Protein AF-A0A381WZB4-F1 (afdb_monomer)

Organism: NCBI:txid408172

pLDDT: mean 90.3, std 11.48, range [32.75, 98.88]

Nearest PDB structures (foldseek):
  3iib-assembly1_A-2  TM=7.782E-01  e=1.293E-30  Shewanella amazonensis SB2B
  1xjo-assembly1_A  TM=7.873E-01  e=5.494E-13  Streptomyces griseus
  6esl-assembly1_B  TM=7.690E-01  e=1.201E-09  Legionella pneumophila
  6esl-assembly1_A  TM=7.438E-01  e=7.357E-09  Legionella pneumophila
  6ica-assembly3_C  TM=7.810E-01  e=1.677E-08  Legionella pneumophila subsp. pneumophila str. Philadelphia 1

Structure (mmCIF, N/CA/C/O backbone):
data_AF-A0A381WZB4-F1
#
_entry.id   AF-A0A381WZB4-F1
#
loop_
_atom_site.group_PDB
_atom_site.id
_atom_site.type_symbol
_atom_site.label_atom_id
_atom_site.label_alt_id
_atom_site.label_comp_id
_atom_site.label_asym_id
_atom_site.label_entity_id
_atom_site.label_seq_id
_atom_site.pdbx_PDB_ins_code
_atom_site.Cartn_x
_atom_site.Cartn_y
_atom_site.Cartn_z
_atom_site.occupancy
_atom_site.B_iso_or_equiv
_atom_site.auth_seq_id
_atom_site.auth_comp_id
_atom_site.auth_asym_id
_atom_site.auth_atom_id
_atom_site.pdbx_PDB_model_num
ATOM 1 N N . MET A 1 1 ? -33.107 -24.143 -54.596 1.00 49.34 1 MET A N 1
ATOM 2 C CA . MET A 1 1 ? -32.940 -23.761 -53.172 1.00 49.34 1 MET A CA 1
ATOM 3 C C . MET A 1 1 ? -31.935 -24.600 -52.365 1.00 49.34 1 MET A C 1
ATOM 5 O O . MET A 1 1 ? -31.469 -24.096 -51.357 1.00 49.34 1 MET A O 1
ATOM 9 N N . LYS A 1 2 ? -31.525 -25.819 -52.769 1.00 46.09 2 LYS A N 1
ATOM 10 C CA . LYS A 1 2 ? -30.594 -26.649 -51.960 1.00 46.09 2 LYS A CA 1
ATOM 11 C C . LYS A 1 2 ? -29.083 -26.454 -52.226 1.00 46.09 2 LYS A C 1
ATOM 13 O O . LYS A 1 2 ? -28.282 -26.911 -51.419 1.00 46.09 2 LYS A O 1
ATOM 18 N N . SER A 1 3 ? -28.673 -25.758 -53.293 1.00 46.41 3 SER A N 1
ATOM 19 C CA . SER A 1 3 ? -27.248 -25.485 -53.593 1.00 46.41 3 SER A CA 1
ATOM 20 C C . SER A 1 3 ? -26.732 -24.149 -53.035 1.00 46.41 3 SER A C 1
ATOM 22 O O . SER A 1 3 ? -25.556 -24.047 -52.697 1.00 46.41 3 SER A O 1
ATOM 24 N N . GLY A 1 4 ? -27.603 -23.145 -52.874 1.00 46.69 4 GLY A N 1
ATOM 25 C CA . GLY A 1 4 ? -27.245 -21.839 -52.301 1.00 46.69 4 GLY A CA 1
ATOM 26 C C . GLY A 1 4 ? -26.979 -21.889 -50.794 1.00 46.69 4 GLY A C 1
ATOM 27 O O . GLY A 1 4 ? -26.048 -21.251 -50.314 1.00 46.69 4 GLY A O 1
ATOM 28 N N . LEU A 1 5 ? -27.721 -22.727 -50.061 1.00 46.34 5 LEU A N 1
ATOM 29 C CA . LEU A 1 5 ? -27.591 -22.841 -48.606 1.00 46.34 5 LEU A CA 1
ATOM 30 C C . LEU A 1 5 ? -26.259 -23.488 -48.184 1.00 46.34 5 LEU A C 1
ATOM 32 O O . LEU A 1 5 ? -25.657 -23.059 -47.210 1.00 46.34 5 LEU A O 1
ATOM 36 N N . LYS A 1 6 ? -25.735 -24.449 -48.961 1.00 46.59 6 LYS A N 1
ATOM 37 C CA . LYS A 1 6 ? -24.406 -25.034 -48.704 1.00 46.59 6 LYS A CA 1
ATOM 38 C C . LYS A 1 6 ? -23.270 -24.039 -48.956 1.00 46.59 6 LYS A C 1
ATOM 40 O O . LYS A 1 6 ? -22.305 -24.040 -48.207 1.00 46.59 6 LYS A O 1
ATOM 45 N N . ARG A 1 7 ? -23.396 -23.157 -49.956 1.00 46.19 7 ARG A N 1
ATOM 46 C CA . ARG A 1 7 ? -22.393 -22.112 -50.233 1.00 46.19 7 ARG A CA 1
ATOM 47 C C . ARG A 1 7 ? -22.391 -21.016 -49.164 1.00 46.19 7 ARG A C 1
ATOM 49 O O . ARG A 1 7 ? -21.321 -20.573 -48.775 1.00 46.19 7 ARG A O 1
ATOM 56 N N . ILE A 1 8 ? -23.563 -20.637 -48.654 1.00 53.78 8 ILE A N 1
ATOM 57 C CA . ILE A 1 8 ? -23.699 -19.642 -47.579 1.00 53.78 8 ILE A CA 1
ATOM 58 C C . ILE A 1 8 ? -23.208 -20.210 -46.242 1.00 53.78 8 ILE A C 1
ATOM 60 O O . ILE A 1 8 ? -22.463 -19.534 -45.546 1.00 53.78 8 ILE A O 1
ATOM 64 N N . ILE A 1 9 ? -23.518 -21.471 -45.921 1.00 57.84 9 ILE A N 1
ATOM 65 C CA . ILE A 1 9 ? -23.002 -22.124 -44.707 1.00 57.84 9 ILE A CA 1
ATOM 66 C C . ILE A 1 9 ? -21.484 -22.326 -44.799 1.00 57.84 9 ILE A C 1
ATOM 68 O O . ILE A 1 9 ? -20.794 -22.062 -43.825 1.00 57.84 9 ILE A O 1
ATOM 72 N N . SER A 1 10 ? -20.927 -22.701 -45.956 1.00 49.97 10 SER A N 1
ATOM 73 C CA . SER A 1 10 ? -19.469 -22.791 -46.110 1.00 49.97 10 SER A CA 1
ATOM 74 C C . SER A 1 10 ? -18.772 -21.432 -46.024 1.00 49.97 10 SER A C 1
ATOM 76 O O . SER A 1 10 ? -17.699 -21.377 -45.445 1.00 49.97 10 SER A O 1
ATOM 78 N N . ILE A 1 11 ? -19.366 -20.342 -46.527 1.00 53.12 11 ILE A N 1
ATOM 79 C CA . ILE A 1 11 ? -18.804 -18.983 -46.405 1.00 53.12 11 ILE A CA 1
ATOM 80 C C . ILE A 1 11 ? -18.921 -18.460 -44.967 1.00 53.12 11 ILE A C 1
ATOM 82 O O . ILE A 1 11 ? -17.981 -17.851 -44.474 1.00 53.12 11 ILE A O 1
ATOM 86 N N . ILE A 1 12 ? -20.019 -18.753 -44.263 1.00 54.16 12 ILE A N 1
ATOM 87 C CA . ILE A 1 12 ? -20.212 -18.384 -42.852 1.00 54.16 12 ILE A CA 1
ATOM 88 C C . ILE A 1 12 ? -19.302 -19.210 -41.934 1.00 54.16 12 ILE A C 1
ATOM 90 O O . ILE A 1 12 ? -18.739 -18.656 -41.002 1.00 54.16 12 ILE A O 1
ATOM 94 N N . VAL A 1 13 ? -19.078 -20.495 -42.221 1.00 52.19 13 VAL A N 1
ATOM 95 C CA . VAL A 1 13 ? -18.118 -21.337 -41.487 1.00 52.19 13 VAL A CA 1
ATOM 96 C C . VAL A 1 13 ? -16.674 -20.922 -41.789 1.00 52.19 13 VAL A C 1
ATOM 98 O O . VAL A 1 13 ? -15.863 -20.912 -40.873 1.00 52.19 13 VAL A O 1
ATOM 101 N N . PHE A 1 14 ? -16.348 -20.496 -43.016 1.00 46.28 14 PHE A N 1
ATOM 102 C CA . PHE A 1 14 ? -15.025 -19.935 -43.327 1.00 46.28 14 PHE A CA 1
ATOM 103 C C . PHE A 1 14 ? -14.810 -18.562 -42.667 1.00 46.28 14 PHE A C 1
ATOM 105 O O . PHE A 1 14 ? -13.722 -18.304 -42.169 1.00 46.28 14 PHE A O 1
ATOM 112 N N . LEU A 1 15 ? -15.852 -17.721 -42.588 1.00 46.81 15 LEU A N 1
ATOM 113 C CA . LEU A 1 15 ? -15.816 -16.428 -41.894 1.00 46.81 15 LEU A CA 1
ATOM 114 C C . LEU A 1 15 ? -15.740 -16.587 -40.364 1.00 46.81 15 LEU A C 1
ATOM 116 O O . LEU A 1 15 ? -14.953 -15.886 -39.732 1.00 46.81 15 LEU A O 1
ATOM 120 N N . LEU A 1 16 ? -16.462 -17.553 -39.783 1.00 41.16 16 LEU A N 1
ATOM 121 C CA . LEU A 1 16 ? -16.419 -17.883 -38.349 1.00 41.16 16 LEU A CA 1
ATOM 122 C C . LEU A 1 16 ? -15.125 -18.601 -37.934 1.00 41.16 16 LEU A C 1
ATOM 124 O O . LEU A 1 16 ? -14.661 -18.408 -36.814 1.00 41.16 16 LEU A O 1
ATOM 128 N N . LEU A 1 17 ? -14.505 -19.385 -38.825 1.00 35.03 17 LEU A N 1
ATOM 129 C CA . LEU A 1 17 ? -13.172 -19.957 -38.592 1.00 35.03 17 LEU A CA 1
ATOM 130 C C . LEU A 1 17 ? -12.054 -18.925 -38.794 1.00 35.03 17 LEU A C 1
ATOM 132 O O . LEU A 1 17 ? -11.015 -19.034 -38.151 1.00 35.03 17 LEU A O 1
ATOM 136 N N . SER A 1 18 ? -12.263 -17.892 -39.618 1.00 33.53 18 SER A N 1
ATOM 137 C CA . SER A 1 18 ? -11.299 -16.791 -39.762 1.00 33.53 18 SER A CA 1
ATOM 138 C C . SER A 1 18 ? -11.361 -15.750 -38.636 1.00 33.53 18 SER A C 1
ATOM 140 O O . SER A 1 18 ? -10.380 -15.047 -38.420 1.00 33.53 18 SER A O 1
ATOM 142 N N . SER A 1 19 ? -12.464 -15.665 -37.881 1.00 33.72 19 SER A N 1
ATOM 143 C CA . SER A 1 19 ? -12.614 -14.717 -36.762 1.00 33.72 19 SER A CA 1
ATOM 144 C C . SER A 1 19 ? -12.187 -15.268 -35.393 1.00 33.72 19 SER A C 1
ATOM 146 O O . SER A 1 19 ? -12.248 -14.541 -34.407 1.00 33.72 19 SER A O 1
ATOM 148 N N . LEU A 1 20 ? -11.763 -16.535 -35.317 1.00 35.41 20 LEU A N 1
ATOM 149 C CA . LEU A 1 20 ? -11.270 -17.186 -34.090 1.00 35.41 20 LEU A CA 1
ATOM 150 C C . LEU A 1 20 ? -9.782 -17.565 -34.145 1.00 35.41 20 LEU A C 1
ATOM 152 O O . LEU A 1 20 ? -9.245 -18.099 -33.177 1.00 35.41 20 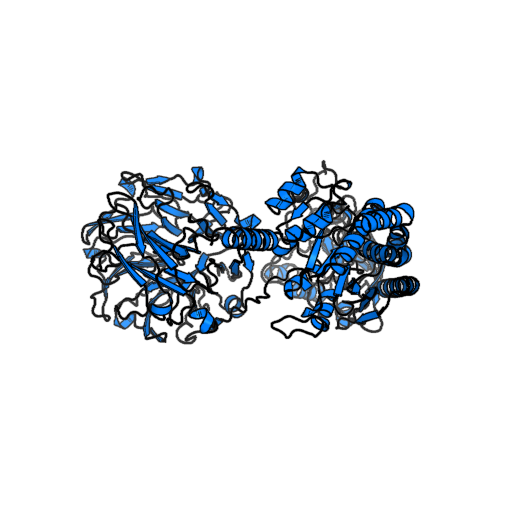LEU A O 1
ATOM 156 N N . ALA A 1 21 ? -9.086 -17.232 -35.232 1.00 32.75 21 ALA A N 1
ATOM 157 C CA . ALA A 1 21 ? -7.633 -17.200 -35.232 1.00 32.75 21 ALA A CA 1
ATOM 158 C C . ALA A 1 21 ? -7.180 -15.890 -34.569 1.00 32.75 21 ALA A C 1
ATOM 160 O O . ALA A 1 21 ? -6.953 -14.884 -35.240 1.00 32.75 21 ALA A O 1
ATOM 161 N N . LEU A 1 22 ? -7.043 -15.884 -33.238 1.00 41.97 22 LEU A N 1
ATOM 162 C CA . LEU A 1 22 ? -6.042 -15.017 -32.614 1.00 41.97 22 LEU A CA 1
ATOM 163 C C . LEU A 1 22 ? -4.735 -15.325 -33.351 1.00 41.97 22 LEU A C 1
ATOM 165 O O . LEU A 1 22 ? -4.219 -16.434 -33.226 1.00 41.97 22 LEU A O 1
ATOM 169 N N . SER A 1 23 ? -4.270 -14.401 -34.197 1.00 50.31 23 SER A N 1
ATOM 170 C CA . SER A 1 23 ? -2.965 -14.522 -34.843 1.00 50.31 23 SER A CA 1
ATOM 171 C C . SER A 1 23 ? -1.960 -14.853 -33.751 1.00 50.31 23 SER A C 1
ATOM 173 O O . SER A 1 23 ? -1.806 -14.077 -32.808 1.00 50.31 23 SER A O 1
ATOM 175 N N . GLN A 1 24 ? -1.340 -16.026 -33.843 1.00 68.12 24 GLN A N 1
ATOM 176 C CA . GLN A 1 24 ? -0.261 -16.406 -32.948 1.00 68.12 24 GLN A CA 1
ATOM 177 C C . GLN A 1 24 ? 0.799 -15.297 -33.007 1.00 68.12 24 GLN A C 1
ATOM 179 O O . GLN A 1 24 ? 1.126 -14.836 -34.100 1.00 68.12 24 GLN A O 1
ATOM 184 N N . GLU A 1 25 ? 1.262 -14.819 -31.849 1.00 91.56 25 GLU A N 1
ATOM 185 C CA . GLU A 1 25 ? 2.285 -13.768 -31.793 1.00 91.56 25 GLU A CA 1
ATOM 186 C C . GLU A 1 25 ? 3.516 -14.221 -32.597 1.00 91.56 25 GLU A C 1
ATOM 188 O O . GLU A 1 25 ? 4.007 -15.340 -32.408 1.00 91.56 25 GLU A O 1
ATOM 193 N N . GLU A 1 26 ? 3.966 -13.378 -33.530 1.00 92.50 26 GLU A N 1
ATOM 194 C CA . GLU A 1 26 ? 5.060 -13.699 -34.444 1.00 92.50 26 GLU A CA 1
ATOM 195 C C . GLU A 1 26 ? 6.394 -13.779 -33.691 1.00 92.50 26 GLU A C 1
ATOM 197 O O . GLU A 1 26 ? 6.699 -12.958 -32.823 1.00 92.50 26 GLU A O 1
ATOM 202 N N . ILE A 1 27 ? 7.199 -14.782 -34.042 1.00 96.06 27 ILE A N 1
ATOM 203 C CA . ILE A 1 27 ? 8.544 -14.983 -33.504 1.00 96.06 27 ILE A CA 1
ATOM 204 C C . ILE A 1 27 ? 9.521 -14.952 -34.678 1.00 96.06 27 ILE A C 1
ATOM 206 O O . ILE A 1 27 ? 9.450 -15.802 -35.570 1.00 96.06 27 ILE A O 1
ATOM 210 N N . HIS A 1 28 ? 10.454 -14.002 -34.664 1.00 96.19 28 HIS A N 1
ATOM 211 C CA . HIS A 1 28 ? 11.467 -13.832 -35.707 1.00 96.19 28 HIS A CA 1
ATOM 212 C C . HIS A 1 28 ? 12.685 -14.728 -35.434 1.00 96.19 28 HIS A C 1
ATOM 214 O O . HIS A 1 28 ? 13.746 -14.247 -35.037 1.00 96.19 28 HIS A O 1
ATOM 220 N N . TRP A 1 29 ? 12.523 -16.044 -35.599 1.00 97.19 29 TRP A N 1
ATOM 221 C CA . TRP A 1 29 ? 13.539 -17.052 -35.256 1.00 97.19 29 TRP A CA 1
ATOM 222 C C . TRP A 1 29 ? 14.910 -16.807 -35.901 1.00 97.19 29 TRP A C 1
ATOM 224 O O . TRP A 1 29 ? 15.924 -16.866 -35.213 1.00 97.19 29 TRP A O 1
ATOM 234 N N . ASP A 1 30 ? 14.944 -16.465 -37.189 1.00 97.19 30 ASP A N 1
ATOM 235 C CA . ASP A 1 30 ? 16.183 -16.185 -37.923 1.00 97.19 30 ASP A CA 1
ATOM 236 C C . ASP A 1 30 ? 16.926 -14.961 -37.363 1.00 97.19 30 ASP A C 1
ATOM 238 O O . ASP A 1 30 ? 18.156 -14.939 -37.285 1.00 97.19 30 ASP A O 1
ATOM 242 N N . ILE A 1 31 ? 16.178 -13.942 -36.934 1.00 98.12 31 ILE A N 1
ATOM 243 C CA . ILE A 1 31 ? 16.746 -12.762 -36.288 1.00 98.12 31 ILE A CA 1
ATOM 244 C C . ILE A 1 31 ? 17.249 -13.106 -34.890 1.00 98.12 31 ILE A C 1
ATOM 246 O O . ILE A 1 31 ? 18.328 -12.647 -34.518 1.00 98.12 31 ILE A O 1
ATOM 250 N N . VAL A 1 32 ? 16.525 -13.935 -34.131 1.00 98.38 32 VAL A N 1
ATOM 251 C CA . VAL A 1 32 ? 16.992 -14.400 -32.818 1.00 98.38 32 VAL A CA 1
ATOM 252 C C . VAL A 1 32 ? 18.319 -15.139 -32.943 1.00 98.38 32 VAL A C 1
ATOM 254 O O . VAL A 1 32 ? 19.239 -14.826 -32.193 1.00 98.38 32 VAL A O 1
ATOM 257 N N . ASP A 1 33 ? 18.464 -16.050 -33.905 1.00 98.00 33 ASP A N 1
ATOM 258 C CA . ASP A 1 33 ? 19.713 -16.794 -34.103 1.00 98.00 33 ASP A CA 1
ATOM 259 C C . ASP A 1 33 ? 20.889 -15.859 -34.423 1.00 98.00 33 ASP A C 1
ATOM 261 O O . ASP A 1 33 ? 21.970 -15.989 -33.847 1.00 98.00 33 ASP A O 1
ATOM 265 N N . ARG A 1 34 ? 20.661 -14.840 -35.261 1.00 98.56 34 ARG A N 1
ATOM 266 C CA . ARG A 1 34 ? 21.670 -13.812 -35.570 1.00 98.56 34 ARG A CA 1
ATOM 267 C C . ARG A 1 34 ? 22.026 -12.952 -34.356 1.00 98.56 34 ARG A C 1
ATOM 269 O O . ARG A 1 34 ? 23.197 -12.634 -34.164 1.00 98.56 34 ARG A O 1
ATOM 276 N N . ILE A 1 35 ? 21.039 -12.583 -33.533 1.00 98.69 35 ILE A N 1
ATOM 277 C CA . ILE A 1 35 ? 21.256 -11.867 -32.263 1.00 98.69 35 ILE A CA 1
ATOM 278 C C . ILE A 1 35 ? 22.083 -12.733 -31.306 1.00 98.69 35 ILE A C 1
ATOM 280 O O . ILE A 1 35 ? 23.001 -12.219 -30.669 1.00 98.69 35 ILE A O 1
ATOM 284 N N . ARG A 1 36 ? 21.799 -14.040 -31.220 1.00 98.50 36 ARG A N 1
ATOM 285 C CA . ARG A 1 36 ? 22.542 -14.988 -30.378 1.00 98.50 36 ARG A CA 1
ATOM 286 C C . ARG A 1 36 ? 23.997 -15.120 -30.814 1.00 98.50 36 ARG A C 1
ATOM 288 O O . ARG A 1 36 ? 24.873 -15.038 -29.957 1.00 98.50 36 ARG A O 1
ATOM 295 N N . GLU A 1 37 ? 24.252 -15.293 -32.110 1.00 98.31 37 GLU A N 1
ATOM 296 C CA . GLU A 1 37 ? 25.612 -15.355 -32.666 1.00 98.31 37 GLU A CA 1
ATOM 297 C C . GLU A 1 37 ? 26.382 -14.061 -32.362 1.00 98.31 37 GLU A C 1
ATOM 299 O O . GLU A 1 37 ? 27.470 -14.089 -31.791 1.00 98.31 37 GLU A O 1
ATOM 304 N N . GLU A 1 38 ? 25.784 -12.907 -32.665 1.00 98.56 38 GLU A N 1
ATOM 305 C CA . GLU A 1 38 ? 26.416 -11.603 -32.462 1.00 98.56 38 GLU A CA 1
ATOM 306 C C . GLU A 1 38 ? 26.692 -11.295 -30.983 1.00 98.56 38 GLU A C 1
ATOM 308 O O . GLU A 1 38 ? 27.763 -10.785 -30.645 1.00 98.56 38 GLU A O 1
ATOM 313 N N . GLY A 1 39 ? 25.734 -11.596 -30.104 1.00 97.38 39 GLY A N 1
ATOM 314 C CA . GLY A 1 39 ? 25.820 -11.340 -28.667 1.00 97.38 39 GLY A CA 1
ATOM 315 C C . GLY A 1 39 ? 26.624 -12.376 -27.883 1.00 97.38 39 GLY A C 1
ATOM 316 O O . GLY A 1 39 ? 26.929 -12.130 -26.720 1.00 97.38 39 GLY A O 1
ATOM 317 N N . SER A 1 40 ? 26.989 -13.507 -28.496 1.00 95.88 40 SER A N 1
ATOM 318 C CA . SER A 1 40 ? 27.874 -14.511 -27.891 1.00 95.88 40 SER A CA 1
ATOM 319 C C . SER A 1 40 ? 29.302 -14.360 -28.415 1.00 95.88 40 SER A C 1
ATOM 321 O O . SER A 1 40 ? 30.215 -14.072 -27.640 1.00 95.88 40 SER A O 1
ATOM 323 N N . ASP A 1 41 ? 29.490 -14.476 -29.732 1.00 94.94 41 ASP A N 1
ATOM 324 C CA . ASP A 1 41 ? 30.811 -14.620 -30.358 1.00 94.94 41 ASP A CA 1
ATOM 325 C C . ASP A 1 41 ? 31.529 -13.279 -30.544 1.00 94.94 41 ASP A C 1
ATOM 327 O O . ASP A 1 41 ? 32.758 -13.223 -30.626 1.00 94.94 41 ASP A O 1
ATOM 331 N N . ARG A 1 42 ? 30.765 -12.184 -30.628 1.00 97.62 42 ARG A N 1
ATOM 332 C CA . ARG A 1 42 ? 31.268 -10.827 -30.898 1.00 97.62 42 ARG A CA 1
ATOM 333 C C . ARG A 1 42 ? 30.843 -9.823 -29.825 1.00 97.62 42 ARG A C 1
ATOM 335 O O . ARG A 1 42 ? 30.802 -8.619 -30.085 1.00 97.62 42 ARG A O 1
ATOM 342 N N . SER A 1 43 ? 30.543 -10.311 -28.620 1.00 98.19 43 SER A N 1
ATOM 343 C CA . SER A 1 43 ? 30.036 -9.466 -27.542 1.00 98.19 43 SER A CA 1
ATOM 344 C C . SER A 1 43 ? 31.043 -8.429 -27.055 1.00 98.19 43 SER A C 1
ATOM 346 O O . SER A 1 43 ? 32.236 -8.716 -26.934 1.00 98.19 43 SER A O 1
ATOM 348 N N . LYS A 1 44 ? 30.544 -7.240 -26.702 1.00 98.38 44 LYS A N 1
ATOM 349 C CA . LYS A 1 44 ? 31.319 -6.165 -26.063 1.00 98.38 44 LYS A CA 1
ATOM 350 C C . LYS A 1 44 ? 30.906 -5.875 -24.623 1.00 98.38 44 LYS A C 1
ATOM 352 O O . LYS A 1 44 ? 31.464 -4.969 -24.009 1.00 98.38 44 LYS A O 1
ATOM 357 N N . VAL A 1 45 ? 29.995 -6.666 -24.050 1.00 98.38 45 VAL A N 1
ATOM 358 C CA . VAL A 1 45 ? 29.460 -6.406 -22.703 1.00 98.38 45 VAL A CA 1
ATOM 359 C C . VAL A 1 45 ? 30.547 -6.357 -21.629 1.00 98.38 45 VAL A C 1
ATOM 361 O O . VAL A 1 45 ? 30.471 -5.512 -20.743 1.00 98.38 45 VAL A O 1
ATOM 364 N N . ASP A 1 46 ? 31.582 -7.195 -21.750 1.00 97.75 46 ASP A N 1
ATOM 365 C CA . ASP A 1 46 ? 32.718 -7.238 -20.823 1.00 97.75 46 ASP A CA 1
ATOM 366 C C . ASP A 1 46 ? 33.534 -5.935 -20.837 1.00 97.75 46 ASP A C 1
ATOM 368 O O . ASP A 1 46 ? 33.850 -5.359 -19.801 1.00 97.75 46 ASP A O 1
ATOM 372 N N . GLU A 1 47 ? 33.791 -5.400 -22.033 1.00 98.19 47 GLU A N 1
ATOM 373 C CA . GLU A 1 47 ? 34.479 -4.120 -22.211 1.00 98.19 47 GLU A CA 1
ATOM 374 C C . GLU A 1 47 ? 33.679 -2.975 -21.574 1.00 98.19 47 GLU A C 1
ATOM 376 O O . GLU A 1 47 ? 34.251 -2.090 -20.932 1.00 98.19 47 GLU A O 1
ATOM 381 N N . TYR A 1 48 ? 32.349 -3.011 -21.700 1.00 98.62 48 TYR A N 1
ATOM 382 C CA . TYR A 1 48 ? 31.471 -1.987 -21.141 1.00 98.62 48 TYR A CA 1
ATOM 383 C C . TYR A 1 48 ? 31.409 -2.046 -19.620 1.00 98.62 48 TYR A C 1
ATOM 385 O O . TYR A 1 48 ? 31.597 -1.015 -18.971 1.00 98.62 48 TYR A O 1
ATOM 393 N N . ILE A 1 49 ? 31.173 -3.231 -19.050 1.00 98.25 49 ILE A N 1
ATOM 394 C CA . ILE A 1 49 ? 31.113 -3.391 -17.596 1.00 98.25 49 ILE A CA 1
ATOM 395 C C . ILE A 1 49 ? 32.466 -3.063 -16.966 1.00 98.25 49 ILE A C 1
ATOM 397 O O . ILE A 1 49 ? 32.500 -2.247 -16.049 1.00 98.25 49 ILE A O 1
ATOM 401 N N . TRP A 1 50 ? 33.570 -3.558 -17.537 1.00 98.38 50 TRP A N 1
ATOM 402 C CA . TRP A 1 50 ? 34.924 -3.219 -17.099 1.00 98.38 50 TRP A CA 1
ATOM 403 C C . TRP A 1 50 ? 35.174 -1.711 -17.141 1.00 98.38 50 TRP A C 1
ATOM 405 O O . TRP A 1 50 ? 35.663 -1.136 -16.175 1.00 98.38 50 TRP A O 1
ATOM 415 N N . THR A 1 51 ? 34.803 -1.027 -18.225 1.00 98.38 51 THR A N 1
ATOM 416 C CA . THR A 1 51 ? 35.060 0.418 -18.332 1.00 98.38 51 THR A CA 1
ATOM 417 C C . THR A 1 51 ? 34.239 1.212 -17.315 1.00 98.38 51 THR A C 1
ATOM 419 O O . THR A 1 51 ? 34.755 2.119 -16.658 1.00 98.38 51 THR A O 1
ATOM 422 N N . LEU A 1 52 ? 32.965 0.861 -17.128 1.00 98.31 52 LEU A N 1
ATOM 423 C CA . LEU A 1 52 ? 32.117 1.526 -16.141 1.00 98.31 52 LEU A CA 1
ATOM 424 C C . LEU A 1 52 ? 32.655 1.352 -14.714 1.00 98.31 52 LEU A C 1
ATOM 426 O O . LEU A 1 52 ? 32.612 2.312 -13.941 1.00 98.31 52 LEU A O 1
ATOM 430 N N . THR A 1 53 ? 33.170 0.171 -14.369 1.00 97.75 53 THR A N 1
ATOM 431 C CA . THR A 1 53 ? 33.591 -0.162 -13.001 1.00 97.75 53 THR A CA 1
ATOM 432 C C . THR A 1 53 ? 35.053 0.152 -12.718 1.00 97.75 53 THR A C 1
ATOM 434 O O . THR A 1 53 ? 35.343 0.781 -11.708 1.00 97.75 53 THR A O 1
ATOM 437 N N . GLU A 1 54 ? 35.977 -0.234 -13.591 1.00 96.75 54 GLU A N 1
ATOM 438 C CA . GLU A 1 54 ? 37.421 -0.132 -13.348 1.00 96.75 54 GLU A CA 1
ATOM 439 C C . GLU A 1 54 ? 37.985 1.228 -13.766 1.00 96.75 54 GLU A C 1
ATOM 441 O O . GLU A 1 54 ? 38.844 1.778 -13.076 1.00 96.75 54 GLU A O 1
ATOM 446 N N . LEU A 1 55 ? 37.487 1.809 -14.866 1.00 96.44 55 LEU A N 1
ATOM 447 C CA . LEU A 1 55 ? 37.937 3.131 -15.316 1.00 96.44 55 LEU A CA 1
ATOM 448 C C . LEU A 1 55 ? 37.167 4.262 -14.628 1.00 96.44 55 LEU A C 1
ATOM 450 O O . LEU A 1 55 ? 37.775 5.224 -14.155 1.00 96.44 55 LEU A O 1
ATOM 454 N N . HIS A 1 56 ? 35.836 4.176 -14.588 1.00 96.00 56 HIS A N 1
ATOM 455 C CA . HIS A 1 56 ? 35.001 5.242 -14.024 1.00 96.00 56 HIS A CA 1
ATOM 456 C C . HIS A 1 56 ? 34.652 5.047 -12.545 1.00 96.00 56 HIS A C 1
ATOM 458 O O . HIS A 1 56 ? 34.289 6.025 -11.888 1.00 96.00 56 HIS A O 1
ATOM 464 N N . GLY A 1 57 ? 34.813 3.842 -11.991 1.00 94.75 57 GLY A N 1
ATOM 465 C CA . GLY A 1 57 ? 34.658 3.609 -10.558 1.00 94.75 57 GLY A CA 1
ATOM 466 C C . GLY A 1 57 ? 33.243 3.903 -10.048 1.00 94.75 57 GLY A C 1
ATOM 467 O O . GLY A 1 57 ? 32.274 3.739 -10.786 1.00 94.75 57 GLY A O 1
ATOM 468 N N . PRO A 1 58 ? 33.087 4.344 -8.787 1.00 95.06 58 PRO A N 1
ATOM 469 C CA . PRO A 1 58 ? 31.792 4.752 -8.250 1.00 95.06 58 PRO A CA 1
ATOM 470 C C . PRO A 1 58 ? 31.217 5.967 -8.981 1.00 95.06 58 PRO A C 1
ATOM 472 O O . PRO A 1 58 ? 31.877 7.001 -9.115 1.00 95.06 58 PRO A O 1
ATOM 475 N N . ARG A 1 59 ? 29.941 5.890 -9.370 1.00 95.62 59 ARG A N 1
ATOM 476 C CA . ARG A 1 59 ? 29.264 6.911 -10.184 1.00 95.62 59 ARG A CA 1
ATOM 477 C C . ARG A 1 59 ? 28.107 7.546 -9.416 1.00 95.62 59 ARG A C 1
ATOM 479 O O . ARG A 1 59 ? 26.960 7.516 -9.846 1.00 95.62 59 ARG A O 1
ATOM 486 N N . TRP A 1 60 ? 28.404 8.161 -8.272 1.00 92.56 60 TRP A N 1
ATOM 487 C CA . TRP A 1 60 ? 27.387 8.903 -7.517 1.00 92.56 60 TRP A CA 1
ATOM 488 C C . TRP A 1 60 ? 26.741 10.001 -8.374 1.00 92.56 60 TRP A C 1
ATOM 490 O O . TRP A 1 60 ? 27.430 10.718 -9.101 1.00 92.56 60 TRP A O 1
ATOM 500 N N . THR A 1 61 ? 25.420 10.173 -8.288 1.00 91.69 61 THR A N 1
ATOM 501 C CA . THR A 1 61 ? 24.712 11.149 -9.129 1.00 91.69 61 THR A CA 1
ATOM 502 C C . THR A 1 61 ? 25.299 12.563 -8.987 1.00 91.69 61 THR A C 1
ATOM 504 O O . THR A 1 61 ? 25.506 13.072 -7.886 1.00 91.69 61 THR A O 1
ATOM 507 N N . ALA A 1 62 ? 25.565 13.199 -10.137 1.00 90.50 62 ALA A N 1
ATOM 508 C CA . ALA A 1 62 ? 26.230 14.501 -10.284 1.00 90.50 62 ALA A CA 1
ATOM 509 C C . ALA A 1 62 ? 27.707 14.580 -9.824 1.00 90.50 62 ALA A C 1
ATOM 511 O O . ALA A 1 62 ? 28.275 15.678 -9.794 1.00 90.50 62 ALA A O 1
ATOM 512 N N . SER A 1 63 ? 28.361 13.457 -9.509 1.00 92.38 63 SER A N 1
ATOM 513 C CA . SER A 1 63 ? 29.807 13.409 -9.247 1.00 92.38 63 SER A CA 1
ATOM 514 C C . SER A 1 63 ? 30.641 13.588 -10.531 1.00 92.38 63 SER A C 1
ATOM 516 O O . SER A 1 63 ? 30.116 13.431 -11.640 1.00 92.38 63 SER A O 1
ATOM 518 N N . PRO A 1 64 ? 31.948 13.893 -10.417 1.00 92.12 64 PRO A N 1
ATOM 519 C CA . PRO A 1 64 ? 32.853 13.911 -11.566 1.00 92.12 64 PRO A CA 1
ATOM 520 C C . PRO A 1 64 ? 32.897 12.573 -12.318 1.00 92.12 64 PRO A C 1
ATOM 522 O O . PRO A 1 64 ? 32.839 12.571 -13.544 1.00 92.12 64 PRO A O 1
ATOM 525 N N . ASN A 1 65 ? 32.918 11.446 -11.600 1.00 94.75 65 ASN A N 1
ATOM 526 C CA . ASN A 1 65 ? 32.932 10.109 -12.200 1.00 94.75 65 ASN A CA 1
ATOM 527 C C . ASN A 1 65 ? 31.639 9.793 -12.952 1.00 94.75 65 ASN A C 1
ATOM 529 O O . ASN A 1 65 ? 31.688 9.223 -14.038 1.00 94.75 65 ASN A O 1
ATOM 533 N N . MET A 1 66 ? 30.487 10.227 -12.431 1.00 95.56 66 MET A N 1
ATOM 534 C CA . MET A 1 66 ? 29.228 10.137 -13.167 1.00 95.56 66 MET A CA 1
ATOM 535 C C . MET A 1 66 ? 29.304 10.923 -14.483 1.00 95.56 66 MET A C 1
ATOM 537 O O . MET A 1 66 ? 28.911 10.405 -15.521 1.00 95.56 66 MET A O 1
ATOM 541 N N . ARG A 1 67 ? 29.854 12.145 -14.485 1.00 94.31 67 ARG A N 1
ATOM 542 C CA . ARG A 1 67 ? 30.028 12.917 -15.732 1.00 94.31 67 ARG A CA 1
ATOM 543 C C . ARG A 1 67 ? 30.961 12.227 -16.716 1.00 94.31 67 ARG A C 1
ATOM 545 O O . ARG A 1 67 ? 30.606 12.105 -17.880 1.00 94.31 67 ARG A O 1
ATOM 552 N N . ALA A 1 68 ? 32.096 11.724 -16.238 1.00 96.69 68 ALA A N 1
ATOM 553 C CA . ALA A 1 68 ? 33.038 10.991 -17.074 1.00 96.69 68 ALA A CA 1
ATOM 554 C C . ALA A 1 68 ? 32.393 9.743 -17.702 1.00 96.69 68 ALA A C 1
ATOM 556 O O . ALA A 1 68 ? 32.538 9.530 -18.902 1.00 96.69 68 ALA A O 1
ATOM 557 N N . ALA A 1 69 ? 31.626 8.971 -16.925 1.00 98.25 69 ALA A N 1
ATOM 558 C CA . ALA A 1 69 ? 30.896 7.813 -17.434 1.00 98.25 69 ALA A CA 1
ATOM 559 C C . ALA A 1 69 ? 29.832 8.213 -18.468 1.00 98.25 69 ALA A C 1
ATOM 561 O O . ALA A 1 69 ? 29.694 7.558 -19.494 1.00 98.25 69 ALA A O 1
ATOM 562 N N . GLN A 1 70 ? 29.104 9.308 -18.242 1.00 98.19 70 GLN A N 1
ATOM 563 C CA . GLN A 1 70 ? 28.120 9.828 -19.195 1.00 98.19 70 GLN A CA 1
ATOM 564 C C . GLN A 1 70 ? 28.749 10.270 -20.517 1.00 98.19 70 GLN A C 1
ATOM 566 O O . GLN A 1 70 ? 28.221 9.947 -21.580 1.00 98.19 70 GLN A O 1
ATOM 571 N N . ASP A 1 71 ? 29.870 10.987 -20.453 1.00 98.06 71 ASP A N 1
ATOM 572 C CA . ASP A 1 71 ? 30.604 11.445 -21.633 1.00 98.06 71 ASP A CA 1
ATOM 573 C C . ASP A 1 71 ? 31.198 10.255 -22.407 1.00 98.06 71 ASP A C 1
ATOM 575 O O . ASP A 1 71 ? 31.163 10.226 -23.643 1.00 98.06 71 ASP A O 1
ATOM 579 N N . TRP A 1 72 ? 31.676 9.231 -21.692 1.00 98.44 72 TRP A N 1
ATOM 580 C CA . TRP A 1 72 ? 32.117 7.976 -22.295 1.00 98.44 72 TRP A CA 1
ATOM 581 C C . TRP A 1 72 ? 30.963 7.244 -22.984 1.00 98.44 72 TRP A C 1
ATOM 583 O O . TRP A 1 72 ? 31.070 6.948 -24.173 1.00 98.44 72 TRP A O 1
ATOM 593 N N . VAL A 1 73 ? 29.831 7.036 -22.301 1.00 98.62 73 VAL A N 1
ATOM 594 C CA . VAL A 1 73 ? 28.648 6.417 -22.918 1.00 98.62 73 VAL A CA 1
ATOM 595 C C . VAL A 1 73 ? 28.229 7.200 -24.158 1.00 98.62 73 VAL A C 1
ATOM 597 O O . VAL A 1 73 ? 27.987 6.593 -25.196 1.00 98.62 73 VAL A O 1
ATOM 600 N N . LYS A 1 74 ? 28.185 8.538 -24.081 1.00 98.31 74 LYS A N 1
ATOM 601 C CA . LYS A 1 74 ? 27.834 9.397 -25.218 1.00 98.31 74 LYS A CA 1
ATOM 602 C C . LYS A 1 74 ? 28.762 9.161 -26.411 1.00 98.31 74 LYS A C 1
ATOM 604 O O . LYS A 1 74 ? 28.286 9.032 -27.533 1.00 98.31 74 LYS A O 1
ATOM 609 N N . THR A 1 75 ? 30.064 9.048 -26.159 1.00 98.00 75 THR A N 1
ATOM 610 C CA . THR A 1 75 ? 31.064 8.740 -27.190 1.00 98.00 75 THR A CA 1
ATOM 611 C C . THR A 1 75 ? 30.807 7.374 -27.825 1.00 98.00 75 THR A C 1
ATOM 613 O O . THR A 1 75 ? 30.823 7.254 -29.047 1.00 98.00 75 THR A O 1
ATOM 616 N N . ILE A 1 76 ? 30.533 6.352 -27.013 1.00 97.31 76 ILE A N 1
ATOM 617 C CA . ILE A 1 76 ? 30.287 4.988 -27.487 1.00 97.31 76 ILE A CA 1
ATOM 618 C C . ILE A 1 76 ? 29.019 4.912 -28.342 1.00 97.31 76 ILE A C 1
ATOM 620 O O . ILE A 1 76 ? 29.052 4.354 -29.437 1.00 97.31 76 ILE A O 1
ATOM 624 N N . ILE A 1 77 ? 27.912 5.509 -27.899 1.00 98.12 77 ILE A N 1
ATOM 625 C CA . ILE A 1 77 ? 26.661 5.473 -28.671 1.00 98.12 77 ILE A CA 1
ATOM 626 C C . ILE A 1 77 ? 26.736 6.309 -29.956 1.00 98.12 77 ILE A C 1
ATOM 628 O O . ILE A 1 77 ? 26.092 5.963 -30.944 1.00 98.12 77 ILE A O 1
ATOM 632 N N . ASP A 1 78 ? 27.557 7.363 -29.983 1.00 96.50 78 ASP A N 1
ATOM 633 C CA . ASP A 1 78 ? 27.834 8.121 -31.207 1.00 96.50 78 ASP A CA 1
ATOM 634 C C . ASP A 1 78 ? 28.687 7.304 -32.190 1.00 96.50 78 ASP A C 1
ATOM 636 O O . ASP A 1 78 ? 28.426 7.322 -33.390 1.00 96.50 78 ASP A O 1
ATOM 640 N N . GLN A 1 79 ? 29.668 6.538 -31.697 1.00 96.75 79 GLN A N 1
ATOM 641 C CA . GLN A 1 79 ? 30.458 5.608 -32.517 1.00 96.75 79 GLN A CA 1
ATOM 642 C C . GLN A 1 79 ? 29.623 4.447 -33.066 1.00 96.75 79 GLN A C 1
ATOM 644 O O . GLN A 1 79 ? 29.916 3.942 -34.146 1.00 96.75 79 GLN A O 1
ATOM 649 N N . MET A 1 80 ? 28.574 4.038 -32.349 1.00 96.94 80 MET A N 1
ATOM 650 C CA . MET A 1 80 ? 27.568 3.102 -32.856 1.00 96.94 80 MET A CA 1
ATOM 651 C C . MET A 1 80 ? 26.652 3.736 -33.910 1.00 96.94 80 MET A C 1
ATOM 653 O O . MET A 1 80 ? 25.816 3.035 -34.466 1.00 96.94 80 MET A O 1
ATOM 657 N N . GLU A 1 81 ? 26.765 5.039 -34.183 1.00 96.94 81 GLU A N 1
ATOM 658 C CA . GLU A 1 81 ? 25.872 5.781 -35.077 1.00 96.94 81 GLU A CA 1
ATOM 659 C C . GLU A 1 81 ? 24.402 5.711 -34.627 1.00 96.94 81 GLU A C 1
ATOM 661 O O . GLU A 1 81 ? 23.488 5.564 -35.452 1.00 96.94 81 GLU A O 1
ATOM 666 N N . LEU A 1 82 ? 24.163 5.763 -33.310 1.00 98.12 82 LEU A N 1
ATOM 667 C CA . LEU A 1 82 ? 22.818 5.979 -32.785 1.00 98.12 82 LEU A CA 1
ATOM 668 C C . LEU A 1 82 ? 22.361 7.413 -33.081 1.00 98.12 82 LEU A C 1
ATOM 670 O O . LEU A 1 82 ? 23.145 8.361 -33.098 1.00 98.12 82 LEU A O 1
ATOM 674 N N . GLU A 1 83 ? 21.063 7.570 -33.296 1.00 97.62 83 GLU A N 1
ATOM 675 C CA . GLU A 1 83 ? 20.418 8.850 -33.562 1.00 97.62 83 GLU A CA 1
ATOM 676 C C . GLU A 1 83 ? 19.882 9.475 -32.269 1.00 97.62 83 GLU A C 1
ATOM 678 O O . GLU A 1 83 ? 19.734 8.803 -31.246 1.00 97.62 83 GLU A O 1
ATOM 683 N N . ASN A 1 84 ? 19.580 10.778 -32.310 1.00 96.50 84 ASN A N 1
ATOM 684 C CA . ASN A 1 84 ? 18.968 11.525 -31.201 1.00 96.50 84 ASN A CA 1
ATOM 685 C C . ASN A 1 84 ? 19.672 11.320 -29.846 1.00 96.50 84 ASN A C 1
ATOM 687 O O . ASN A 1 84 ? 19.037 11.280 -28.790 1.00 96.50 84 ASN A O 1
ATOM 691 N N . THR A 1 85 ? 21.000 11.196 -29.876 1.00 97.81 85 THR A N 1
ATOM 692 C CA . THR A 1 85 ? 21.805 10.950 -28.684 1.00 97.81 85 THR A CA 1
ATOM 693 C C . THR A 1 85 ? 21.919 12.218 -27.840 1.00 97.81 85 THR A C 1
ATOM 695 O O . THR A 1 85 ? 22.291 13.287 -28.330 1.00 97.81 85 THR A O 1
ATOM 698 N N . ALA A 1 86 ? 21.623 12.128 -26.541 1.00 97.38 86 ALA A N 1
ATOM 699 C CA . ALA A 1 86 ? 21.610 13.300 -25.666 1.00 97.38 86 ALA A CA 1
ATOM 700 C C . ALA A 1 86 ? 21.969 12.988 -24.208 1.00 97.38 86 ALA A C 1
ATOM 702 O O . ALA A 1 86 ? 21.663 11.919 -23.681 1.00 97.38 86 ALA A O 1
ATOM 703 N N . LEU A 1 87 ? 22.566 13.987 -23.546 1.00 97.19 87 LEU A N 1
ATOM 704 C CA . LEU A 1 87 ? 22.623 14.081 -22.089 1.00 97.19 87 LEU A CA 1
ATOM 705 C C . LEU A 1 87 ? 21.444 14.926 -21.617 1.00 97.19 87 LEU A C 1
ATOM 707 O O . LEU A 1 87 ? 21.492 16.158 -21.646 1.00 97.19 87 LEU A O 1
ATOM 711 N N . GLU A 1 88 ? 20.370 14.267 -21.214 1.00 95.62 88 GLU A N 1
ATOM 712 C CA . GLU A 1 88 ? 19.105 14.933 -20.967 1.00 95.62 88 GLU A CA 1
ATOM 713 C C . GLU A 1 88 ? 18.920 15.310 -19.490 1.00 95.62 88 GLU A C 1
ATOM 715 O O . GLU A 1 88 ? 18.831 14.418 -18.644 1.00 95.62 88 GLU A O 1
ATOM 720 N N . PRO A 1 89 ? 18.799 16.606 -19.145 1.00 94.00 89 PRO A N 1
ATOM 721 C CA . PRO A 1 89 ? 18.519 17.013 -17.777 1.00 94.00 89 PRO A CA 1
ATOM 722 C C . PRO A 1 89 ? 17.087 16.656 -17.366 1.00 94.00 89 PRO A C 1
ATOM 724 O O . PRO A 1 89 ? 16.131 16.911 -18.103 1.00 94.00 89 PRO A O 1
ATOM 727 N N . TRP A 1 90 ? 16.938 16.123 -16.153 1.00 88.81 90 TRP A N 1
ATOM 728 C CA . TRP A 1 90 ? 15.647 15.729 -15.568 1.00 88.81 90 TRP A CA 1
ATOM 729 C C . TRP A 1 90 ? 15.199 16.624 -14.398 1.00 88.81 90 TRP A C 1
ATOM 731 O O . TRP A 1 90 ? 14.167 16.376 -13.776 1.00 88.81 90 TRP A O 1
ATOM 741 N N . GLY A 1 91 ? 15.931 17.713 -14.143 1.00 80.06 91 GLY A N 1
ATOM 742 C CA . GLY A 1 91 ? 15.545 18.793 -13.232 1.00 80.06 91 GLY A CA 1
ATOM 743 C C . GLY A 1 91 ? 16.326 18.835 -11.916 1.00 80.06 91 GLY A C 1
ATOM 744 O O . GLY A 1 91 ? 17.072 17.920 -11.581 1.00 80.06 91 GLY A O 1
ATOM 745 N N . GLY A 1 92 ? 16.145 19.933 -11.168 1.00 76.19 92 GLY A N 1
ATOM 746 C CA . GLY A 1 92 ? 16.860 20.217 -9.916 1.00 76.19 92 GLY A CA 1
ATOM 747 C C . GLY A 1 92 ? 18.362 20.461 -10.107 1.00 76.19 92 GLY A C 1
ATOM 748 O O . GLY A 1 92 ? 18.947 20.068 -11.106 1.00 76.19 92 GLY A O 1
ATOM 749 N N . LYS A 1 93 ? 19.003 21.116 -9.139 1.00 88.19 93 LYS A N 1
ATOM 750 C CA . LYS A 1 93 ? 20.466 21.173 -9.038 1.00 88.19 93 LYS A CA 1
ATOM 751 C C . LYS A 1 93 ? 20.870 20.513 -7.731 1.00 88.19 93 LYS A C 1
ATOM 753 O O . LYS A 1 93 ? 20.188 20.688 -6.723 1.00 88.19 93 LYS A O 1
ATOM 758 N N . TYR A 1 94 ? 21.933 19.725 -7.782 1.00 88.69 94 TYR A N 1
ATOM 759 C CA . TYR A 1 94 ? 22.389 18.905 -6.671 1.00 88.69 94 TYR A CA 1
ATOM 760 C C . TYR A 1 94 ? 23.882 19.083 -6.457 1.00 88.69 94 TYR A C 1
ATOM 762 O O . TYR A 1 94 ? 24.647 19.331 -7.394 1.00 88.69 94 TYR A O 1
ATOM 770 N N . VAL A 1 95 ? 24.297 18.944 -5.207 1.00 91.50 95 VAL A N 1
ATOM 771 C CA . VAL A 1 95 ? 25.703 18.931 -4.831 1.00 91.50 95 VAL A CA 1
ATOM 772 C C . VAL A 1 95 ? 26.444 17.825 -5.577 1.00 91.50 95 VAL A C 1
ATOM 774 O O . VAL A 1 95 ? 26.056 16.659 -5.543 1.00 91.50 95 VAL A O 1
ATOM 777 N N . SER A 1 96 ? 27.540 18.200 -6.232 1.00 93.25 96 SER A N 1
ATOM 778 C CA . SER A 1 96 ? 28.544 17.230 -6.650 1.00 93.25 96 SER A CA 1
ATOM 779 C C . SER A 1 96 ? 29.322 16.822 -5.403 1.00 93.25 96 SER A C 1
ATOM 781 O O . SER A 1 96 ? 29.923 17.682 -4.757 1.00 93.25 96 SER A O 1
ATOM 783 N N . TRP A 1 97 ? 29.249 15.548 -5.033 1.00 93.44 97 TRP A N 1
ATOM 784 C CA . TRP A 1 97 ? 29.861 14.991 -3.828 1.00 93.44 97 TRP A CA 1
ATOM 785 C C . TRP A 1 97 ? 30.760 13.827 -4.225 1.00 93.44 97 TRP A C 1
ATOM 787 O O . TRP A 1 97 ? 30.320 12.951 -4.969 1.00 93.44 97 TRP A O 1
ATOM 797 N N . ASP A 1 98 ? 31.998 13.832 -3.737 1.00 92.25 98 ASP A N 1
ATOM 798 C CA . ASP A 1 98 ? 32.991 12.813 -4.060 1.00 92.25 98 ASP A CA 1
ATOM 799 C C . ASP A 1 98 ? 33.861 12.461 -2.843 1.00 92.25 98 ASP A C 1
ATOM 801 O O . ASP A 1 98 ? 34.238 13.340 -2.058 1.00 92.25 98 ASP A O 1
ATOM 805 N N . LEU A 1 99 ? 34.169 11.173 -2.677 1.00 94.31 99 LEU A N 1
ATOM 806 C CA . LEU A 1 99 ? 34.976 10.657 -1.572 1.00 94.31 99 LEU A CA 1
ATOM 807 C C . LEU A 1 99 ? 36.431 10.496 -2.022 1.00 94.31 99 LEU A C 1
ATOM 809 O O . LEU A 1 99 ? 36.772 9.542 -2.707 1.00 94.31 99 LEU A O 1
ATOM 813 N N . GLU A 1 100 ? 37.316 11.379 -1.560 1.00 93.50 100 GLU A N 1
ATOM 814 C CA . GLU A 1 100 ? 38.737 11.334 -1.936 1.00 93.50 100 GLU A CA 1
ATOM 815 C C . GLU A 1 100 ? 39.582 10.479 -0.985 1.00 93.50 100 GLU A C 1
ATOM 817 O O . GLU A 1 100 ? 40.664 10.012 -1.341 1.00 93.50 100 GLU A O 1
ATOM 822 N N . TYR A 1 101 ? 39.167 10.364 0.280 1.00 95.75 101 TYR A N 1
ATOM 823 C CA . TYR A 1 101 ? 39.938 9.645 1.292 1.00 95.75 101 TYR A CA 1
ATOM 824 C C . TYR A 1 101 ? 39.110 9.314 2.527 1.00 95.75 101 TYR A C 1
ATOM 826 O O . TYR A 1 101 ? 38.397 10.170 3.055 1.00 95.75 101 TYR A O 1
ATOM 834 N N . VAL A 1 102 ? 39.305 8.111 3.060 1.00 96.81 102 VAL A N 1
ATOM 835 C CA . VAL A 1 102 ? 38.812 7.702 4.374 1.00 96.81 102 VAL A CA 1
ATOM 836 C C . VAL A 1 102 ? 39.877 6.881 5.099 1.00 96.81 102 VAL A C 1
ATOM 838 O O . VAL A 1 102 ? 40.537 6.029 4.514 1.00 96.81 102 VAL A O 1
ATOM 841 N N . SER A 1 103 ? 40.056 7.154 6.387 1.00 97.44 103 SER A N 1
ATOM 842 C CA . SER A 1 103 ? 40.888 6.376 7.305 1.00 97.44 103 SER A CA 1
ATOM 843 C C . SER A 1 103 ? 40.254 6.424 8.692 1.00 97.44 103 SER A C 1
ATOM 845 O O . SER A 1 103 ? 39.828 7.488 9.157 1.00 97.44 103 SER A O 1
ATOM 847 N N . ILE A 1 104 ? 40.145 5.255 9.323 1.00 98.25 104 ILE A N 1
ATOM 848 C CA . ILE A 1 104 ? 39.501 5.055 10.622 1.00 98.25 104 ILE A CA 1
ATOM 849 C C . ILE A 1 104 ? 40.368 4.080 11.420 1.00 98.25 104 ILE A C 1
ATOM 851 O O . ILE A 1 104 ? 40.677 2.983 10.953 1.00 98.25 104 ILE A O 1
ATOM 855 N N . HIS A 1 105 ? 40.762 4.474 12.627 1.00 98.44 105 HIS A N 1
ATOM 856 C CA . HIS A 1 105 ? 41.605 3.665 13.501 1.00 98.44 105 HIS A CA 1
ATOM 857 C C . HIS A 1 105 ? 41.100 3.733 14.942 1.00 98.44 105 HIS A C 1
ATOM 859 O O . HIS A 1 105 ? 40.704 4.792 15.426 1.00 98.44 105 HIS A O 1
ATOM 865 N N . MET A 1 106 ? 41.155 2.611 15.649 1.00 98.50 106 MET A N 1
ATOM 866 C CA . MET A 1 106 ? 41.159 2.573 17.107 1.00 98.50 106 MET A CA 1
ATOM 867 C C . MET A 1 106 ? 42.623 2.614 17.554 1.00 98.50 106 MET A C 1
ATOM 869 O O . MET A 1 106 ? 43.418 1.798 17.099 1.00 98.50 106 MET A O 1
ATOM 873 N N . LEU A 1 107 ? 43.001 3.593 18.375 1.00 98.38 107 LEU A N 1
ATOM 874 C CA . LEU A 1 107 ? 44.379 3.789 18.844 1.00 98.38 107 LEU A CA 1
ATOM 875 C C . LEU A 1 107 ? 44.611 3.220 20.247 1.00 98.38 107 LEU A C 1
ATOM 877 O O . LEU A 1 107 ? 45.708 2.772 20.553 1.00 98.38 107 LEU A O 1
ATOM 881 N N . GLU A 1 108 ? 43.589 3.270 21.098 1.00 97.81 108 GLU A N 1
ATOM 882 C CA . GLU A 1 108 ? 43.621 2.782 22.481 1.00 97.81 108 GLU A CA 1
ATOM 883 C C . GLU A 1 108 ? 42.331 1.982 22.743 1.00 97.81 108 GLU A C 1
ATOM 885 O O . GLU A 1 108 ? 41.290 2.347 22.180 1.00 97.81 108 GLU A O 1
ATOM 890 N N . PRO A 1 109 ? 42.354 0.924 23.581 1.00 96.38 109 PRO A N 1
ATOM 891 C CA . PRO A 1 109 ? 43.481 0.459 24.407 1.00 96.38 109 PRO A CA 1
ATOM 892 C C . PRO A 1 109 ? 44.532 -0.365 23.645 1.00 96.38 109 PRO A C 1
ATOM 894 O O . PRO A 1 109 ? 45.623 -0.588 24.155 1.00 96.38 109 PRO A O 1
ATOM 897 N N . ASP A 1 110 ? 44.198 -0.809 22.438 1.00 96.00 110 ASP A N 1
ATOM 898 C CA . ASP A 1 110 ? 45.069 -1.536 21.520 1.00 96.00 110 ASP A CA 1
ATOM 899 C C . ASP A 1 110 ? 44.780 -1.047 20.097 1.00 96.00 110 ASP A C 1
ATOM 901 O O . ASP A 1 110 ? 43.653 -0.642 19.790 1.00 96.00 110 ASP A O 1
ATOM 905 N N . TYR A 1 111 ? 45.795 -1.058 19.238 1.00 97.88 111 TYR A N 1
ATOM 906 C CA . TYR A 1 111 ? 45.670 -0.523 17.890 1.00 97.88 111 TYR A CA 1
ATOM 907 C C . TYR A 1 111 ? 44.848 -1.454 16.985 1.00 97.88 111 TYR A C 1
ATOM 909 O O . TYR A 1 111 ? 45.096 -2.654 16.901 1.00 97.88 111 TYR A O 1
ATOM 917 N N . GLN A 1 112 ? 43.897 -0.891 16.236 1.00 97.06 112 GLN A N 1
ATOM 918 C CA . GLN A 1 112 ? 43.177 -1.600 15.178 1.00 97.06 112 GLN A CA 1
ATOM 919 C C . GLN A 1 112 ? 42.802 -0.663 14.029 1.00 97.06 112 GLN A C 1
ATOM 921 O O . GLN A 1 112 ? 42.228 0.405 14.240 1.00 97.06 112 GLN A O 1
ATOM 926 N N . MET A 1 113 ? 43.042 -1.100 12.794 1.00 97.44 113 MET A N 1
ATOM 927 C CA . MET A 1 113 ? 42.425 -0.492 11.612 1.00 97.44 113 MET A CA 1
ATOM 928 C C . MET A 1 113 ? 40.925 -0.818 11.553 1.00 97.44 113 MET A C 1
ATOM 930 O O . MET A 1 113 ? 40.524 -1.964 11.744 1.00 97.44 113 MET A O 1
ATOM 934 N N . VAL A 1 114 ? 40.083 0.171 11.266 1.00 97.56 114 VAL A N 1
ATOM 935 C CA . VAL A 1 114 ? 38.629 -0.015 11.219 1.00 97.56 114 VAL A CA 1
ATOM 936 C C . VAL A 1 114 ? 38.140 0.129 9.782 1.00 97.56 114 VAL A C 1
ATOM 938 O O . VAL A 1 114 ? 38.217 1.200 9.192 1.00 97.56 114 VAL A O 1
ATOM 941 N N . ILE A 1 115 ? 37.607 -0.955 9.221 1.00 96.88 115 ILE A N 1
ATOM 942 C CA . ILE A 1 115 ? 36.905 -0.929 7.932 1.00 96.88 115 ILE A CA 1
ATOM 943 C C . ILE A 1 115 ? 35.594 -0.146 8.080 1.00 96.88 115 ILE A C 1
ATOM 945 O O . ILE A 1 115 ? 34.752 -0.473 8.922 1.00 96.88 115 ILE A O 1
ATOM 949 N N . GLY A 1 116 ? 35.421 0.879 7.252 1.00 96.06 116 GLY A N 1
ATOM 950 C CA . GLY A 1 116 ? 34.217 1.694 7.215 1.00 96.06 116 GLY A CA 1
ATOM 951 C C . GLY A 1 116 ? 34.330 2.866 6.254 1.00 96.06 116 GLY A C 1
ATOM 952 O O . GLY A 1 116 ? 35.421 3.240 5.827 1.00 96.06 116 GLY A O 1
ATOM 953 N N . TYR A 1 117 ? 33.183 3.453 5.935 1.00 96.75 117 TYR A N 1
ATOM 954 C CA . TYR A 1 117 ? 33.059 4.499 4.929 1.00 96.75 117 TYR A CA 1
ATOM 955 C C . TYR A 1 117 ? 32.111 5.597 5.420 1.00 96.75 117 TYR A C 1
ATOM 957 O O . TYR A 1 117 ? 31.171 5.316 6.172 1.00 96.75 117 TYR A O 1
ATOM 965 N N . PRO A 1 118 ? 32.322 6.857 5.004 1.00 96.12 118 PRO A N 1
ATOM 966 C CA . PRO A 1 118 ? 31.328 7.897 5.218 1.00 96.12 118 PRO A CA 1
ATOM 967 C C . PRO A 1 118 ? 30.033 7.555 4.479 1.00 96.12 118 PRO A C 1
ATOM 969 O O . PRO A 1 118 ? 30.082 7.069 3.350 1.00 96.12 118 PRO A O 1
ATOM 972 N N . ILE A 1 119 ? 28.883 7.842 5.086 1.00 93.25 119 ILE A N 1
ATOM 973 C CA . ILE A 1 119 ? 27.602 7.794 4.365 1.00 93.25 119 ILE A CA 1
ATOM 974 C C . ILE A 1 119 ? 27.563 8.930 3.334 1.00 93.25 119 ILE A C 1
ATOM 976 O O . ILE A 1 119 ? 28.092 10.013 3.593 1.00 93.25 119 ILE A O 1
ATOM 980 N N . ALA A 1 120 ? 26.949 8.721 2.168 1.00 91.81 120 ALA A N 1
ATOM 981 C CA . ALA A 1 120 ? 26.929 9.755 1.131 1.00 91.81 120 ALA A CA 1
ATOM 982 C C . ALA A 1 120 ? 26.222 11.028 1.635 1.00 91.81 120 ALA A C 1
ATOM 984 O O . ALA A 1 120 ? 25.276 10.953 2.428 1.00 91.81 120 ALA A O 1
ATOM 985 N N . LEU A 1 121 ? 26.666 12.193 1.146 1.00 92.12 121 LEU A N 1
ATOM 986 C CA . LEU A 1 121 ? 26.178 13.534 1.523 1.00 92.12 121 LEU A CA 1
ATOM 987 C C . LEU A 1 121 ? 26.528 13.994 2.952 1.00 92.12 121 LEU A C 1
ATOM 989 O O . LEU A 1 121 ? 26.029 15.015 3.422 1.00 92.12 121 LEU A O 1
ATOM 993 N N . THR A 1 122 ? 27.429 13.295 3.643 1.00 93.62 122 THR A N 1
ATOM 994 C CA . THR A 1 122 ? 28.089 13.826 4.844 1.00 93.62 122 THR A CA 1
ATOM 995 C C . THR A 1 122 ? 29.224 14.782 4.471 1.00 93.62 122 THR A C 1
ATOM 997 O O . THR A 1 122 ? 29.883 14.611 3.442 1.00 93.62 122 THR A O 1
ATOM 1000 N N . ARG A 1 123 ? 29.551 15.749 5.335 1.00 94.88 123 ARG A N 1
ATOM 1001 C CA . ARG A 1 123 ? 30.834 16.457 5.227 1.00 94.88 123 ARG A CA 1
ATOM 1002 C C . ARG A 1 123 ? 31.994 15.552 5.614 1.00 94.88 123 ARG A C 1
ATOM 1004 O O . ARG A 1 123 ? 31.861 14.680 6.474 1.00 94.88 123 ARG A O 1
ATOM 1011 N N . GLY A 1 124 ? 33.161 15.859 5.059 1.00 96.12 124 GLY A N 1
ATOM 1012 C CA . GLY A 1 124 ? 34.430 15.346 5.557 1.00 96.12 124 GLY A CA 1
ATOM 1013 C C . GLY A 1 124 ? 34.835 15.945 6.910 1.00 96.12 124 GLY A C 1
ATOM 1014 O O . GLY A 1 124 ? 34.252 16.904 7.438 1.00 96.12 124 GLY A O 1
ATOM 1015 N N . THR A 1 125 ? 35.900 15.392 7.475 1.00 96.00 125 THR A N 1
ATOM 1016 C CA . THR A 1 125 ? 36.592 15.975 8.623 1.00 96.00 125 THR A CA 1
ATOM 1017 C C . THR A 1 125 ? 37.472 17.137 8.158 1.00 96.00 125 THR A C 1
ATOM 1019 O O . THR A 1 125 ? 38.153 17.024 7.147 1.00 96.00 125 THR A O 1
ATOM 1022 N N . LYS A 1 126 ? 37.521 18.251 8.907 1.00 87.81 126 LYS A N 1
ATOM 1023 C CA . LYS A 1 126 ? 38.386 19.405 8.556 1.00 87.81 126 LYS A CA 1
ATOM 1024 C C . LYS A 1 126 ? 39.880 19.049 8.545 1.00 87.81 126 LYS A C 1
ATOM 1026 O O . LYS A 1 126 ? 40.671 19.668 7.850 1.00 87.81 126 LYS A O 1
ATOM 1031 N N . ARG A 1 127 ? 40.249 18.096 9.395 1.00 92.25 127 ARG A N 1
ATOM 1032 C CA . ARG A 1 127 ? 41.568 17.488 9.567 1.00 92.25 127 ARG A CA 1
ATOM 1033 C C . ARG A 1 127 ? 41.354 16.148 10.259 1.00 92.25 127 ARG A C 1
ATOM 1035 O O . ARG A 1 127 ? 40.274 15.929 10.812 1.00 92.25 127 ARG A O 1
ATOM 1042 N N . LYS A 1 128 ? 42.397 15.329 10.319 1.00 96.56 128 LYS A N 1
ATOM 1043 C CA . LYS A 1 128 ? 42.460 14.163 11.203 1.00 96.56 128 LYS A CA 1
ATOM 1044 C C . LYS A 1 128 ? 41.977 14.535 12.615 1.00 96.56 128 LYS A C 1
ATOM 1046 O O . LYS A 1 128 ? 42.490 15.482 13.218 1.00 96.56 128 LYS A O 1
ATOM 1051 N N . ILE A 1 129 ? 40.956 13.836 13.106 1.00 97.12 129 ILE A N 1
ATOM 1052 C CA . ILE A 1 129 ? 40.437 13.984 14.468 1.00 97.12 129 ILE A CA 1
ATOM 1053 C C . ILE A 1 129 ? 40.868 12.784 15.299 1.00 97.12 129 ILE A C 1
ATOM 1055 O O . ILE A 1 129 ? 40.749 11.657 14.838 1.00 97.12 129 ILE A O 1
ATOM 1059 N N . THR A 1 130 ? 41.317 13.030 16.526 1.00 98.12 130 THR A N 1
ATOM 1060 C CA . THR A 1 130 ? 41.625 11.986 17.509 1.00 98.12 130 THR A CA 1
ATOM 1061 C C . THR A 1 130 ? 40.845 12.301 18.772 1.00 98.12 130 THR A C 1
ATOM 1063 O O . THR A 1 130 ? 41.059 13.361 19.362 1.00 98.12 130 THR A O 1
ATOM 1066 N N . GLN A 1 131 ? 39.899 11.444 19.144 1.00 98.25 131 GLN A N 1
ATOM 1067 C CA . GLN A 1 131 ? 38.991 11.678 20.267 1.00 98.25 131 GLN A CA 1
ATOM 1068 C C . GLN A 1 131 ? 38.599 10.374 20.951 1.00 98.25 131 GLN A C 1
ATOM 1070 O O . GLN A 1 131 ? 38.674 9.299 20.361 1.00 98.25 131 GLN A O 1
ATOM 1075 N N . GLU A 1 132 ? 38.141 10.479 22.193 1.00 98.44 132 GLU A N 1
ATOM 1076 C CA . GLU A 1 132 ? 37.515 9.354 22.882 1.00 98.44 132 GLU A CA 1
ATOM 1077 C C . GLU A 1 132 ? 36.160 9.000 22.253 1.00 98.44 132 GLU A C 1
ATOM 1079 O O . GLU A 1 132 ? 35.381 9.884 21.871 1.00 98.44 132 GLU A O 1
ATOM 1084 N N . ALA A 1 133 ? 35.881 7.699 22.179 1.00 98.38 133 ALA A N 1
ATOM 1085 C CA . ALA A 1 133 ? 34.607 7.156 21.741 1.00 98.38 133 ALA A CA 1
ATOM 1086 C C . ALA A 1 133 ? 33.611 7.037 22.911 1.00 98.38 133 ALA A C 1
ATOM 1088 O O . ALA A 1 133 ? 34.005 6.835 24.059 1.00 98.38 133 ALA A O 1
ATOM 1089 N N . MET A 1 134 ? 32.313 7.157 22.631 1.00 98.31 134 MET A N 1
ATOM 1090 C CA . MET A 1 134 ? 31.241 7.011 23.624 1.00 98.31 134 MET A CA 1
ATOM 1091 C C . MET A 1 134 ? 30.005 6.352 23.005 1.00 98.31 134 MET A C 1
ATOM 1093 O O . MET A 1 134 ? 29.612 6.689 21.891 1.00 98.31 134 MET A O 1
ATOM 1097 N N . ILE A 1 135 ? 29.358 5.447 23.743 1.00 97.62 135 ILE A N 1
ATOM 1098 C CA . ILE A 1 135 ? 28.053 4.891 23.361 1.00 97.62 135 ILE A CA 1
ATOM 1099 C C . ILE A 1 135 ? 26.960 5.918 23.668 1.00 97.62 135 ILE A C 1
ATOM 1101 O O . ILE A 1 135 ? 26.857 6.407 24.796 1.00 97.62 135 ILE A O 1
ATOM 1105 N N . VAL A 1 136 ? 26.120 6.212 22.676 1.00 96.06 136 VAL A N 1
ATOM 1106 C CA . VAL A 1 136 ? 24.950 7.083 22.806 1.00 96.06 136 VAL A CA 1
ATOM 1107 C C . VAL A 1 136 ? 23.716 6.306 22.370 1.00 96.06 136 VAL A C 1
ATOM 1109 O O . VAL A 1 136 ? 23.562 5.967 21.203 1.00 96.06 136 VAL A O 1
ATOM 1112 N N . ASN A 1 137 ? 22.827 6.035 23.318 1.00 91.81 137 ASN A N 1
ATOM 1113 C CA . ASN A 1 137 ? 21.611 5.269 23.105 1.00 91.81 137 ASN A CA 1
ATOM 1114 C C . ASN A 1 137 ? 20.395 6.167 23.359 1.00 91.81 137 ASN A C 1
ATOM 1116 O O . ASN A 1 137 ? 19.915 6.265 24.488 1.00 91.81 137 ASN A O 1
ATOM 1120 N N . ILE A 1 138 ? 19.944 6.861 22.314 1.00 91.88 138 ILE A N 1
ATOM 1121 C CA . ILE A 1 138 ? 18.740 7.697 22.344 1.00 91.88 138 ILE A CA 1
ATOM 1122 C C . ILE A 1 138 ? 17.625 6.909 21.662 1.00 91.88 138 ILE A C 1
ATOM 1124 O O . ILE A 1 138 ? 17.667 6.708 20.452 1.00 91.88 138 ILE A O 1
ATOM 1128 N N . GLN A 1 139 ? 16.657 6.442 22.447 1.00 89.06 139 GLN A N 1
ATOM 1129 C CA . GLN A 1 139 ? 15.497 5.670 21.989 1.00 89.06 139 GLN A CA 1
ATOM 1130 C C . GLN A 1 139 ? 14.200 6.482 22.070 1.00 89.06 139 GLN A C 1
ATOM 1132 O O . GLN A 1 139 ? 13.171 6.044 21.566 1.00 89.06 139 GLN A O 1
ATOM 1137 N N . GLN A 1 140 ? 14.235 7.661 22.690 1.00 90.69 140 GLN A N 1
ATOM 1138 C CA . GLN A 1 140 ? 13.123 8.607 22.751 1.00 90.69 140 GLN A CA 1
ATOM 1139 C C . GLN A 1 140 ? 13.619 10.036 23.008 1.00 90.69 140 GLN A C 1
ATOM 1141 O O . GLN A 1 140 ? 14.720 10.221 23.530 1.00 90.69 140 GLN A O 1
ATOM 1146 N N . LYS A 1 141 ? 12.807 11.061 22.711 1.00 91.31 141 LYS A N 1
ATOM 1147 C CA . LYS A 1 141 ? 13.183 12.479 22.912 1.00 91.31 141 LYS A CA 1
ATOM 1148 C C . LYS A 1 141 ? 13.627 12.815 24.342 1.00 91.31 141 LYS A C 1
ATOM 1150 O O . LYS A 1 141 ? 14.555 13.597 24.529 1.00 91.31 141 LYS A O 1
ATOM 1155 N N . ALA A 1 142 ? 13.040 12.174 25.352 1.00 92.00 142 ALA A N 1
ATOM 1156 C CA . ALA A 1 142 ? 13.440 12.350 26.752 1.00 92.00 142 ALA A CA 1
ATOM 1157 C C . ALA A 1 142 ? 14.875 11.861 27.056 1.00 92.00 142 ALA A C 1
ATOM 1159 O O . ALA A 1 142 ? 15.482 12.284 28.038 1.00 92.00 142 ALA A O 1
ATOM 1160 N N . ASP A 1 143 ? 15.457 10.991 26.223 1.00 94.44 143 ASP A N 1
ATOM 1161 C CA . ASP A 1 143 ? 16.833 10.524 26.420 1.00 94.44 143 ASP A CA 1
ATOM 1162 C C . ASP A 1 143 ? 17.877 11.600 26.097 1.00 94.44 143 ASP A C 1
ATOM 1164 O O . ASP A 1 143 ? 19.025 11.465 26.522 1.00 94.44 143 ASP A O 1
ATOM 1168 N N . LEU A 1 144 ? 17.506 12.680 25.393 1.00 94.81 144 LEU A N 1
ATOM 1169 C CA . LEU A 1 144 ? 18.416 13.793 25.103 1.00 94.81 144 LEU A CA 1
ATOM 1170 C C . LEU A 1 144 ? 19.015 14.385 26.387 1.00 94.81 144 LEU A C 1
ATOM 1172 O O . LEU A 1 144 ? 20.219 14.646 26.452 1.00 94.81 144 LEU A O 1
ATOM 1176 N N . ASP A 1 145 ? 18.210 14.506 27.445 1.00 94.81 145 ASP A N 1
ATOM 1177 C CA . ASP A 1 145 ? 18.644 15.049 28.736 1.00 94.81 145 ASP A CA 1
ATOM 1178 C C . ASP A 1 145 ? 19.722 14.186 29.408 1.00 94.81 145 ASP A C 1
ATOM 1180 O O . ASP A 1 145 ? 20.578 14.703 30.130 1.00 94.81 145 ASP A O 1
ATOM 1184 N N . LYS A 1 146 ? 19.766 12.877 29.117 1.00 96.44 146 LYS A N 1
ATOM 1185 C CA . LYS A 1 146 ? 20.808 11.974 29.636 1.00 96.44 146 LYS A CA 1
ATOM 1186 C C . LYS A 1 146 ? 22.191 12.330 29.096 1.00 96.44 146 LYS A C 1
ATOM 1188 O O . LYS A 1 146 ? 23.188 12.070 29.781 1.00 96.44 146 LYS A O 1
ATOM 1193 N N . TYR A 1 147 ? 22.253 12.909 27.898 1.00 96.75 147 TYR A N 1
ATOM 1194 C CA . TYR A 1 147 ? 23.487 13.183 27.160 1.00 96.75 147 TYR A CA 1
ATOM 1195 C C . TYR A 1 147 ? 23.845 14.668 27.076 1.00 96.75 147 TYR A C 1
ATOM 1197 O O . TYR A 1 147 ? 24.985 14.982 26.736 1.00 96.75 147 TYR A O 1
ATOM 1205 N N . LYS A 1 148 ? 22.919 15.564 27.429 1.00 96.00 148 LYS A N 1
ATOM 1206 C CA . LYS A 1 148 ? 23.123 17.015 27.404 1.00 96.00 148 LYS A CA 1
ATOM 1207 C C . LYS A 1 148 ? 24.361 17.438 28.206 1.00 96.00 148 LYS A C 1
ATOM 1209 O O . LYS A 1 148 ? 24.521 17.072 29.371 1.00 96.00 148 LYS A O 1
ATOM 1214 N N . GLY A 1 149 ? 25.246 18.201 27.573 1.00 96.56 149 GLY A N 1
ATOM 1215 C CA . GLY A 1 149 ? 26.534 18.646 28.105 1.00 96.56 149 GLY A CA 1
ATOM 1216 C C . GLY A 1 149 ? 27.645 17.586 28.155 1.00 96.56 149 GLY A C 1
ATOM 1217 O O . GLY A 1 149 ? 28.730 17.895 28.653 1.00 96.56 149 GLY A O 1
ATOM 1218 N N . LYS A 1 150 ? 27.425 16.353 27.671 1.00 97.00 150 LYS A N 1
ATOM 1219 C CA . LYS A 1 150 ? 28.368 15.223 27.846 1.00 97.00 150 LYS A CA 1
ATOM 1220 C C . LYS A 1 150 ? 29.083 14.786 26.566 1.00 97.00 150 LYS A C 1
ATOM 1222 O O . LYS A 1 150 ? 30.080 14.071 26.665 1.00 97.00 150 LYS A O 1
ATOM 1227 N N . LEU A 1 151 ? 28.621 15.194 25.378 1.00 98.19 151 LEU A N 1
ATOM 1228 C CA . LEU A 1 151 ? 29.153 14.667 24.104 1.00 98.19 151 LEU A CA 1
ATOM 1229 C C . LEU A 1 151 ? 30.242 15.543 23.461 1.00 98.19 151 LEU A C 1
ATOM 1231 O O . LEU A 1 151 ? 30.752 15.226 22.380 1.00 98.19 151 LEU A O 1
ATOM 1235 N N . LYS A 1 152 ? 30.636 16.634 24.127 1.00 97.88 152 LYS A N 1
ATOM 1236 C CA . LYS A 1 152 ? 31.629 17.580 23.613 1.00 97.88 152 LYS A CA 1
ATOM 1237 C C . LYS A 1 152 ? 32.944 16.876 23.290 1.00 97.88 152 LYS A C 1
ATOM 1239 O O . LYS A 1 152 ? 33.558 16.248 24.148 1.00 97.88 152 LYS A O 1
ATOM 1244 N N . ASN A 1 153 ? 33.406 17.047 22.051 1.00 96.25 153 ASN A N 1
ATOM 1245 C CA . ASN A 1 153 ? 34.630 16.436 21.530 1.00 96.25 153 ASN A CA 1
ATOM 1246 C C . ASN A 1 153 ? 34.628 14.894 21.516 1.00 96.25 153 ASN A C 1
ATOM 1248 O O . ASN A 1 153 ? 35.701 14.307 21.503 1.00 96.25 153 ASN A O 1
ATOM 1252 N N . LYS A 1 154 ? 33.470 14.224 21.470 1.00 98.31 154 LYS A N 1
ATOM 1253 C CA . LYS A 1 154 ? 33.403 12.756 21.360 1.00 98.31 154 LYS A CA 1
ATOM 1254 C C . LYS A 1 154 ? 33.203 12.271 19.924 1.00 98.31 154 LYS A C 1
ATOM 1256 O O . LYS A 1 154 ? 32.652 12.983 19.078 1.00 98.31 154 LYS A O 1
ATOM 1261 N N . ILE A 1 155 ? 33.642 11.042 19.669 1.00 98.62 155 ILE A N 1
ATOM 1262 C CA . ILE A 1 155 ? 33.163 10.202 18.563 1.00 98.62 155 ILE A CA 1
ATOM 1263 C C . ILE A 1 155 ? 32.073 9.301 19.147 1.00 98.62 155 ILE A C 1
ATOM 1265 O O . ILE A 1 155 ? 32.301 8.673 20.176 1.00 98.62 155 ILE A O 1
ATOM 1269 N N . ILE A 1 156 ? 30.882 9.263 18.554 1.00 98.38 156 ILE A N 1
ATOM 1270 C CA . ILE A 1 156 ? 29.746 8.559 19.169 1.00 98.38 156 ILE A CA 1
ATOM 1271 C C . ILE A 1 156 ? 29.331 7.320 18.385 1.00 98.38 156 ILE A C 1
ATOM 1273 O O . ILE A 1 156 ? 29.312 7.332 17.158 1.00 98.38 156 ILE A O 1
ATOM 1277 N N . LEU A 1 157 ? 28.983 6.265 19.115 1.00 97.75 157 LEU A N 1
ATOM 1278 C CA . LEU A 1 157 ? 28.413 5.018 18.616 1.00 97.75 157 LEU A CA 1
ATOM 1279 C C . LEU A 1 157 ? 26.908 5.043 18.899 1.00 97.75 157 LEU A C 1
ATOM 1281 O O . LEU A 1 157 ? 26.521 5.081 20.067 1.00 97.75 157 LEU A O 1
ATOM 1285 N N . VAL A 1 158 ? 26.078 5.060 17.850 1.00 93.38 158 VAL A N 1
ATOM 1286 C CA . VAL A 1 158 ? 24.618 5.298 17.970 1.00 93.38 158 VAL A CA 1
ATOM 1287 C C . VAL A 1 158 ? 23.741 4.093 17.628 1.00 93.38 158 VAL A C 1
ATOM 1289 O O . VAL A 1 158 ? 22.522 4.144 17.743 1.00 93.38 158 VAL A O 1
ATOM 1292 N N . SER A 1 159 ? 24.349 2.996 17.185 1.00 90.00 159 SER A N 1
ATOM 1293 C CA . SER A 1 159 ? 23.682 1.712 16.937 1.00 90.00 159 SER A CA 1
ATOM 1294 C C . SER A 1 159 ? 23.870 0.744 18.117 1.00 90.00 159 SER A C 1
ATOM 1296 O O . SER A 1 159 ? 24.910 0.794 18.783 1.00 90.00 159 SER A O 1
ATOM 1298 N N . PRO A 1 160 ? 22.924 -0.176 18.369 1.00 87.31 160 PRO A N 1
ATOM 1299 C CA . PRO A 1 160 ? 23.165 -1.305 19.259 1.00 87.31 160 PRO A CA 1
ATOM 1300 C C . PRO A 1 160 ? 24.252 -2.232 18.693 1.00 87.31 160 PRO A C 1
ATOM 1302 O O . PRO A 1 160 ? 24.604 -2.163 17.509 1.00 87.31 160 PRO A O 1
ATOM 1305 N N . ILE A 1 161 ? 24.770 -3.116 19.550 1.00 87.50 161 ILE A N 1
ATOM 1306 C CA . ILE A 1 161 ? 25.658 -4.199 19.122 1.00 87.50 161 ILE A CA 1
ATOM 1307 C C . ILE A 1 161 ? 24.939 -5.081 18.090 1.00 87.50 161 ILE A C 1
ATOM 1309 O O . ILE A 1 161 ? 23.746 -5.362 18.215 1.00 87.50 161 ILE A O 1
ATOM 1313 N N . ARG A 1 162 ? 25.664 -5.505 17.056 1.00 82.31 162 ARG A N 1
ATOM 1314 C CA . ARG A 1 162 ? 25.145 -6.394 16.015 1.00 82.31 162 ARG A CA 1
ATOM 1315 C C . ARG A 1 162 ? 25.408 -7.844 16.400 1.00 82.31 162 ARG A C 1
ATOM 1317 O O . ARG A 1 162 ? 26.544 -8.202 16.692 1.00 82.31 162 ARG A O 1
ATOM 1324 N N . GLU A 1 163 ? 24.393 -8.690 16.375 1.00 81.06 163 GLU A N 1
ATOM 1325 C CA . GLU A 1 163 ? 24.590 -10.125 16.587 1.00 81.06 163 GLU A CA 1
ATOM 1326 C C . GLU A 1 163 ? 25.141 -10.777 15.310 1.00 81.06 163 GLU A C 1
ATOM 1328 O O . GLU A 1 163 ? 24.717 -10.451 14.200 1.00 81.06 163 GLU A O 1
ATOM 1333 N N . TYR A 1 164 ? 26.120 -11.667 15.477 1.00 75.06 164 TYR A N 1
ATOM 1334 C CA . TYR A 1 164 ? 26.723 -12.443 14.396 1.00 75.06 164 TYR A CA 1
ATOM 1335 C C . TYR A 1 164 ? 26.575 -13.924 14.710 1.00 75.06 164 TYR A C 1
ATOM 1337 O O . TYR A 1 164 ? 26.999 -14.378 15.772 1.00 75.06 164 TYR A O 1
ATOM 1345 N N . ALA A 1 165 ? 26.006 -14.659 13.761 1.00 71.31 165 ALA A N 1
ATOM 1346 C CA . ALA A 1 165 ? 25.976 -16.111 13.756 1.00 71.31 165 ALA A CA 1
ATOM 1347 C C . ALA A 1 165 ? 26.891 -16.633 12.634 1.00 71.31 165 ALA A C 1
ATOM 1349 O O . ALA A 1 165 ? 27.036 -15.951 11.611 1.00 71.31 165 ALA A O 1
ATOM 1350 N N . PRO A 1 166 ? 27.511 -17.816 12.800 1.00 73.69 166 PRO A N 1
ATOM 1351 C CA . PRO A 1 166 ? 28.194 -18.487 11.700 1.00 73.69 166 PRO A CA 1
ATOM 1352 C C . PRO A 1 166 ? 27.249 -18.672 10.505 1.00 73.69 166 PRO A C 1
ATOM 1354 O O . PRO A 1 166 ? 26.078 -19.011 10.688 1.00 73.69 166 PRO A O 1
ATOM 1357 N N . ARG A 1 167 ? 27.752 -18.448 9.286 1.00 73.50 167 ARG A N 1
ATOM 1358 C CA . ARG A 1 167 ? 27.003 -18.713 8.050 1.00 73.50 167 ARG A CA 1
ATOM 1359 C C . ARG A 1 167 ? 27.279 -20.142 7.597 1.00 73.50 167 ARG A C 1
ATOM 1361 O O . ARG A 1 167 ? 28.440 -20.513 7.455 1.00 73.50 167 ARG A O 1
ATOM 1368 N N . PHE A 1 168 ? 26.222 -20.917 7.374 1.00 77.94 168 PHE A N 1
ATOM 1369 C CA . PHE A 1 168 ? 26.317 -22.295 6.877 1.00 77.94 168 PHE A CA 1
ATOM 1370 C C . PHE A 1 168 ? 25.802 -22.456 5.441 1.00 77.94 168 PHE A C 1
ATOM 1372 O O . PHE A 1 168 ? 26.087 -23.467 4.811 1.00 77.94 168 PHE A O 1
ATOM 1379 N N . GLU A 1 169 ? 25.100 -21.451 4.917 1.00 75.00 169 GLU A N 1
ATOM 1380 C CA . GLU A 1 169 ? 24.566 -21.436 3.554 1.00 75.00 169 GLU A CA 1
ATOM 1381 C C . GLU A 1 169 ? 25.442 -20.624 2.598 1.00 75.00 169 GLU A C 1
ATOM 1383 O O . GLU A 1 169 ? 26.178 -19.720 3.007 1.00 75.00 169 GLU A O 1
ATOM 1388 N N . ALA A 1 170 ? 25.321 -20.924 1.304 1.00 83.44 170 ALA A N 1
ATOM 1389 C CA . ALA A 1 170 ? 26.020 -20.205 0.247 1.00 83.44 170 ALA A CA 1
ATOM 1390 C C . ALA A 1 170 ? 25.509 -18.758 0.098 1.00 83.44 170 ALA A C 1
ATOM 1392 O O . ALA A 1 170 ? 24.306 -18.500 0.090 1.00 83.44 170 ALA A O 1
ATOM 1393 N N . ASP A 1 171 ? 26.431 -17.807 -0.085 1.00 80.31 171 ASP A N 1
ATOM 1394 C CA . ASP A 1 171 ? 26.084 -16.400 -0.334 1.00 80.31 171 ASP A CA 1
ATOM 1395 C C . ASP A 1 171 ? 25.551 -16.155 -1.759 1.00 80.31 171 ASP A C 1
ATOM 1397 O O . ASP A 1 171 ? 24.893 -15.137 -1.981 1.00 80.31 171 ASP A O 1
ATOM 1401 N N . ALA A 1 172 ? 25.842 -17.057 -2.703 1.00 89.00 172 ALA A N 1
ATOM 1402 C CA . ALA A 1 172 ? 25.447 -16.960 -4.104 1.00 89.00 172 ALA A CA 1
ATOM 1403 C C . ALA A 1 172 ? 24.384 -18.012 -4.455 1.00 89.00 172 ALA A C 1
ATOM 1405 O O . ALA A 1 172 ? 24.619 -19.208 -4.276 1.00 89.00 172 ALA A O 1
ATOM 1406 N N . LEU A 1 173 ? 23.232 -17.577 -4.981 1.00 88.44 173 LEU A N 1
ATOM 1407 C CA . LEU A 1 173 ? 22.104 -18.451 -5.321 1.00 88.44 173 LEU A CA 1
ATOM 1408 C C . LEU A 1 173 ? 21.552 -18.165 -6.724 1.00 88.44 173 LEU A C 1
ATOM 1410 O O . LEU A 1 173 ? 21.350 -17.015 -7.121 1.00 88.44 173 LEU A O 1
ATOM 1414 N N . ARG A 1 174 ? 21.246 -19.244 -7.450 1.00 92.25 174 ARG A N 1
ATOM 1415 C CA . ARG A 1 174 ? 20.460 -19.223 -8.691 1.00 92.25 174 ARG A CA 1
ATOM 1416 C C . ARG A 1 174 ? 19.073 -19.785 -8.421 1.00 92.25 174 ARG A C 1
ATOM 1418 O O . ARG A 1 174 ? 18.911 -20.630 -7.542 1.00 92.25 174 ARG A O 1
ATOM 1425 N N . HIS A 1 175 ? 18.083 -19.356 -9.191 1.00 91.06 175 HIS A N 1
ATOM 1426 C CA . HIS A 1 175 ? 16.759 -19.945 -9.092 1.00 91.06 175 HIS A CA 1
ATOM 1427 C C . HIS A 1 175 ? 16.739 -21.353 -9.707 1.00 91.06 175 HIS A C 1
ATOM 1429 O O . HIS A 1 175 ? 17.141 -21.571 -10.853 1.00 91.06 175 HIS A O 1
ATOM 1435 N N . ASP A 1 176 ? 16.256 -22.333 -8.963 1.00 89.81 176 ASP A N 1
ATOM 1436 C CA . ASP A 1 176 ? 15.865 -23.635 -9.498 1.00 89.81 176 ASP A CA 1
ATOM 1437 C C . ASP A 1 176 ? 14.408 -23.608 -10.007 1.00 89.81 176 ASP A C 1
ATOM 1439 O O . ASP A 1 176 ? 13.749 -22.568 -10.017 1.00 89.81 176 ASP A O 1
ATOM 1443 N N . GLU A 1 177 ? 13.897 -24.740 -10.492 1.00 87.50 177 GLU A N 1
ATOM 1444 C CA . GLU A 1 177 ? 12.518 -24.804 -10.998 1.00 87.50 177 GLU A CA 1
ATOM 1445 C C . GLU A 1 177 ? 11.481 -24.575 -9.901 1.00 87.50 177 GLU A C 1
ATOM 1447 O O . GLU A 1 177 ? 10.476 -23.913 -10.147 1.00 87.50 177 GLU A O 1
ATOM 1452 N N . ASN A 1 178 ? 11.745 -25.078 -8.693 1.00 87.00 178 ASN A N 1
ATOM 1453 C CA . ASN A 1 178 ? 10.849 -24.930 -7.557 1.00 87.00 178 ASN A CA 1
ATOM 1454 C C . ASN A 1 178 ? 10.719 -23.458 -7.141 1.00 87.00 178 ASN A C 1
ATOM 1456 O O . ASN A 1 178 ? 9.613 -22.928 -7.077 1.00 87.00 178 ASN A O 1
ATOM 1460 N N . SER A 1 179 ? 11.843 -22.768 -6.935 1.00 86.69 179 SER A N 1
ATOM 1461 C CA . SER A 1 179 ? 11.855 -21.347 -6.575 1.00 86.69 179 SER A CA 1
ATOM 1462 C C . SER A 1 179 ? 11.238 -20.468 -7.654 1.00 86.69 179 SER A C 1
ATOM 1464 O O . SER A 1 179 ? 10.516 -19.539 -7.313 1.00 86.69 179 SER A O 1
ATOM 1466 N N . LEU A 1 180 ? 11.445 -20.768 -8.941 1.00 87.50 180 LEU A N 1
ATOM 1467 C CA . LEU A 1 180 ? 10.764 -20.048 -10.020 1.00 87.50 180 LEU A CA 1
ATOM 1468 C C . LEU A 1 180 ? 9.257 -20.296 -10.041 1.00 87.50 180 LEU A C 1
ATOM 1470 O O . LEU A 1 180 ? 8.511 -19.360 -10.310 1.00 87.50 180 LEU A O 1
ATOM 1474 N N . ASN A 1 181 ? 8.813 -21.529 -9.788 1.00 80.12 181 ASN A N 1
ATOM 1475 C CA . ASN A 1 181 ? 7.392 -21.859 -9.766 1.00 80.12 181 ASN A CA 1
ATOM 1476 C C . ASN A 1 181 ? 6.686 -21.140 -8.613 1.00 80.12 181 ASN A C 1
ATOM 1478 O O . ASN A 1 181 ? 5.735 -20.407 -8.857 1.00 80.12 181 ASN A O 1
ATOM 1482 N N . VAL A 1 182 ? 7.222 -21.251 -7.392 1.00 69.81 182 VAL A N 1
ATOM 1483 C CA . VAL A 1 182 ? 6.690 -20.538 -6.220 1.00 69.81 182 VAL A CA 1
ATOM 1484 C C . VAL A 1 182 ? 6.706 -19.028 -6.454 1.00 69.81 182 VAL A C 1
ATOM 1486 O O . VAL A 1 182 ? 5.728 -18.338 -6.176 1.00 69.81 182 VAL A O 1
ATOM 1489 N N . TYR A 1 183 ? 7.774 -18.493 -7.048 1.00 70.88 183 TYR A N 1
ATOM 1490 C CA . TYR A 1 183 ? 7.848 -17.060 -7.310 1.00 70.88 183 TYR A CA 1
ATOM 1491 C C . TYR A 1 183 ? 6.854 -16.588 -8.388 1.00 70.88 183 TYR A C 1
ATOM 1493 O O . TYR A 1 183 ? 6.423 -15.433 -8.378 1.00 70.88 183 TYR A O 1
ATOM 1501 N N . ALA A 1 184 ? 6.453 -17.473 -9.304 1.00 68.56 184 ALA A N 1
ATOM 1502 C CA . ALA A 1 184 ? 5.443 -17.190 -10.318 1.00 68.56 184 ALA A CA 1
ATOM 1503 C C . ALA A 1 184 ? 4.008 -17.261 -9.781 1.00 68.56 184 ALA A C 1
ATOM 1505 O O . ALA A 1 184 ? 3.191 -16.432 -10.182 1.00 68.56 184 ALA A O 1
ATOM 1506 N N . THR A 1 185 ? 3.711 -18.229 -8.906 1.00 61.66 185 THR A N 1
ATOM 1507 C CA . THR A 1 185 ? 2.349 -18.526 -8.423 1.00 61.66 185 THR A CA 1
ATOM 1508 C C . THR A 1 185 ? 2.006 -17.864 -7.094 1.00 61.66 185 THR A C 1
ATOM 1510 O O . THR A 1 185 ? 0.851 -17.525 -6.874 1.00 61.66 185 THR A O 1
ATOM 1513 N N . GLU A 1 186 ? 2.992 -17.656 -6.224 1.00 63.75 186 GLU A N 1
ATOM 1514 C CA . GLU A 1 186 ? 2.802 -17.123 -4.866 1.00 63.75 186 GLU A CA 1
ATOM 1515 C C . GLU A 1 186 ? 3.506 -15.773 -4.660 1.00 63.75 186 GLU A C 1
ATOM 1517 O O . GLU A 1 186 ? 3.339 -15.132 -3.628 1.00 63.75 186 GLU A O 1
ATOM 1522 N N . GLY A 1 187 ? 4.339 -15.332 -5.611 1.00 63.78 187 GLY A N 1
ATOM 1523 C CA . GLY A 1 187 ? 5.064 -14.059 -5.510 1.00 63.78 187 GLY A CA 1
ATOM 1524 C C . GLY A 1 187 ? 6.191 -14.080 -4.476 1.00 63.78 187 GLY A C 1
ATOM 1525 O O . GLY A 1 187 ? 6.829 -13.056 -4.217 1.00 63.78 187 GLY A O 1
ATOM 1526 N N . VAL A 1 188 ? 6.489 -15.258 -3.919 1.00 69.00 188 VAL A N 1
ATOM 1527 C CA . VAL A 1 188 ? 7.515 -15.458 -2.898 1.00 69.00 188 VAL A CA 1
ATOM 1528 C C . VAL A 1 188 ? 8.813 -15.957 -3.524 1.00 69.00 188 VAL A C 1
ATOM 1530 O O . VAL A 1 188 ? 8.889 -17.044 -4.091 1.00 69.00 188 VAL A O 1
ATOM 1533 N N . ASP A 1 189 ? 9.880 -15.181 -3.351 1.00 78.81 189 ASP A N 1
ATOM 1534 C CA . ASP A 1 189 ? 11.242 -15.647 -3.602 1.00 78.81 189 ASP A CA 1
ATOM 1535 C C . ASP A 1 189 ? 11.713 -16.478 -2.396 1.00 78.81 189 ASP A C 1
ATOM 1537 O O . ASP A 1 189 ? 12.187 -15.936 -1.391 1.00 78.81 189 ASP A O 1
ATOM 1541 N N . ILE A 1 190 ? 11.546 -17.801 -2.473 1.00 78.94 190 ILE A N 1
ATOM 1542 C CA . ILE A 1 190 ? 11.878 -18.723 -1.373 1.00 78.94 190 ILE A CA 1
ATOM 1543 C C . ILE A 1 190 ? 13.367 -18.720 -1.019 1.00 78.94 190 ILE A C 1
ATOM 1545 O O . ILE A 1 190 ? 13.712 -18.855 0.155 1.00 78.94 190 ILE A O 1
ATOM 1549 N N . ASN A 1 191 ? 14.246 -18.467 -1.995 1.00 80.88 191 ASN A N 1
ATOM 1550 C CA . ASN A 1 191 ? 15.685 -18.341 -1.755 1.00 80.88 191 ASN A CA 1
ATOM 1551 C C . ASN A 1 191 ? 15.959 -17.138 -0.841 1.00 80.88 191 ASN A C 1
ATOM 1553 O O . ASN A 1 191 ? 16.803 -17.184 0.057 1.00 80.88 191 ASN A O 1
ATOM 1557 N N . MET A 1 192 ? 15.199 -16.055 -1.019 1.00 75.88 192 MET A N 1
ATOM 1558 C CA . MET A 1 192 ? 15.252 -14.888 -0.139 1.00 75.88 192 MET A CA 1
ATOM 1559 C C . MET A 1 192 ? 14.501 -15.076 1.178 1.00 75.88 192 MET A C 1
ATOM 1561 O O . MET A 1 192 ? 14.953 -14.549 2.198 1.00 75.88 192 MET A O 1
ATOM 1565 N N . ALA A 1 193 ? 13.390 -15.810 1.191 1.00 71.75 193 ALA A N 1
ATOM 1566 C CA . ALA A 1 193 ? 12.630 -16.088 2.405 1.00 71.75 193 ALA A CA 1
ATOM 1567 C C . ALA A 1 193 ? 13.443 -16.924 3.406 1.00 71.75 193 ALA A C 1
ATOM 1569 O O . ALA A 1 193 ? 13.571 -16.526 4.566 1.00 71.75 193 ALA A O 1
ATOM 1570 N N . GLU A 1 194 ? 14.060 -18.019 2.955 1.00 69.38 194 GLU A N 1
ATOM 1571 C CA . GLU A 1 194 ? 14.923 -18.859 3.796 1.00 69.38 194 GLU A CA 1
ATOM 1572 C C . GLU A 1 194 ? 16.115 -18.075 4.340 1.00 69.38 194 GLU A C 1
ATOM 1574 O O . GLU A 1 194 ? 16.403 -18.093 5.540 1.00 69.38 194 GLU A O 1
ATOM 1579 N N . ARG A 1 195 ? 16.735 -17.246 3.497 1.00 67.25 195 ARG A N 1
ATOM 1580 C CA . ARG A 1 195 ? 17.814 -16.371 3.949 1.00 67.25 195 ARG A CA 1
ATOM 1581 C C . ARG A 1 195 ? 17.365 -15.394 5.041 1.00 67.25 195 ARG A C 1
ATOM 1583 O O . ARG A 1 195 ? 18.096 -15.177 6.008 1.00 67.25 195 ARG A O 1
ATOM 1590 N N . ARG A 1 196 ? 16.177 -14.787 4.926 1.00 66.44 196 ARG A N 1
ATOM 1591 C CA . ARG A 1 196 ? 15.657 -13.861 5.953 1.00 66.44 196 ARG A CA 1
ATOM 1592 C C . ARG A 1 196 ? 15.464 -14.544 7.309 1.00 66.44 196 ARG A C 1
ATOM 1594 O O . ARG A 1 196 ? 15.699 -13.889 8.322 1.00 66.44 196 ARG A O 1
ATOM 1601 N N . LYS A 1 197 ? 15.091 -15.830 7.338 1.00 62.16 197 LYS A N 1
ATOM 1602 C CA . LYS A 1 197 ? 14.950 -16.611 8.582 1.00 62.16 197 LYS A CA 1
ATOM 1603 C C . LYS A 1 197 ? 16.289 -16.790 9.305 1.00 62.16 197 LYS A C 1
ATOM 1605 O O . LYS A 1 197 ? 16.332 -16.742 10.529 1.00 62.16 197 LYS A O 1
ATOM 1610 N N . GLN A 1 198 ? 17.381 -16.951 8.558 1.00 54.94 198 GLN A N 1
ATOM 1611 C CA . GLN A 1 198 ? 18.715 -17.195 9.119 1.00 54.94 198 GLN A CA 1
ATOM 1612 C C . GLN A 1 198 ? 19.432 -15.916 9.564 1.00 54.94 198 GLN A C 1
ATOM 1614 O O . GLN A 1 198 ? 20.186 -15.919 10.535 1.00 54.94 198 GLN A O 1
ATOM 1619 N N . VAL A 1 199 ? 19.185 -14.795 8.882 1.00 54.88 199 VAL A N 1
ATOM 1620 C CA . VAL A 1 199 ? 19.787 -13.496 9.211 1.00 54.88 199 VAL A CA 1
ATOM 1621 C C . VAL A 1 199 ? 18.873 -12.711 10.160 1.00 54.88 199 VAL A C 1
ATOM 1623 O O . VAL A 1 199 ? 18.575 -11.548 9.894 1.00 54.88 199 VAL A O 1
ATOM 1626 N N . PHE A 1 200 ? 18.395 -13.330 11.249 1.00 44.59 200 PHE A N 1
ATOM 1627 C CA . PHE A 1 200 ? 17.543 -12.664 12.244 1.00 44.59 200 PHE A CA 1
ATOM 1628 C C . PHE A 1 200 ? 18.258 -11.417 12.795 1.00 44.59 200 PHE A C 1
ATOM 1630 O O . PHE A 1 200 ? 19.103 -11.486 13.683 1.00 44.59 200 PHE A O 1
ATOM 1637 N N . MET A 1 201 ? 17.962 -10.251 12.215 1.00 52.81 201 MET A N 1
ATOM 1638 C CA . MET A 1 201 ? 18.511 -8.969 12.636 1.00 52.81 201 MET A CA 1
ATOM 1639 C C . MET A 1 201 ? 17.497 -8.317 13.559 1.00 52.81 201 MET A C 1
ATOM 1641 O O . MET A 1 201 ? 16.439 -7.870 13.109 1.00 52.81 201 MET A O 1
ATOM 1645 N N . LYS A 1 202 ? 17.836 -8.191 14.841 1.00 48.88 202 LYS A N 1
ATOM 1646 C CA . LYS A 1 202 ? 17.088 -7.331 15.755 1.00 48.88 202 LYS A CA 1
ATOM 1647 C C . LYS A 1 202 ? 17.188 -5.895 15.229 1.00 48.88 202 LYS A C 1
ATOM 1649 O O . LYS A 1 202 ? 18.232 -5.256 15.357 1.00 48.88 202 LYS A O 1
ATOM 1654 N N . ARG A 1 203 ? 16.142 -5.404 14.551 1.00 52.09 203 ARG A N 1
ATOM 1655 C CA . ARG A 1 203 ? 16.093 -4.011 14.087 1.00 52.09 203 ARG A CA 1
ATOM 1656 C C . ARG A 1 203 ? 16.257 -3.112 15.308 1.00 52.09 203 ARG A C 1
ATOM 1658 O O . ARG A 1 203 ? 15.535 -3.276 16.289 1.00 52.09 203 ARG A O 1
ATOM 1665 N N . SER A 1 204 ? 17.196 -2.170 15.247 1.00 53.34 204 SER A N 1
ATOM 1666 C CA . SER A 1 204 ? 17.277 -1.104 16.243 1.00 53.34 204 SER A CA 1
ATOM 1667 C C . SER A 1 204 ? 15.911 -0.420 16.305 1.00 53.34 204 SER A C 1
ATOM 1669 O O . SER A 1 204 ? 15.391 -0.059 15.240 1.00 53.34 204 SER A O 1
ATOM 1671 N N . PRO A 1 205 ? 15.306 -0.255 17.492 1.00 58.50 205 PRO A N 1
ATOM 1672 C CA . PRO A 1 205 ? 14.049 0.466 17.594 1.00 58.50 205 PRO A CA 1
ATOM 1673 C C . PRO A 1 205 ? 14.249 1.863 17.004 1.00 58.50 205 PRO A C 1
ATOM 1675 O O . PRO A 1 205 ? 15.284 2.498 17.229 1.00 58.50 205 PRO A O 1
ATOM 1678 N N . ARG A 1 206 ? 13.293 2.335 16.198 1.00 68.44 206 ARG A N 1
ATOM 1679 C CA . ARG A 1 206 ? 13.312 3.742 15.793 1.00 68.44 206 ARG A CA 1
ATOM 1680 C C . ARG A 1 206 ? 13.067 4.579 17.049 1.00 68.44 206 ARG A C 1
ATOM 1682 O O . ARG A 1 206 ? 12.137 4.242 17.788 1.00 68.44 206 ARG A O 1
ATOM 1689 N N . PRO A 1 207 ? 13.855 5.638 17.289 1.00 79.44 207 PRO A N 1
ATOM 1690 C CA . PRO A 1 207 ? 13.615 6.511 18.422 1.00 79.44 207 PRO A CA 1
ATOM 1691 C C . PRO A 1 207 ? 12.178 7.055 18.406 1.00 79.44 207 PRO A C 1
ATOM 1693 O O . PRO A 1 207 ? 11.695 7.498 17.364 1.00 79.44 207 PRO A O 1
ATOM 1696 N N . LYS A 1 208 ? 11.479 6.987 19.543 1.00 79.31 208 LYS A N 1
ATOM 1697 C CA . LYS A 1 208 ? 10.130 7.544 19.710 1.00 79.31 208 LYS A CA 1
ATOM 1698 C C . LYS A 1 208 ? 10.191 9.068 19.815 1.00 79.31 208 LYS A C 1
ATOM 1700 O O . LYS A 1 208 ? 11.070 9.614 20.483 1.00 79.31 208 LYS A O 1
ATOM 1705 N N . ASP A 1 209 ? 9.247 9.747 19.175 1.00 84.50 209 ASP A N 1
ATOM 1706 C CA . ASP A 1 209 ? 9.017 11.194 19.306 1.00 84.50 209 ASP A CA 1
ATOM 1707 C C . ASP A 1 209 ? 10.228 12.084 18.963 1.00 84.50 209 ASP A C 1
ATOM 1709 O O . ASP A 1 209 ? 10.292 13.240 19.381 1.00 84.50 209 ASP A O 1
ATOM 1713 N N . ILE A 1 210 ? 11.208 11.557 18.221 1.00 86.00 210 ILE A N 1
ATOM 1714 C CA . ILE A 1 210 ? 12.372 12.303 17.737 1.00 86.00 210 ILE A CA 1
ATOM 1715 C C . ILE A 1 210 ? 12.792 11.800 16.357 1.00 86.00 210 ILE A C 1
ATOM 1717 O O . ILE A 1 210 ? 12.949 10.598 16.137 1.00 86.00 210 ILE A O 1
ATOM 1721 N N . ASN A 1 211 ? 12.983 12.721 15.416 1.00 83.06 211 ASN A N 1
ATOM 1722 C CA . ASN A 1 211 ? 13.423 12.390 14.062 1.00 83.06 211 ASN A CA 1
ATOM 1723 C C . ASN A 1 211 ? 14.953 12.525 13.886 1.00 83.06 211 ASN A C 1
ATOM 1725 O O . ASN A 1 211 ? 15.675 13.021 14.754 1.00 83.06 211 ASN A O 1
ATOM 1729 N N . ASN A 1 212 ? 15.465 12.080 12.734 1.00 83.25 212 ASN A N 1
ATOM 1730 C CA . ASN A 1 212 ? 16.903 12.105 12.438 1.00 83.25 212 ASN A CA 1
ATOM 1731 C C . ASN A 1 212 ? 17.496 13.525 12.378 1.00 83.25 212 ASN A C 1
ATOM 1733 O O . ASN A 1 212 ? 18.661 13.697 12.737 1.00 83.25 212 ASN A O 1
ATOM 1737 N N . ASP A 1 213 ? 16.721 14.536 11.966 1.00 83.25 213 ASP A N 1
ATOM 1738 C CA . ASP A 1 213 ? 17.194 15.926 11.921 1.00 83.25 213 ASP A CA 1
ATOM 1739 C C . ASP A 1 213 ? 17.388 16.483 13.330 1.00 83.25 213 ASP A C 1
ATOM 1741 O O . ASP A 1 213 ? 18.397 17.127 13.612 1.00 83.25 213 ASP A O 1
ATOM 1745 N N . GLU A 1 214 ? 16.431 16.218 14.223 1.00 89.81 214 GLU A N 1
ATOM 1746 C CA . GLU A 1 214 ? 16.505 16.606 15.630 1.00 89.81 214 GLU A CA 1
ATOM 1747 C C . GLU A 1 214 ? 17.696 15.930 16.321 1.00 89.81 214 GLU A C 1
ATOM 1749 O O . GLU A 1 214 ? 18.436 16.593 17.052 1.00 89.81 214 GLU A O 1
ATOM 1754 N N . LEU A 1 215 ? 17.939 14.642 16.044 1.00 91.19 215 LEU A N 1
ATOM 1755 C CA . LEU A 1 215 ? 19.111 13.918 16.550 1.00 91.19 215 LEU A CA 1
ATOM 1756 C C . LEU A 1 215 ? 20.420 14.529 16.052 1.00 91.19 215 LEU A C 1
ATOM 1758 O O . LEU A 1 215 ? 21.328 14.791 16.842 1.00 91.19 215 LEU A O 1
ATOM 1762 N N . GLU A 1 216 ? 20.533 14.788 14.750 1.00 90.81 216 GLU A N 1
ATOM 1763 C CA . GLU A 1 216 ? 21.745 15.372 14.188 1.00 90.81 216 GLU A CA 1
ATOM 1764 C C . GLU A 1 216 ? 21.970 16.807 14.688 1.00 90.81 216 GLU A C 1
ATOM 1766 O O . GLU A 1 216 ? 23.104 17.189 14.987 1.00 90.81 216 GLU A O 1
ATOM 1771 N N . ALA A 1 217 ? 20.905 17.603 14.817 1.00 92.69 217 ALA A N 1
ATOM 1772 C CA . ALA A 1 217 ? 20.956 18.942 15.396 1.00 92.69 217 ALA A CA 1
ATOM 1773 C C . ALA A 1 217 ? 21.419 18.903 16.859 1.00 92.69 217 ALA A C 1
ATOM 1775 O O . ALA A 1 217 ? 22.292 19.685 17.243 1.00 92.69 217 ALA A O 1
ATOM 1776 N N . PHE A 1 218 ? 20.910 17.957 17.651 1.00 96.38 218 PHE A N 1
ATOM 1777 C CA . PHE A 1 218 ? 21.355 17.733 19.023 1.00 96.38 218 PHE A CA 1
ATOM 1778 C C . PHE A 1 218 ? 22.842 17.361 19.083 1.00 96.38 218 PHE A C 1
ATOM 1780 O O . PHE A 1 218 ? 23.612 18.010 19.789 1.00 96.38 218 PHE A O 1
ATOM 1787 N N . TYR A 1 219 ? 23.290 16.386 18.286 1.00 96.75 219 TYR A N 1
ATOM 1788 C CA . TYR A 1 219 ? 24.704 15.998 18.234 1.00 96.75 219 TYR A CA 1
ATOM 1789 C C . TYR A 1 219 ? 25.617 17.160 17.819 1.00 96.75 219 TYR A C 1
ATOM 1791 O O . TYR A 1 219 ? 26.711 17.321 18.370 1.00 96.75 219 TYR A O 1
ATOM 1799 N N . LYS A 1 220 ? 25.172 18.004 16.879 1.00 94.94 220 LYS A N 1
ATOM 1800 C CA . LYS A 1 220 ? 25.887 19.230 16.497 1.00 94.94 220 LYS A CA 1
ATOM 1801 C C . LYS A 1 220 ? 25.993 20.205 17.662 1.00 94.94 220 LYS A C 1
ATOM 1803 O O . LYS A 1 220 ? 27.098 20.666 17.947 1.00 94.94 220 LYS A O 1
ATOM 1808 N N . ALA A 1 221 ? 24.874 20.499 18.326 1.00 96.94 221 ALA A N 1
ATOM 1809 C CA . ALA A 1 221 ? 24.817 21.420 19.459 1.00 96.94 221 ALA A CA 1
ATOM 1810 C C . ALA A 1 221 ? 25.707 20.955 20.623 1.00 96.94 221 ALA A C 1
ATOM 1812 O O . ALA A 1 221 ? 26.400 21.760 21.241 1.00 96.94 221 ALA A O 1
ATOM 1813 N N . GLU A 1 222 ? 25.768 19.645 20.854 1.00 97.88 222 GLU A N 1
ATOM 1814 C CA . GLU A 1 222 ? 26.620 19.026 21.868 1.00 97.88 222 GLU A CA 1
ATOM 1815 C C . GLU A 1 222 ? 28.114 18.986 21.493 1.00 97.88 222 GLU A C 1
ATOM 1817 O O . GLU A 1 222 ? 28.965 18.659 22.320 1.00 97.88 222 GLU A O 1
ATOM 1822 N N . GLY A 1 223 ? 28.481 19.339 20.257 1.00 97.00 223 GLY A N 1
ATOM 1823 C CA . GLY A 1 223 ? 29.875 19.398 19.817 1.00 97.00 223 GLY A CA 1
ATOM 1824 C C . GLY A 1 223 ? 30.505 18.036 19.503 1.00 97.00 223 GLY A C 1
ATOM 1825 O O . GLY A 1 223 ? 31.731 17.893 19.629 1.00 97.00 223 GLY A O 1
ATOM 1826 N N . VAL A 1 224 ? 29.692 17.063 19.076 1.00 98.19 224 VAL A N 1
ATOM 1827 C CA . VAL A 1 224 ? 30.127 15.752 18.560 1.00 98.19 224 VAL A CA 1
ATOM 1828 C C . VAL A 1 224 ? 31.048 15.930 17.346 1.00 98.19 224 VAL A C 1
ATOM 1830 O O . VAL A 1 224 ? 30.862 16.830 16.521 1.00 98.19 224 VAL A O 1
ATOM 1833 N N . LYS A 1 225 ? 32.082 15.087 17.229 1.00 97.62 225 LYS A N 1
ATOM 1834 C CA . LYS A 1 225 ? 33.071 15.164 16.135 1.00 97.62 225 LYS A CA 1
ATOM 1835 C C . LYS A 1 225 ? 32.808 14.201 14.988 1.00 97.62 225 LYS A C 1
ATOM 1837 O O . LYS A 1 225 ? 33.100 14.572 13.853 1.00 97.62 225 LYS A O 1
ATOM 1842 N N . ALA A 1 226 ? 32.269 13.021 15.275 1.00 97.88 226 ALA A N 1
ATOM 1843 C CA . ALA A 1 226 ? 31.797 12.071 14.275 1.00 97.88 226 ALA A CA 1
ATOM 1844 C C . ALA A 1 226 ? 30.743 11.133 14.875 1.00 97.88 226 ALA A C 1
ATOM 1846 O O . ALA A 1 226 ? 30.767 10.867 16.080 1.00 97.88 226 ALA A O 1
ATOM 1847 N N . VAL A 1 227 ? 29.854 10.629 14.024 1.00 97.44 227 VAL A N 1
ATOM 1848 C CA . VAL A 1 227 ? 28.803 9.665 14.371 1.00 97.44 227 VAL A CA 1
ATOM 1849 C C . VAL A 1 227 ? 29.081 8.355 13.642 1.00 97.44 227 VAL A C 1
ATOM 1851 O O . VAL A 1 227 ? 29.257 8.354 12.424 1.00 97.44 227 VAL A O 1
ATOM 1854 N N . LEU A 1 228 ? 29.131 7.252 14.383 1.00 97.25 228 LEU A N 1
ATOM 1855 C CA . LEU A 1 228 ? 29.394 5.916 13.866 1.00 97.25 228 LEU A CA 1
ATOM 1856 C C . LEU A 1 228 ? 28.140 5.050 13.958 1.00 97.25 228 LEU A C 1
ATOM 1858 O O . LEU A 1 228 ? 27.548 4.891 15.030 1.00 97.25 228 LEU A O 1
ATOM 1862 N N . TYR A 1 229 ? 27.791 4.451 12.827 1.00 93.38 229 TYR A N 1
ATOM 1863 C CA . TYR A 1 229 ? 26.735 3.461 12.683 1.00 93.38 229 TYR A CA 1
ATOM 1864 C C . TYR A 1 229 ? 27.342 2.073 12.500 1.00 93.38 229 TYR A C 1
ATOM 1866 O O . TYR A 1 229 ? 28.387 1.917 11.861 1.00 93.38 229 TYR A O 1
ATOM 1874 N N . SER A 1 230 ? 26.657 1.060 13.022 1.00 90.88 230 SER A N 1
ATOM 1875 C CA . SER A 1 230 ? 26.964 -0.329 12.686 1.00 90.88 230 SER A CA 1
ATOM 1876 C C . SER A 1 230 ? 26.412 -0.616 11.290 1.00 90.88 230 SER A C 1
ATOM 1878 O O . SER A 1 230 ? 25.197 -0.588 11.081 1.00 90.88 230 SER A O 1
ATOM 1880 N N . GLY A 1 231 ? 27.298 -0.830 10.318 1.00 85.31 231 GLY A N 1
ATOM 1881 C CA . GLY A 1 231 ? 26.921 -1.189 8.956 1.00 85.31 231 GLY A CA 1
ATOM 1882 C C . GLY A 1 231 ? 26.233 -2.552 8.907 1.00 85.31 231 GLY A C 1
ATOM 1883 O O . GLY A 1 231 ? 26.433 -3.412 9.771 1.00 85.31 231 GLY A O 1
ATOM 1884 N N . THR A 1 232 ? 25.413 -2.772 7.878 1.00 78.62 232 THR A N 1
ATOM 1885 C CA . THR A 1 232 ? 24.870 -4.111 7.626 1.00 78.62 232 THR A CA 1
ATOM 1886 C C . THR A 1 232 ? 25.829 -4.922 6.776 1.00 78.62 232 THR A C 1
ATOM 1888 O O . THR A 1 232 ? 26.362 -4.386 5.818 1.00 78.62 232 THR A O 1
ATOM 1891 N N . GLY A 1 233 ? 26.047 -6.194 7.112 1.00 77.94 233 GLY A N 1
ATOM 1892 C CA . GLY A 1 233 ? 27.049 -7.042 6.464 1.00 77.94 233 GLY A CA 1
ATOM 1893 C C . GLY A 1 233 ? 27.704 -8.017 7.433 1.00 77.94 233 GLY A C 1
ATOM 1894 O O . GLY A 1 233 ? 27.288 -8.129 8.591 1.00 77.94 233 GLY A O 1
ATOM 1895 N N . GLY A 1 234 ? 28.710 -8.720 6.928 1.00 81.19 234 GLY A N 1
ATOM 1896 C CA . GLY A 1 234 ? 29.648 -9.536 7.694 1.00 81.19 234 GLY A CA 1
ATOM 1897 C C . GLY A 1 234 ? 30.855 -9.944 6.855 1.00 81.19 234 GLY A C 1
ATOM 1898 O O . GLY A 1 234 ? 30.849 -9.764 5.635 1.00 81.19 234 GLY A O 1
ATOM 1899 N N . ASP A 1 235 ? 31.886 -10.458 7.512 1.00 86.50 235 ASP A N 1
ATOM 1900 C CA . ASP A 1 235 ? 33.174 -10.826 6.915 1.00 86.50 235 ASP A CA 1
ATOM 1901 C C . ASP A 1 235 ? 33.845 -9.623 6.230 1.00 86.50 235 ASP A C 1
ATOM 1903 O O . ASP A 1 235 ? 34.324 -9.699 5.103 1.00 86.50 235 ASP A O 1
ATOM 1907 N N . GLY A 1 236 ? 33.810 -8.462 6.893 1.00 88.25 236 GLY A N 1
ATOM 1908 C CA . GLY A 1 236 ? 34.444 -7.233 6.401 1.00 88.25 236 GLY A CA 1
ATOM 1909 C C . GLY A 1 236 ? 33.605 -6.403 5.423 1.00 88.25 236 GLY A C 1
ATOM 1910 O O . GLY A 1 236 ? 34.023 -5.307 5.052 1.00 88.25 236 GLY A O 1
ATOM 1911 N N . THR A 1 237 ? 32.409 -6.866 5.049 1.00 90.94 237 THR A N 1
ATOM 1912 C CA . THR A 1 237 ? 31.491 -6.100 4.191 1.00 90.94 237 THR A CA 1
ATOM 1913 C C . THR A 1 237 ? 30.744 -5.016 4.969 1.00 90.94 237 THR A C 1
ATOM 1915 O O . THR A 1 237 ? 30.301 -5.221 6.104 1.00 90.94 237 THR A O 1
ATOM 1918 N N . VAL A 1 238 ? 30.574 -3.851 4.346 1.00 92.12 238 VAL A N 1
ATOM 1919 C CA . VAL A 1 238 ? 29.833 -2.707 4.880 1.00 92.12 238 VAL A CA 1
ATOM 1920 C C . VAL A 1 238 ? 28.834 -2.252 3.835 1.00 92.12 238 VAL A C 1
ATOM 1922 O O . VAL A 1 238 ? 29.218 -1.816 2.753 1.00 92.12 238 VAL A O 1
ATOM 1925 N N . ARG A 1 239 ? 27.551 -2.309 4.177 1.00 90.62 239 ARG A N 1
ATOM 1926 C CA . ARG A 1 239 ? 26.511 -1.656 3.391 1.00 90.62 239 ARG A CA 1
ATOM 1927 C C . ARG A 1 239 ? 26.429 -0.183 3.745 1.00 90.62 239 ARG A C 1
ATOM 1929 O O . ARG A 1 239 ? 26.285 0.159 4.924 1.00 90.62 239 ARG A O 1
ATOM 1936 N N . VAL A 1 240 ? 26.484 0.675 2.736 1.00 89.38 240 VAL A N 1
ATOM 1937 C CA . VAL A 1 240 ? 26.533 2.125 2.915 1.00 89.38 240 VAL A CA 1
ATOM 1938 C C . VAL A 1 240 ? 25.598 2.789 1.927 1.00 89.38 240 VAL A C 1
ATOM 1940 O O . VAL A 1 240 ? 25.639 2.519 0.736 1.00 89.38 240 VAL A O 1
ATOM 1943 N N . THR A 1 241 ? 24.757 3.676 2.444 1.00 87.31 241 THR A N 1
ATOM 1944 C CA . THR A 1 241 ? 23.803 4.443 1.643 1.00 87.31 241 THR A CA 1
ATOM 1945 C C . THR A 1 241 ? 24.054 5.945 1.816 1.00 87.31 241 THR A C 1
ATOM 1947 O O . THR A 1 241 ? 25.186 6.380 2.046 1.00 87.31 241 THR A O 1
ATOM 1950 N N . SER A 1 242 ? 23.008 6.768 1.718 1.00 86.31 242 SER A N 1
ATOM 1951 C CA . SER A 1 242 ? 23.082 8.220 1.885 1.00 86.31 242 SER A CA 1
ATOM 1952 C C . SER A 1 242 ? 22.334 8.727 3.118 1.00 86.31 242 SER A C 1
ATOM 1954 O O . SER A 1 242 ? 21.467 8.045 3.670 1.00 86.31 242 SER A O 1
ATOM 1956 N N . ARG A 1 243 ? 22.658 9.957 3.535 1.00 84.62 243 ARG A N 1
ATOM 1957 C CA . ARG A 1 243 ? 21.886 10.755 4.498 1.00 84.62 243 ARG A CA 1
ATOM 1958 C C . ARG A 1 243 ? 20.551 11.173 3.851 1.00 84.62 243 ARG A C 1
ATOM 1960 O O . ARG A 1 243 ? 20.444 12.259 3.286 1.00 84.62 243 ARG A O 1
ATOM 1967 N N . GLN A 1 244 ? 19.553 10.283 3.833 1.00 62.72 244 GLN A N 1
ATOM 1968 C CA . GLN A 1 244 ? 18.244 10.575 3.228 1.00 62.72 244 GLN A CA 1
ATOM 1969 C C . GLN A 1 244 ? 17.302 11.294 4.204 1.00 62.72 244 GLN A C 1
ATOM 1971 O O . GLN A 1 244 ? 16.578 10.648 4.958 1.00 62.72 244 GLN A O 1
ATOM 1976 N N . THR A 1 245 ? 17.255 12.629 4.119 1.00 61.09 245 THR A N 1
ATOM 1977 C CA . THR A 1 245 ? 16.269 13.483 4.813 1.00 61.09 245 THR A CA 1
ATOM 1978 C C . THR A 1 245 ? 15.905 14.739 3.984 1.00 61.09 245 THR A C 1
ATOM 1980 O O . THR A 1 245 ? 16.105 15.879 4.379 1.00 61.09 245 THR A O 1
ATOM 1983 N N . ARG A 1 246 ? 15.223 14.542 2.841 1.00 64.25 246 ARG A N 1
ATOM 1984 C CA . ARG A 1 246 ? 14.611 15.579 1.955 1.00 64.25 246 ARG A CA 1
ATOM 1985 C C . ARG A 1 246 ? 15.549 16.221 0.919 1.00 64.25 246 ARG A C 1
ATOM 1987 O O . ARG A 1 246 ? 16.770 16.139 0.984 1.00 64.25 246 ARG A O 1
ATOM 1994 N N . LYS A 1 247 ? 14.941 16.896 -0.067 1.00 65.56 247 LYS A N 1
ATOM 1995 C CA . LYS A 1 247 ? 15.616 17.568 -1.195 1.00 65.56 247 LYS A CA 1
ATOM 1996 C C . LYS A 1 247 ? 16.658 18.603 -0.746 1.00 65.56 247 LYS A C 1
ATOM 1998 O O . LYS A 1 247 ? 17.706 18.695 -1.378 1.00 65.56 247 LYS A O 1
ATOM 2003 N N . GLN A 1 248 ? 16.400 19.347 0.335 1.00 72.69 248 GLN A N 1
ATOM 2004 C CA . GLN A 1 248 ? 17.320 20.384 0.829 1.00 72.69 248 GLN A CA 1
ATOM 2005 C C . GLN A 1 248 ? 18.681 19.852 1.302 1.00 72.69 248 GLN A C 1
ATOM 2007 O O . GLN A 1 248 ? 19.659 20.598 1.285 1.00 72.69 248 GLN A O 1
ATOM 2012 N N . ASP A 1 249 ? 18.772 18.568 1.660 1.00 75.88 249 ASP A N 1
ATOM 2013 C CA . ASP A 1 249 ? 20.016 17.952 2.131 1.00 75.88 249 ASP A CA 1
ATOM 2014 C C . ASP A 1 249 ? 21.034 17.673 1.021 1.00 75.88 249 ASP A C 1
ATOM 2016 O O . ASP A 1 249 ? 22.191 17.362 1.296 1.00 75.88 249 ASP A O 1
ATOM 2020 N N . ARG A 1 250 ? 20.625 17.818 -0.241 1.00 85.31 250 ARG A N 1
ATOM 2021 C CA . ARG A 1 250 ? 21.470 17.596 -1.421 1.00 85.31 250 ARG A CA 1
ATOM 2022 C C . ARG A 1 250 ? 22.059 18.899 -1.961 1.00 85.31 250 ARG A C 1
ATOM 2024 O O . ARG A 1 250 ? 22.331 19.001 -3.154 1.00 85.31 250 ARG A O 1
ATOM 2031 N N . THR A 1 251 ? 22.228 19.886 -1.086 1.00 90.19 251 THR A N 1
ATOM 2032 C CA . THR A 1 251 ? 22.841 21.181 -1.397 1.00 90.19 251 THR A CA 1
ATOM 2033 C C . THR A 1 251 ? 24.249 21.266 -0.827 1.00 90.19 251 THR A C 1
ATOM 2035 O O . THR A 1 251 ? 24.595 20.594 0.149 1.00 90.19 251 THR A O 1
ATOM 2038 N N . ASN A 1 252 ? 25.066 22.128 -1.419 1.00 92.56 252 ASN A N 1
ATOM 2039 C CA . ASN A 1 252 ? 26.419 22.400 -0.952 1.00 92.56 252 ASN A CA 1
ATOM 2040 C C . ASN A 1 252 ? 26.432 22.830 0.525 1.00 92.56 252 ASN A C 1
ATOM 2042 O O . ASN A 1 252 ? 27.253 22.356 1.314 1.00 92.56 252 ASN A O 1
ATOM 2046 N N . ASP A 1 253 ? 25.498 23.696 0.913 1.00 92.00 253 ASP A N 1
ATOM 2047 C CA . ASP A 1 253 ? 25.425 24.226 2.273 1.00 92.00 253 ASP A CA 1
ATOM 2048 C C . ASP A 1 253 ? 24.920 23.192 3.275 1.00 92.00 253 ASP A C 1
ATOM 2050 O O . ASP A 1 253 ? 25.472 23.091 4.374 1.00 92.00 253 ASP A O 1
ATOM 2054 N N . ALA A 1 254 ? 23.940 22.364 2.904 1.00 90.31 254 ALA A N 1
ATOM 2055 C CA . ALA A 1 254 ? 23.482 21.292 3.780 1.00 90.31 254 ALA A CA 1
ATOM 2056 C C . ALA A 1 254 ? 24.594 20.277 4.062 1.00 90.31 254 ALA A C 1
ATOM 2058 O O . ALA A 1 254 ? 24.831 19.940 5.225 1.00 90.31 254 ALA A O 1
ATOM 2059 N N . VAL A 1 255 ? 25.346 19.860 3.033 1.00 92.88 255 VAL A N 1
ATOM 2060 C CA . VAL A 1 255 ? 26.490 18.962 3.230 1.00 92.88 255 VAL A CA 1
ATOM 2061 C C . VAL A 1 255 ? 27.523 19.617 4.144 1.00 92.88 255 VAL A C 1
ATOM 2063 O O . VAL A 1 255 ? 27.908 19.005 5.139 1.00 92.88 255 VAL A O 1
ATOM 2066 N N . ARG A 1 256 ? 27.926 20.872 3.894 1.00 93.38 256 ARG A N 1
ATOM 2067 C CA . ARG A 1 256 ? 28.889 21.605 4.747 1.00 93.38 256 ARG A CA 1
ATOM 2068 C C . ARG A 1 256 ? 28.445 21.719 6.208 1.00 93.38 256 ARG A C 1
ATOM 2070 O O . ARG A 1 256 ? 29.304 21.726 7.091 1.00 93.38 256 ARG A O 1
ATOM 2077 N N . ASN A 1 257 ? 27.138 21.778 6.454 1.00 91.50 257 ASN A N 1
ATOM 2078 C CA . ASN A 1 257 ? 26.535 21.907 7.782 1.00 91.50 257 ASN A CA 1
ATOM 2079 C C . ASN A 1 257 ? 26.180 20.565 8.450 1.00 91.50 257 ASN A C 1
ATOM 2081 O O . ASN A 1 257 ? 25.679 20.561 9.579 1.00 91.50 257 ASN A O 1
ATOM 2085 N N . SER A 1 258 ? 26.423 19.427 7.799 1.00 92.94 258 SER A N 1
ATOM 2086 C CA . SER A 1 258 ? 26.198 18.098 8.388 1.00 92.94 258 SER A CA 1
ATOM 2087 C C . SER A 1 258 ? 27.265 17.724 9.432 1.00 92.94 258 SER A C 1
ATOM 2089 O O . SER A 1 258 ? 28.236 18.455 9.638 1.00 92.94 258 SER A O 1
ATOM 2091 N N . LEU A 1 259 ? 27.123 16.596 10.131 1.00 93.94 259 LEU A N 1
ATOM 2092 C CA . LEU A 1 259 ? 28.225 15.964 10.882 1.00 93.94 259 LEU A CA 1
ATOM 2093 C C . LEU A 1 259 ? 28.947 14.927 10.021 1.00 93.94 259 LEU A C 1
ATOM 2095 O O . LEU A 1 259 ? 28.284 14.334 9.189 1.00 93.94 259 LEU A O 1
ATOM 2099 N N . PRO A 1 260 ? 30.245 14.633 10.254 1.00 96.44 260 PRO A N 1
ATOM 2100 C CA . PRO A 1 260 ? 30.888 13.441 9.709 1.00 96.44 260 PRO A CA 1
ATOM 2101 C C . PRO A 1 260 ? 30.190 12.181 10.233 1.00 96.44 260 PRO A C 1
ATOM 2103 O O . PRO A 1 260 ? 30.262 11.877 11.426 1.00 96.44 260 PRO A O 1
ATOM 2106 N N . MET A 1 261 ? 29.507 11.467 9.347 1.00 95.75 261 MET A N 1
ATOM 2107 C CA . MET A 1 261 ? 28.733 10.268 9.663 1.00 95.75 261 MET A CA 1
ATOM 2108 C C . MET A 1 261 ? 29.296 9.083 8.880 1.00 95.75 261 MET A C 1
ATOM 2110 O O . MET A 1 261 ? 29.490 9.179 7.669 1.00 95.75 261 MET A O 1
ATOM 2114 N N . LEU A 1 262 ? 29.591 7.978 9.564 1.00 96.88 262 LEU A N 1
ATOM 2115 C CA . LEU A 1 262 ? 30.251 6.818 8.967 1.00 96.88 262 LEU A CA 1
ATOM 2116 C C . LEU A 1 262 ? 29.541 5.524 9.352 1.00 96.88 262 LEU A C 1
ATOM 2118 O O . LEU A 1 262 ? 29.146 5.346 10.503 1.00 96.88 262 LEU A O 1
ATOM 2122 N N . ALA A 1 263 ? 29.436 4.605 8.399 1.00 95.56 263 ALA A N 1
ATOM 2123 C CA . ALA A 1 263 ? 29.096 3.215 8.658 1.00 95.56 263 ALA A CA 1
ATOM 2124 C C . ALA A 1 263 ? 30.395 2.403 8.729 1.00 95.56 263 ALA A C 1
ATOM 2126 O O . ALA A 1 263 ? 31.247 2.511 7.845 1.00 95.56 263 ALA A O 1
ATOM 2127 N N . ILE A 1 264 ? 30.559 1.604 9.780 1.00 95.38 264 ILE A N 1
ATOM 2128 C CA . ILE A 1 264 ? 31.724 0.724 9.958 1.00 95.38 264 ILE A CA 1
ATOM 2129 C C . ILE A 1 264 ? 31.273 -0.737 10.018 1.00 95.38 264 ILE A C 1
ATOM 2131 O O . ILE A 1 264 ? 30.104 -1.000 10.306 1.00 95.38 264 ILE A O 1
ATOM 2135 N N . THR A 1 265 ? 32.169 -1.693 9.756 1.00 93.81 265 THR A N 1
ATOM 2136 C CA . THR A 1 265 ? 31.817 -3.122 9.860 1.00 93.81 265 THR A CA 1
ATOM 2137 C C . THR A 1 265 ? 31.280 -3.435 11.251 1.00 93.81 265 THR A C 1
ATOM 2139 O O . THR A 1 265 ? 31.791 -2.934 12.259 1.00 93.81 265 THR A O 1
ATOM 2142 N N . GLY A 1 266 ? 30.241 -4.266 11.328 1.00 91.62 266 GLY A N 1
ATOM 2143 C CA . GLY A 1 266 ? 29.641 -4.591 12.616 1.00 91.62 266 GLY A CA 1
ATOM 2144 C C . GLY A 1 266 ? 30.618 -5.329 13.536 1.00 91.62 266 GLY A C 1
ATOM 2145 O O . GLY A 1 266 ? 30.594 -5.104 14.738 1.00 91.62 266 GLY A O 1
ATOM 2146 N N . GLU A 1 267 ? 31.550 -6.126 13.011 1.00 92.62 267 GLU A N 1
ATOM 2147 C CA . GLU A 1 267 ? 32.578 -6.812 13.799 1.00 92.62 267 GLU A CA 1
ATOM 2148 C C . GLU A 1 267 ? 33.491 -5.821 14.535 1.00 92.62 267 GLU A C 1
ATOM 2150 O O . GLU A 1 267 ? 33.749 -5.974 15.736 1.00 92.62 267 GLU A O 1
ATOM 2155 N N . HIS A 1 268 ? 33.942 -4.773 13.836 1.00 96.25 268 HIS A N 1
ATOM 2156 C CA . HIS A 1 268 ? 34.772 -3.724 14.425 1.00 96.25 268 HIS A CA 1
ATOM 2157 C C . HIS A 1 268 ? 33.954 -2.811 15.341 1.00 96.25 268 HIS A C 1
ATOM 2159 O O . HIS A 1 268 ? 34.403 -2.507 16.449 1.00 96.25 268 HIS A O 1
ATOM 2165 N N . TYR A 1 269 ? 32.730 -2.449 14.936 1.00 95.88 269 TYR A N 1
ATOM 2166 C CA . TYR A 1 269 ? 31.783 -1.706 15.771 1.00 95.88 269 TYR A CA 1
ATOM 2167 C C . TYR A 1 269 ? 31.566 -2.401 17.114 1.00 95.88 269 TYR A C 1
ATOM 2169 O O . TYR A 1 269 ? 31.702 -1.793 18.174 1.00 95.88 269 TYR A O 1
ATOM 2177 N N . ASN A 1 270 ? 31.298 -3.704 17.077 1.00 95.12 270 ASN A N 1
ATOM 2178 C CA . ASN A 1 270 ? 31.030 -4.508 18.255 1.00 95.12 270 ASN A CA 1
ATOM 2179 C C . ASN A 1 270 ? 32.228 -4.585 19.199 1.00 95.12 270 ASN A C 1
ATOM 2181 O O . ASN A 1 270 ? 32.039 -4.603 20.413 1.00 95.12 270 ASN A O 1
ATOM 2185 N N . ARG A 1 271 ? 33.463 -4.641 18.681 1.00 96.25 271 ARG A N 1
ATOM 2186 C CA . ARG A 1 271 ? 34.656 -4.611 19.542 1.00 96.25 271 ARG A CA 1
ATOM 2187 C C . ARG A 1 271 ? 34.745 -3.284 20.291 1.00 96.25 271 ARG A C 1
ATOM 2189 O O . ARG A 1 271 ? 34.904 -3.312 21.510 1.00 96.25 271 ARG A O 1
ATOM 2196 N N . VAL A 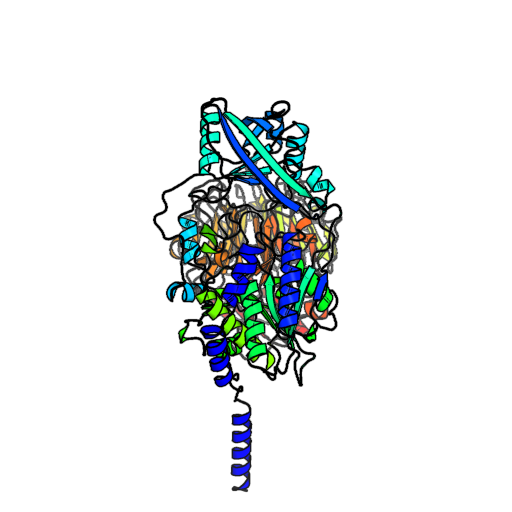1 272 ? 34.597 -2.157 19.590 1.00 97.56 272 VAL A N 1
ATOM 2197 C CA . VAL A 1 272 ? 34.591 -0.821 20.210 1.00 97.56 272 VAL A CA 1
ATOM 2198 C C . VAL A 1 272 ? 33.475 -0.724 21.252 1.00 97.56 272 VAL A C 1
ATOM 2200 O O . VAL A 1 272 ? 33.720 -0.317 22.385 1.00 97.56 272 VAL A O 1
ATOM 2203 N N . TYR A 1 273 ? 32.271 -1.176 20.901 1.00 97.12 273 TYR A N 1
ATOM 2204 C CA . TYR A 1 273 ? 31.112 -1.179 21.789 1.00 97.12 273 TYR A CA 1
ATOM 2205 C C . TYR A 1 273 ? 31.366 -1.996 23.068 1.00 97.12 273 TYR A C 1
ATOM 2207 O O . TYR A 1 273 ? 31.205 -1.475 24.169 1.00 97.12 273 TYR A O 1
ATOM 2215 N N . ARG A 1 274 ? 31.855 -3.241 22.956 1.00 97.31 274 ARG A N 1
ATOM 2216 C CA . ARG A 1 274 ? 32.148 -4.105 24.117 1.00 97.31 274 ARG A CA 1
ATOM 2217 C C . ARG A 1 274 ? 33.217 -3.524 25.044 1.00 97.31 274 ARG A C 1
ATOM 2219 O O . ARG A 1 274 ? 33.104 -3.665 26.260 1.00 97.31 274 ARG A O 1
ATOM 2226 N N . LEU A 1 275 ? 34.252 -2.880 24.496 1.00 98.19 275 LEU A N 1
ATOM 2227 C CA . LEU A 1 275 ? 35.281 -2.208 25.301 1.00 98.19 275 LEU A CA 1
ATOM 2228 C C . LEU A 1 275 ? 34.674 -1.067 26.131 1.00 98.19 275 LEU A C 1
ATOM 2230 O O . LEU A 1 275 ? 34.923 -0.985 27.336 1.00 98.19 275 LEU A O 1
ATOM 2234 N N . LEU A 1 276 ? 33.829 -0.245 25.503 1.00 97.81 276 LEU A N 1
ATOM 2235 C CA . LEU A 1 276 ? 33.123 0.853 26.164 1.00 97.81 276 LEU A CA 1
ATOM 2236 C C . LEU A 1 276 ? 32.130 0.343 27.224 1.00 97.81 276 LEU A C 1
ATOM 2238 O O . LEU A 1 276 ? 32.082 0.894 28.323 1.00 97.81 276 LEU A O 1
ATOM 2242 N N . GLU A 1 277 ? 31.396 -0.745 26.961 1.00 96.56 277 GLU A N 1
ATOM 2243 C CA . GLU A 1 277 ? 30.514 -1.383 27.956 1.00 96.56 277 GLU A CA 1
ATOM 2244 C C . GLU A 1 277 ? 31.276 -1.907 29.178 1.00 96.56 277 GLU A C 1
ATOM 2246 O O . GLU A 1 277 ? 30.803 -1.802 30.312 1.00 96.56 277 GLU A O 1
ATOM 2251 N N . LYS A 1 278 ? 32.487 -2.435 28.972 1.00 97.00 278 LYS A N 1
ATOM 2252 C CA . LYS A 1 278 ? 33.394 -2.855 30.051 1.00 97.00 278 LYS A CA 1
ATOM 2253 C C . LYS A 1 278 ? 34.156 -1.688 30.691 1.00 97.00 278 LYS A C 1
ATOM 2255 O O . LYS A 1 278 ? 35.043 -1.926 31.504 1.00 97.00 278 LYS A O 1
ATOM 2260 N N . LYS A 1 279 ? 33.763 -0.443 30.395 1.00 95.94 279 LYS A N 1
ATOM 2261 C CA . LYS A 1 279 ? 34.302 0.799 30.974 1.00 95.94 279 LYS A CA 1
ATOM 2262 C C . LYS A 1 279 ? 35.784 1.045 30.661 1.00 95.94 279 LYS A C 1
ATOM 2264 O O . LYS A 1 279 ? 36.443 1.777 31.395 1.00 95.94 279 LYS A O 1
ATOM 2269 N N . HIS A 1 280 ? 36.308 0.471 29.578 1.00 97.69 280 HIS A N 1
ATOM 2270 C CA . HIS A 1 280 ? 37.621 0.851 29.058 1.00 97.69 280 HIS A CA 1
ATOM 2271 C C . HIS A 1 280 ? 37.505 2.119 28.209 1.00 97.69 280 HIS A C 1
ATOM 2273 O O . HIS A 1 280 ? 36.569 2.269 27.423 1.00 97.69 280 HIS A O 1
ATOM 2279 N N . THR A 1 281 ? 38.485 3.014 28.329 1.00 97.31 281 THR A N 1
ATOM 2280 C CA . THR A 1 281 ? 38.612 4.154 27.419 1.00 97.31 281 THR A CA 1
ATOM 2281 C C . THR A 1 281 ? 38.992 3.653 26.032 1.00 97.31 281 THR A C 1
ATOM 2283 O O . THR A 1 281 ? 39.951 2.898 25.882 1.00 97.31 281 THR A O 1
ATOM 2286 N N . VAL A 1 282 ? 38.249 4.092 25.017 1.00 98.69 282 VAL A N 1
ATOM 2287 C CA . VAL A 1 282 ? 38.572 3.834 23.613 1.00 98.69 282 VAL A CA 1
ATOM 2288 C C . VAL A 1 282 ? 38.867 5.156 22.934 1.00 98.69 282 VAL A C 1
ATOM 2290 O O . VAL A 1 282 ? 38.036 6.065 22.954 1.00 98.69 282 VAL A O 1
ATOM 2293 N N . LYS A 1 283 ? 40.034 5.263 22.306 1.00 98.62 283 LYS A N 1
ATOM 2294 C CA . LYS A 1 283 ? 40.430 6.444 21.538 1.00 98.62 283 LYS A CA 1
ATOM 2295 C C . LYS A 1 283 ? 40.429 6.102 20.065 1.00 98.62 283 LYS A C 1
ATOM 2297 O O . LYS A 1 283 ? 41.066 5.137 19.652 1.00 98.62 283 LYS A O 1
ATOM 2302 N N . MET A 1 284 ? 39.730 6.903 19.277 1.00 98.56 284 MET A N 1
ATOM 2303 C CA . MET A 1 284 ? 39.601 6.713 17.842 1.00 98.56 284 MET A CA 1
ATOM 2304 C C . MET A 1 284 ? 40.202 7.874 17.066 1.00 98.56 284 MET A C 1
ATOM 2306 O O . MET A 1 284 ? 40.120 9.033 17.476 1.00 98.56 284 MET A O 1
ATOM 2310 N N . GLU A 1 285 ? 40.770 7.544 15.914 1.00 98.56 285 GLU A N 1
ATOM 2311 C CA . GLU A 1 285 ? 41.249 8.478 14.911 1.00 98.56 285 GLU A CA 1
ATOM 2312 C C . GLU A 1 285 ? 40.425 8.342 13.628 1.00 98.56 285 GLU A C 1
ATOM 2314 O O . GLU A 1 285 ? 40.239 7.237 13.124 1.00 98.56 285 GLU A O 1
ATOM 2319 N N . ILE A 1 286 ? 39.925 9.464 13.103 1.00 98.56 286 ILE A N 1
ATOM 2320 C CA . ILE A 1 286 ? 39.134 9.510 11.867 1.00 98.56 286 ILE A CA 1
ATOM 2321 C C . ILE A 1 286 ? 39.658 10.628 10.968 1.00 98.56 286 ILE A C 1
ATOM 2323 O O . ILE A 1 286 ? 39.848 11.766 11.410 1.00 98.56 286 ILE A O 1
ATOM 2327 N N . ASN A 1 287 ? 39.850 10.322 9.689 1.00 98.19 287 ASN A N 1
ATOM 2328 C CA . ASN A 1 287 ? 40.137 11.298 8.650 1.00 98.19 287 ASN A CA 1
ATOM 2329 C C . ASN A 1 287 ? 39.304 10.984 7.404 1.00 98.19 287 ASN A C 1
ATOM 2331 O O . ASN A 1 287 ? 39.512 9.966 6.753 1.00 98.19 287 ASN A O 1
ATOM 2335 N N . VAL A 1 288 ? 38.373 11.874 7.079 1.00 98.00 288 VAL A N 1
ATOM 2336 C CA . VAL A 1 288 ? 37.529 11.803 5.883 1.00 98.00 288 VAL A CA 1
ATOM 2337 C C . VAL A 1 288 ? 37.764 13.058 5.054 1.00 98.00 288 VAL A C 1
ATOM 2339 O O . VAL A 1 288 ? 37.550 14.165 5.556 1.00 98.00 288 VAL A O 1
ATOM 2342 N N . ARG A 1 289 ? 38.147 12.900 3.786 1.00 97.19 289 ARG A N 1
ATOM 2343 C CA . ARG A 1 289 ? 38.201 13.993 2.809 1.00 97.19 289 ARG A CA 1
ATOM 2344 C C . ARG A 1 289 ? 37.122 13.774 1.763 1.00 97.19 289 ARG A C 1
ATOM 2346 O O . ARG A 1 289 ? 37.105 12.753 1.085 1.00 97.19 289 ARG A O 1
ATOM 2353 N N . VAL A 1 290 ? 36.227 14.747 1.683 1.00 95.19 290 VAL A N 1
ATOM 2354 C CA . VAL A 1 290 ? 35.154 14.814 0.697 1.00 95.19 290 VAL A CA 1
ATOM 2355 C C . VAL A 1 290 ? 35.382 16.068 -0.123 1.00 95.19 290 VAL A C 1
ATOM 2357 O O . VAL A 1 290 ? 35.586 17.144 0.452 1.00 95.19 290 VAL A O 1
ATOM 2360 N N . LYS A 1 291 ? 35.297 15.936 -1.442 1.00 93.56 291 LYS A N 1
ATOM 2361 C CA . LYS A 1 291 ? 35.318 17.059 -2.369 1.00 93.56 291 LYS A CA 1
ATOM 2362 C C . LYS A 1 291 ? 33.896 17.412 -2.772 1.00 93.56 291 LYS A C 1
ATOM 2364 O O . LYS A 1 291 ? 33.111 16.548 -3.153 1.00 93.56 291 LYS A O 1
ATOM 2369 N N . LEU A 1 292 ? 33.578 18.700 -2.672 1.00 94.56 292 LEU A N 1
ATOM 2370 C CA . LEU A 1 292 ? 32.317 19.253 -3.153 1.00 94.56 292 LEU A CA 1
ATOM 2371 C C . LEU A 1 292 ? 32.561 20.063 -4.423 1.00 94.56 292 LEU A C 1
ATOM 2373 O O . LEU A 1 292 ? 33.565 20.770 -4.527 1.00 94.56 292 LEU A O 1
ATOM 2377 N N . GLY A 1 293 ? 31.630 19.989 -5.369 1.00 91.25 293 GLY A N 1
ATOM 2378 C CA . GLY A 1 293 ? 31.633 20.862 -6.539 1.00 91.25 293 GLY A CA 1
ATOM 2379 C C . GLY A 1 293 ? 31.437 22.331 -6.157 1.00 91.25 293 GLY A C 1
ATOM 2380 O O . GLY A 1 293 ? 30.683 22.662 -5.240 1.00 91.25 293 GLY A O 1
ATOM 2381 N N . ASN A 1 294 ? 32.080 23.237 -6.899 1.00 88.06 294 ASN A N 1
ATOM 2382 C CA . ASN A 1 294 ? 31.928 24.684 -6.691 1.00 88.06 294 ASN A CA 1
ATOM 2383 C C . ASN A 1 294 ? 30.491 25.164 -6.944 1.00 88.06 294 ASN A C 1
ATOM 2385 O O . ASN A 1 294 ? 30.047 26.140 -6.344 1.00 88.06 294 ASN A O 1
ATOM 2389 N N . THR A 1 295 ? 29.765 24.467 -7.816 1.00 89.44 295 THR A N 1
ATOM 2390 C CA . THR A 1 295 ? 28.365 24.721 -8.144 1.00 89.44 295 THR A CA 1
ATOM 2391 C C . THR A 1 295 ? 27.563 23.429 -8.062 1.00 89.44 295 THR A C 1
ATOM 2393 O O . THR A 1 295 ? 28.094 22.327 -8.210 1.00 89.44 295 THR A O 1
ATOM 2396 N N . GLU A 1 296 ? 26.268 23.575 -7.811 1.00 92.12 296 GLU A N 1
ATOM 2397 C CA . GLU A 1 296 ? 25.318 22.471 -7.877 1.00 92.12 296 GLU A CA 1
ATOM 2398 C C . GLU A 1 296 ? 24.933 22.216 -9.337 1.00 92.12 296 GLU A C 1
ATOM 2400 O O . GLU A 1 296 ? 24.700 23.154 -10.108 1.00 92.12 296 GLU A O 1
ATOM 2405 N N . LEU A 1 297 ? 24.887 20.942 -9.720 1.00 91.50 297 LEU A N 1
ATOM 2406 C CA . LEU A 1 297 ? 24.726 20.503 -11.101 1.00 91.50 297 LEU A CA 1
ATOM 2407 C C . LEU A 1 297 ? 23.388 19.795 -11.290 1.00 91.50 297 LEU A C 1
ATOM 2409 O O . LEU A 1 297 ? 22.894 19.119 -10.391 1.00 91.50 297 LEU A O 1
ATOM 2413 N N . GLU A 1 298 ? 22.822 19.914 -12.485 1.00 91.00 298 GLU A N 1
ATOM 2414 C CA . GLU A 1 298 ? 21.613 19.174 -12.841 1.00 91.00 298 GLU A CA 1
ATOM 2415 C C . GLU A 1 298 ? 21.910 17.686 -13.001 1.00 91.00 298 GLU A C 1
ATOM 2417 O O . GLU A 1 298 ? 22.936 17.302 -13.568 1.00 91.00 298 GLU A O 1
ATOM 2422 N N . GLY A 1 299 ? 21.008 16.834 -12.529 1.00 91.44 299 GLY A N 1
ATOM 2423 C CA . GLY A 1 299 ? 21.033 15.427 -12.907 1.00 91.44 299 GLY A CA 1
ATOM 2424 C C . GLY A 1 299 ? 20.730 15.271 -14.398 1.00 91.44 299 GLY A C 1
ATOM 2425 O O . GLY A 1 299 ? 19.940 16.041 -14.947 1.00 91.44 299 GLY A O 1
ATOM 2426 N N . ARG A 1 300 ? 21.381 14.312 -15.065 1.00 95.94 300 ARG A N 1
ATOM 2427 C CA . ARG A 1 300 ? 21.213 14.069 -16.507 1.00 95.94 300 ARG A CA 1
ATOM 2428 C C . ARG A 1 300 ? 21.071 12.581 -16.771 1.00 95.94 300 ARG A C 1
ATOM 2430 O O . ARG A 1 300 ? 21.809 11.827 -16.166 1.00 95.94 300 ARG A O 1
ATOM 2437 N N . ASN A 1 301 ? 20.181 12.179 -17.663 1.00 97.88 301 ASN A N 1
ATOM 2438 C CA . ASN A 1 301 ? 20.118 10.820 -18.197 1.00 97.88 301 ASN A CA 1
ATOM 2439 C C . ASN A 1 301 ? 20.914 10.755 -19.506 1.00 97.88 301 ASN A C 1
ATOM 2441 O O . ASN A 1 301 ? 21.145 11.794 -20.128 1.00 97.88 301 ASN A O 1
ATOM 2445 N N . VAL A 1 302 ? 21.296 9.558 -19.946 1.00 98.56 302 VAL A N 1
ATOM 2446 C CA . VAL A 1 302 ? 21.859 9.351 -21.291 1.00 98.56 302 VAL A CA 1
ATOM 2447 C C . VAL A 1 302 ? 20.826 8.638 -22.149 1.00 98.56 302 VAL A C 1
ATOM 2449 O O . VAL A 1 302 ? 20.308 7.604 -21.739 1.00 98.56 302 VAL A O 1
ATOM 2452 N N . VAL A 1 303 ? 20.510 9.182 -23.321 1.00 98.56 303 VAL A N 1
ATOM 2453 C CA . VAL A 1 303 ? 19.546 8.589 -24.261 1.00 98.56 303 VAL A CA 1
ATOM 2454 C C . VAL A 1 303 ? 20.143 8.486 -25.660 1.00 98.56 303 VAL A C 1
ATOM 2456 O O . VAL A 1 303 ? 21.021 9.275 -26.011 1.00 98.56 303 VAL A O 1
ATOM 2459 N N . GLY A 1 304 ? 19.659 7.527 -26.449 1.00 98.44 304 GLY A N 1
ATOM 2460 C CA . GLY A 1 304 ? 20.041 7.317 -27.848 1.00 98.44 304 GLY A CA 1
ATOM 2461 C C . GLY A 1 304 ? 19.083 6.358 -28.553 1.00 98.44 304 GLY A C 1
ATOM 2462 O O . GLY A 1 304 ? 18.386 5.583 -27.895 1.00 98.44 304 GLY A O 1
ATOM 2463 N N . GLU A 1 305 ? 19.014 6.424 -29.881 1.00 98.56 305 GLU A N 1
ATOM 2464 C CA . GLU A 1 305 ? 17.981 5.740 -30.665 1.00 98.56 305 GLU A CA 1
ATOM 2465 C C . GLU A 1 305 ? 18.527 4.957 -31.860 1.00 98.56 305 GLU A C 1
ATOM 2467 O O . GLU A 1 305 ? 19.436 5.393 -32.562 1.00 98.56 305 GLU A O 1
ATOM 2472 N N . ILE A 1 306 ? 17.882 3.829 -32.150 1.00 98.62 306 ILE A N 1
ATOM 2473 C CA . ILE A 1 306 ? 17.843 3.241 -33.489 1.00 98.62 306 ILE A CA 1
ATOM 2474 C C . ILE A 1 306 ? 16.495 3.643 -34.080 1.00 98.62 306 ILE A C 1
ATOM 2476 O O . ILE A 1 306 ? 15.447 3.193 -33.602 1.00 98.62 306 ILE A O 1
ATOM 2480 N N . ARG A 1 307 ? 16.509 4.522 -35.087 1.00 97.94 307 ARG A N 1
ATOM 2481 C CA . ARG A 1 307 ? 15.278 5.053 -35.672 1.00 97.94 307 ARG A CA 1
ATOM 2482 C C . ARG A 1 307 ? 14.494 3.959 -36.398 1.00 97.94 307 ARG A C 1
ATOM 2484 O O . ARG A 1 307 ? 15.060 3.135 -37.116 1.00 97.94 307 ARG A O 1
ATOM 2491 N N . GLY A 1 308 ? 13.181 3.963 -36.182 1.00 97.69 308 GLY A N 1
ATOM 2492 C CA . GLY A 1 308 ? 12.252 3.068 -36.861 1.00 97.69 308 GLY A CA 1
ATOM 2493 C C . GLY A 1 308 ? 12.043 3.430 -38.331 1.00 97.69 308 GLY A C 1
ATOM 2494 O O . GLY A 1 308 ? 12.553 4.434 -38.831 1.00 97.69 308 GLY A O 1
ATOM 2495 N N . SER A 1 309 ? 11.247 2.619 -39.018 1.00 97.06 309 SER A N 1
ATOM 2496 C CA . SER A 1 309 ? 10.889 2.803 -40.425 1.00 97.06 309 SER A CA 1
ATOM 2497 C C . SER A 1 309 ? 9.459 3.326 -40.580 1.00 97.06 309 SER A C 1
ATOM 2499 O O . SER A 1 309 ? 9.235 4.530 -40.477 1.00 97.06 309 SER A O 1
ATOM 2501 N N . ASP A 1 310 ? 8.481 2.458 -40.827 1.00 96.75 310 ASP A N 1
ATOM 2502 C CA . ASP A 1 310 ? 7.094 2.850 -41.109 1.00 96.75 310 ASP A CA 1
ATOM 2503 C C . ASP A 1 310 ? 6.302 3.280 -39.861 1.00 96.75 310 ASP A C 1
ATOM 2505 O O . ASP A 1 310 ? 5.330 4.020 -39.989 1.00 96.75 310 ASP A O 1
ATOM 2509 N N . LEU A 1 311 ? 6.746 2.888 -38.660 1.00 97.81 311 LEU A N 1
ATOM 2510 C CA . LEU A 1 311 ? 6.168 3.282 -37.366 1.00 97.81 311 LEU A CA 1
ATOM 2511 C C . LEU A 1 311 ? 7.159 4.099 -36.514 1.00 97.81 311 LEU A C 1
ATOM 2513 O O . LEU A 1 311 ? 7.136 4.031 -35.287 1.00 97.81 311 LEU A O 1
ATOM 2517 N N . ALA A 1 312 ? 8.046 4.873 -37.149 1.00 97.19 312 ALA A N 1
ATOM 2518 C CA . ALA A 1 312 ? 9.170 5.551 -36.490 1.00 97.19 312 ALA A CA 1
ATOM 2519 C C . ALA A 1 312 ? 8.788 6.534 -35.364 1.00 97.19 312 ALA A C 1
ATOM 2521 O O . ALA A 1 312 ? 9.639 6.879 -34.542 1.00 97.19 312 ALA A O 1
ATOM 2522 N N . ASP A 1 313 ? 7.539 6.998 -35.320 1.00 96.94 313 ASP A N 1
ATOM 2523 C CA . ASP A 1 313 ? 7.040 7.877 -34.259 1.00 96.94 313 ASP A CA 1
ATOM 2524 C C . ASP A 1 313 ? 6.640 7.119 -32.984 1.00 96.94 313 ASP A C 1
ATOM 2526 O O . ASP A 1 313 ? 6.541 7.731 -31.920 1.00 96.94 313 ASP A O 1
ATOM 2530 N N . GLU A 1 314 ? 6.416 5.808 -33.076 1.00 98.44 314 GLU A N 1
ATOM 2531 C CA . GLU A 1 314 ? 6.160 4.934 -31.935 1.00 98.44 314 GLU A CA 1
ATOM 2532 C C . GLU A 1 314 ? 7.484 4.462 -31.319 1.00 98.44 314 GLU A C 1
ATOM 2534 O O . GLU A 1 314 ? 8.485 4.280 -32.018 1.00 98.44 314 GLU A O 1
ATOM 2539 N N . ILE A 1 315 ? 7.498 4.260 -30.000 1.00 98.25 315 ILE A N 1
ATOM 2540 C CA . ILE A 1 315 ? 8.736 4.077 -29.233 1.00 98.25 315 ILE A CA 1
ATOM 2541 C C . ILE A 1 315 ? 8.701 2.751 -28.474 1.00 98.25 315 ILE A C 1
ATOM 2543 O O . ILE A 1 315 ? 7.773 2.483 -27.717 1.00 98.25 315 ILE A O 1
ATOM 2547 N N . VAL A 1 316 ? 9.742 1.940 -28.624 1.00 98.81 316 VAL A N 1
ATOM 2548 C CA . VAL A 1 316 ? 10.094 0.855 -27.700 1.00 98.81 316 VAL A CA 1
ATOM 2549 C C . VAL A 1 316 ? 11.286 1.323 -26.885 1.00 98.81 316 VAL A C 1
ATOM 2551 O O . VAL A 1 316 ? 12.259 1.810 -27.455 1.00 98.81 316 VAL A O 1
ATOM 2554 N N . MET A 1 317 ? 11.220 1.202 -25.563 1.00 98.88 317 MET A N 1
ATOM 2555 C CA . MET A 1 317 ? 12.300 1.630 -24.681 1.00 98.88 317 MET A CA 1
ATOM 2556 C C . MET A 1 317 ? 12.973 0.449 -23.987 1.00 98.88 317 MET A C 1
ATOM 2558 O O . MET A 1 317 ? 12.302 -0.464 -23.507 1.00 98.88 317 MET A O 1
ATOM 2562 N N . ILE A 1 318 ? 14.297 0.519 -23.875 1.00 98.88 318 ILE A N 1
ATOM 2563 C CA . ILE A 1 318 ? 15.107 -0.350 -23.014 1.00 98.88 318 ILE A CA 1
ATOM 2564 C C . ILE A 1 318 ? 15.972 0.505 -22.089 1.00 98.88 318 ILE A C 1
ATOM 2566 O O . ILE A 1 318 ? 16.391 1.600 -22.472 1.00 98.88 318 ILE A O 1
ATOM 2570 N N . GLY A 1 319 ? 16.234 0.048 -20.867 1.00 98.56 319 GLY A N 1
ATOM 2571 C CA . GLY A 1 319 ? 17.011 0.856 -19.933 1.00 98.56 319 GLY A CA 1
ATOM 2572 C C . GLY A 1 319 ? 17.462 0.158 -18.662 1.00 98.56 319 GLY A C 1
ATOM 2573 O O . GLY A 1 319 ? 17.082 -0.976 -18.380 1.00 98.56 319 GLY A O 1
ATOM 2574 N N . ALA A 1 320 ? 18.301 0.887 -17.940 1.00 98.62 320 ALA A N 1
ATOM 2575 C CA . ALA A 1 320 ? 18.885 0.577 -16.640 1.00 98.62 320 ALA A CA 1
ATOM 2576 C C . ALA A 1 320 ? 19.363 1.904 -16.022 1.00 98.62 320 ALA A C 1
ATOM 2578 O O . ALA A 1 320 ? 19.446 2.909 -16.736 1.00 98.62 320 ALA A O 1
ATOM 2579 N N . HIS A 1 321 ? 19.714 1.948 -14.737 1.00 98.50 321 HIS A N 1
ATOM 2580 C CA . HIS A 1 321 ? 20.381 3.135 -14.189 1.00 98.50 321 HIS A CA 1
ATOM 2581 C C . HIS A 1 321 ? 21.904 3.022 -14.261 1.00 98.50 321 HIS A C 1
ATOM 2583 O O . HIS A 1 321 ? 22.486 1.941 -14.223 1.00 98.50 321 HIS A O 1
ATOM 2589 N N . LEU A 1 322 ? 22.545 4.179 -14.399 1.00 98.38 322 LEU A N 1
ATOM 2590 C CA . LEU A 1 322 ? 23.987 4.351 -14.535 1.00 98.38 322 LEU A CA 1
ATOM 2591 C C . LEU A 1 322 ? 24.651 4.743 -13.213 1.00 98.38 322 LEU A C 1
ATOM 2593 O O . LEU A 1 322 ? 25.856 4.526 -13.044 1.00 98.38 322 LEU A O 1
ATOM 2597 N N . ASP A 1 323 ? 23.893 5.373 -12.307 1.00 96.44 323 ASP A N 1
ATOM 2598 C CA . ASP A 1 323 ? 24.415 5.812 -11.017 1.00 96.44 323 ASP A CA 1
ATOM 2599 C C . ASP A 1 323 ? 24.590 4.666 -10.035 1.00 96.44 323 ASP A C 1
ATOM 2601 O O . ASP A 1 323 ? 23.966 3.623 -10.177 1.00 96.44 323 ASP A O 1
ATOM 2605 N N . SER A 1 324 ? 25.482 4.875 -9.070 1.00 95.94 324 SER A N 1
ATOM 2606 C CA . SER A 1 324 ? 25.779 3.904 -8.021 1.00 95.94 324 SER A CA 1
ATOM 2607 C C . SER A 1 324 ? 26.172 4.596 -6.720 1.00 95.94 324 SER A C 1
ATOM 2609 O O . SER A 1 324 ? 26.625 5.751 -6.709 1.00 95.94 324 SER A O 1
ATOM 2611 N N . TYR A 1 325 ? 26.104 3.863 -5.611 1.00 93.94 325 TYR A N 1
ATOM 2612 C CA . TYR A 1 325 ? 26.770 4.267 -4.373 1.00 93.94 325 TYR A CA 1
ATOM 2613 C C . TYR A 1 325 ? 28.303 4.309 -4.494 1.00 93.94 325 TYR A C 1
ATOM 2615 O O . TYR A 1 325 ? 28.926 3.679 -5.348 1.00 93.94 325 TYR A O 1
ATOM 2623 N N . HIS A 1 326 ? 28.927 5.082 -3.600 1.00 93.06 326 HIS A N 1
ATOM 2624 C CA . HIS A 1 326 ? 30.341 5.469 -3.663 1.00 93.06 326 HIS A CA 1
ATOM 2625 C C . HIS A 1 326 ? 31.326 4.502 -2.995 1.00 93.06 326 HIS A C 1
ATOM 2627 O O . HIS A 1 326 ? 32.519 4.793 -2.951 1.00 93.06 326 HIS A O 1
ATOM 2633 N N . THR A 1 327 ? 30.840 3.417 -2.387 1.00 92.31 327 THR A N 1
ATOM 2634 C CA . THR A 1 327 ? 31.681 2.539 -1.546 1.00 92.31 327 THR A CA 1
ATOM 2635 C C . THR A 1 327 ? 32.228 1.307 -2.255 1.00 92.31 327 THR A C 1
ATOM 2637 O O . THR A 1 327 ? 33.200 0.738 -1.765 1.00 92.31 327 THR A O 1
ATOM 2640 N N . GLY A 1 328 ? 31.645 0.940 -3.397 1.00 93.81 328 GLY A N 1
ATOM 2641 C CA . GLY A 1 328 ? 32.201 0.006 -4.377 1.00 93.81 328 GLY A CA 1
ATOM 2642 C C . GLY A 1 328 ? 32.408 0.719 -5.717 1.00 93.81 328 GLY A C 1
ATOM 2643 O O . GLY A 1 328 ? 32.617 1.933 -5.750 1.00 93.81 328 GLY A O 1
ATOM 2644 N N . THR A 1 329 ? 32.298 -0.014 -6.822 1.00 96.75 329 THR A N 1
ATOM 2645 C CA . THR A 1 329 ? 32.290 0.536 -8.189 1.00 96.75 329 THR A CA 1
ATOM 2646 C C . THR A 1 329 ? 30.924 0.416 -8.874 1.00 96.75 329 THR A C 1
ATOM 2648 O O . THR A 1 329 ? 30.780 0.799 -10.039 1.00 96.75 329 THR A O 1
ATOM 2651 N N . GLY A 1 330 ? 29.899 -0.048 -8.147 1.00 96.88 330 GLY A N 1
ATOM 2652 C CA . GLY A 1 330 ? 28.530 -0.136 -8.657 1.00 96.88 330 GLY A CA 1
ATOM 2653 C C . GLY A 1 330 ? 28.416 -1.143 -9.790 1.00 96.88 330 GLY A C 1
ATOM 2654 O O . GLY A 1 330 ? 27.851 -0.819 -10.837 1.00 96.88 330 GLY A O 1
ATOM 2655 N N . ALA A 1 331 ? 29.105 -2.276 -9.655 1.00 98.06 331 ALA A N 1
ATOM 2656 C CA . ALA A 1 331 ? 29.261 -3.253 -10.717 1.00 98.06 331 ALA A CA 1
ATOM 2657 C C . ALA A 1 331 ? 27.949 -4.002 -10.948 1.00 98.06 331 ALA A C 1
ATOM 2659 O O . ALA A 1 331 ? 27.374 -3.945 -12.036 1.00 98.06 331 ALA A O 1
ATOM 2660 N N . ALA A 1 332 ? 27.448 -4.673 -9.914 1.00 97.12 332 ALA A N 1
ATOM 2661 C CA . ALA A 1 332 ? 26.148 -5.314 -9.934 1.00 97.12 332 ALA A CA 1
ATOM 2662 C C . ALA A 1 332 ? 25.029 -4.263 -9.907 1.00 97.12 332 ALA A C 1
ATOM 2664 O O . ALA A 1 332 ? 24.024 -4.473 -10.582 1.00 97.12 332 ALA A O 1
ATOM 2665 N N . ASP A 1 333 ? 25.227 -3.140 -9.205 1.00 96.56 333 ASP A N 1
ATOM 2666 C CA . ASP A 1 333 ? 24.228 -2.085 -8.996 1.00 96.56 333 ASP A CA 1
ATOM 2667 C C . ASP A 1 333 ? 24.716 -0.694 -9.476 1.00 96.56 333 ASP A C 1
ATOM 2669 O O . ASP A 1 333 ? 25.366 0.068 -8.758 1.00 96.56 333 ASP A O 1
ATOM 2673 N N . ASN A 1 334 ? 24.507 -0.313 -10.737 1.00 97.38 334 ASN A N 1
ATOM 2674 C CA . ASN A 1 334 ? 23.913 -1.101 -11.822 1.00 97.38 334 ASN A CA 1
ATOM 2675 C C . ASN A 1 334 ? 24.668 -0.899 -13.147 1.00 97.38 334 ASN A C 1
ATOM 2677 O O . ASN A 1 334 ? 24.095 -0.720 -14.227 1.00 97.38 334 ASN A O 1
ATOM 2681 N N . ALA A 1 335 ? 26.004 -0.942 -13.087 1.00 98.50 335 ALA A N 1
ATOM 2682 C CA . ALA A 1 335 ? 26.808 -1.017 -14.306 1.00 98.50 335 ALA A CA 1
ATOM 2683 C C . ALA A 1 335 ? 26.452 -2.263 -15.133 1.00 98.50 335 ALA A C 1
ATOM 2685 O O . ALA A 1 335 ? 26.500 -2.199 -16.357 1.00 98.50 335 ALA A O 1
ATOM 2686 N N . SER A 1 336 ? 26.056 -3.365 -14.483 1.00 98.50 336 SER A N 1
ATOM 2687 C CA . SER A 1 336 ? 25.630 -4.608 -15.130 1.00 98.50 336 SER A CA 1
ATOM 2688 C C . SER A 1 336 ? 24.468 -4.389 -16.109 1.00 98.50 336 SER A C 1
ATOM 2690 O O . SER A 1 336 ? 24.601 -4.699 -17.295 1.00 98.50 336 SER A O 1
ATOM 2692 N N . GLY A 1 337 ? 23.371 -3.770 -15.663 1.00 98.44 337 GLY A N 1
ATOM 2693 C CA . GLY A 1 337 ? 22.241 -3.412 -16.517 1.00 98.44 337 GLY A CA 1
ATOM 2694 C C . GLY A 1 337 ? 22.612 -2.370 -17.570 1.00 98.44 337 GLY A C 1
ATOM 2695 O O . GLY A 1 337 ? 22.240 -2.510 -18.735 1.00 98.44 337 GLY A O 1
ATOM 2696 N N . SER A 1 338 ? 23.407 -1.360 -17.202 1.00 98.75 338 SER A N 1
ATOM 2697 C CA . SER A 1 338 ? 23.887 -0.349 -18.155 1.00 98.75 338 SER A CA 1
ATOM 2698 C C . SER A 1 338 ? 24.711 -0.960 -19.298 1.00 98.75 338 SER A C 1
ATOM 2700 O O . SER A 1 338 ? 24.499 -0.619 -20.462 1.00 98.75 338 SER A O 1
ATOM 2702 N N . ALA A 1 339 ? 25.610 -1.899 -18.994 1.00 98.81 339 ALA A N 1
ATOM 2703 C CA . ALA A 1 339 ? 26.410 -2.620 -19.981 1.00 98.81 339 ALA A CA 1
ATOM 2704 C C . ALA A 1 339 ? 25.538 -3.497 -20.891 1.00 98.81 339 ALA A C 1
ATOM 2706 O O . ALA A 1 339 ? 25.745 -3.515 -22.105 1.00 98.81 339 ALA A O 1
ATOM 2707 N N . VAL A 1 340 ? 24.528 -4.167 -20.328 1.00 98.88 340 VAL A N 1
ATOM 2708 C CA . VAL A 1 340 ? 23.558 -4.977 -21.082 1.00 98.88 340 VAL A CA 1
ATOM 2709 C C . VAL A 1 340 ? 22.743 -4.129 -22.062 1.00 98.88 340 VAL A C 1
ATOM 2711 O O . VAL A 1 340 ? 22.551 -4.535 -23.206 1.00 98.88 340 VAL A O 1
ATOM 2714 N N . VAL A 1 341 ? 22.301 -2.934 -21.660 1.00 98.88 341 VAL A N 1
ATOM 2715 C CA . VAL A 1 341 ? 21.576 -2.007 -22.546 1.00 98.88 341 VAL A CA 1
ATOM 2716 C C . VAL A 1 341 ? 22.461 -1.531 -23.701 1.00 98.88 341 VAL A C 1
ATOM 2718 O O . VAL A 1 341 ? 22.011 -1.520 -24.848 1.00 98.88 341 VAL A O 1
ATOM 2721 N N . LEU A 1 342 ? 23.718 -1.166 -23.423 1.00 98.88 342 LEU A N 1
ATOM 2722 C CA . LEU A 1 342 ? 24.676 -0.763 -24.460 1.00 98.88 342 LEU A CA 1
ATOM 2723 C C . LEU A 1 342 ? 24.944 -1.897 -25.449 1.00 98.88 342 LEU A C 1
ATOM 2725 O O . LEU A 1 342 ? 24.913 -1.681 -26.661 1.00 98.88 342 LEU A O 1
ATOM 2729 N N . GLU A 1 343 ? 25.151 -3.110 -24.940 1.00 98.88 343 GLU A N 1
ATOM 2730 C CA . GLU A 1 343 ? 25.381 -4.282 -25.777 1.00 98.88 343 GLU A CA 1
ATOM 2731 C C . GLU A 1 343 ? 24.150 -4.637 -26.616 1.00 98.88 343 GLU A C 1
ATOM 2733 O O . GLU A 1 343 ? 24.286 -4.919 -27.805 1.00 98.88 343 GLU A O 1
ATOM 2738 N N . ALA A 1 344 ? 22.942 -4.550 -26.054 1.00 98.88 344 ALA A N 1
ATOM 2739 C CA . ALA A 1 344 ? 21.716 -4.789 -26.807 1.00 98.88 344 ALA A CA 1
ATOM 2740 C C . ALA A 1 344 ? 21.571 -3.809 -27.986 1.00 98.88 344 ALA A C 1
ATOM 2742 O O . ALA A 1 344 ? 21.277 -4.229 -29.107 1.00 98.88 344 ALA A O 1
ATOM 2743 N N . MET A 1 345 ? 21.841 -2.515 -27.772 1.00 98.81 345 MET A N 1
ATOM 2744 C CA . MET A 1 345 ? 21.830 -1.519 -28.853 1.00 98.81 345 MET A CA 1
ATOM 2745 C C . MET A 1 345 ? 22.912 -1.799 -29.900 1.00 98.81 345 MET A C 1
ATOM 2747 O O . MET A 1 345 ? 22.633 -1.729 -31.101 1.00 98.8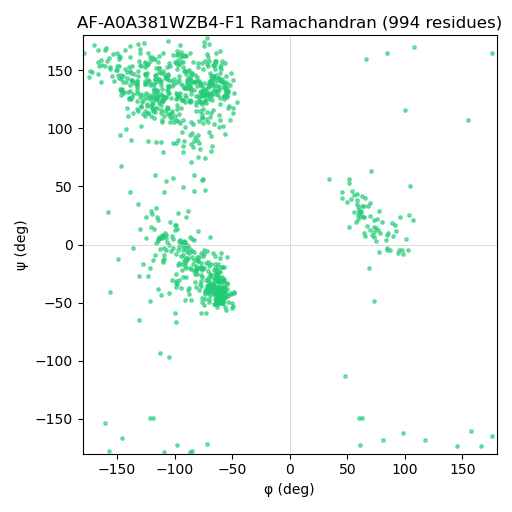1 345 MET A O 1
ATOM 2751 N N . ARG A 1 346 ? 24.125 -2.167 -29.464 1.00 98.69 346 ARG A N 1
ATOM 2752 C CA . ARG A 1 346 ? 25.229 -2.535 -30.359 1.00 98.69 346 ARG A CA 1
ATOM 2753 C C . ARG A 1 346 ? 24.858 -3.712 -31.257 1.00 98.69 346 ARG A C 1
ATOM 2755 O O . ARG A 1 346 ? 25.056 -3.607 -32.463 1.00 98.69 346 ARG A O 1
ATOM 2762 N N . ILE A 1 347 ? 24.316 -4.795 -30.690 1.00 98.81 347 ILE A N 1
ATOM 2763 C CA . ILE A 1 347 ? 23.917 -6.004 -31.429 1.00 98.81 347 ILE A CA 1
ATOM 2764 C C . ILE A 1 347 ? 22.894 -5.655 -32.515 1.00 98.81 347 ILE A C 1
ATOM 2766 O O . ILE A 1 347 ? 23.060 -6.015 -33.680 1.00 98.81 347 ILE A O 1
ATOM 2770 N N . LEU A 1 348 ? 21.836 -4.920 -32.154 1.00 98.62 348 LEU A N 1
ATOM 2771 C CA . LEU A 1 348 ? 20.783 -4.546 -33.104 1.00 98.62 348 LEU A CA 1
ATOM 2772 C C . LEU A 1 348 ? 21.332 -3.700 -34.260 1.00 98.62 348 LEU A C 1
ATOM 2774 O O . LEU A 1 348 ? 20.953 -3.898 -35.419 1.00 98.62 348 LEU A O 1
ATOM 2778 N N . LYS A 1 349 ? 22.245 -2.777 -33.947 1.00 97.88 349 LYS A N 1
ATOM 2779 C CA . LYS A 1 349 ? 22.864 -1.881 -34.921 1.00 97.88 349 LYS A CA 1
ATOM 2780 C C . LYS A 1 349 ? 23.890 -2.592 -35.809 1.00 97.88 349 LYS A C 1
ATOM 2782 O O . LYS A 1 349 ? 23.857 -2.385 -37.021 1.00 97.88 349 LYS A O 1
ATOM 2787 N N . SER A 1 350 ? 24.748 -3.456 -35.257 1.00 98.00 350 SER A N 1
ATOM 2788 C CA . SER A 1 350 ? 25.776 -4.186 -36.022 1.00 98.00 350 SER A CA 1
ATOM 2789 C C . SER A 1 350 ? 25.170 -5.175 -37.018 1.00 98.00 350 SER A C 1
ATOM 2791 O O . SER A 1 350 ? 25.682 -5.336 -38.124 1.00 98.00 350 SER A O 1
ATOM 2793 N N . LEU A 1 351 ? 24.026 -5.770 -36.675 1.00 98.06 351 LEU A N 1
ATOM 2794 C CA . LEU A 1 351 ? 23.262 -6.645 -37.565 1.00 98.06 351 LEU A CA 1
ATOM 2795 C C . LEU A 1 351 ? 22.502 -5.894 -38.673 1.00 98.06 351 LEU A C 1
ATOM 2797 O O . LEU A 1 351 ? 21.881 -6.539 -39.527 1.00 98.06 351 LEU A O 1
ATOM 2801 N N . GLY A 1 352 ? 22.520 -4.555 -38.668 1.00 96.00 352 GLY A N 1
ATOM 2802 C CA . GLY A 1 352 ? 21.826 -3.720 -39.649 1.00 96.00 352 GLY A CA 1
ATOM 2803 C C . GLY A 1 352 ? 20.307 -3.913 -39.638 1.00 96.00 352 GLY A C 1
ATOM 2804 O O . GLY A 1 352 ? 19.663 -3.783 -40.683 1.00 96.00 352 GLY A O 1
ATOM 2805 N N . LEU A 1 353 ? 19.735 -4.280 -38.485 1.00 95.25 353 LEU A N 1
ATOM 2806 C CA . LEU A 1 353 ? 18.303 -4.534 -38.357 1.00 95.25 353 LEU A CA 1
ATOM 2807 C C . LEU A 1 353 ? 17.517 -3.229 -38.515 1.00 95.25 353 LEU A C 1
ATOM 2809 O O . LEU A 1 353 ? 17.919 -2.176 -38.024 1.00 95.25 353 LEU A O 1
ATOM 2813 N N . LYS A 1 354 ? 16.378 -3.306 -39.208 1.00 94.31 354 LYS A N 1
ATOM 2814 C CA . LYS A 1 354 ? 15.505 -2.161 -39.491 1.00 94.31 354 LYS A CA 1
ATOM 2815 C C . LYS A 1 354 ? 14.193 -2.316 -38.723 1.00 94.31 354 LYS A C 1
ATOM 2817 O O . LYS A 1 354 ? 13.268 -2.923 -39.263 1.00 94.31 354 LYS A O 1
ATOM 2822 N N . PRO A 1 355 ? 14.109 -1.842 -37.470 1.00 98.00 355 PRO A N 1
ATOM 2823 C CA . PRO A 1 355 ? 12.874 -1.943 -36.709 1.00 98.00 355 PRO A CA 1
ATOM 2824 C C . PRO A 1 355 ? 11.773 -1.065 -37.329 1.00 98.00 355 PRO A C 1
ATOM 2826 O O . PRO A 1 355 ? 12.050 -0.071 -38.009 1.00 98.00 355 PRO A O 1
ATOM 2829 N N . ARG A 1 356 ? 10.502 -1.420 -37.111 1.00 98.44 356 ARG A N 1
ATOM 2830 C CA . ARG A 1 356 ? 9.368 -0.588 -37.554 1.00 98.44 356 ARG A CA 1
ATOM 2831 C C . ARG A 1 356 ? 9.185 0.613 -36.640 1.00 98.44 356 ARG A C 1
ATOM 2833 O O . ARG A 1 356 ? 9.140 1.743 -37.122 1.00 98.44 356 ARG A O 1
ATOM 2840 N N . ARG A 1 357 ? 9.163 0.371 -35.328 1.00 98.75 357 ARG A N 1
ATOM 2841 C CA . ARG A 1 357 ? 9.192 1.407 -34.281 1.00 98.75 357 ARG A CA 1
ATOM 2842 C C . ARG A 1 357 ? 10.610 1.857 -33.970 1.00 98.75 357 ARG A C 1
ATOM 2844 O O . ARG A 1 357 ? 11.561 1.106 -34.162 1.00 98.75 357 ARG A O 1
ATOM 2851 N N . THR A 1 358 ? 10.752 3.060 -33.432 1.00 98.81 358 THR A N 1
ATOM 2852 C CA . THR A 1 358 ? 12.039 3.521 -32.903 1.00 98.81 358 THR A CA 1
ATOM 2853 C C . THR A 1 358 ? 12.367 2.771 -31.613 1.00 98.81 358 THR A C 1
ATOM 2855 O O . THR A 1 358 ? 11.533 2.700 -30.709 1.00 98.81 358 THR A O 1
ATOM 2858 N N . ILE A 1 359 ? 13.583 2.228 -31.510 1.00 98.88 359 ILE A N 1
ATOM 2859 C CA . ILE A 1 359 ? 14.101 1.636 -30.270 1.00 98.88 359 ILE A CA 1
ATOM 2860 C C . ILE A 1 359 ? 14.969 2.687 -29.584 1.00 98.88 359 ILE A C 1
ATOM 2862 O O . ILE A 1 359 ? 15.985 3.111 -30.132 1.00 98.88 359 ILE A O 1
ATOM 2866 N N . ARG A 1 360 ? 14.567 3.118 -28.389 1.00 98.81 360 ARG A N 1
ATOM 2867 C CA . ARG A 1 360 ? 15.263 4.127 -27.587 1.00 98.81 360 ARG A CA 1
ATOM 2868 C C . ARG A 1 360 ? 15.884 3.477 -26.358 1.00 98.81 360 ARG A C 1
ATOM 2870 O O . ARG A 1 360 ? 15.177 2.895 -25.538 1.00 98.81 360 ARG A O 1
ATOM 2877 N N . MET A 1 361 ? 17.190 3.639 -26.189 1.00 98.69 361 MET A N 1
ATOM 2878 C CA . MET A 1 361 ? 17.843 3.333 -24.922 1.00 98.69 361 MET A CA 1
ATOM 2879 C C . MET A 1 361 ? 17.775 4.524 -23.970 1.00 98.69 361 MET A C 1
ATOM 2881 O O . MET A 1 361 ? 17.838 5.682 -24.397 1.00 98.69 361 MET A O 1
ATOM 2885 N N . ALA A 1 362 ? 17.699 4.234 -22.676 1.00 98.56 362 ALA A N 1
ATOM 2886 C CA . ALA A 1 362 ? 17.875 5.224 -21.631 1.00 98.56 362 ALA A CA 1
ATOM 2887 C C . ALA A 1 362 ? 18.688 4.654 -20.467 1.00 98.56 362 ALA A C 1
ATOM 2889 O O . ALA A 1 362 ? 18.332 3.624 -19.897 1.00 98.56 362 ALA A O 1
ATOM 2890 N N . LEU A 1 363 ? 19.766 5.354 -20.115 1.00 98.75 363 LEU A N 1
ATOM 2891 C CA . LEU A 1 363 ? 20.516 5.121 -18.889 1.00 98.75 363 LEU A CA 1
ATOM 2892 C C . LEU A 1 363 ? 20.174 6.214 -17.876 1.00 98.75 363 LEU A C 1
ATOM 2894 O O . LEU A 1 363 ? 20.505 7.393 -18.070 1.00 98.75 363 LEU A O 1
ATOM 2898 N N . TRP A 1 364 ? 19.456 5.823 -16.826 1.00 98.31 364 TRP A N 1
ATOM 2899 C CA . TRP A 1 364 ? 18.928 6.732 -15.813 1.00 98.31 364 TRP A CA 1
ATOM 2900 C C . TRP A 1 364 ? 19.995 7.140 -14.800 1.00 98.31 364 TRP A C 1
ATOM 2902 O O . TRP A 1 364 ? 20.980 6.443 -14.592 1.00 98.31 364 TRP A O 1
ATOM 2912 N N . THR A 1 365 ? 19.805 8.281 -14.145 1.00 95.44 365 THR A N 1
ATOM 2913 C CA . THR A 1 365 ? 20.606 8.656 -12.966 1.00 95.44 365 THR A CA 1
ATOM 2914 C C . THR A 1 365 ? 19.697 9.111 -11.836 1.00 95.44 365 THR A C 1
ATOM 2916 O O . THR A 1 365 ? 18.591 9.587 -12.088 1.00 95.44 365 THR A O 1
ATOM 2919 N N . GLY A 1 366 ? 20.165 9.055 -10.598 1.00 90.06 366 GLY A N 1
ATOM 2920 C CA . GLY A 1 366 ? 19.360 9.368 -9.427 1.00 90.06 366 GLY A CA 1
ATOM 2921 C C . GLY A 1 366 ? 18.340 8.271 -9.131 1.00 90.06 366 GLY A C 1
ATOM 2922 O O . GLY A 1 366 ? 17.334 8.555 -8.474 1.00 90.06 366 GLY A O 1
ATOM 2923 N N . GLU A 1 367 ? 18.566 7.052 -9.622 1.00 92.12 367 GLU A N 1
ATOM 2924 C CA . GLU A 1 367 ? 17.783 5.875 -9.246 1.00 92.12 367 GLU A CA 1
ATOM 2925 C C . GLU A 1 367 ? 17.942 5.632 -7.745 1.00 92.12 367 GLU A C 1
ATOM 2927 O O . GLU A 1 367 ? 16.947 5.664 -7.017 1.00 92.12 367 GLU A O 1
ATOM 2932 N N . GLU A 1 368 ? 19.197 5.656 -7.282 1.00 87.62 368 GLU A N 1
ATOM 2933 C CA . GLU A 1 368 ? 19.645 5.442 -5.897 1.00 87.62 368 GLU A CA 1
ATOM 2934 C C . GLU A 1 368 ? 19.061 6.460 -4.902 1.00 87.62 368 GLU A C 1
ATOM 2936 O O . GLU A 1 368 ? 19.178 6.381 -3.669 1.00 87.62 368 GLU A O 1
ATOM 2941 N N . TRP A 1 369 ? 18.455 7.506 -5.458 1.00 79.00 369 TRP A N 1
ATOM 2942 C CA . TRP A 1 369 ? 17.811 8.610 -4.771 1.00 79.00 369 TRP A CA 1
ATOM 2943 C C . TRP A 1 369 ? 16.288 8.490 -4.724 1.00 79.00 369 TRP A C 1
ATOM 2945 O O . TRP A 1 369 ? 15.659 9.359 -4.112 1.00 79.00 369 TRP A O 1
ATOM 2955 N N . GLY A 1 370 ? 15.717 7.458 -5.346 1.00 80.94 370 GLY A N 1
ATOM 2956 C CA . GLY A 1 370 ? 14.290 7.215 -5.531 1.00 80.94 370 GLY A CA 1
ATOM 2957 C C . GLY A 1 370 ? 13.797 7.508 -6.954 1.00 80.94 370 GLY A C 1
ATOM 2958 O O . GLY A 1 370 ? 12.808 8.234 -7.098 1.00 80.94 370 GLY A O 1
ATOM 2959 N N . PHE A 1 371 ? 14.469 6.970 -7.980 1.00 89.25 371 PHE A N 1
ATOM 2960 C CA . PHE A 1 371 ? 14.059 7.010 -9.401 1.00 89.25 371 PHE A CA 1
ATOM 2961 C C . PHE A 1 371 ? 13.984 8.424 -10.002 1.00 89.25 371 PHE A C 1
ATOM 2963 O O . PHE A 1 371 ? 13.101 8.735 -10.798 1.00 89.25 371 PHE A O 1
ATOM 2970 N N . PHE A 1 372 ? 14.843 9.350 -9.576 1.00 88.69 372 PHE A N 1
ATOM 2971 C CA . PHE A 1 372 ? 14.722 10.764 -9.953 1.00 88.69 372 PHE A CA 1
ATOM 2972 C C . PHE A 1 372 ? 14.871 10.981 -11.467 1.00 88.69 372 PHE A C 1
ATOM 2974 O O . PHE A 1 372 ? 14.103 11.754 -12.045 1.00 88.69 372 PHE A O 1
ATOM 2981 N N . GLY A 1 373 ? 15.801 10.270 -12.109 1.00 93.75 373 GLY A N 1
ATOM 2982 C CA . GLY A 1 373 ? 16.040 10.351 -13.547 1.00 93.75 373 GLY A CA 1
ATOM 2983 C C . GLY A 1 373 ? 14.850 9.903 -14.377 1.00 93.75 373 GLY A C 1
ATOM 2984 O O . GLY A 1 373 ? 14.379 10.667 -15.222 1.00 93.75 373 GLY A O 1
ATOM 2985 N N . SER A 1 374 ? 14.338 8.700 -14.120 1.00 95.88 374 SER A N 1
ATOM 2986 C CA . SER A 1 374 ? 13.174 8.152 -14.821 1.00 95.88 374 SER A CA 1
ATOM 2987 C C . SER A 1 374 ? 11.888 8.911 -14.479 1.00 95.88 374 SER A C 1
ATOM 2989 O O . SER A 1 374 ? 11.135 9.248 -15.388 1.00 95.88 374 SER A O 1
ATOM 2991 N N . ARG A 1 375 ? 11.665 9.320 -13.219 1.00 90.62 375 ARG A N 1
ATOM 2992 C CA . ARG A 1 375 ? 10.525 10.186 -12.840 1.00 90.62 375 ARG A CA 1
ATOM 2993 C C . ARG A 1 375 ? 10.523 11.502 -13.602 1.00 90.62 375 ARG A C 1
ATOM 2995 O O . ARG A 1 375 ? 9.488 11.894 -14.135 1.00 90.62 375 ARG A O 1
ATOM 3002 N N . GLY A 1 376 ? 11.664 12.192 -13.643 1.00 90.31 376 GLY A N 1
ATOM 3003 C CA . GLY A 1 376 ? 11.780 13.456 -14.365 1.00 90.31 376 GLY A CA 1
ATOM 3004 C C . GLY A 1 376 ? 11.597 13.267 -15.871 1.00 90.31 376 GLY A C 1
ATOM 3005 O O . GLY A 1 376 ? 10.917 14.070 -16.508 1.00 90.31 376 GLY A O 1
ATOM 3006 N N . TYR A 1 377 ? 12.122 12.172 -16.427 1.00 95.81 377 TYR A N 1
ATOM 3007 C CA . TYR A 1 377 ? 11.918 11.814 -17.829 1.00 95.81 377 TYR A CA 1
ATOM 3008 C C . TYR A 1 377 ? 10.444 11.547 -18.148 1.00 95.81 377 TYR A C 1
ATOM 3010 O O . TYR A 1 377 ? 9.898 12.149 -19.073 1.00 95.81 377 TYR A O 1
ATOM 3018 N N . VAL A 1 378 ? 9.776 10.703 -17.356 1.00 95.12 378 VAL A N 1
ATOM 3019 C CA . VAL A 1 378 ? 8.358 10.373 -17.529 1.00 95.12 378 VAL A CA 1
ATOM 3020 C C . VAL A 1 378 ? 7.502 11.625 -17.410 1.00 95.12 378 VAL A C 1
ATOM 3022 O O . VAL A 1 378 ? 6.715 11.893 -18.311 1.00 95.12 378 VAL A O 1
ATOM 3025 N N . ALA A 1 379 ? 7.707 12.449 -16.381 1.00 89.81 379 ALA A N 1
ATOM 3026 C CA . ALA A 1 379 ? 6.966 13.697 -16.203 1.00 89.81 379 ALA A CA 1
ATOM 3027 C C . ALA A 1 379 ? 7.131 14.663 -17.392 1.00 89.81 379 ALA A C 1
ATOM 3029 O O . ALA A 1 379 ? 6.175 15.329 -17.799 1.00 89.81 379 ALA A O 1
ATOM 3030 N N . LYS A 1 380 ? 8.338 14.732 -17.966 1.00 93.12 380 LYS A N 1
ATOM 3031 C CA . LYS A 1 380 ? 8.659 15.624 -19.084 1.00 93.12 380 LYS A CA 1
ATOM 3032 C C . LYS A 1 380 ? 8.107 15.129 -20.422 1.00 93.12 380 LYS A C 1
ATOM 3034 O O . LYS A 1 380 ? 7.551 15.932 -21.168 1.00 93.12 380 LYS A O 1
ATOM 3039 N N . HIS A 1 381 ? 8.271 13.843 -20.730 1.00 95.38 381 HIS A N 1
ATOM 3040 C CA . HIS A 1 381 ? 8.009 13.291 -22.067 1.00 95.38 381 HIS A CA 1
ATOM 3041 C C . HIS A 1 381 ? 6.660 12.622 -22.221 1.00 95.38 381 HIS A C 1
ATOM 3043 O O . HIS A 1 381 ? 6.089 12.660 -23.309 1.00 95.38 381 HIS A O 1
ATOM 3049 N N . PHE A 1 382 ? 6.144 12.022 -21.153 1.00 95.56 382 PHE A N 1
ATOM 3050 C CA . PHE A 1 382 ? 4.900 11.262 -21.191 1.00 95.56 382 PHE A CA 1
ATOM 3051 C C . PHE A 1 382 ? 3.813 11.931 -20.345 1.00 95.56 382 PHE A C 1
ATOM 3053 O O . PHE A 1 382 ? 2.666 12.007 -20.773 1.00 95.56 382 PHE A O 1
ATOM 3060 N N . GLY A 1 383 ? 4.157 12.494 -19.188 1.00 88.25 383 GLY A N 1
ATOM 3061 C CA . GLY A 1 383 ? 3.169 12.896 -18.193 1.00 88.25 383 GLY A CA 1
ATOM 3062 C C . GLY A 1 383 ? 2.355 11.685 -17.739 1.00 88.25 383 GLY A C 1
ATOM 3063 O O . GLY A 1 383 ? 2.841 10.555 -17.746 1.00 88.25 383 GLY A O 1
ATOM 3064 N N . ASN A 1 384 ? 1.105 11.921 -17.370 1.00 79.38 384 ASN A N 1
ATOM 3065 C CA . ASN A 1 384 ? 0.122 10.876 -17.117 1.00 79.38 384 ASN A CA 1
ATOM 3066 C C . ASN A 1 384 ? -1.281 11.413 -17.457 1.00 79.38 384 ASN A C 1
ATOM 3068 O O . ASN A 1 384 ? -1.439 12.626 -17.621 1.00 79.38 384 ASN A O 1
ATOM 3072 N N . PRO A 1 385 ? -2.299 10.552 -17.596 1.00 73.38 385 PRO A N 1
ATOM 3073 C CA . PRO A 1 385 ? -3.629 11.010 -17.977 1.00 73.38 385 PRO A CA 1
ATOM 3074 C C . PRO A 1 385 ? -4.318 11.972 -16.996 1.00 73.38 385 PRO A C 1
ATOM 3076 O O . PRO A 1 385 ? -5.184 12.708 -17.457 1.00 73.38 385 PRO A O 1
ATOM 3079 N N . ASP A 1 386 ? -3.925 12.064 -15.717 1.00 60.50 386 ASP A N 1
ATOM 3080 C CA . ASP A 1 386 ? -4.543 13.034 -14.787 1.00 60.50 386 ASP A CA 1
ATOM 3081 C C . ASP A 1 386 ? -3.876 14.402 -14.775 1.00 60.50 386 ASP A C 1
ATOM 3083 O O . ASP A 1 386 ? -4.541 15.422 -14.624 1.00 60.50 386 ASP A O 1
ATOM 3087 N N . GLU A 1 387 ? -2.548 14.426 -14.852 1.00 62.91 387 GLU A N 1
ATOM 3088 C CA . GLU A 1 387 ? -1.731 15.643 -14.768 1.00 62.91 387 GLU A CA 1
ATOM 3089 C C . GLU A 1 387 ? -1.478 16.243 -16.160 1.00 62.91 387 GLU A C 1
ATOM 3091 O O . GLU A 1 387 ? -0.801 17.263 -16.310 1.00 62.91 387 GLU A O 1
ATOM 3096 N N . GLY A 1 388 ? -2.053 15.606 -17.182 1.00 74.94 388 GLY A N 1
ATOM 3097 C CA . GLY A 1 388 ? -1.942 15.954 -18.586 1.00 74.94 388 GLY A CA 1
ATOM 3098 C C . GLY A 1 388 ? -0.930 15.067 -19.303 1.00 74.94 388 GLY A C 1
ATOM 3099 O O . GLY A 1 388 ? 0.280 15.133 -19.051 1.00 74.94 388 GLY A O 1
ATOM 3100 N N . LYS A 1 389 ? -1.431 14.284 -20.267 1.00 87.81 389 LYS A N 1
ATOM 3101 C CA . LYS A 1 389 ? -0.588 13.546 -21.211 1.00 87.81 389 LYS A CA 1
ATOM 3102 C C . LYS A 1 389 ? 0.300 14.519 -21.984 1.00 87.81 389 LYS A C 1
ATOM 3104 O O . LYS A 1 389 ? -0.124 15.598 -22.399 1.00 87.81 389 LYS A O 1
ATOM 3109 N N . LYS A 1 390 ? 1.539 14.111 -22.217 1.00 93.75 390 LYS A N 1
ATOM 3110 C CA . LYS A 1 390 ? 2.458 14.750 -23.160 1.00 93.75 390 LYS A CA 1
ATOM 3111 C C . LYS A 1 390 ? 2.381 14.038 -24.507 1.00 93.75 390 LYS A C 1
ATOM 3113 O O . LYS A 1 390 ? 1.864 12.929 -24.613 1.00 93.75 390 LYS A O 1
ATOM 3118 N N . SER A 1 391 ? 2.922 14.665 -25.546 1.00 91.06 391 SER A N 1
ATOM 3119 C CA . SER A 1 391 ? 2.794 14.191 -26.930 1.00 91.06 391 SER A CA 1
ATOM 3120 C C . SER A 1 391 ? 3.388 12.801 -27.188 1.00 91.06 391 SER A C 1
ATOM 3122 O O . SER A 1 391 ? 2.971 12.143 -28.139 1.00 91.06 391 SER A O 1
ATOM 3124 N N . ALA A 1 392 ? 4.338 12.338 -26.367 1.00 94.56 392 ALA A N 1
ATOM 3125 C CA . ALA A 1 392 ? 4.899 10.996 -26.500 1.00 94.56 392 ALA A CA 1
ATOM 3126 C C . ALA A 1 392 ? 4.134 9.928 -25.697 1.00 94.56 392 ALA A C 1
ATOM 3128 O O . ALA A 1 392 ? 4.440 8.748 -25.848 1.00 94.56 392 ALA A O 1
ATOM 3129 N N . TYR A 1 393 ? 3.149 10.301 -24.864 1.00 95.00 393 TYR A N 1
ATOM 3130 C CA . TYR A 1 393 ? 2.444 9.368 -23.973 1.00 95.00 393 TYR A CA 1
ATOM 3131 C C . TYR A 1 393 ? 1.839 8.193 -24.733 1.00 95.00 393 TYR A C 1
ATOM 3133 O O . TYR A 1 393 ? 2.160 7.042 -24.448 1.00 95.00 393 TYR A O 1
ATOM 3141 N N . ASP A 1 394 ? 0.998 8.490 -25.725 1.00 94.62 394 ASP A N 1
ATOM 3142 C CA . ASP A 1 394 ? 0.293 7.482 -26.522 1.00 94.62 394 ASP A CA 1
ATOM 3143 C C . ASP A 1 394 ? 1.207 6.823 -27.571 1.00 94.62 394 ASP A C 1
ATOM 3145 O O . ASP A 1 394 ? 0.809 5.854 -28.204 1.00 94.62 394 ASP A O 1
ATOM 3149 N N . LYS A 1 395 ? 2.442 7.319 -27.736 1.00 97.50 395 LYS A N 1
ATOM 3150 C CA . LYS A 1 395 ? 3.430 6.808 -28.698 1.00 97.50 395 LYS A CA 1
ATOM 3151 C C . LYS A 1 395 ? 4.337 5.721 -28.121 1.00 97.50 395 LYS A C 1
ATOM 3153 O O . LYS A 1 395 ? 4.982 4.998 -28.875 1.00 97.50 395 LYS A O 1
ATOM 3158 N N . LEU A 1 396 ? 4.421 5.602 -26.797 1.00 98.31 396 LEU A N 1
ATOM 3159 C CA . LEU A 1 396 ? 5.208 4.549 -26.161 1.00 98.31 396 LEU A CA 1
ATOM 3160 C C . LEU A 1 396 ? 4.505 3.191 -26.319 1.00 98.31 396 LEU A C 1
ATOM 3162 O O . LEU A 1 396 ? 3.386 3.009 -25.859 1.00 98.31 396 LEU A O 1
ATOM 3166 N N . SER A 1 397 ? 5.164 2.214 -26.928 1.00 98.12 397 SER A N 1
ATOM 3167 C CA . SER A 1 397 ? 4.686 0.834 -26.944 1.00 98.12 397 SER A CA 1
ATOM 3168 C C . SER A 1 397 ? 4.968 0.172 -25.598 1.00 98.12 397 SER A C 1
ATOM 3170 O O . SER A 1 397 ? 4.044 -0.256 -24.918 1.00 98.12 397 SER A O 1
ATOM 3172 N N . VAL A 1 398 ? 6.238 0.120 -25.187 1.00 98.44 398 VAL A N 1
ATOM 3173 C CA . VAL A 1 398 ? 6.672 -0.593 -23.979 1.00 98.44 398 VAL A CA 1
ATOM 3174 C C . VAL A 1 398 ? 8.030 -0.095 -23.495 1.00 98.44 398 VAL A C 1
ATOM 3176 O O . VAL A 1 398 ? 8.836 0.371 -24.300 1.00 98.44 398 VAL A O 1
ATOM 3179 N N . TYR A 1 399 ? 8.282 -0.223 -22.194 1.00 98.69 399 TYR A N 1
ATOM 3180 C CA . TYR A 1 399 ? 9.585 -0.049 -21.569 1.00 98.69 399 TYR A CA 1
ATOM 3181 C C . TYR A 1 399 ? 10.040 -1.331 -20.850 1.00 98.69 399 TYR A C 1
ATOM 3183 O O . TYR A 1 399 ? 9.315 -1.857 -20.006 1.00 98.69 399 TYR A O 1
ATOM 3191 N N . PHE A 1 400 ? 11.247 -1.810 -21.161 1.00 98.75 400 PHE A N 1
ATOM 3192 C CA . PHE A 1 400 ? 11.903 -2.926 -20.475 1.00 98.75 400 PHE A CA 1
ATOM 3193 C C . PHE A 1 400 ? 13.094 -2.441 -19.648 1.00 98.75 400 PHE A C 1
ATOM 3195 O O . PHE A 1 400 ? 13.985 -1.771 -20.175 1.00 98.75 400 PHE A O 1
ATOM 3202 N N . ASN A 1 401 ? 13.128 -2.806 -18.367 1.00 98.50 401 ASN A N 1
ATOM 3203 C CA . ASN A 1 401 ? 14.194 -2.429 -17.447 1.00 98.50 401 ASN A CA 1
ATOM 3204 C C . ASN A 1 401 ? 15.015 -3.637 -16.977 1.00 98.50 401 ASN A C 1
ATOM 3206 O O . ASN A 1 401 ? 14.464 -4.713 -16.718 1.00 98.50 401 ASN A O 1
ATOM 3210 N N . MET A 1 402 ? 16.325 -3.425 -16.833 1.00 96.88 402 MET A N 1
ATOM 3211 C CA . MET A 1 402 ? 17.232 -4.339 -16.145 1.00 96.88 402 MET A CA 1
ATOM 3212 C C . MET A 1 402 ? 17.833 -3.669 -14.913 1.00 96.88 402 MET A C 1
ATOM 3214 O O . MET A 1 402 ? 18.460 -2.615 -14.975 1.00 96.88 402 MET A O 1
ATOM 3218 N N . ASP A 1 403 ? 17.659 -4.355 -13.796 1.00 92.25 403 ASP A N 1
ATOM 3219 C CA . ASP A 1 403 ? 18.208 -4.026 -12.491 1.00 92.25 403 ASP A CA 1
ATOM 3220 C C . ASP A 1 403 ? 18.085 -5.298 -11.636 1.00 92.25 403 ASP A C 1
ATOM 3222 O O . ASP A 1 403 ? 17.226 -6.136 -11.925 1.00 92.25 403 ASP A O 1
ATOM 3226 N N . ASN A 1 404 ? 18.878 -5.427 -10.575 1.00 90.50 404 ASN A N 1
ATOM 3227 C CA . ASN A 1 404 ? 19.014 -6.555 -9.651 1.00 90.50 404 ASN A CA 1
ATOM 3228 C C . ASN A 1 404 ? 20.260 -7.440 -9.819 1.00 90.50 404 ASN A C 1
ATOM 3230 O O . ASN A 1 404 ? 20.249 -8.608 -9.403 1.00 90.50 404 ASN A O 1
ATOM 3234 N N . GLY A 1 405 ? 21.338 -6.891 -10.378 1.00 92.75 405 GLY A N 1
ATOM 3235 C CA . GLY A 1 405 ? 22.646 -7.537 -10.406 1.00 92.75 405 GLY A CA 1
ATOM 3236 C C . GLY A 1 405 ? 22.980 -8.259 -11.706 1.00 92.75 405 GLY A C 1
ATOM 3237 O O . GLY A 1 405 ? 22.381 -8.036 -12.755 1.00 92.75 405 GLY A O 1
ATOM 3238 N N . THR A 1 406 ? 23.966 -9.150 -11.624 1.00 96.44 406 THR A N 1
ATOM 3239 C CA . THR A 1 406 ? 24.608 -9.747 -12.803 1.00 96.44 406 THR A CA 1
ATOM 3240 C C . THR A 1 406 ? 23.956 -11.022 -13.334 1.00 96.44 406 THR A C 1
ATOM 3242 O O . THR A 1 406 ? 24.350 -11.497 -14.396 1.00 96.44 406 THR A O 1
ATOM 3245 N N . GLY A 1 407 ? 23.043 -11.631 -12.579 1.00 97.19 407 GLY A N 1
ATOM 3246 C CA . GLY A 1 407 ? 22.566 -12.973 -12.885 1.00 97.19 407 GLY A CA 1
ATOM 3247 C C . GLY A 1 407 ? 21.688 -13.045 -14.131 1.00 97.19 407 GLY A C 1
ATOM 3248 O O . GLY A 1 407 ? 21.071 -12.069 -14.563 1.00 97.19 407 GLY A O 1
ATOM 3249 N N . GLN A 1 408 ? 21.626 -14.241 -14.699 1.00 97.81 408 GLN A N 1
ATOM 3250 C CA . GLN A 1 408 ? 20.889 -14.521 -15.921 1.00 97.81 408 GLN A CA 1
ATOM 3251 C C . GLN A 1 408 ? 19.380 -14.258 -15.778 1.00 97.81 408 GLN A C 1
ATOM 3253 O O . GLN A 1 408 ? 18.772 -14.591 -14.756 1.00 97.81 408 GLN A O 1
ATOM 3258 N N . PHE A 1 409 ? 18.747 -13.747 -16.834 1.00 97.88 409 PHE A N 1
ATOM 3259 C CA . PHE A 1 409 ? 17.296 -13.658 -16.952 1.00 97.88 409 PHE A CA 1
ATOM 3260 C C . PHE A 1 409 ? 16.661 -15.049 -16.963 1.00 97.88 409 PHE A C 1
ATOM 3262 O O . PHE A 1 409 ? 17.070 -15.957 -17.691 1.00 97.88 409 PHE A O 1
ATOM 3269 N N . ARG A 1 410 ? 15.619 -15.195 -16.146 1.00 96.50 410 ARG A N 1
ATOM 3270 C CA . ARG A 1 410 ? 14.813 -16.414 -15.983 1.00 96.50 410 ARG A CA 1
ATOM 3271 C C . ARG A 1 410 ? 13.352 -16.193 -16.356 1.00 96.50 410 ARG A C 1
ATOM 3273 O O . ARG A 1 410 ? 12.607 -17.158 -16.537 1.00 96.50 410 ARG A O 1
ATOM 3280 N N . GLY A 1 411 ? 12.950 -14.936 -16.505 1.00 95.94 411 GLY A N 1
ATOM 3281 C CA . GLY A 1 411 ? 11.573 -14.564 -16.749 1.00 95.94 411 GLY A CA 1
ATOM 3282 C C . GLY A 1 411 ? 11.347 -13.061 -16.790 1.00 95.94 411 GLY A C 1
ATOM 3283 O O . GLY A 1 411 ? 12.294 -12.280 -16.857 1.00 95.94 411 GLY A O 1
ATOM 3284 N N . ILE A 1 412 ? 10.086 -12.656 -16.694 1.00 95.56 412 ILE A N 1
ATOM 3285 C CA . ILE A 1 412 ? 9.682 -11.249 -16.629 1.00 95.56 412 ILE A CA 1
ATOM 3286 C C . ILE A 1 412 ? 8.464 -11.079 -15.710 1.00 95.56 412 ILE A C 1
ATOM 3288 O O . ILE A 1 412 ? 7.607 -11.962 -15.626 1.00 95.56 412 ILE A O 1
ATOM 3292 N N . HIS A 1 413 ? 8.408 -9.961 -14.985 1.00 88.69 413 HIS A N 1
ATOM 3293 C CA . HIS A 1 413 ? 7.275 -9.601 -14.130 1.00 88.69 413 HIS A CA 1
ATOM 3294 C C . HIS A 1 413 ? 6.204 -8.889 -14.947 1.00 88.69 413 HIS A C 1
ATOM 3296 O O . HIS A 1 413 ? 6.519 -7.909 -15.616 1.00 88.69 413 HIS A O 1
ATOM 3302 N N . LEU A 1 414 ? 4.945 -9.326 -14.863 1.00 79.69 414 LEU A N 1
ATOM 3303 C CA . LEU A 1 414 ? 3.838 -8.733 -15.620 1.00 79.69 414 LEU A CA 1
ATOM 3304 C C . LEU A 1 414 ? 3.437 -7.343 -15.140 1.00 79.69 414 LEU A C 1
ATOM 3306 O O . LEU A 1 414 ? 2.842 -6.591 -15.905 1.00 79.69 414 LEU A O 1
ATOM 3310 N N . GLN A 1 415 ? 3.741 -6.989 -13.890 1.00 78.69 415 GLN A N 1
ATOM 3311 C CA . GLN A 1 415 ? 3.424 -5.668 -13.341 1.00 78.69 415 GLN A CA 1
ATOM 3312 C C . GLN A 1 415 ? 1.933 -5.302 -13.501 1.00 78.69 415 GLN A C 1
ATOM 3314 O O . GLN A 1 415 ? 1.613 -4.181 -13.896 1.00 78.69 415 GLN A O 1
ATOM 3319 N N . GLY A 1 416 ? 1.033 -6.275 -13.311 1.00 70.25 416 GLY A N 1
ATOM 3320 C CA . GLY A 1 416 ? -0.415 -6.126 -13.523 1.00 70.25 416 GLY A CA 1
ATOM 3321 C C . GLY A 1 416 ? -0.883 -6.160 -14.988 1.00 70.25 416 GLY A C 1
ATOM 3322 O O . GLY A 1 416 ? -2.081 -6.205 -15.249 1.00 70.25 416 GLY A O 1
ATOM 3323 N N . HIS A 1 417 ? 0.020 -6.180 -15.976 1.00 69.19 417 HIS A N 1
ATOM 3324 C CA . HIS A 1 417 ? -0.327 -6.165 -17.404 1.00 69.19 417 HIS A CA 1
ATOM 3325 C C . HIS A 1 417 ? -0.655 -7.576 -17.916 1.00 69.19 417 HIS A C 1
ATOM 3327 O O . HIS A 1 417 ? -0.007 -8.076 -18.829 1.00 69.19 417 HIS A O 1
ATOM 3333 N N . THR A 1 418 ? -1.662 -8.248 -17.360 1.00 73.75 418 THR A N 1
ATOM 3334 C CA . THR A 1 418 ? -1.987 -9.655 -17.691 1.00 73.75 418 THR A CA 1
ATOM 3335 C C . THR A 1 418 ? -2.273 -9.891 -19.179 1.00 73.75 418 THR A C 1
ATOM 3337 O O . THR A 1 418 ? -1.911 -10.938 -19.718 1.00 73.75 418 THR A O 1
ATOM 3340 N N . ALA A 1 419 ? -2.811 -8.895 -19.890 1.00 72.06 419 ALA A N 1
ATOM 3341 C CA . ALA A 1 419 ? -3.006 -8.937 -21.343 1.00 72.06 419 ALA A CA 1
ATOM 3342 C C . ALA A 1 419 ? -1.691 -9.054 -22.150 1.00 72.06 419 ALA A C 1
ATOM 3344 O O . ALA A 1 419 ? -1.722 -9.412 -23.326 1.00 72.06 419 ALA A O 1
ATOM 3345 N N . ALA A 1 420 ? -0.537 -8.769 -21.535 1.00 81.19 420 ALA A N 1
ATOM 3346 C CA . ALA A 1 420 ? 0.787 -8.948 -22.126 1.00 81.19 420 ALA A CA 1
ATOM 3347 C C . ALA A 1 420 ? 1.264 -10.409 -22.140 1.00 81.19 420 ALA A C 1
ATOM 3349 O O . ALA A 1 420 ? 2.168 -10.736 -22.907 1.00 81.19 420 ALA A O 1
ATOM 3350 N N . SER A 1 421 ? 0.675 -11.282 -21.315 1.00 83.06 421 SER A N 1
ATOM 3351 C CA . SER A 1 421 ? 1.144 -12.659 -21.097 1.00 83.06 421 SER A CA 1
ATOM 3352 C C . SER A 1 421 ? 1.384 -13.460 -22.380 1.00 83.06 421 SER A C 1
ATOM 3354 O O . SER A 1 421 ? 2.519 -13.890 -22.578 1.00 83.06 421 SER A O 1
ATOM 3356 N N . PRO A 1 422 ? 0.411 -13.604 -23.308 1.00 85.81 422 PRO A N 1
ATOM 3357 C CA . PRO A 1 422 ? 0.617 -14.428 -24.504 1.00 85.81 422 PRO A CA 1
ATOM 3358 C C . PRO A 1 422 ? 1.728 -13.897 -25.424 1.00 85.81 422 PRO A C 1
ATOM 3360 O O . PRO A 1 422 ? 2.345 -14.669 -26.157 1.00 85.81 422 PRO A O 1
ATOM 3363 N N . ILE A 1 423 ? 1.997 -12.588 -25.380 1.00 93.25 423 ILE A N 1
ATOM 3364 C CA . ILE A 1 423 ? 3.043 -11.938 -26.178 1.00 93.25 423 ILE A CA 1
ATOM 3365 C C . ILE A 1 423 ? 4.414 -12.268 -25.584 1.00 93.25 423 ILE A C 1
ATOM 3367 O O . ILE A 1 423 ? 5.301 -12.766 -26.275 1.00 93.25 423 ILE A O 1
ATOM 3371 N N . LEU A 1 424 ? 4.568 -12.043 -24.278 1.00 95.50 424 LEU A N 1
ATOM 3372 C CA . LEU A 1 424 ? 5.821 -12.286 -23.567 1.00 95.50 424 LEU A CA 1
ATOM 3373 C C . LEU A 1 424 ? 6.170 -13.780 -23.542 1.00 95.50 424 LEU A C 1
ATOM 3375 O O . LEU A 1 424 ? 7.322 -14.141 -23.770 1.00 95.50 424 LEU A O 1
ATOM 3379 N N . GLU A 1 425 ? 5.182 -14.660 -23.368 1.00 94.69 425 GLU A N 1
ATOM 3380 C CA . GLU A 1 425 ? 5.370 -16.111 -23.470 1.00 94.69 425 GLU A CA 1
ATOM 3381 C C . GLU A 1 425 ? 5.886 -16.535 -24.847 1.00 94.69 425 GLU A C 1
ATOM 3383 O O . GLU A 1 425 ? 6.763 -17.396 -24.937 1.00 94.69 425 GLU A O 1
ATOM 3388 N N . ALA A 1 426 ? 5.370 -15.942 -25.929 1.00 95.69 426 ALA A N 1
ATOM 3389 C CA . ALA A 1 426 ? 5.847 -16.235 -27.276 1.00 95.69 426 ALA A CA 1
ATOM 3390 C C . ALA A 1 426 ? 7.317 -15.829 -27.449 1.00 95.69 426 ALA A C 1
ATOM 3392 O O . ALA A 1 426 ? 8.115 -16.631 -27.934 1.00 95.69 426 ALA A O 1
ATOM 3393 N N . TRP A 1 427 ? 7.692 -14.638 -26.984 1.00 97.69 427 TRP A N 1
ATOM 3394 C CA . TRP A 1 427 ? 9.061 -14.120 -27.086 1.00 97.69 427 TRP A CA 1
ATOM 3395 C C . TRP A 1 427 ? 10.075 -14.831 -26.190 1.00 97.69 427 TRP A C 1
ATOM 3397 O O . TRP A 1 427 ? 11.275 -14.756 -26.444 1.00 97.69 427 TRP A O 1
ATOM 3407 N N . MET A 1 428 ? 9.614 -15.551 -25.167 1.00 97.12 428 MET A N 1
ATOM 3408 C CA . MET A 1 428 ? 10.465 -16.387 -24.316 1.00 97.12 428 MET A CA 1
ATOM 3409 C C . MET A 1 428 ? 10.781 -17.755 -24.931 1.00 97.12 428 MET A C 1
ATOM 3411 O O . MET A 1 428 ? 11.769 -18.381 -24.549 1.00 97.12 428 MET A O 1
ATOM 3415 N N . LYS A 1 429 ? 9.986 -18.236 -25.899 1.00 96.81 429 LYS A N 1
ATOM 3416 C CA . LYS A 1 429 ? 10.186 -19.564 -26.516 1.00 96.81 429 LYS A CA 1
ATOM 3417 C C . LYS A 1 429 ? 11.597 -19.783 -27.078 1.00 96.81 429 LYS A C 1
ATOM 3419 O O . LYS A 1 429 ? 12.139 -20.857 -26.822 1.00 96.81 429 LYS A O 1
ATOM 3424 N N . PRO A 1 430 ? 12.230 -18.812 -27.767 1.00 97.56 430 PRO A N 1
ATOM 3425 C CA . PRO A 1 430 ? 13.591 -18.978 -28.279 1.00 97.56 430 PRO A CA 1
ATOM 3426 C C . PRO A 1 430 ? 14.692 -19.094 -27.218 1.00 97.56 430 PRO A C 1
ATOM 3428 O O . PRO A 1 430 ? 15.843 -19.348 -27.566 1.00 97.56 430 PRO A O 1
ATOM 3431 N N . PHE A 1 431 ? 14.356 -18.884 -25.944 1.00 97.56 431 PHE A N 1
ATOM 3432 C CA . PHE A 1 431 ? 15.294 -18.860 -24.820 1.00 97.56 431 PHE A CA 1
ATOM 3433 C C . PHE A 1 431 ? 14.970 -19.922 -23.761 1.00 97.56 431 PHE A C 1
ATOM 3435 O O . PHE A 1 431 ? 15.478 -19.875 -22.636 1.00 97.56 431 PHE A O 1
ATOM 3442 N N . GLN A 1 432 ? 14.124 -20.904 -24.094 1.00 94.56 432 GLN A N 1
ATOM 3443 C CA . GLN A 1 432 ? 13.821 -22.012 -23.184 1.00 94.56 432 GLN A CA 1
ATOM 3444 C C . GLN A 1 432 ? 15.044 -22.886 -22.892 1.00 94.56 432 GLN A C 1
ATOM 3446 O O . GLN A 1 432 ? 15.172 -23.390 -21.776 1.00 94.56 432 GLN A O 1
ATOM 3451 N N . ASP A 1 433 ? 15.964 -23.018 -23.850 1.00 95.25 433 ASP A N 1
ATOM 3452 C CA . ASP A 1 433 ? 17.262 -23.679 -23.673 1.00 95.25 433 ASP A CA 1
ATOM 3453 C C . ASP A 1 433 ? 18.116 -22.984 -22.600 1.00 95.25 433 ASP A C 1
ATOM 3455 O O . ASP A 1 433 ? 18.819 -23.639 -21.831 1.00 95.25 433 ASP A O 1
ATOM 3459 N N . LEU A 1 434 ? 17.962 -21.664 -22.478 1.00 94.31 434 LEU A N 1
ATOM 3460 C CA . LEU A 1 434 ? 18.568 -20.838 -21.437 1.00 94.31 434 LEU A CA 1
ATOM 3461 C C . LEU A 1 434 ? 17.716 -20.783 -20.160 1.00 94.31 434 LEU A C 1
ATOM 3463 O O . LEU A 1 434 ? 18.048 -20.065 -19.229 1.00 94.31 434 LEU A O 1
ATOM 3467 N N . LYS A 1 435 ? 16.627 -21.552 -20.050 1.00 93.81 435 LYS A N 1
ATOM 3468 C CA . LYS A 1 435 ? 15.731 -21.570 -18.875 1.00 93.81 435 LYS A CA 1
ATOM 3469 C C . LYS A 1 435 ? 15.046 -20.224 -18.587 1.00 93.81 435 LYS A C 1
ATOM 3471 O O . LYS A 1 435 ? 14.664 -19.975 -17.438 1.00 93.81 435 LYS A O 1
ATOM 3476 N N . MET A 1 436 ? 14.845 -19.389 -19.608 1.00 94.31 436 MET A N 1
ATOM 3477 C CA . MET A 1 436 ? 13.975 -18.215 -19.530 1.00 94.31 436 MET A CA 1
ATOM 3478 C C . MET A 1 436 ? 12.528 -18.648 -19.782 1.00 94.31 436 MET A C 1
ATOM 3480 O O . MET A 1 436 ? 12.063 -18.703 -20.917 1.00 94.31 436 MET A O 1
ATOM 3484 N N . LYS A 1 437 ? 11.822 -19.025 -18.714 1.00 91.00 437 LYS A N 1
ATOM 3485 C CA . LYS A 1 437 ? 10.499 -19.668 -18.812 1.00 91.00 437 LYS A CA 1
ATOM 3486 C C . LYS A 1 437 ? 9.451 -19.140 -17.837 1.00 91.00 437 LYS A C 1
ATOM 3488 O O . LYS A 1 437 ? 8.307 -19.573 -17.895 1.00 91.00 437 LYS A O 1
ATOM 3493 N N . THR A 1 438 ? 9.821 -18.215 -16.958 1.00 92.69 438 THR A N 1
ATOM 3494 C CA . THR A 1 438 ? 8.940 -17.763 -15.881 1.00 92.69 438 THR A CA 1
ATOM 3495 C C . THR A 1 438 ? 8.225 -16.466 -16.230 1.00 92.69 438 THR A C 1
ATOM 3497 O O . THR A 1 438 ? 8.855 -15.455 -16.524 1.00 92.69 438 THR A O 1
ATOM 3500 N N . LEU A 1 439 ? 6.902 -16.473 -16.129 1.00 87.56 439 LEU A N 1
ATOM 3501 C CA . LEU A 1 439 ? 6.096 -15.262 -16.161 1.00 87.56 439 LEU A CA 1
ATOM 3502 C C . LEU A 1 439 ? 5.535 -15.033 -14.760 1.00 87.56 439 LEU A C 1
ATOM 3504 O O . LEU A 1 439 ? 4.716 -15.815 -14.284 1.00 87.56 439 LEU A O 1
ATOM 3508 N N . SER A 1 440 ? 6.016 -14.000 -14.073 1.00 80.88 440 SER A N 1
ATOM 3509 C CA . SER A 1 440 ? 5.531 -13.691 -12.727 1.00 80.88 440 SER A CA 1
ATOM 3510 C C . SER A 1 440 ? 4.296 -12.802 -12.827 1.00 80.88 440 SER A C 1
ATOM 3512 O O . SER A 1 440 ? 4.360 -11.718 -13.408 1.00 80.88 440 SER A O 1
ATOM 3514 N N . GLN A 1 441 ? 3.182 -13.252 -12.244 1.00 72.94 441 GLN A N 1
ATOM 3515 C CA . GLN A 1 441 ? 1.946 -12.462 -12.145 1.00 72.94 441 GLN A CA 1
ATOM 3516 C C . GLN A 1 441 ? 2.103 -11.264 -11.196 1.00 72.94 441 GLN A C 1
ATOM 3518 O O . GLN A 1 441 ? 1.339 -10.304 -11.258 1.00 72.94 441 GLN A O 1
ATOM 3523 N N . PHE A 1 442 ? 3.138 -11.292 -10.356 1.00 69.12 442 PHE A N 1
ATOM 3524 C CA . PHE A 1 442 ? 3.370 -10.315 -9.309 1.00 69.12 442 PHE A CA 1
ATOM 3525 C C . PHE A 1 442 ? 4.213 -9.143 -9.792 1.00 69.12 442 PHE A C 1
ATOM 3527 O O . PHE A 1 442 ? 5.126 -9.265 -10.618 1.00 69.12 442 PHE A O 1
ATOM 3534 N N . SER A 1 443 ? 3.916 -7.983 -9.221 1.00 72.94 443 SER A N 1
ATOM 3535 C CA . SER A 1 443 ? 4.665 -6.763 -9.469 1.00 72.94 443 SER A CA 1
ATOM 3536 C C . SER A 1 443 ? 5.991 -6.778 -8.717 1.00 72.94 443 SER A C 1
ATOM 3538 O O . SER A 1 443 ? 6.025 -6.921 -7.496 1.00 72.94 443 SER A O 1
ATOM 3540 N N . ASN A 1 444 ? 7.089 -6.531 -9.429 1.00 73.06 444 ASN A N 1
ATOM 3541 C CA . ASN A 1 444 ? 8.328 -6.103 -8.801 1.00 73.06 444 ASN A CA 1
ATOM 3542 C C . ASN A 1 444 ? 8.303 -4.577 -8.626 1.00 73.06 444 ASN A C 1
ATOM 3544 O O . ASN A 1 444 ? 7.750 -3.844 -9.450 1.00 73.06 444 ASN A O 1
ATOM 3548 N N . THR A 1 445 ? 8.896 -4.083 -7.548 1.00 70.62 445 THR A N 1
ATOM 3549 C CA . THR A 1 445 ? 8.998 -2.647 -7.262 1.00 70.62 445 THR A CA 1
ATOM 3550 C C . THR A 1 445 ? 10.438 -2.301 -6.915 1.00 70.62 445 THR A C 1
ATOM 3552 O O . THR A 1 445 ? 11.259 -3.185 -6.680 1.00 70.62 445 THR A O 1
ATOM 3555 N N . GLY A 1 446 ? 10.749 -1.006 -6.868 1.00 74.38 446 GLY A N 1
ATOM 3556 C CA . GLY A 1 446 ? 12.055 -0.560 -6.391 1.00 74.38 446 GLY A CA 1
ATOM 3557 C C . GLY A 1 446 ? 13.093 -0.303 -7.478 1.00 74.38 446 GLY A C 1
ATOM 3558 O O . GLY A 1 446 ? 14.261 -0.378 -7.146 1.00 74.38 446 GLY A O 1
ATOM 3559 N N . THR A 1 447 ? 12.674 -0.028 -8.719 1.00 90.31 447 THR A N 1
ATOM 3560 C CA . THR A 1 447 ? 13.547 0.444 -9.811 1.00 90.31 447 THR A CA 1
ATOM 3561 C C . THR A 1 447 ? 12.732 1.198 -10.878 1.00 90.31 447 THR A C 1
ATOM 3563 O O . THR A 1 447 ? 11.521 1.413 -10.716 1.00 90.31 447 THR A O 1
ATOM 3566 N N . ASP A 1 448 ? 13.378 1.646 -11.954 1.00 95.25 448 ASP A N 1
ATOM 3567 C CA . ASP A 1 448 ? 12.885 2.679 -12.872 1.00 95.25 448 ASP A CA 1
ATOM 3568 C C . ASP A 1 448 ? 11.612 2.323 -13.660 1.00 95.25 448 ASP A C 1
ATOM 3570 O O . ASP A 1 448 ? 10.814 3.222 -13.952 1.00 95.25 448 ASP A O 1
ATOM 3574 N N . HIS A 1 449 ? 11.347 1.042 -13.961 1.00 94.75 449 HIS A N 1
ATOM 3575 C CA . HIS A 1 449 ? 10.116 0.615 -14.663 1.00 94.75 449 HIS A CA 1
ATOM 3576 C C . HIS A 1 449 ? 8.848 1.022 -13.920 1.00 94.75 449 HIS A C 1
ATOM 3578 O O . HIS A 1 449 ? 7.831 1.350 -14.533 1.00 94.75 449 HIS A O 1
ATOM 3584 N N . TYR A 1 450 ? 8.922 1.068 -12.592 1.00 88.06 450 TYR A N 1
ATOM 3585 C CA . TYR A 1 450 ? 7.795 1.410 -11.743 1.00 88.06 450 TYR A CA 1
ATOM 3586 C C . TYR A 1 450 ? 7.287 2.837 -11.992 1.00 88.06 450 TYR A C 1
ATOM 3588 O O . TYR A 1 450 ? 6.104 3.120 -11.804 1.00 88.06 450 TYR A O 1
ATOM 3596 N N . THR A 1 451 ? 8.150 3.746 -12.457 1.00 90.00 451 THR A N 1
ATOM 3597 C CA . THR A 1 451 ? 7.751 5.122 -12.797 1.00 90.00 451 THR A CA 1
ATOM 3598 C C . THR A 1 451 ? 6.855 5.186 -14.034 1.00 90.00 451 THR A C 1
ATOM 3600 O O . THR A 1 451 ? 5.951 6.018 -14.086 1.00 90.00 451 THR A O 1
ATOM 3603 N N . PHE A 1 452 ? 7.048 4.268 -14.983 1.00 93.88 452 PHE A N 1
ATOM 3604 C CA . PHE A 1 452 ? 6.211 4.115 -16.171 1.00 93.88 452 PHE A CA 1
ATOM 3605 C C . PHE A 1 452 ? 4.869 3.483 -15.803 1.00 93.88 452 PHE A C 1
ATOM 3607 O O . PHE A 1 452 ? 3.824 4.031 -16.155 1.00 93.88 452 PHE A O 1
ATOM 3614 N N . VAL A 1 453 ? 4.890 2.409 -15.006 1.00 87.69 453 VAL A N 1
ATOM 3615 C CA . VAL A 1 453 ? 3.669 1.752 -14.504 1.00 87.69 453 VAL A CA 1
ATOM 3616 C C . VAL A 1 453 ? 2.785 2.754 -13.755 1.00 87.69 453 VAL A C 1
ATOM 3618 O O . VAL A 1 453 ? 1.597 2.862 -14.044 1.00 87.69 453 VAL A O 1
ATOM 3621 N N . LYS A 1 454 ? 3.371 3.583 -12.878 1.00 81.12 454 LYS A N 1
ATOM 3622 C CA . LYS A 1 454 ? 2.653 4.662 -12.172 1.00 81.12 454 LYS A CA 1
ATOM 3623 C C . LYS A 1 454 ? 2.028 5.718 -13.083 1.00 81.12 454 LYS A C 1
ATOM 3625 O O . LYS A 1 454 ? 1.099 6.396 -12.662 1.00 81.12 454 LYS A O 1
ATOM 3630 N N . ALA A 1 455 ? 2.536 5.878 -14.300 1.00 84.44 455 ALA A N 1
ATOM 3631 C CA . ALA A 1 455 ? 1.977 6.777 -15.300 1.00 84.44 455 ALA A CA 1
ATOM 3632 C C . ALA A 1 455 ? 0.951 6.087 -16.224 1.00 84.44 455 ALA A C 1
ATOM 3634 O O . ALA A 1 455 ? 0.452 6.722 -17.150 1.00 84.44 455 ALA A O 1
ATOM 3635 N N . GLY A 1 456 ? 0.630 4.803 -16.017 1.00 83.12 456 GLY A N 1
ATOM 3636 C CA . GLY A 1 456 ? -0.235 4.020 -16.916 1.00 83.12 456 GLY A CA 1
ATOM 3637 C C . GLY A 1 456 ? 0.446 3.579 -18.206 1.00 83.12 456 GLY A C 1
ATOM 3638 O O . GLY A 1 456 ? -0.215 3.346 -19.220 1.00 83.12 456 GLY A O 1
ATOM 3639 N N . LEU A 1 457 ? 1.775 3.536 -18.205 1.00 92.25 457 LEU A N 1
ATOM 3640 C CA . LEU A 1 457 ? 2.578 3.108 -19.340 1.00 92.25 457 LEU A CA 1
ATOM 3641 C C . LEU A 1 457 ? 3.047 1.658 -19.130 1.00 92.25 457 LEU A C 1
ATOM 3643 O O . LEU A 1 457 ? 3.425 1.319 -18.005 1.00 92.25 457 LEU A O 1
ATOM 3647 N N . PRO A 1 458 ? 3.105 0.819 -20.184 1.00 93.56 458 PRO A N 1
ATOM 3648 C CA . PRO A 1 458 ? 3.615 -0.545 -20.068 1.00 93.56 458 PRO A CA 1
ATOM 3649 C C . PRO A 1 458 ? 5.109 -0.545 -19.731 1.00 93.56 458 PRO A C 1
ATOM 3651 O O . PRO A 1 458 ? 5.947 -0.273 -20.592 1.00 93.56 458 PRO A O 1
ATOM 3654 N N . GLY A 1 459 ? 5.436 -0.825 -18.470 1.00 95.56 459 GLY A N 1
ATOM 3655 C CA . GLY A 1 459 ? 6.799 -0.913 -17.952 1.00 95.56 459 GLY A CA 1
ATOM 3656 C C . GLY A 1 459 ? 7.029 -2.260 -17.279 1.00 95.56 459 GLY A C 1
ATOM 3657 O O . GLY A 1 459 ? 6.275 -2.630 -16.384 1.00 95.56 459 GLY A O 1
ATOM 3658 N N . PHE A 1 460 ? 8.073 -2.978 -17.688 1.00 96.44 460 PHE A N 1
ATOM 3659 C CA . PHE A 1 460 ? 8.358 -4.338 -17.231 1.00 96.44 460 PHE A CA 1
ATOM 3660 C C . PHE A 1 460 ? 9.777 -4.458 -16.680 1.00 96.44 460 PHE A C 1
ATOM 3662 O O . PHE A 1 460 ? 10.708 -3.826 -17.181 1.00 96.44 460 PHE A O 1
ATOM 3669 N N . GLN A 1 461 ? 9.933 -5.318 -15.678 1.00 95.62 461 GLN A N 1
ATOM 3670 C CA . GLN A 1 461 ? 11.215 -5.675 -15.081 1.00 95.62 461 GLN A CA 1
ATOM 3671 C C . GLN A 1 461 ? 11.507 -7.150 -15.342 1.00 95.62 461 GLN A C 1
ATOM 3673 O O . GLN A 1 461 ? 10.645 -8.001 -15.098 1.00 95.62 461 GLN A O 1
ATOM 3678 N N . PHE A 1 462 ? 12.722 -7.466 -15.786 1.00 97.00 462 PHE A N 1
ATOM 3679 C CA . PHE A 1 462 ? 13.144 -8.860 -15.919 1.00 97.00 462 PHE A CA 1
ATOM 3680 C C . PHE A 1 462 ? 13.327 -9.531 -14.553 1.00 97.00 462 PHE A C 1
ATOM 3682 O O . PHE A 1 462 ? 13.827 -8.937 -13.594 1.00 97.00 462 PHE A O 1
ATOM 3689 N N . LEU A 1 463 ? 12.909 -10.793 -14.482 1.00 93.31 463 LEU A N 1
ATOM 3690 C CA . LEU A 1 463 ? 13.171 -11.692 -13.366 1.00 93.31 463 LEU A CA 1
ATOM 3691 C C . LEU A 1 463 ? 14.518 -12.361 -13.630 1.00 93.31 463 LEU A C 1
ATOM 3693 O O . LEU A 1 463 ? 14.699 -12.997 -14.671 1.00 93.31 463 LEU A O 1
ATOM 3697 N N . GLN A 1 464 ? 15.451 -12.236 -12.691 1.00 92.75 464 GLN A N 1
ATOM 3698 C CA . GLN A 1 464 ? 16.836 -12.665 -12.871 1.00 92.75 464 GLN A CA 1
ATOM 3699 C C . GLN A 1 464 ? 17.399 -13.386 -11.649 1.00 92.75 464 GLN A C 1
ATOM 3701 O O . GLN A 1 464 ? 16.965 -13.141 -10.521 1.00 92.75 464 GLN A O 1
ATOM 3706 N N . ASP A 1 465 ? 18.385 -14.253 -11.883 1.00 94.62 465 ASP A N 1
ATOM 3707 C CA . ASP A 1 465 ? 19.156 -14.879 -10.812 1.00 94.62 465 ASP A CA 1
ATOM 3708 C C . ASP A 1 465 ? 19.807 -13.803 -9.931 1.00 94.62 465 ASP A C 1
ATOM 3710 O O . ASP A 1 465 ? 20.382 -12.825 -10.412 1.00 94.62 465 ASP A O 1
ATOM 3714 N N . ARG A 1 466 ? 19.716 -13.983 -8.611 1.00 88.50 466 ARG A N 1
ATOM 3715 C CA . ARG A 1 466 ? 20.238 -12.999 -7.658 1.00 88.50 466 ARG A CA 1
ATOM 3716 C C . ARG A 1 466 ? 21.742 -13.118 -7.461 1.00 88.50 466 ARG A C 1
ATOM 3718 O O . ARG A 1 466 ? 22.344 -12.127 -7.072 1.00 88.50 466 ARG A O 1
ATOM 3725 N N . ILE A 1 467 ? 22.335 -14.293 -7.694 1.00 94.06 467 ILE A N 1
ATOM 3726 C CA . ILE A 1 467 ? 23.728 -14.598 -7.338 1.00 94.06 467 ILE A CA 1
ATOM 3727 C C . ILE A 1 467 ? 23.953 -14.144 -5.891 1.00 94.06 467 ILE A C 1
ATOM 3729 O O . ILE A 1 467 ? 23.286 -14.667 -4.999 1.00 94.06 467 ILE A O 1
ATOM 3733 N N . ASP A 1 468 ? 24.782 -13.137 -5.648 1.00 90.81 468 ASP A N 1
ATOM 3734 C CA . ASP A 1 468 ? 25.076 -12.570 -4.336 1.00 90.81 468 ASP A CA 1
ATOM 3735 C C . ASP A 1 468 ? 24.589 -11.113 -4.180 1.00 90.81 468 ASP A C 1
ATOM 3737 O O . ASP A 1 468 ? 25.019 -10.382 -3.279 1.00 90.81 468 ASP A O 1
ATOM 3741 N N . TYR A 1 469 ? 23.618 -10.701 -5.008 1.00 91.12 469 TYR A N 1
ATOM 3742 C CA . TYR A 1 469 ? 23.084 -9.340 -5.053 1.00 91.12 469 TYR A CA 1
ATOM 3743 C C . TYR A 1 469 ? 22.715 -8.828 -3.664 1.00 91.12 469 TYR A C 1
ATOM 3745 O O . TYR A 1 469 ? 23.203 -7.811 -3.196 1.00 91.12 469 TYR A O 1
ATOM 3753 N N . ARG A 1 470 ? 21.903 -9.576 -2.913 1.00 85.06 470 ARG A N 1
ATOM 3754 C CA . ARG A 1 470 ? 21.440 -9.150 -1.580 1.00 85.06 470 ARG A CA 1
ATOM 3755 C C . ARG A 1 470 ? 22.422 -9.486 -0.447 1.00 85.06 470 ARG A C 1
ATOM 3757 O O . ARG A 1 470 ? 22.121 -9.163 0.710 1.00 85.06 470 ARG A O 1
ATOM 3764 N N . THR A 1 471 ? 23.512 -10.205 -0.713 1.00 82.94 471 THR A N 1
ATOM 3765 C CA . THR A 1 471 ? 24.466 -10.708 0.298 1.00 82.94 471 THR A CA 1
ATOM 3766 C C . THR A 1 471 ? 25.760 -9.921 0.334 1.00 82.94 471 THR A C 1
ATOM 3768 O O . THR A 1 471 ? 26.252 -9.658 1.436 1.00 82.94 471 THR A O 1
ATOM 3771 N N . ARG A 1 472 ? 26.294 -9.562 -0.834 1.00 88.50 472 ARG A N 1
ATOM 3772 C CA . ARG A 1 472 ? 27.649 -9.030 -0.972 1.00 88.50 472 ARG A CA 1
ATOM 3773 C C . ARG A 1 472 ? 27.739 -7.758 -1.804 1.00 88.50 472 ARG A C 1
ATOM 3775 O O . ARG A 1 472 ? 28.646 -6.988 -1.520 1.00 88.50 472 ARG A O 1
ATOM 3782 N N . THR A 1 473 ? 26.833 -7.512 -2.751 1.00 93.31 473 THR A N 1
ATOM 3783 C CA . THR A 1 473 ? 27.012 -6.426 -3.734 1.00 93.31 473 THR A CA 1
ATOM 3784 C C . THR A 1 473 ? 26.017 -5.269 -3.573 1.00 93.31 473 THR A C 1
ATOM 3786 O O . THR A 1 473 ? 26.441 -4.129 -3.501 1.00 93.31 473 THR A O 1
ATOM 3789 N N . TRP A 1 474 ? 24.721 -5.490 -3.345 1.00 91.38 474 TRP A N 1
ATOM 3790 C CA . TRP A 1 474 ? 23.712 -4.412 -3.274 1.00 91.38 474 TRP A CA 1
ATOM 3791 C C . TRP A 1 474 ? 23.982 -3.334 -2.195 1.00 91.38 474 TRP A C 1
ATOM 3793 O O . TRP A 1 474 ? 23.702 -3.520 -1.000 1.00 91.38 474 TRP A O 1
ATOM 3803 N N . HIS A 1 475 ? 24.488 -2.174 -2.629 1.00 92.88 475 HIS A N 1
ATOM 3804 C CA . HIS A 1 475 ? 24.968 -1.046 -1.809 1.00 92.88 475 HIS A CA 1
ATOM 3805 C C . HIS A 1 475 ? 26.114 -1.395 -0.842 1.00 92.88 475 HIS A C 1
ATOM 3807 O O . HIS A 1 475 ? 26.292 -0.742 0.195 1.00 92.88 475 HIS A O 1
ATOM 3813 N N . TYR A 1 476 ? 26.855 -2.459 -1.119 1.00 93.75 476 TYR A N 1
ATOM 3814 C CA . TYR A 1 476 ? 27.993 -2.880 -0.316 1.00 93.75 476 TYR A CA 1
ATOM 3815 C C . TYR A 1 476 ? 29.299 -2.359 -0.902 1.00 93.75 476 TYR A C 1
ATOM 3817 O O . TYR A 1 476 ? 29.437 -2.148 -2.102 1.00 93.75 476 TYR A O 1
ATOM 3825 N N . ASN A 1 477 ? 30.311 -2.232 -0.050 1.00 94.62 477 ASN A N 1
ATOM 3826 C CA . ASN A 1 477 ? 31.667 -1.907 -0.485 1.00 94.62 477 ASN A CA 1
ATOM 3827 C C . ASN A 1 477 ? 32.331 -2.985 -1.367 1.00 94.62 477 ASN A C 1
ATOM 3829 O O . ASN A 1 477 ? 33.398 -2.738 -1.917 1.00 94.62 477 ASN A O 1
ATOM 3833 N N . MET A 1 478 ? 31.719 -4.167 -1.474 1.00 95.06 478 MET A N 1
ATOM 3834 C CA . MET A 1 478 ? 32.147 -5.253 -2.360 1.00 95.06 478 MET A CA 1
ATOM 3835 C C . MET A 1 478 ? 31.355 -5.286 -3.671 1.00 95.06 478 MET A C 1
ATOM 3837 O O . MET A 1 478 ? 31.429 -6.265 -4.402 1.00 95.06 478 MET A O 1
ATOM 3841 N N . ASP A 1 479 ? 30.603 -4.231 -3.994 1.00 96.94 479 ASP A N 1
ATOM 3842 C CA . ASP A 1 479 ? 30.000 -4.091 -5.318 1.00 96.94 479 ASP A CA 1
ATOM 3843 C C . ASP A 1 479 ? 31.048 -3.732 -6.377 1.00 96.94 479 ASP A C 1
ATOM 3845 O O . ASP A 1 479 ? 31.179 -2.572 -6.779 1.00 96.94 479 ASP A O 1
ATOM 3849 N N . VAL A 1 480 ? 31.856 -4.717 -6.752 1.00 97.25 480 VAL A N 1
ATOM 3850 C CA . VAL A 1 480 ? 33.019 -4.562 -7.628 1.00 97.25 480 VAL A CA 1
ATOM 3851 C C . VAL A 1 480 ? 32.996 -5.579 -8.763 1.00 97.25 480 VAL A C 1
ATOM 3853 O O . VAL A 1 480 ? 32.247 -6.556 -8.722 1.00 97.25 480 VAL A O 1
ATOM 3856 N N . TYR A 1 481 ? 33.817 -5.339 -9.787 1.00 97.44 481 TYR A N 1
ATOM 3857 C CA . TYR A 1 481 ? 33.843 -6.128 -11.019 1.00 97.44 481 TYR A CA 1
ATOM 3858 C C . TYR A 1 481 ? 34.050 -7.634 -10.776 1.00 97.44 481 TYR A C 1
ATOM 3860 O O . TYR A 1 481 ? 33.447 -8.445 -11.471 1.00 97.44 481 TYR A O 1
ATOM 3868 N N . ASP A 1 482 ? 34.804 -8.027 -9.743 1.00 96.31 482 ASP A N 1
ATOM 3869 C CA . ASP A 1 482 ? 35.047 -9.438 -9.391 1.00 96.31 482 ASP A CA 1
ATOM 3870 C C . ASP A 1 482 ? 33.773 -10.251 -9.086 1.00 96.31 482 ASP A C 1
ATOM 3872 O O . ASP A 1 482 ? 33.797 -11.480 -9.122 1.00 96.31 482 ASP A O 1
ATOM 3876 N N . HIS A 1 483 ? 32.657 -9.581 -8.784 1.00 95.62 483 HIS A N 1
ATOM 3877 C CA . HIS A 1 483 ? 31.364 -10.217 -8.526 1.00 95.62 483 HIS A CA 1
ATOM 3878 C C . HIS A 1 483 ? 30.483 -10.344 -9.783 1.00 95.62 483 HIS A C 1
ATOM 3880 O O . HIS A 1 483 ? 29.344 -10.806 -9.698 1.00 95.62 483 HIS A O 1
ATOM 3886 N N . ILE A 1 484 ? 30.980 -9.941 -10.956 1.00 97.75 484 ILE A N 1
ATOM 3887 C CA . ILE A 1 484 ? 30.240 -9.991 -12.219 1.00 97.75 484 ILE A CA 1
ATOM 3888 C C . ILE A 1 484 ? 30.372 -11.355 -12.894 1.00 97.75 484 ILE A C 1
ATOM 3890 O O . ILE A 1 484 ? 31.461 -11.894 -13.077 1.00 97.75 484 ILE A O 1
ATOM 3894 N N . VAL A 1 485 ? 29.237 -11.883 -13.350 1.00 97.88 485 VAL A N 1
ATOM 3895 C CA . VAL A 1 485 ? 29.156 -13.078 -14.191 1.00 97.88 485 VAL A CA 1
ATOM 3896 C C . VAL A 1 485 ? 28.938 -12.622 -15.631 1.00 97.88 485 VAL A C 1
ATOM 3898 O O . VAL A 1 485 ? 27.810 -12.479 -16.096 1.00 97.88 485 VAL A O 1
ATOM 3901 N N . VAL A 1 486 ? 30.036 -12.362 -16.342 1.00 98.19 486 VAL A N 1
ATOM 3902 C CA . VAL A 1 486 ? 30.013 -11.772 -17.693 1.00 98.19 486 VAL A CA 1
ATOM 3903 C C . VAL A 1 486 ? 29.178 -12.595 -18.681 1.00 98.19 486 VAL A C 1
ATOM 3905 O O . VAL A 1 486 ? 28.455 -12.022 -19.494 1.00 98.19 486 VAL A O 1
ATOM 3908 N N . ASP A 1 487 ? 29.227 -13.925 -18.608 1.00 98.12 487 ASP A N 1
ATOM 3909 C CA . ASP A 1 487 ? 28.456 -14.782 -19.518 1.00 98.12 487 ASP A CA 1
ATOM 3910 C C . ASP A 1 487 ? 26.938 -14.657 -19.308 1.00 98.12 487 ASP A C 1
ATOM 3912 O O . ASP A 1 487 ? 26.182 -14.655 -20.281 1.00 98.12 487 ASP A O 1
ATOM 3916 N N . ASP A 1 488 ? 26.485 -14.444 -18.069 1.00 98.44 488 ASP A N 1
ATOM 3917 C CA . ASP A 1 488 ? 25.079 -14.145 -17.784 1.00 98.44 488 ASP A CA 1
ATOM 3918 C C . ASP A 1 488 ? 24.687 -12.780 -18.380 1.00 98.44 488 ASP A C 1
ATOM 3920 O O . ASP A 1 488 ? 23.596 -12.638 -18.934 1.00 98.44 488 ASP A O 1
ATOM 3924 N N . LEU A 1 489 ? 25.585 -11.784 -18.350 1.00 98.69 489 LEU A N 1
ATOM 3925 C CA . LEU A 1 489 ? 25.337 -10.482 -18.981 1.00 98.69 489 LEU A CA 1
ATOM 3926 C C . LEU A 1 489 ? 25.224 -10.583 -20.507 1.00 98.69 489 LEU A C 1
ATOM 3928 O O . LEU A 1 489 ? 24.371 -9.916 -21.094 1.00 98.69 489 LEU A O 1
ATOM 3932 N N . LYS A 1 490 ? 26.024 -11.438 -21.159 1.00 98.75 490 LYS A N 1
ATOM 3933 C CA . LYS A 1 490 ? 25.883 -11.714 -22.602 1.00 98.75 490 LYS A CA 1
ATOM 3934 C C . LYS A 1 490 ? 24.498 -12.276 -22.916 1.00 98.75 490 LYS A C 1
ATOM 3936 O O . LYS A 1 490 ? 23.822 -11.783 -23.818 1.00 98.75 490 LYS A O 1
ATOM 3941 N N . ILE A 1 491 ? 24.043 -13.256 -22.129 1.00 98.56 491 ILE A N 1
ATOM 3942 C CA . ILE A 1 491 ? 22.696 -13.832 -22.259 1.00 98.56 491 ILE A CA 1
ATOM 3943 C C . ILE A 1 491 ? 21.625 -12.749 -22.084 1.00 98.56 491 ILE A C 1
ATOM 3945 O O . ILE A 1 491 ? 20.705 -12.651 -22.897 1.00 98.56 491 ILE A O 1
ATOM 3949 N N . ASN A 1 492 ? 21.759 -11.899 -21.067 1.00 98.81 492 ASN A N 1
ATOM 3950 C CA . ASN A 1 492 ? 20.798 -10.831 -20.802 1.00 98.81 492 ASN A CA 1
ATOM 3951 C C . ASN A 1 492 ? 20.735 -9.817 -21.956 1.00 98.81 492 ASN A C 1
ATOM 3953 O O . ASN A 1 492 ? 19.641 -9.397 -22.334 1.00 98.81 492 ASN A O 1
ATOM 3957 N N . ALA A 1 493 ? 21.873 -9.472 -22.569 1.00 98.88 493 ALA A N 1
ATOM 3958 C CA . ALA A 1 493 ? 21.924 -8.585 -23.733 1.00 98.88 493 ALA A CA 1
ATOM 3959 C C . ALA A 1 493 ? 21.268 -9.196 -24.977 1.00 98.88 493 ALA A C 1
ATOM 3961 O O . ALA A 1 493 ? 20.510 -8.510 -25.664 1.00 98.88 493 ALA A O 1
ATOM 3962 N N . ILE A 1 494 ? 21.485 -10.490 -25.228 1.00 98.81 494 ILE A N 1
ATOM 3963 C CA . ILE A 1 494 ? 20.817 -11.249 -26.297 1.00 98.81 494 ILE A CA 1
ATOM 3964 C C . ILE A 1 494 ? 19.294 -11.212 -26.113 1.00 98.81 494 ILE A C 1
ATOM 3966 O O . ILE A 1 494 ? 18.552 -10.893 -27.046 1.00 98.81 494 ILE A O 1
ATOM 3970 N N . VAL A 1 495 ? 18.820 -11.513 -24.901 1.00 98.75 495 VAL 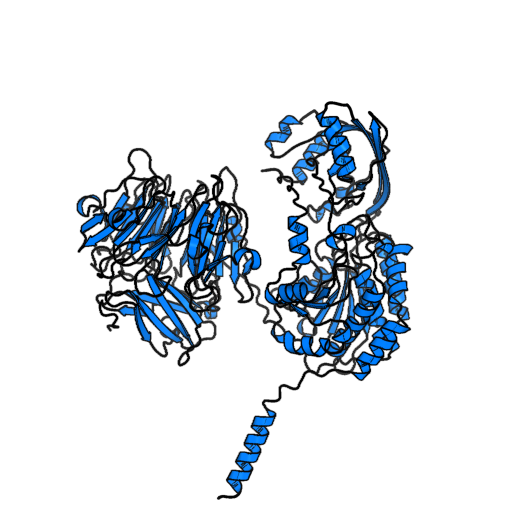A N 1
ATOM 3971 C CA . VAL A 1 495 ? 17.387 -11.523 -24.583 1.00 98.75 495 VAL A CA 1
ATOM 3972 C C . VAL A 1 495 ? 16.790 -10.123 -24.716 1.00 98.75 495 VAL A C 1
ATOM 3974 O O . VAL A 1 495 ? 15.763 -9.961 -25.376 1.00 98.75 495 VAL A O 1
ATOM 3977 N N . LEU A 1 496 ? 17.433 -9.100 -24.144 1.00 98.88 496 LEU A N 1
ATOM 3978 C CA . LEU A 1 496 ? 16.949 -7.721 -24.193 1.00 98.88 496 LEU A CA 1
ATOM 3979 C C . LEU A 1 496 ? 16.889 -7.187 -25.631 1.00 98.88 496 LEU A C 1
ATOM 3981 O O . LEU A 1 496 ? 15.886 -6.583 -26.011 1.00 98.88 496 LEU A O 1
ATOM 3985 N N . ALA A 1 497 ? 17.919 -7.450 -26.445 1.00 98.88 497 ALA A N 1
ATOM 3986 C CA . ALA A 1 497 ? 17.937 -7.093 -27.864 1.00 98.88 497 ALA A CA 1
ATOM 3987 C C . ALA A 1 497 ? 16.783 -7.763 -28.622 1.00 98.88 497 ALA A C 1
ATOM 3989 O O . ALA A 1 497 ? 16.063 -7.100 -29.369 1.00 98.88 497 ALA A O 1
ATOM 3990 N N . SER A 1 498 ? 16.561 -9.059 -28.385 1.00 98.75 498 SER A N 1
ATOM 3991 C CA . SER A 1 498 ? 15.457 -9.800 -28.997 1.00 98.75 498 SER A CA 1
ATOM 3992 C C . SER A 1 498 ? 14.092 -9.237 -28.598 1.00 98.75 498 SER A C 1
ATOM 3994 O O . SER A 1 498 ? 13.269 -8.970 -29.472 1.00 98.75 498 SER A O 1
ATOM 3996 N N . PHE A 1 499 ? 13.850 -8.989 -27.308 1.00 98.75 499 PHE A N 1
ATOM 3997 C CA . PHE A 1 499 ? 12.585 -8.425 -26.822 1.00 98.75 499 PHE A CA 1
ATOM 3998 C C . PHE A 1 499 ? 12.326 -7.031 -27.402 1.00 98.75 499 PHE A C 1
ATOM 4000 O O . PHE A 1 499 ? 11.214 -6.743 -27.848 1.00 98.75 499 PHE A O 1
ATOM 4007 N N . ALA A 1 500 ? 13.354 -6.179 -27.450 1.00 98.81 500 ALA A N 1
ATOM 4008 C CA . ALA A 1 500 ? 13.258 -4.855 -28.055 1.00 98.81 500 ALA A CA 1
ATOM 4009 C C . ALA A 1 500 ? 12.923 -4.936 -29.550 1.00 98.81 500 ALA A C 1
ATOM 4011 O O . ALA A 1 500 ? 12.042 -4.215 -30.021 1.00 98.81 500 ALA A O 1
ATOM 4012 N N . TYR A 1 501 ? 13.582 -5.840 -30.285 1.00 98.75 501 TYR A N 1
ATOM 4013 C CA . TYR A 1 501 ? 13.318 -6.052 -31.705 1.00 98.75 501 TYR A CA 1
ATOM 4014 C C . TYR A 1 501 ? 11.893 -6.552 -31.948 1.00 98.75 501 TYR A C 1
ATOM 4016 O O . TYR A 1 501 ? 11.164 -5.930 -32.717 1.00 98.75 501 TYR A O 1
ATOM 4024 N N . HIS A 1 502 ? 11.454 -7.605 -31.253 1.00 98.69 502 HIS A N 1
ATOM 4025 C CA . HIS A 1 502 ? 10.097 -8.126 -31.414 1.00 98.69 502 HIS A CA 1
ATOM 4026 C C . HIS A 1 502 ? 9.054 -7.050 -31.099 1.00 98.69 502 HIS A C 1
ATOM 4028 O O . HIS A 1 502 ? 8.177 -6.791 -31.921 1.00 98.69 502 HIS A O 1
ATOM 4034 N N . ALA A 1 503 ? 9.189 -6.330 -29.979 1.00 98.56 503 ALA A N 1
ATOM 4035 C CA . ALA A 1 503 ? 8.291 -5.225 -29.641 1.00 98.56 503 ALA A CA 1
ATOM 4036 C C . ALA A 1 503 ? 8.251 -4.136 -30.723 1.00 98.56 503 ALA A C 1
ATOM 4038 O O . ALA A 1 503 ? 7.197 -3.542 -30.986 1.00 98.56 503 ALA A O 1
ATOM 4039 N N . ALA A 1 504 ? 9.390 -3.875 -31.365 1.00 98.69 504 ALA A N 1
ATOM 4040 C CA . ALA A 1 504 ? 9.494 -2.882 -32.418 1.00 98.69 504 ALA A CA 1
ATOM 4041 C C . ALA A 1 504 ? 8.939 -3.362 -33.764 1.00 98.69 504 ALA A C 1
ATOM 4043 O O . ALA A 1 504 ? 8.603 -2.511 -34.583 1.00 98.69 504 ALA A O 1
ATOM 4044 N N . MET A 1 505 ? 8.814 -4.674 -33.986 1.00 98.38 505 MET A N 1
ATOM 4045 C CA . MET A 1 505 ? 8.300 -5.271 -35.226 1.00 98.38 505 MET A CA 1
ATOM 4046 C C . MET A 1 505 ? 6.797 -5.566 -35.208 1.00 98.38 505 MET A C 1
ATOM 4048 O O . MET A 1 505 ? 6.188 -5.623 -36.276 1.00 98.38 505 MET A O 1
ATOM 4052 N N . ARG A 1 506 ? 6.184 -5.696 -34.023 1.00 96.00 506 ARG A N 1
ATOM 4053 C CA . ARG A 1 506 ? 4.745 -5.980 -33.882 1.00 96.00 506 ARG A CA 1
ATOM 4054 C C . ARG A 1 506 ? 3.859 -5.031 -34.689 1.00 96.00 506 ARG A C 1
ATOM 4056 O O . ARG A 1 506 ? 4.111 -3.831 -34.752 1.00 96.00 506 ARG A O 1
ATOM 4063 N N . ASP A 1 507 ? 2.724 -5.518 -35.173 1.00 93.19 507 ASP A N 1
ATOM 4064 C CA . ASP A 1 507 ? 1.715 -4.637 -35.774 1.00 93.19 507 ASP A CA 1
ATOM 4065 C C . ASP A 1 507 ? 1.052 -3.720 -34.742 1.00 93.19 507 ASP A C 1
ATOM 4067 O O . ASP A 1 507 ? 0.771 -2.556 -35.018 1.00 93.19 507 ASP A O 1
ATOM 4071 N N . LYS A 1 508 ? 0.832 -4.226 -33.524 1.00 92.44 508 LYS A N 1
ATOM 4072 C CA . LYS A 1 508 ? 0.181 -3.495 -32.431 1.00 92.44 508 LYS A CA 1
ATOM 4073 C C . LYS A 1 508 ? 1.183 -3.145 -31.333 1.00 92.44 508 LYS A C 1
ATOM 4075 O O . LYS A 1 508 ? 2.085 -3.928 -31.037 1.00 92.44 508 LYS A O 1
ATOM 4080 N N . MET A 1 509 ? 0.982 -2.003 -30.677 1.00 93.19 509 MET A N 1
ATOM 4081 C CA . MET A 1 509 ? 1.684 -1.677 -29.430 1.00 93.19 509 MET A CA 1
ATOM 4082 C C . MET A 1 509 ? 1.390 -2.705 -28.328 1.00 93.19 509 MET A C 1
ATOM 4084 O O . MET A 1 509 ? 0.460 -3.516 -28.438 1.00 93.19 509 MET A O 1
ATOM 4088 N N . MET A 1 510 ? 2.174 -2.690 -27.246 1.00 91.06 510 MET A N 1
ATOM 4089 C CA . MET A 1 510 ? 1.812 -3.492 -26.077 1.00 91.06 510 MET A CA 1
ATOM 4090 C C . MET A 1 510 ? 0.455 -3.074 -25.501 1.00 91.06 510 MET A C 1
ATOM 4092 O O . MET A 1 510 ? 0.149 -1.878 -25.456 1.00 91.06 510 MET A O 1
ATOM 4096 N N . PRO A 1 511 ? -0.364 -4.046 -25.053 1.00 81.81 511 PRO A N 1
ATOM 4097 C CA . PRO A 1 511 ? -1.590 -3.758 -24.329 1.00 81.81 511 PRO A CA 1
ATOM 4098 C C . PRO A 1 511 ? -1.324 -2.861 -23.120 1.00 81.81 511 PRO A C 1
ATOM 4100 O O . PRO A 1 511 ? -0.395 -3.094 -22.345 1.00 81.81 511 PRO A O 1
ATOM 4103 N N . ARG A 1 512 ? -2.167 -1.843 -22.963 1.00 77.62 512 ARG A N 1
ATOM 4104 C CA . ARG A 1 512 ? -2.153 -0.925 -21.826 1.00 77.62 512 ARG A CA 1
ATOM 4105 C C . ARG A 1 512 ? -3.272 -1.288 -20.873 1.00 77.62 512 ARG A C 1
ATOM 4107 O O . ARG A 1 512 ? -4.382 -1.587 -21.311 1.00 77.62 512 ARG A O 1
ATOM 4114 N N . ILE A 1 513 ? -2.988 -1.202 -19.583 1.00 64.50 513 ILE A N 1
ATOM 4115 C CA . ILE A 1 513 ? -4.036 -1.190 -18.567 1.00 64.50 513 ILE A CA 1
ATOM 4116 C C . ILE A 1 513 ? -4.747 0.171 -18.678 1.00 64.50 513 ILE A C 1
ATOM 4118 O O . ILE A 1 513 ? -4.062 1.187 -18.852 1.00 64.50 513 ILE A O 1
ATOM 4122 N N . PRO A 1 514 ? -6.089 0.239 -18.612 1.00 55.31 514 PRO A N 1
ATOM 4123 C CA . PRO A 1 514 ? -6.790 1.509 -18.479 1.00 55.31 514 PRO A CA 1
ATOM 4124 C C . PRO A 1 514 ? -6.216 2.292 -17.296 1.00 55.31 514 PRO A C 1
ATOM 4126 O O . PRO A 1 514 ? -6.230 1.818 -16.163 1.00 55.31 514 PRO A O 1
ATOM 4129 N N . PHE A 1 515 ? -5.672 3.479 -17.557 1.00 46.75 515 PHE A N 1
ATOM 4130 C CA . PHE A 1 515 ? -5.111 4.297 -16.495 1.00 46.75 515 PHE A CA 1
ATOM 4131 C C . PHE A 1 515 ? -6.241 4.815 -15.602 1.00 46.75 515 PHE A C 1
ATOM 4133 O O . PHE A 1 515 ? -7.033 5.661 -16.018 1.00 46.75 515 PHE A O 1
ATOM 4140 N N . LYS A 1 516 ? -6.302 4.294 -14.377 1.00 50.88 516 LYS A N 1
ATOM 4141 C CA . LYS A 1 516 ? -7.097 4.840 -13.281 1.00 50.88 516 LYS A CA 1
ATOM 4142 C C . LYS A 1 516 ? -6.131 5.377 -12.233 1.00 50.88 516 LYS A C 1
ATOM 4144 O O . LYS A 1 516 ? -5.420 4.606 -11.592 1.00 50.88 516 LYS A O 1
ATOM 4149 N N . ARG A 1 517 ? -6.110 6.693 -12.028 1.00 46.78 517 ARG A N 1
ATOM 4150 C CA . ARG A 1 517 ? -5.725 7.225 -10.722 1.00 46.78 517 ARG A CA 1
ATOM 4151 C C . ARG A 1 517 ? -6.947 7.143 -9.852 1.00 46.78 517 ARG A C 1
ATOM 4153 O O . ARG A 1 517 ? -7.980 7.733 -10.156 1.00 46.78 517 ARG A O 1
ATOM 4160 N N . TRP A 1 518 ? -6.787 6.445 -8.749 1.00 50.41 518 TRP A N 1
ATOM 4161 C CA . TRP A 1 518 ? -7.709 6.512 -7.639 1.00 50.41 518 TRP A CA 1
ATOM 4162 C C . TRP A 1 518 ? -7.587 7.919 -7.045 1.00 50.41 518 TRP A C 1
ATOM 4164 O O . TRP A 1 518 ? -6.761 8.191 -6.176 1.00 50.41 518 TRP A O 1
ATOM 4174 N N . LYS A 1 519 ? -8.325 8.876 -7.616 1.00 52.00 519 LYS A N 1
ATOM 4175 C CA . LYS A 1 519 ? -8.653 10.122 -6.930 1.00 52.00 519 LYS A CA 1
ATOM 4176 C C . LYS A 1 519 ? -9.772 9.764 -5.962 1.00 52.00 519 LYS A C 1
ATOM 4178 O O . LYS A 1 519 ? -10.935 9.931 -6.291 1.00 52.00 519 LYS A O 1
ATOM 4183 N N . SER A 1 520 ? -9.417 9.219 -4.804 1.00 59.94 520 SER A N 1
ATOM 4184 C CA . SER A 1 520 ? -10.340 9.194 -3.674 1.00 59.94 520 SER A CA 1
ATOM 4185 C C . SER A 1 520 ? -10.501 10.646 -3.212 1.00 59.94 520 SER A C 1
ATOM 4187 O O . SER A 1 520 ? -9.638 11.184 -2.505 1.00 59.94 520 SER A O 1
ATOM 4189 N N . ASN A 1 521 ? -11.522 11.321 -3.727 1.00 80.44 521 ASN A N 1
ATOM 4190 C CA . ASN A 1 521 ? -11.864 12.672 -3.323 1.00 80.44 521 ASN A CA 1
ATOM 4191 C C . ASN A 1 521 ? -12.885 12.538 -2.205 1.00 80.44 521 ASN A C 1
ATOM 4193 O O . ASN A 1 521 ? -14.019 12.179 -2.467 1.00 80.44 521 ASN A O 1
ATOM 4197 N N . PHE A 1 522 ? -12.457 12.812 -0.979 1.00 90.88 522 PHE A N 1
ATOM 4198 C CA . PHE A 1 522 ? -13.371 12.936 0.143 1.00 90.88 522 PHE A CA 1
ATOM 4199 C C . PHE A 1 522 ? -13.413 14.388 0.610 1.00 90.88 522 PHE A C 1
ATOM 4201 O O . PHE A 1 522 ? -12.388 15.084 0.567 1.00 90.88 522 PHE A O 1
ATOM 4208 N N . SER A 1 523 ? -14.564 14.828 1.106 1.00 93.19 523 SER A N 1
ATOM 4209 C CA . SER A 1 523 ? -14.741 16.110 1.788 1.00 93.19 523 SER A CA 1
ATOM 4210 C C . SER A 1 523 ? -15.312 15.893 3.194 1.00 93.19 523 SER A C 1
ATOM 4212 O O . SER A 1 523 ? -15.915 14.866 3.478 1.00 93.19 523 SER A O 1
ATOM 4214 N N . LYS A 1 524 ? -15.078 16.824 4.130 1.00 93.12 524 LYS A N 1
ATOM 4215 C CA . LYS A 1 524 ? -15.675 16.724 5.474 1.00 93.12 524 LYS A CA 1
ATOM 4216 C C . LYS A 1 524 ? -17.109 17.242 5.423 1.00 93.12 524 LYS A C 1
ATOM 4218 O O . LYS A 1 524 ? -17.310 18.425 5.146 1.00 93.12 524 LYS A O 1
ATOM 4223 N N . HIS A 1 525 ? -18.069 16.396 5.767 1.00 95.75 525 HIS A N 1
ATOM 4224 C CA . HIS A 1 525 ? -19.475 16.758 5.859 1.00 95.75 525 HIS A CA 1
ATOM 4225 C C . HIS A 1 525 ? -19.794 17.343 7.249 1.00 95.75 525 HIS A C 1
ATOM 4227 O O . HIS A 1 525 ? -19.335 16.822 8.264 1.00 95.75 525 HIS A O 1
ATOM 4233 N N . GLN A 1 526 ? -20.504 18.480 7.291 1.00 96.88 526 GLN A N 1
ATOM 4234 C CA . GLN A 1 526 ? -20.843 19.260 8.502 1.00 96.88 526 GLN A CA 1
ATOM 4235 C C . GLN A 1 526 ? -19.759 19.253 9.612 1.00 96.88 526 GLN A C 1
ATOM 4237 O O . GLN A 1 526 ? -20.039 18.905 10.763 1.00 96.88 526 GLN A O 1
ATOM 4242 N N . PRO A 1 527 ? -18.508 19.669 9.328 1.00 93.38 527 PRO A N 1
ATOM 4243 C CA . PRO A 1 527 ? -17.380 19.476 10.245 1.00 93.38 527 PRO A CA 1
ATOM 4244 C C . PRO A 1 527 ? -17.569 20.131 11.619 1.00 93.38 527 PRO A C 1
ATOM 4246 O O . PRO A 1 527 ? -17.028 19.633 12.599 1.00 93.38 527 PRO A O 1
ATOM 4249 N N . GLU A 1 528 ? -18.352 21.210 11.716 1.00 94.44 528 GLU A N 1
ATOM 4250 C CA . GLU A 1 528 ? -18.669 21.862 12.993 1.00 94.44 528 GLU A CA 1
ATOM 4251 C C . GLU A 1 528 ? -19.611 21.048 13.888 1.00 94.44 528 GLU A C 1
ATOM 4253 O O . GLU A 1 528 ? -19.538 21.180 15.110 1.00 94.44 528 GLU A O 1
ATOM 4258 N N . LEU A 1 529 ? -20.480 20.219 13.302 1.00 95.94 529 LEU A N 1
ATOM 4259 C CA . LEU A 1 529 ? -21.399 19.340 14.030 1.00 95.94 529 LEU A CA 1
ATOM 4260 C C . LEU A 1 529 ? -20.671 18.103 14.582 1.00 95.94 529 LEU A C 1
ATOM 4262 O O . LEU A 1 529 ? -20.956 17.656 15.693 1.00 95.94 529 LEU A O 1
ATOM 4266 N N . PHE A 1 530 ? -19.694 17.597 13.824 1.00 93.62 530 PHE A N 1
ATOM 4267 C CA . PHE A 1 530 ? -18.933 16.376 14.122 1.00 93.62 530 PHE A CA 1
ATOM 4268 C C . PHE A 1 530 ? -17.551 16.633 14.759 1.00 93.62 530 PHE A C 1
ATOM 4270 O O . PHE A 1 530 ? -16.684 15.756 14.778 1.00 93.62 530 PHE A O 1
ATOM 4277 N N . LYS A 1 531 ? -17.313 17.844 15.282 1.00 90.44 531 LYS A N 1
ATOM 4278 C CA . LYS A 1 531 ? -15.997 18.261 15.810 1.00 90.44 531 LYS A CA 1
ATOM 4279 C C . LYS A 1 531 ? -15.636 17.710 17.187 1.00 90.44 531 LYS A C 1
ATOM 4281 O O . LYS A 1 531 ? -14.494 17.845 17.612 1.00 90.44 531 LYS A O 1
ATOM 4286 N N . ASP A 1 532 ? -16.607 17.190 17.931 1.00 90.06 532 ASP A N 1
ATOM 4287 C CA . ASP A 1 532 ? -16.365 16.758 19.305 1.00 90.06 532 ASP A CA 1
ATOM 4288 C C . ASP A 1 532 ? -15.608 15.424 19.346 1.00 90.06 532 ASP A C 1
ATOM 4290 O O . ASP A 1 532 ? -16.041 14.439 18.751 1.00 90.06 532 ASP A O 1
ATOM 4294 N N . GLY A 1 533 ? -14.509 15.369 20.099 1.00 89.38 533 GLY A N 1
ATOM 4295 C CA . GLY A 1 533 ? -13.745 14.135 20.301 1.00 89.38 533 GLY A CA 1
ATOM 4296 C C . GLY A 1 533 ? -14.249 13.236 21.412 1.00 89.38 533 GLY A C 1
ATOM 4297 O O . GLY A 1 533 ? -15.231 13.541 22.096 1.00 89.38 533 GLY A O 1
ATOM 4298 N N . GLY A 1 534 ? -13.538 12.136 21.635 1.00 90.62 534 GLY A N 1
ATOM 4299 C CA . GLY A 1 534 ? -13.854 11.142 22.657 1.00 90.62 534 GLY A CA 1
ATOM 4300 C C . GLY A 1 534 ? -14.956 10.163 22.253 1.00 90.62 534 GLY A C 1
ATOM 4301 O O . GLY A 1 534 ? -15.553 9.549 23.139 1.00 90.62 534 GLY A O 1
ATOM 4302 N N . SER A 1 535 ? -15.244 10.031 20.959 1.00 92.81 535 SER A N 1
ATOM 4303 C CA . SER A 1 535 ? -16.176 9.037 20.422 1.00 92.81 535 SER A CA 1
ATOM 4304 C C . SER A 1 535 ? -15.495 7.673 20.317 1.00 92.81 535 SER A C 1
ATOM 4306 O O . SER A 1 535 ? -14.310 7.575 20.006 1.00 92.81 535 SER A O 1
ATOM 4308 N N . LEU A 1 536 ? -16.227 6.610 20.644 1.00 91.25 536 LEU A N 1
ATOM 4309 C CA . LEU A 1 536 ? -15.675 5.253 20.749 1.00 91.25 536 LEU A CA 1
ATOM 4310 C C . LEU A 1 536 ? -16.375 4.242 19.848 1.00 91.25 536 LEU A C 1
ATOM 4312 O O . LEU A 1 536 ? -15.777 3.229 19.512 1.00 91.25 536 LEU A O 1
ATOM 4316 N N . THR A 1 537 ? -17.639 4.473 19.522 1.00 93.62 537 THR A N 1
ATOM 4317 C CA . THR A 1 537 ? -18.464 3.571 18.717 1.00 93.62 537 THR A CA 1
ATOM 4318 C C . THR A 1 537 ? -19.494 4.405 17.970 1.00 93.62 537 THR A C 1
ATOM 4320 O O . THR A 1 537 ? -19.897 5.470 18.454 1.00 93.62 537 THR A O 1
ATOM 4323 N N . ASN A 1 538 ? -19.894 3.940 16.799 1.00 95.19 538 ASN A N 1
ATOM 4324 C CA . ASN A 1 538 ? -20.946 4.523 15.992 1.00 95.19 538 ASN A CA 1
ATOM 4325 C C . ASN A 1 538 ? -21.743 3.410 15.311 1.00 95.19 538 ASN A C 1
ATOM 4327 O O . ASN A 1 538 ? -21.209 2.330 15.087 1.00 95.19 538 ASN A O 1
ATOM 4331 N N . ALA A 1 539 ? -23.021 3.661 15.049 1.00 96.19 539 ALA A N 1
ATOM 4332 C CA . ALA A 1 539 ? -23.907 2.712 14.390 1.00 96.19 539 ALA A CA 1
ATOM 4333 C C . ALA A 1 539 ? -25.020 3.462 13.656 1.00 96.19 539 ALA A C 1
ATOM 4335 O O . ALA A 1 539 ? -25.548 4.443 14.188 1.00 96.19 539 ALA A O 1
ATOM 4336 N N . PHE A 1 540 ? -25.383 2.979 12.474 1.00 97.31 540 PHE A N 1
ATOM 4337 C CA . PHE A 1 540 ? -26.422 3.568 11.635 1.00 97.31 540 PHE A CA 1
ATOM 4338 C C . PHE A 1 540 ? -27.705 2.742 11.625 1.00 97.31 540 PHE A C 1
ATOM 4340 O O . PHE A 1 540 ? -27.646 1.509 11.644 1.00 97.31 540 PHE A O 1
ATOM 4347 N N . ALA A 1 541 ? -28.838 3.433 11.563 1.00 96.50 541 ALA A N 1
ATOM 4348 C CA . ALA A 1 541 ? -30.159 2.872 11.302 1.00 96.50 541 ALA A CA 1
ATOM 4349 C C . ALA A 1 541 ? -31.123 3.992 10.893 1.00 96.50 541 ALA A C 1
ATOM 4351 O O . ALA A 1 541 ? -30.911 5.130 11.290 1.00 96.50 541 ALA A O 1
ATOM 4352 N N . ASP A 1 542 ? -32.173 3.664 10.148 1.00 95.75 542 ASP A N 1
ATOM 4353 C CA . ASP A 1 542 ? -33.325 4.550 9.924 1.00 95.75 542 ASP A CA 1
ATOM 4354 C C . ASP A 1 542 ? -34.268 4.406 11.131 1.00 95.75 542 ASP A C 1
ATOM 4356 O O . ASP A 1 542 ? -35.037 3.445 11.210 1.00 95.75 542 ASP A O 1
ATOM 4360 N N . TYR A 1 543 ? -34.113 5.259 12.153 1.00 96.81 543 TYR A N 1
ATOM 4361 C CA . TYR A 1 543 ? -34.824 5.046 13.425 1.00 96.81 543 TYR A CA 1
ATOM 4362 C C . TYR A 1 543 ? -36.237 5.632 13.428 1.00 96.81 543 TYR A C 1
ATOM 4364 O O . TYR A 1 543 ? -37.054 5.227 14.259 1.00 96.81 543 TYR A O 1
ATOM 4372 N N . ASP A 1 544 ? -36.540 6.596 12.560 1.00 95.94 544 ASP A N 1
ATOM 4373 C CA . ASP A 1 544 ? -37.874 7.191 12.451 1.00 95.94 544 ASP A CA 1
ATOM 4374 C C . ASP A 1 544 ? -38.640 6.783 11.180 1.00 95.94 544 ASP A C 1
ATOM 4376 O O . ASP A 1 544 ? -39.770 7.241 10.975 1.00 95.94 544 ASP A O 1
ATOM 4380 N N . ASN A 1 545 ? -38.113 5.795 10.445 1.00 93.44 545 ASN A N 1
ATOM 4381 C CA . ASN A 1 545 ? -38.707 5.165 9.265 1.00 93.44 545 ASN A CA 1
ATOM 4382 C C . ASN A 1 545 ? -38.992 6.178 8.141 1.00 93.44 545 ASN A C 1
ATOM 4384 O O . ASN A 1 545 ? -40.006 6.063 7.435 1.00 93.44 545 ASN A O 1
ATOM 4388 N N . ASP A 1 546 ? -38.134 7.187 7.992 1.00 93.00 546 ASP A N 1
ATOM 4389 C CA . ASP A 1 546 ? -38.248 8.206 6.947 1.00 93.00 546 ASP A CA 1
ATOM 4390 C C . ASP A 1 546 ? -37.446 7.867 5.676 1.00 93.00 546 ASP A C 1
ATOM 4392 O O . ASP A 1 546 ? -37.676 8.467 4.618 1.00 93.00 546 ASP A O 1
ATOM 4396 N N . GLY A 1 547 ? -36.623 6.817 5.743 1.00 91.12 547 GLY A N 1
ATOM 4397 C CA . GLY A 1 547 ? -35.800 6.302 4.657 1.00 91.12 547 GLY A CA 1
ATOM 4398 C C . GLY A 1 547 ? -34.371 6.844 4.636 1.00 91.12 547 GLY A C 1
ATOM 4399 O O . GLY A 1 547 ? -33.575 6.344 3.838 1.00 91.12 547 GLY A O 1
ATOM 4400 N N . ASP A 1 548 ? -34.031 7.819 5.481 1.00 94.25 548 ASP A N 1
ATOM 4401 C CA . ASP A 1 548 ? -32.674 8.325 5.653 1.00 94.25 548 ASP A CA 1
ATOM 4402 C C . ASP A 1 548 ? -31.962 7.585 6.799 1.00 94.25 548 ASP A C 1
ATOM 4404 O O . ASP A 1 548 ? -32.508 7.344 7.869 1.00 94.25 548 ASP A O 1
ATOM 4408 N N . LEU A 1 549 ? -30.697 7.201 6.599 1.00 96.44 549 LEU A N 1
ATOM 4409 C CA . LEU A 1 549 ? -29.931 6.547 7.664 1.00 96.44 549 LEU A CA 1
ATOM 4410 C C . LEU A 1 549 ? -29.438 7.572 8.690 1.00 96.44 549 LEU A C 1
ATOM 4412 O O . LEU A 1 549 ? -28.657 8.472 8.362 1.00 96.44 549 LEU A O 1
ATOM 4416 N N . ASP A 1 550 ? -29.813 7.370 9.948 1.00 97.81 550 ASP A N 1
ATOM 4417 C CA . ASP A 1 550 ? -29.398 8.177 11.090 1.00 97.81 550 ASP A CA 1
ATOM 4418 C C . ASP A 1 550 ? -28.160 7.609 11.772 1.00 97.81 550 ASP A C 1
ATOM 4420 O O . ASP A 1 550 ? -27.870 6.414 11.710 1.00 97.81 550 ASP A O 1
ATOM 4424 N N . LEU A 1 551 ? -27.428 8.467 12.484 1.00 97.88 551 LEU A N 1
ATOM 4425 C CA . LEU A 1 551 ? -26.157 8.099 13.101 1.00 97.88 551 LEU A CA 1
ATOM 4426 C C . LEU A 1 551 ? -26.202 8.204 14.625 1.00 97.88 551 LEU A C 1
ATOM 4428 O O . LEU A 1 551 ? -26.219 9.300 15.191 1.00 97.88 551 LEU A O 1
ATOM 4432 N N . PHE A 1 552 ? -26.092 7.069 15.312 1.00 97.81 552 PHE A N 1
ATOM 4433 C CA . PHE A 1 552 ? -25.790 7.041 16.741 1.00 97.81 552 PHE A CA 1
ATOM 4434 C C . PHE A 1 552 ? -24.277 7.065 16.985 1.00 97.81 552 PHE A C 1
ATOM 4436 O O . PHE A 1 552 ? -23.525 6.323 16.355 1.00 97.81 552 PHE A O 1
ATOM 4443 N N . VAL A 1 553 ? -23.819 7.871 17.948 1.00 97.06 553 VAL A N 1
ATOM 4444 C CA . VAL A 1 553 ? -22.408 7.942 18.361 1.00 97.06 553 VAL A CA 1
ATOM 4445 C C . VAL A 1 553 ? -22.284 7.892 19.880 1.00 97.06 553 VAL A C 1
ATOM 4447 O O . VAL A 1 553 ? -22.811 8.740 20.607 1.00 97.06 553 VAL A O 1
ATOM 4450 N N . GLY A 1 554 ? -21.515 6.914 20.357 1.00 95.31 554 GLY A N 1
ATOM 4451 C CA . GLY A 1 554 ? -21.199 6.724 21.766 1.00 95.31 554 GLY A CA 1
ATOM 4452 C C . GLY A 1 554 ? -19.920 7.444 22.190 1.00 95.31 554 GLY A C 1
ATOM 4453 O O . GLY A 1 554 ? -18.889 7.338 21.519 1.00 95.31 554 GLY A O 1
ATOM 4454 N N . PHE A 1 555 ? -19.956 8.131 23.336 1.00 93.69 555 PHE A N 1
ATOM 4455 C CA . PHE A 1 555 ? -18.833 8.933 23.838 1.00 93.69 555 PHE A CA 1
ATOM 4456 C C . PHE A 1 555 ? -18.272 8.430 25.174 1.00 93.69 555 PHE A C 1
ATOM 4458 O O . PHE A 1 555 ? -18.913 7.710 25.939 1.00 93.69 555 PHE A O 1
ATOM 4465 N N . LYS A 1 556 ? -17.028 8.826 25.463 1.00 89.06 556 LYS A N 1
ATOM 4466 C CA . LYS A 1 556 ? -16.339 8.542 26.729 1.00 89.06 556 LYS A CA 1
ATOM 4467 C C . LYS A 1 556 ? -16.603 9.584 27.813 1.00 89.06 556 LYS A C 1
ATOM 4469 O O . LYS A 1 556 ? -16.69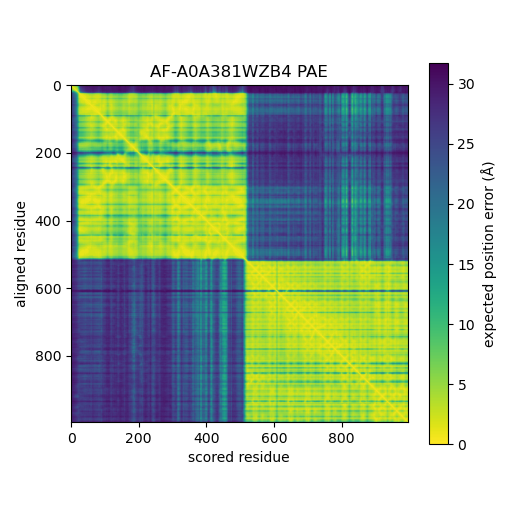2 9.235 28.984 1.00 89.06 556 LYS A O 1
ATOM 4474 N N . ASP A 1 557 ? -16.585 10.858 27.451 1.00 86.38 557 ASP A N 1
ATOM 4475 C CA . ASP A 1 557 ? -16.580 11.987 28.390 1.00 86.38 557 ASP A CA 1
ATOM 4476 C C . ASP A 1 557 ? -17.650 13.038 28.068 1.00 86.38 557 ASP A C 1
ATOM 4478 O O . ASP A 1 557 ? -17.625 14.145 28.607 1.00 86.38 557 ASP A O 1
ATOM 4482 N N . LYS A 1 558 ? -18.590 12.683 27.190 1.00 92.12 558 LYS A N 1
ATOM 4483 C CA . LYS A 1 558 ? -19.701 13.514 26.731 1.00 92.12 558 LYS A CA 1
ATOM 4484 C C . LYS A 1 558 ? -20.967 12.658 26.651 1.00 92.12 558 LYS A C 1
ATOM 4486 O O . LYS A 1 558 ? -20.842 11.436 26.578 1.00 92.12 558 LYS A O 1
ATOM 4491 N N . PRO A 1 559 ? -22.155 13.279 26.632 1.00 95.50 559 PRO A N 1
ATOM 4492 C CA . PRO A 1 559 ? -23.377 12.579 26.279 1.00 95.50 559 PRO A CA 1
ATOM 4493 C C . PRO A 1 559 ? -23.272 11.908 24.905 1.00 95.50 559 PRO A C 1
ATOM 4495 O O . PRO A 1 559 ? -22.646 12.454 23.985 1.00 95.50 559 PRO A O 1
ATOM 4498 N N . ASN A 1 560 ? -23.908 10.748 24.768 1.00 96.50 560 ASN A N 1
ATOM 4499 C CA . ASN A 1 560 ? -24.155 10.117 23.476 1.00 96.50 560 ASN A CA 1
ATOM 4500 C C . ASN A 1 560 ? -24.926 11.064 22.544 1.00 96.50 560 ASN A C 1
ATOM 4502 O O . ASN A 1 560 ? -25.620 11.982 22.993 1.00 96.50 560 ASN A O 1
ATOM 4506 N N . ARG A 1 561 ? -24.797 10.840 21.236 1.00 97.44 561 ARG A N 1
ATOM 4507 C CA . ARG A 1 561 ? -25.502 11.608 20.205 1.00 97.44 561 ARG A CA 1
ATOM 4508 C C . ARG A 1 561 ? -26.285 10.675 19.300 1.00 97.44 561 ARG A C 1
ATOM 4510 O O . ARG A 1 561 ? -25.830 9.574 19.014 1.00 97.44 561 ARG A O 1
ATOM 4517 N N . LEU A 1 562 ? -27.435 11.157 18.858 1.00 98.25 562 LEU A N 1
ATOM 4518 C CA . LEU A 1 562 ? -28.223 10.600 17.777 1.00 98.25 562 LEU A CA 1
ATOM 4519 C C . LEU A 1 562 ? -28.374 11.748 16.797 1.00 98.25 562 LEU A C 1
ATOM 4521 O O . LEU A 1 562 ? -28.952 12.780 17.141 1.00 98.25 562 LEU A O 1
ATOM 4525 N N . TYR A 1 563 ? -27.760 11.600 15.639 1.00 98.38 563 TYR A N 1
ATOM 4526 C CA . TYR A 1 563 ? -27.820 12.566 14.569 1.00 98.38 563 TYR A CA 1
ATOM 4527 C C . TYR A 1 563 ? -28.919 12.131 13.612 1.00 98.38 563 TYR A C 1
ATOM 4529 O O . TYR A 1 563 ? -28.698 11.186 12.857 1.00 98.38 563 TYR A O 1
ATOM 4537 N N . ARG A 1 564 ? -30.070 12.810 13.666 1.00 98.31 564 ARG A N 1
ATOM 4538 C CA . ARG A 1 564 ? -31.139 12.595 12.695 1.00 98.31 564 ARG A CA 1
ATOM 4539 C C . ARG A 1 564 ? -30.688 13.139 11.347 1.00 98.31 564 ARG A C 1
ATOM 4541 O O . ARG A 1 564 ? -30.307 14.314 11.281 1.00 98.31 564 ARG A O 1
ATOM 4548 N N . ASN A 1 565 ? -30.719 12.312 10.319 1.00 97.94 565 ASN A N 1
ATOM 4549 C CA . ASN A 1 565 ? -30.454 12.690 8.945 1.00 97.94 565 ASN A CA 1
ATOM 4550 C C . ASN A 1 565 ? -31.741 13.205 8.294 1.00 97.94 565 ASN A C 1
ATOM 4552 O O . ASN A 1 565 ? -32.827 12.748 8.592 1.00 97.94 565 ASN A O 1
ATOM 4556 N N . ASN A 1 566 ? -31.631 14.234 7.464 1.00 95.44 566 ASN A N 1
ATOM 4557 C CA . ASN A 1 566 ? -32.733 14.737 6.654 1.00 95.44 566 ASN A CA 1
ATOM 4558 C C . ASN A 1 566 ? -32.158 15.032 5.273 1.00 95.44 566 ASN A C 1
ATOM 4560 O O . ASN A 1 566 ? -31.657 16.137 5.024 1.00 95.44 566 ASN A O 1
ATOM 4564 N N . ASN A 1 567 ? -32.185 14.030 4.399 1.00 91.19 567 ASN A N 1
ATOM 4565 C CA . ASN A 1 567 ? -31.672 14.068 3.035 1.00 91.19 567 ASN A CA 1
ATOM 4566 C C . ASN A 1 567 ? -30.222 14.590 2.973 1.00 91.19 567 ASN A C 1
ATOM 4568 O O . ASN A 1 567 ? -29.922 15.616 2.348 1.00 91.19 567 ASN A O 1
ATOM 4572 N N . GLY A 1 568 ? -29.339 13.925 3.720 1.00 92.94 568 GLY A N 1
ATOM 4573 C CA . GLY A 1 568 ? -27.915 14.240 3.824 1.00 92.94 568 GLY A CA 1
ATOM 4574 C C . GLY A 1 568 ? -27.587 15.442 4.713 1.00 92.94 568 GLY A C 1
ATOM 4575 O O . GLY A 1 568 ? -26.473 15.947 4.647 1.00 92.94 568 GLY A O 1
ATOM 4576 N N . THR A 1 569 ? -28.527 15.962 5.511 1.00 96.38 569 THR A N 1
ATOM 4577 C CA . THR A 1 569 ? -28.260 17.011 6.515 1.00 96.38 569 THR A CA 1
ATOM 4578 C C . THR A 1 569 ? -28.598 16.520 7.917 1.00 96.38 569 THR A C 1
ATOM 4580 O O . THR A 1 569 ? -29.748 16.226 8.222 1.00 96.38 569 THR A O 1
ATOM 4583 N N . PHE A 1 570 ? -27.607 16.519 8.803 1.00 98.31 570 PHE A N 1
ATOM 4584 C CA . PHE A 1 570 ? -27.719 15.990 10.157 1.00 98.31 570 PHE A CA 1
ATOM 4585 C C . PHE A 1 570 ? -28.025 17.052 11.222 1.00 98.31 570 PHE A C 1
ATOM 4587 O O . PHE A 1 570 ? -27.470 18.159 11.204 1.00 98.31 570 PHE A O 1
ATOM 4594 N N . GLU A 1 571 ? -28.818 16.667 12.225 1.00 97.56 571 GLU A N 1
ATOM 4595 C CA . GLU A 1 571 ? -29.046 17.400 13.478 1.00 97.56 571 GLU A CA 1
ATOM 4596 C C . GLU A 1 571 ? -28.934 16.462 14.691 1.00 97.56 571 GLU A C 1
ATOM 4598 O O . GLU A 1 571 ? -29.463 15.358 14.686 1.00 97.56 571 GLU A O 1
ATOM 4603 N N . ASN A 1 572 ? -28.275 16.896 15.772 1.00 97.75 572 ASN A N 1
ATOM 4604 C CA . ASN A 1 572 ? -28.219 16.110 17.010 1.00 97.75 572 ASN A CA 1
ATOM 4605 C C . ASN A 1 572 ? -29.522 16.233 17.820 1.00 97.75 572 ASN A C 1
ATOM 4607 O O . ASN A 1 572 ? -29.797 17.290 18.390 1.00 97.75 572 ASN A O 1
ATOM 4611 N N . VAL A 1 573 ? -30.251 15.127 17.957 1.00 98.06 573 VAL A N 1
ATOM 4612 C CA . VAL A 1 573 ? -31.545 15.032 18.650 1.00 98.06 573 VAL A CA 1
ATOM 4613 C C . VAL A 1 573 ? -31.507 14.158 19.911 1.00 98.06 573 VAL A C 1
ATOM 4615 O O . VAL A 1 573 ? -32.538 13.981 20.554 1.00 98.06 573 VAL A O 1
ATOM 4618 N N . ALA A 1 574 ? -30.339 13.645 20.322 1.00 97.62 574 ALA A N 1
ATOM 4619 C CA . ALA A 1 574 ? -30.230 12.676 21.426 1.00 97.62 574 ALA A CA 1
ATOM 4620 C C . ALA A 1 574 ? -30.938 13.090 22.725 1.00 97.62 574 ALA A C 1
ATOM 4622 O O . ALA A 1 574 ? -31.573 12.256 23.362 1.00 97.62 574 ALA A O 1
ATOM 4623 N N . ASP A 1 575 ? -30.827 14.353 23.141 1.00 96.69 575 ASP A N 1
ATOM 4624 C CA . ASP A 1 575 ? -31.470 14.836 24.373 1.00 96.69 575 ASP A CA 1
ATOM 4625 C C . ASP A 1 575 ? -32.998 14.859 24.240 1.00 96.69 575 ASP A C 1
ATOM 4627 O O . ASP A 1 575 ? -33.716 14.469 25.157 1.00 96.69 575 ASP A O 1
ATOM 4631 N N . GLN A 1 576 ? -33.491 15.239 23.059 1.00 97.00 576 GLN A N 1
ATOM 4632 C CA . GLN A 1 576 ? -34.919 15.343 22.762 1.00 97.00 576 GLN A CA 1
ATOM 4633 C C . GLN A 1 576 ? -35.600 13.973 22.803 1.00 97.00 576 GLN A C 1
ATOM 4635 O O . GLN A 1 576 ? -36.730 13.878 23.275 1.00 97.00 576 GLN A O 1
ATOM 4640 N N . VAL A 1 577 ? -34.899 12.932 22.340 1.00 96.56 577 VAL A N 1
ATOM 4641 C CA . VAL A 1 577 ? -35.436 11.567 22.247 1.00 96.56 577 VAL A CA 1
ATOM 4642 C C . VAL A 1 577 ? -35.076 10.671 23.440 1.00 96.56 577 VAL A C 1
ATOM 4644 O O . VAL A 1 577 ? -35.518 9.527 23.500 1.00 96.56 577 VAL A O 1
ATOM 4647 N N . GLY A 1 578 ? -34.293 11.172 24.405 1.00 95.25 578 GLY A N 1
ATOM 4648 C CA . GLY A 1 578 ? -33.950 10.448 25.638 1.00 95.25 578 GLY A CA 1
ATOM 4649 C C . GLY A 1 578 ? -32.699 9.559 25.576 1.00 95.25 578 GLY A C 1
ATOM 4650 O O . GLY A 1 578 ? -32.519 8.702 26.440 1.00 95.25 578 GLY A O 1
ATOM 4651 N N . LEU A 1 579 ? -31.809 9.773 24.602 1.00 97.00 579 LEU A N 1
ATOM 4652 C CA . LEU A 1 579 ? -30.594 8.974 24.374 1.00 97.00 579 LEU A CA 1
ATOM 4653 C C . LEU A 1 579 ? -29.281 9.654 24.798 1.00 97.00 579 LEU A C 1
ATOM 4655 O O . LEU A 1 579 ? -28.218 9.046 24.674 1.00 97.00 579 LEU A O 1
ATOM 4659 N N . ALA A 1 580 ? -29.316 10.883 25.326 1.00 96.00 580 ALA A N 1
ATOM 4660 C CA . ALA A 1 580 ? -28.134 11.643 25.764 1.00 96.00 580 ALA A CA 1
ATOM 4661 C C . ALA A 1 580 ? -27.497 11.128 27.084 1.00 96.00 580 ALA A C 1
ATOM 4663 O O . ALA A 1 580 ? -27.180 11.899 27.994 1.00 96.00 580 ALA A O 1
ATOM 4664 N N . ASP A 1 581 ? -27.292 9.813 27.211 1.00 92.00 581 ASP A N 1
ATOM 4665 C CA . ASP A 1 581 ? -26.624 9.193 28.361 1.00 92.00 581 ASP A CA 1
ATOM 4666 C C . ASP A 1 581 ? -25.131 9.583 28.397 1.00 92.00 581 ASP A C 1
ATOM 4668 O O . ASP A 1 581 ? -24.466 9.647 27.365 1.00 92.00 581 ASP A O 1
ATOM 4672 N N . SER A 1 582 ? -24.607 9.881 29.589 1.00 91.38 582 SER A N 1
ATOM 4673 C CA . SER A 1 582 ? -23.220 10.331 29.815 1.00 91.38 582 SER A CA 1
ATOM 4674 C C . SER A 1 582 ? -22.282 9.228 30.325 1.00 91.38 582 SER A C 1
ATOM 4676 O O . SER A 1 582 ? -21.133 9.504 30.682 1.00 91.38 582 SER A O 1
ATOM 4678 N N . ASN A 1 583 ? -22.755 7.986 30.420 1.00 90.38 583 ASN A N 1
ATOM 4679 C CA . ASN A 1 583 ? -21.908 6.836 30.698 1.00 90.38 583 ASN A CA 1
ATOM 4680 C C . ASN A 1 583 ? -20.936 6.587 29.535 1.00 90.38 583 ASN A C 1
ATOM 4682 O O . ASN A 1 583 ? -21.199 6.919 28.385 1.00 90.38 583 ASN A O 1
ATOM 4686 N N . VAL A 1 584 ? -19.790 5.970 29.841 1.00 91.75 584 VAL A N 1
ATOM 4687 C CA . VAL A 1 584 ? -18.755 5.665 28.839 1.00 91.75 584 VAL A CA 1
ATOM 4688 C C . VAL A 1 584 ? -19.258 4.561 27.910 1.00 91.75 584 VAL A C 1
ATOM 4690 O O . VAL A 1 584 ? -19.112 3.380 28.237 1.00 91.75 584 VAL A O 1
ATOM 4693 N N . THR A 1 585 ? -19.797 4.932 26.756 1.00 93.62 585 THR A N 1
ATOM 4694 C CA . THR A 1 585 ? -20.350 4.000 25.767 1.00 93.62 585 THR A CA 1
ATOM 4695 C C . THR A 1 585 ? -19.243 3.289 24.994 1.00 93.62 585 THR A C 1
ATOM 4697 O O . THR A 1 585 ? -18.287 3.911 24.531 1.00 93.62 585 THR A O 1
ATOM 4700 N N . ARG A 1 586 ? -19.338 1.961 24.882 1.00 91.69 586 ARG A N 1
ATOM 4701 C CA . ARG A 1 586 ? -18.356 1.117 24.176 1.00 91.69 586 ARG A CA 1
ATOM 4702 C C . ARG A 1 586 ? -18.923 0.306 23.036 1.00 91.69 586 ARG A C 1
ATOM 4704 O O . ARG A 1 586 ? -18.117 -0.132 22.223 1.00 91.69 586 ARG A O 1
ATOM 4711 N N . THR A 1 587 ? -20.230 0.092 23.035 1.00 94.81 587 THR A N 1
ATOM 4712 C CA . THR A 1 587 ? -20.938 -0.696 22.034 1.00 94.81 587 THR A CA 1
ATOM 4713 C C . THR A 1 587 ? -22.342 -0.159 21.843 1.00 94.81 587 THR A C 1
ATOM 4715 O O . THR A 1 587 ? -22.938 0.333 22.809 1.00 94.81 587 THR A O 1
ATOM 4718 N N . ALA A 1 588 ? -22.824 -0.244 20.609 1.00 96.38 588 ALA A N 1
ATOM 4719 C CA . ALA A 1 588 ? -24.164 0.135 20.198 1.00 96.38 588 ALA A CA 1
ATOM 4720 C C . ALA A 1 588 ? -24.648 -0.833 19.114 1.00 96.38 588 ALA A C 1
ATOM 4722 O O . ALA A 1 588 ? -23.907 -1.093 18.169 1.00 96.38 588 ALA A O 1
ATOM 4723 N N . ALA A 1 589 ? -25.856 -1.369 19.248 1.00 97.50 589 ALA A N 1
ATOM 4724 C CA . ALA A 1 589 ? -26.424 -2.290 18.269 1.00 97.50 589 ALA A CA 1
ATOM 4725 C C . ALA A 1 589 ? -27.896 -1.965 18.025 1.00 97.50 589 ALA A C 1
ATOM 4727 O O . ALA A 1 589 ? -28.682 -1.928 18.978 1.00 97.50 589 ALA A O 1
ATOM 4728 N N . TRP A 1 590 ? -28.233 -1.744 16.755 1.00 97.38 590 TRP A N 1
ATOM 4729 C CA . TRP A 1 590 ? -29.603 -1.558 16.288 1.00 97.38 590 TRP A CA 1
ATOM 4730 C C . TRP A 1 590 ? -30.252 -2.903 15.952 1.00 97.38 590 TRP A C 1
ATOM 4732 O O . TRP A 1 590 ? -29.621 -3.738 15.303 1.00 97.38 590 TRP A O 1
ATOM 4742 N N . GLY A 1 591 ? -31.492 -3.111 16.385 1.00 94.25 591 GLY A N 1
ATOM 4743 C CA . GLY A 1 591 ? -32.277 -4.308 16.078 1.00 94.25 591 GLY A CA 1
ATOM 4744 C C . GLY A 1 591 ? -33.703 -4.181 16.601 1.00 94.25 591 GLY A C 1
ATOM 4745 O O . GLY A 1 591 ? -33.906 -3.587 17.649 1.00 94.25 591 GLY A O 1
ATOM 4746 N N . ASP A 1 592 ? -34.672 -4.711 15.864 1.00 94.62 592 ASP A N 1
ATOM 4747 C CA . ASP A 1 592 ? -36.097 -4.718 16.230 1.00 94.62 592 ASP A CA 1
ATOM 4748 C C . ASP A 1 592 ? -36.377 -5.939 17.124 1.00 94.62 592 ASP A C 1
ATOM 4750 O O . ASP A 1 592 ? -36.627 -7.044 16.633 1.00 94.62 592 ASP A O 1
ATOM 4754 N N . TYR A 1 593 ? -36.176 -5.788 18.438 1.00 94.50 593 TYR A N 1
ATOM 4755 C CA . TYR A 1 593 ? -36.132 -6.946 19.345 1.00 94.50 593 TYR A CA 1
ATOM 4756 C C . TYR A 1 593 ? -37.524 -7.446 19.744 1.00 94.50 593 TYR A C 1
ATOM 4758 O O . TYR A 1 593 ? -37.645 -8.584 20.207 1.00 94.50 593 TYR A O 1
ATOM 4766 N N . ASP A 1 594 ? -38.561 -6.610 19.646 1.00 93.75 594 ASP A N 1
ATOM 4767 C CA . ASP A 1 594 ? -39.943 -6.990 19.954 1.00 93.75 594 ASP A CA 1
ATOM 4768 C C . ASP A 1 594 ? -40.837 -7.154 18.714 1.00 93.75 594 ASP A C 1
ATOM 4770 O O . ASP A 1 594 ? -41.993 -7.569 18.856 1.00 93.75 594 ASP A O 1
ATOM 4774 N N . GLY A 1 595 ? -40.273 -6.980 17.514 1.00 91.75 595 GLY A N 1
ATOM 4775 C CA . GLY A 1 595 ? -40.917 -7.284 16.240 1.00 91.75 595 GLY A CA 1
ATOM 4776 C C . GLY A 1 595 ? -42.060 -6.325 15.933 1.00 91.75 595 GLY A C 1
ATOM 4777 O O . GLY A 1 595 ? -43.096 -6.759 15.420 1.00 91.75 595 GLY A O 1
ATOM 4778 N N . ASP A 1 596 ? -41.916 -5.055 16.313 1.00 93.12 596 ASP A N 1
ATOM 4779 C CA . ASP A 1 596 ? -42.948 -4.033 16.150 1.00 93.12 596 ASP A CA 1
ATOM 4780 C C . ASP A 1 596 ? -42.763 -3.164 14.891 1.00 93.12 596 ASP A C 1
ATOM 4782 O O . ASP A 1 596 ? -43.656 -2.387 14.534 1.00 93.12 596 ASP A O 1
ATOM 4786 N N . GLY A 1 597 ? -41.656 -3.361 14.166 1.00 91.94 597 GLY A N 1
ATOM 4787 C CA . GLY A 1 597 ? -41.306 -2.641 12.947 1.00 91.94 597 GLY A CA 1
ATOM 4788 C C . GLY A 1 597 ? -40.489 -1.372 13.180 1.00 91.94 597 GLY A C 1
ATOM 4789 O O . GLY A 1 597 ? -40.246 -0.627 12.221 1.00 91.94 597 GLY A O 1
ATOM 4790 N N . HIS A 1 598 ? -40.057 -1.116 14.414 1.00 94.69 598 HIS A N 1
ATOM 4791 C CA . HIS A 1 598 ? -39.195 -0.003 14.773 1.00 94.69 598 HIS A CA 1
ATOM 4792 C C . HIS A 1 598 ? -37.869 -0.520 15.331 1.00 94.69 598 HIS A C 1
ATOM 4794 O O . HIS A 1 598 ? -37.809 -1.324 16.249 1.00 94.69 598 HIS A O 1
ATOM 4800 N N . VAL A 1 599 ? -36.755 -0.052 14.767 1.00 95.88 599 VAL A N 1
ATOM 4801 C CA . VAL A 1 599 ? -35.429 -0.473 15.233 1.00 95.88 599 VAL A CA 1
ATOM 4802 C C . VAL A 1 599 ? -35.135 0.087 16.627 1.00 95.88 599 VAL A C 1
ATOM 4804 O O . VAL A 1 599 ? -35.186 1.300 16.856 1.00 95.88 599 VAL A O 1
ATOM 4807 N N . ASP A 1 600 ? -34.773 -0.802 17.548 1.00 97.06 600 ASP A N 1
ATOM 4808 C CA . ASP A 1 600 ? -34.414 -0.480 18.926 1.00 97.06 600 ASP A CA 1
ATOM 4809 C C . ASP A 1 600 ? -32.902 -0.393 19.109 1.00 97.06 600 ASP A C 1
ATOM 4811 O O . ASP A 1 600 ? -32.119 -0.904 18.305 1.00 97.06 600 ASP A O 1
ATOM 4815 N N . LEU A 1 601 ? -32.471 0.227 20.211 1.00 98.00 601 LEU A N 1
ATOM 4816 C CA . LEU A 1 601 ? -31.056 0.460 20.478 1.00 98.00 601 LEU A CA 1
ATOM 4817 C C . LEU A 1 601 ? -30.592 -0.206 21.774 1.00 98.00 601 LEU A C 1
ATOM 4819 O O . LEU A 1 601 ? -30.975 0.181 22.883 1.00 98.00 601 LEU A O 1
ATOM 4823 N N . PHE A 1 602 ? -29.655 -1.142 21.649 1.00 97.81 602 PHE A N 1
ATOM 4824 C CA . PHE A 1 602 ? -28.856 -1.611 22.777 1.00 97.81 602 PHE A CA 1
ATOM 4825 C C . PHE A 1 602 ? -27.581 -0.774 22.922 1.00 97.81 602 PHE A C 1
ATOM 4827 O O . PHE A 1 602 ? -26.857 -0.563 21.951 1.00 97.81 602 PHE A O 1
ATOM 4834 N N . VAL A 1 603 ? -27.254 -0.358 24.150 1.00 96.88 603 VAL A N 1
ATOM 4835 C CA . VAL A 1 603 ? -26.026 0.384 24.477 1.00 96.88 603 VAL A CA 1
ATOM 4836 C C . VAL A 1 603 ? -25.310 -0.253 25.666 1.00 96.88 603 VAL A C 1
ATOM 4838 O O . VAL A 1 603 ? -25.902 -0.468 26.724 1.00 96.88 603 VAL A O 1
ATOM 4841 N N . GLY A 1 604 ? -24.007 -0.512 25.533 1.00 94.69 604 GLY A N 1
ATOM 4842 C CA . GLY A 1 604 ? -23.177 -1.073 26.605 1.00 94.69 604 GLY A CA 1
ATOM 4843 C C . GLY A 1 604 ? -22.051 -0.141 27.064 1.00 94.69 604 GLY A C 1
ATOM 4844 O O . GLY A 1 604 ? -21.410 0.533 26.251 1.00 94.69 604 GLY A O 1
ATOM 4845 N N . PHE A 1 605 ? -21.764 -0.134 28.373 1.00 92.31 605 PHE A N 1
ATOM 4846 C CA . PHE A 1 605 ? -20.820 0.807 28.998 1.00 92.31 605 PHE A CA 1
ATOM 4847 C C . PHE A 1 605 ? -19.494 0.173 29.493 1.00 92.31 605 PHE A C 1
ATOM 4849 O O . PHE A 1 605 ? -19.358 -1.039 29.654 1.00 92.31 605 PHE A O 1
ATOM 4856 N N . VAL A 1 606 ? -18.469 0.989 29.788 1.00 85.00 606 VAL A N 1
ATOM 4857 C CA . VAL A 1 606 ? -17.239 0.533 30.490 1.00 85.00 606 VAL A CA 1
ATOM 4858 C C . VAL A 1 606 ? -17.487 0.368 31.985 1.00 85.00 606 VAL A C 1
ATOM 4860 O O . VAL A 1 606 ? -18.005 1.283 32.614 1.00 85.00 606 VAL A O 1
ATOM 4863 N N . SER A 1 607 ? -16.972 -0.712 32.587 1.00 71.75 607 SER A N 1
ATOM 4864 C CA . SER A 1 607 ? -16.995 -0.968 34.039 1.00 71.75 607 SER A CA 1
ATOM 4865 C C . SER A 1 607 ? -16.256 0.095 34.879 1.00 71.75 607 SER A C 1
ATOM 4867 O O . SER A 1 607 ? -15.025 0.093 34.955 1.00 71.75 607 SER A O 1
ATOM 4869 N N . ARG A 1 608 ? -17.007 0.942 35.592 1.00 57.78 608 ARG A N 1
ATOM 4870 C CA . ARG A 1 608 ? -16.586 1.767 36.736 1.00 57.78 608 ARG A CA 1
ATOM 4871 C C . ARG A 1 608 ? -17.747 1.784 37.739 1.00 57.78 608 ARG A C 1
ATOM 4873 O O . ARG A 1 608 ? -18.678 2.551 37.560 1.00 57.78 608 ARG A O 1
ATOM 4880 N N . ASN A 1 609 ? -17.671 0.958 38.785 1.00 54.41 609 ASN A N 1
ATOM 4881 C CA . ASN A 1 609 ? -18.694 0.824 39.842 1.00 54.41 609 ASN A CA 1
ATOM 4882 C C . ASN A 1 609 ? -20.005 0.145 39.383 1.00 54.41 609 ASN A C 1
ATOM 4884 O O . ASN A 1 609 ? -21.059 0.763 39.430 1.00 54.41 609 ASN A O 1
ATOM 4888 N N . GLU A 1 610 ? -19.936 -1.127 38.968 1.00 62.53 610 GLU A N 1
ATOM 4889 C CA . GLU A 1 610 ? -21.108 -1.922 38.526 1.00 62.53 610 GLU A CA 1
ATOM 4890 C C . GLU A 1 610 ? -21.812 -1.374 37.271 1.00 62.53 610 GLU A C 1
ATOM 4892 O O . GLU A 1 610 ? -23.037 -1.366 37.191 1.00 62.53 610 GLU A O 1
ATOM 4897 N N . SER A 1 611 ? -21.046 -0.928 36.268 1.00 62.62 611 SER A N 1
ATOM 4898 C CA . SER A 1 611 ? -21.624 -0.438 35.010 1.00 62.62 611 SER A CA 1
ATOM 4899 C C . SER A 1 611 ? -22.579 -1.444 34.378 1.00 62.62 611 SER A C 1
ATOM 4901 O O . SER A 1 611 ? -22.242 -2.627 34.232 1.00 62.62 611 SER A O 1
ATOM 4903 N N . SER A 1 612 ? -23.744 -0.933 33.993 1.00 84.00 612 SER A N 1
ATOM 4904 C CA . SER A 1 612 ? -24.804 -1.675 33.327 1.00 84.00 612 SER A CA 1
ATOM 4905 C C . SER A 1 612 ? -24.760 -1.477 31.811 1.00 84.00 612 SER A C 1
ATOM 4907 O O . SER A 1 612 ? -23.828 -0.886 31.265 1.00 84.00 612 SER A O 1
ATOM 4909 N N . ASN A 1 613 ? -25.775 -1.983 31.132 1.00 93.94 613 ASN A N 1
ATOM 4910 C CA . ASN A 1 613 ? -26.167 -1.604 29.781 1.00 93.94 613 ASN A CA 1
ATOM 4911 C C . ASN A 1 613 ? -27.485 -0.817 29.824 1.00 93.94 613 ASN A C 1
ATOM 4913 O O . ASN A 1 613 ? -28.045 -0.580 30.904 1.00 93.94 613 ASN A O 1
ATOM 4917 N N . LYS A 1 614 ? -27.964 -0.444 28.638 1.00 95.69 614 LYS A N 1
ATOM 4918 C CA . LYS A 1 614 ? -29.312 0.047 28.373 1.00 95.69 614 LYS A CA 1
ATOM 4919 C C . LYS A 1 614 ? -29.898 -0.672 27.161 1.00 95.69 614 LYS A C 1
ATOM 4921 O O . LYS A 1 614 ? -29.173 -0.919 26.202 1.00 95.69 614 LYS A O 1
ATOM 4926 N N . LEU A 1 615 ? -31.182 -1.005 27.223 1.00 97.19 615 LEU A N 1
ATOM 4927 C CA . LEU A 1 615 ? -32.003 -1.355 26.067 1.00 97.19 615 LEU A CA 1
ATOM 4928 C C . LEU A 1 615 ? -33.088 -0.289 25.938 1.00 97.19 615 LEU A C 1
ATOM 4930 O O . LEU A 1 615 ? -33.889 -0.112 26.860 1.00 97.19 615 LEU A O 1
ATOM 4934 N N . TYR A 1 616 ? -33.061 0.434 24.827 1.00 97.94 616 TYR A N 1
ATOM 4935 C CA . TYR A 1 616 ? -33.990 1.502 24.508 1.00 97.94 616 TYR A CA 1
ATOM 4936 C C . TYR A 1 616 ? -34.964 1.013 23.451 1.00 97.94 616 TYR A C 1
ATOM 4938 O O . TYR A 1 616 ? -34.548 0.795 22.317 1.00 97.94 616 TYR A O 1
ATOM 4946 N N . ARG A 1 617 ? -36.235 0.871 23.831 1.00 97.62 617 ARG A N 1
ATOM 4947 C CA . ARG A 1 617 ? -37.305 0.589 22.884 1.00 97.62 617 ARG A CA 1
ATOM 4948 C C . ARG A 1 617 ? -37.699 1.863 22.150 1.00 97.62 617 ARG A C 1
ATOM 4950 O O . ARG A 1 617 ? -37.904 2.890 22.804 1.00 97.62 617 ARG A O 1
ATOM 4957 N N . ASN A 1 618 ? -37.794 1.797 20.835 1.00 97.62 618 ASN A N 1
ATOM 4958 C CA . ASN A 1 618 ? -38.307 2.864 19.996 1.00 97.62 618 ASN A CA 1
ATOM 4959 C C . ASN A 1 618 ? -39.839 2.872 20.056 1.00 97.62 618 ASN A C 1
ATOM 4961 O O . ASN A 1 618 ? -40.476 1.857 19.827 1.00 97.62 618 ASN A O 1
ATOM 4965 N N . GLU A 1 619 ? -40.465 4.002 20.386 1.00 96.88 619 GLU A N 1
ATOM 4966 C CA . GLU A 1 619 ? -41.935 4.058 20.488 1.00 96.88 619 GLU A CA 1
ATOM 4967 C C . GLU A 1 619 ? -42.628 4.280 19.128 1.00 96.88 619 GLU A C 1
ATOM 4969 O O . GLU A 1 619 ? -43.846 4.470 19.076 1.00 96.88 619 GLU A O 1
ATOM 4974 N N . GLY A 1 620 ? -41.861 4.320 18.031 1.00 95.00 620 GLY A N 1
ATOM 4975 C CA . GLY A 1 620 ? -42.379 4.440 16.666 1.00 95.00 620 GLY A CA 1
ATOM 4976 C C . GLY A 1 620 ? -42.926 5.821 16.299 1.00 95.00 620 GLY A C 1
ATOM 4977 O O . GLY A 1 620 ? -43.498 6.014 15.227 1.00 95.00 620 GLY A O 1
ATOM 4978 N N . ASP A 1 621 ? -42.765 6.811 17.181 1.00 93.88 621 ASP A N 1
ATOM 4979 C CA . ASP A 1 621 ? -43.232 8.186 16.976 1.00 93.88 621 ASP A CA 1
ATOM 4980 C C . ASP A 1 621 ? -42.150 9.129 16.421 1.00 93.88 621 ASP A C 1
ATOM 4982 O O . ASP A 1 621 ? -42.404 10.328 16.240 1.00 93.88 621 ASP A O 1
ATOM 4986 N N . GLY A 1 622 ? -40.944 8.591 16.198 1.00 91.44 622 GLY A N 1
ATOM 4987 C CA . GLY A 1 622 ? -39.739 9.308 15.782 1.00 91.44 622 GLY A CA 1
ATOM 4988 C C . GLY A 1 622 ? -39.209 10.295 16.826 1.00 91.44 622 GLY A C 1
ATOM 4989 O O . GLY A 1 622 ? -38.315 11.088 16.533 1.00 91.44 622 GLY A O 1
ATOM 4990 N N . LYS A 1 623 ? -39.768 10.320 18.041 1.00 93.38 623 LYS A N 1
ATOM 4991 C CA . LYS A 1 623 ? -39.530 11.371 19.044 1.00 93.38 623 LYS A CA 1
ATOM 4992 C C . LYS A 1 623 ? -39.112 10.840 20.400 1.00 93.38 623 LYS A C 1
ATOM 4994 O O . LYS A 1 623 ? -38.626 11.640 21.197 1.00 93.38 623 LYS A O 1
ATOM 4999 N N . SER A 1 624 ? -39.314 9.563 20.697 1.00 94.88 624 SER A N 1
ATOM 5000 C CA . SER A 1 624 ? -39.051 9.045 22.033 1.00 94.88 624 SER A CA 1
ATOM 5001 C C . SER A 1 624 ? -38.558 7.604 22.045 1.00 94.88 624 SER A C 1
ATOM 5003 O O . SER A 1 624 ? -39.017 6.754 21.288 1.00 94.88 624 SER A O 1
ATOM 5005 N N . PHE A 1 625 ? -37.628 7.352 22.967 1.00 98.00 625 PHE A N 1
ATOM 5006 C CA . PHE A 1 625 ? -37.191 6.021 23.356 1.00 98.00 625 PHE A CA 1
ATOM 5007 C C . PHE A 1 625 ? -37.521 5.759 24.829 1.00 98.00 625 PHE A C 1
ATOM 5009 O O . PHE A 1 625 ? -37.343 6.631 25.687 1.00 98.00 625 PHE A O 1
ATOM 5016 N N . THR A 1 626 ? -37.921 4.528 25.145 1.00 96.62 626 THR A N 1
ATOM 5017 C CA . THR A 1 626 ? -38.151 4.068 26.521 1.00 96.62 626 THR A CA 1
ATOM 5018 C C . THR A 1 626 ? -37.043 3.117 26.965 1.00 96.62 626 THR A C 1
ATOM 5020 O O . THR A 1 626 ? -36.789 2.099 26.331 1.00 96.62 626 THR A O 1
ATOM 5023 N N . ASP A 1 627 ? -36.403 3.392 28.106 1.00 95.88 627 ASP A N 1
ATOM 5024 C CA . ASP A 1 627 ? -35.482 2.435 28.737 1.00 95.88 627 ASP A CA 1
ATOM 5025 C C . ASP A 1 627 ? -36.259 1.243 29.325 1.00 95.88 627 ASP A C 1
ATOM 5027 O O . ASP A 1 627 ? -36.875 1.344 30.392 1.00 95.88 627 ASP A O 1
ATOM 5031 N N . VAL A 1 628 ? -36.184 0.099 28.645 1.00 96.06 628 VAL A N 1
ATOM 5032 C CA . VAL A 1 628 ? -36.852 -1.158 29.018 1.00 96.06 628 VAL A CA 1
ATOM 5033 C C . VAL A 1 628 ? -35.904 -2.170 29.667 1.00 96.06 628 VAL A C 1
ATOM 5035 O O . VAL A 1 628 ? -36.308 -3.291 29.970 1.00 96.06 628 VAL A O 1
ATOM 5038 N N . THR A 1 629 ? -34.659 -1.786 29.971 1.00 94.31 629 THR A N 1
ATOM 5039 C CA . THR A 1 629 ? -33.581 -2.687 30.439 1.00 94.31 629 THR A CA 1
ATOM 5040 C C . THR A 1 629 ? -33.997 -3.629 31.571 1.00 94.31 629 THR A C 1
ATOM 5042 O O . THR A 1 629 ? -33.615 -4.799 31.608 1.00 94.31 629 THR A O 1
ATOM 5045 N N . ARG A 1 630 ? -34.754 -3.117 32.550 1.00 91.88 630 ARG A N 1
ATOM 5046 C CA . ARG A 1 630 ? -35.193 -3.912 33.708 1.00 91.88 630 ARG A CA 1
ATOM 5047 C C . ARG A 1 630 ? -36.413 -4.770 33.403 1.00 91.88 630 ARG A C 1
ATOM 5049 O O . ARG A 1 630 ? -36.512 -5.860 33.955 1.00 91.88 630 ARG A O 1
ATOM 5056 N N . THR A 1 631 ? -37.337 -4.268 32.591 1.00 91.94 631 THR A N 1
ATOM 5057 C CA . THR A 1 631 ? -38.594 -4.953 32.270 1.00 91.94 631 THR A CA 1
ATOM 5058 C C . THR A 1 631 ? -38.389 -6.078 31.264 1.00 91.94 631 THR A C 1
ATOM 5060 O O . THR A 1 631 ? -39.067 -7.090 31.388 1.00 91.94 631 THR A O 1
ATOM 5063 N N . SER A 1 632 ? -37.419 -5.952 30.352 1.00 91.25 632 SER A N 1
ATOM 5064 C CA . SER A 1 632 ? -37.035 -7.000 29.394 1.00 91.25 632 SER A CA 1
ATOM 5065 C C . SER A 1 632 ? -36.112 -8.074 29.990 1.00 91.25 632 SER A C 1
ATOM 5067 O O . SER A 1 632 ? -35.906 -9.130 29.401 1.00 91.25 632 SER A O 1
ATOM 5069 N N . GLY A 1 633 ? -35.538 -7.830 31.176 1.00 89.19 633 GLY A N 1
ATOM 5070 C CA . GLY A 1 633 ? -34.609 -8.760 31.830 1.00 89.19 633 GLY A CA 1
ATOM 5071 C C . GLY A 1 633 ? -33.149 -8.640 31.370 1.00 89.19 633 GLY A C 1
ATOM 5072 O O . GLY A 1 633 ? -32.306 -9.418 31.812 1.00 89.19 633 GLY A O 1
ATOM 5073 N N . VAL A 1 634 ? -32.813 -7.629 30.565 1.00 92.38 634 VAL A N 1
ATOM 5074 C CA . VAL A 1 634 ? -31.473 -7.402 29.985 1.00 92.38 634 VAL A CA 1
ATOM 5075 C C . VAL A 1 634 ? -30.579 -6.561 30.917 1.00 92.38 634 VAL A C 1
ATOM 5077 O O . VAL A 1 634 ? -29.698 -5.838 30.476 1.00 92.38 634 VAL A O 1
ATOM 5080 N N . ASN A 1 635 ? -30.769 -6.612 32.239 1.00 90.75 635 ASN A N 1
ATOM 5081 C CA . ASN A 1 635 ? -29.961 -5.838 33.193 1.00 90.75 635 ASN A CA 1
ATOM 5082 C C . ASN A 1 635 ? -28.651 -6.566 33.547 1.00 90.75 635 ASN A C 1
ATOM 5084 O O . ASN A 1 635 ? -28.568 -7.272 34.557 1.00 90.75 635 ASN A O 1
ATOM 5088 N N . LEU A 1 636 ? -27.630 -6.405 32.707 1.00 91.06 636 LEU A N 1
ATOM 5089 C CA . LEU A 1 636 ? -26.334 -7.069 32.840 1.00 91.06 636 LEU A CA 1
ATOM 5090 C C . LEU A 1 636 ? -25.269 -6.142 33.432 1.00 91.06 636 LEU A C 1
ATOM 5092 O O . LEU A 1 636 ? -25.403 -4.924 33.439 1.00 91.06 636 LEU A O 1
ATOM 5096 N N . THR A 1 637 ? -24.171 -6.728 33.921 1.00 90.06 637 THR A N 1
ATOM 5097 C CA . THR A 1 637 ? -23.008 -5.969 34.413 1.00 90.06 637 THR A CA 1
ATOM 5098 C C . THR A 1 637 ? -21.703 -6.519 33.861 1.00 90.06 637 THR A C 1
ATOM 5100 O O . THR A 1 637 ? -21.446 -7.727 33.912 1.00 90.06 637 THR A O 1
ATOM 5103 N N . GLY A 1 638 ? -20.813 -5.634 33.425 1.00 89.50 638 GLY A N 1
ATOM 5104 C CA . GLY A 1 638 ? -19.537 -6.033 32.843 1.00 89.50 638 GLY A CA 1
ATOM 5105 C C . GLY A 1 638 ? -18.833 -4.893 32.124 1.00 89.50 638 GLY A C 1
ATOM 5106 O O . GLY A 1 638 ? -19.232 -3.736 32.191 1.00 89.50 638 GLY A O 1
ATOM 5107 N N . SER A 1 639 ? -17.733 -5.230 31.460 1.00 91.50 639 SER A N 1
ATOM 5108 C CA . SER A 1 639 ? -17.078 -4.357 30.494 1.00 91.50 639 SER A CA 1
ATOM 5109 C C . SER A 1 639 ? -17.539 -4.751 29.095 1.00 91.50 639 SER A C 1
ATOM 5111 O O . SER A 1 639 ? -16.885 -5.580 28.459 1.00 91.50 639 SER A O 1
ATOM 5113 N N . PHE A 1 640 ? -18.620 -4.127 28.635 1.00 93.81 640 PHE A N 1
ATOM 5114 C CA . PHE A 1 640 ? -19.234 -4.381 27.333 1.00 93.81 640 PHE A CA 1
ATOM 5115 C C . PHE A 1 640 ? -18.276 -4.039 26.191 1.00 93.81 640 PHE A C 1
ATOM 5117 O O . PHE A 1 640 ? -17.559 -3.030 26.253 1.00 93.81 640 PHE A O 1
ATOM 5124 N N . ARG A 1 641 ? -18.224 -4.918 25.185 1.00 93.00 641 ARG A N 1
ATOM 5125 C CA . ARG A 1 641 ? -17.410 -4.735 23.986 1.00 93.00 641 ARG A CA 1
ATOM 5126 C C . ARG A 1 641 ? -18.189 -4.982 22.712 1.00 93.00 641 ARG A C 1
ATOM 5128 O O . ARG A 1 641 ? -18.394 -4.009 22.040 1.00 93.00 641 ARG A O 1
ATOM 5135 N N . GLN A 1 642 ? -18.676 -6.171 22.398 1.00 95.12 642 GLN A N 1
ATOM 5136 C CA . GLN A 1 642 ? -19.530 -6.356 21.213 1.00 95.12 642 GLN A CA 1
ATOM 5137 C C . GLN A 1 642 ? -20.972 -6.592 21.653 1.00 95.12 642 GLN A C 1
ATOM 5139 O O . GLN A 1 642 ? -21.182 -7.263 22.663 1.00 95.12 642 GLN A O 1
ATOM 5144 N N . ALA A 1 643 ? -21.936 -6.083 20.893 1.00 96.44 643 ALA A N 1
ATOM 5145 C CA . ALA A 1 643 ? -23.332 -6.492 20.949 1.00 96.44 643 ALA A CA 1
ATOM 5146 C C . ALA A 1 643 ? -23.777 -6.901 19.539 1.00 96.44 643 ALA A C 1
ATOM 5148 O O . ALA A 1 643 ? -23.385 -6.247 18.571 1.00 96.44 643 ALA A O 1
ATOM 5149 N N . SER A 1 644 ? -24.534 -7.991 19.443 1.00 97.12 644 SER A N 1
ATOM 5150 C CA . SER A 1 644 ? -25.031 -8.533 18.178 1.00 97.12 644 SER A CA 1
ATOM 5151 C C . SER A 1 644 ? -26.456 -9.046 18.360 1.00 97.12 644 SER A C 1
ATOM 5153 O O . SER A 1 644 ? -26.672 -9.979 19.134 1.00 97.12 644 SER A O 1
ATOM 5155 N N . TRP A 1 645 ? -27.396 -8.445 17.642 1.00 97.44 645 TRP A N 1
ATOM 5156 C CA . TRP A 1 645 ? -28.744 -8.935 17.406 1.00 97.44 645 TRP A CA 1
ATOM 5157 C C . TRP A 1 645 ? -28.730 -9.966 16.282 1.00 97.44 645 TRP A C 1
ATOM 5159 O O . TRP A 1 645 ? -28.392 -9.633 15.139 1.00 97.44 645 TRP A O 1
ATOM 5169 N N . VAL A 1 646 ? -29.068 -11.208 16.612 1.00 95.94 646 VAL A N 1
ATOM 5170 C CA . VAL A 1 646 ? -29.075 -12.358 15.698 1.00 95.94 646 VAL A CA 1
ATOM 5171 C C . VAL A 1 646 ? -30.191 -13.317 16.089 1.00 95.94 646 VAL A C 1
ATOM 5173 O O . VAL A 1 646 ? -30.454 -13.469 17.268 1.00 95.94 646 VAL A O 1
ATOM 5176 N N . ASP A 1 647 ? -30.811 -13.978 15.122 1.00 95.31 647 ASP A N 1
ATOM 5177 C CA . ASP A 1 647 ? -31.741 -15.092 15.353 1.00 95.31 647 ASP A CA 1
ATOM 5178 C C . ASP A 1 647 ? -30.914 -16.391 15.313 1.00 95.31 647 ASP A C 1
ATOM 5180 O O . ASP A 1 647 ? -30.628 -16.914 14.232 1.00 95.31 647 ASP A O 1
ATOM 5184 N N . TYR A 1 648 ? -30.367 -16.827 16.459 1.00 96.06 648 TYR A N 1
ATOM 5185 C CA . TYR A 1 648 ? -29.390 -17.937 16.467 1.00 96.06 648 TYR A CA 1
ATOM 5186 C C . TYR A 1 648 ? -30.056 -19.316 16.420 1.00 96.06 648 TYR A C 1
ATOM 5188 O O . TYR A 1 648 ? -29.392 -20.295 16.065 1.00 96.06 648 TYR A O 1
ATOM 5196 N N . ASP A 1 649 ? -31.325 -19.411 16.824 1.00 95.00 649 ASP A N 1
ATOM 5197 C CA . ASP A 1 649 ? -32.101 -20.653 16.847 1.00 95.00 649 ASP A CA 1
ATOM 5198 C C . ASP A 1 649 ? -33.178 -20.729 15.753 1.00 95.00 649 ASP A C 1
ATOM 5200 O O . ASP A 1 649 ? -33.885 -21.738 15.660 1.00 95.00 649 ASP A O 1
ATOM 5204 N N . ASN A 1 650 ? -33.204 -19.733 14.861 1.00 94.19 650 ASN A N 1
ATOM 5205 C CA . ASN A 1 650 ? -34.057 -19.635 13.685 1.00 94.19 650 ASN A CA 1
ATOM 5206 C C . ASN A 1 650 ? -35.563 -19.538 14.004 1.00 94.19 650 ASN A C 1
ATOM 5208 O O . ASN A 1 650 ? -36.398 -19.902 13.157 1.00 94.19 650 ASN A O 1
ATOM 5212 N N . ASP A 1 651 ? -35.940 -19.078 15.200 1.00 92.25 651 ASP A N 1
ATOM 5213 C CA . ASP A 1 651 ? -37.335 -18.968 15.628 1.00 92.25 651 ASP A CA 1
ATOM 5214 C C . ASP A 1 651 ? -38.043 -17.687 15.145 1.00 92.25 651 ASP A C 1
ATOM 5216 O O . ASP A 1 651 ? -39.280 -17.660 15.074 1.00 92.25 651 ASP A O 1
ATOM 5220 N N . GLY A 1 652 ? -37.271 -16.716 14.651 1.00 90.25 652 GLY A N 1
ATOM 5221 C CA . GLY A 1 652 ? -37.736 -15.456 14.082 1.00 90.25 652 GLY A CA 1
ATOM 5222 C C . GLY A 1 652 ? -37.697 -14.264 15.039 1.00 90.25 652 GLY A C 1
ATOM 5223 O O . GLY A 1 652 ? -37.907 -13.145 14.565 1.00 90.25 652 GLY A O 1
ATOM 5224 N N . ASP A 1 653 ? -37.414 -14.475 16.326 1.00 92.62 653 ASP A N 1
ATOM 5225 C CA . ASP A 1 653 ? -37.163 -13.407 17.290 1.00 92.62 653 ASP A CA 1
ATOM 5226 C C . ASP A 1 653 ? -35.657 -13.063 17.302 1.00 92.62 653 ASP A C 1
ATOM 5228 O O . ASP A 1 653 ? -34.791 -13.928 17.206 1.00 92.62 653 ASP A O 1
ATOM 5232 N N . LEU A 1 654 ? -35.299 -11.778 17.426 1.00 95.81 654 LEU A N 1
ATOM 5233 C CA . LEU A 1 654 ? -33.887 -11.403 17.569 1.00 95.81 654 LEU A CA 1
ATOM 5234 C C . LEU A 1 654 ? -33.381 -11.698 18.986 1.00 95.81 654 LEU A C 1
ATOM 5236 O O . LEU A 1 654 ? -33.869 -11.128 19.967 1.00 95.81 654 LEU A O 1
ATOM 5240 N N . ASP A 1 655 ? -32.333 -12.509 19.080 1.00 97.62 655 ASP A N 1
ATOM 5241 C CA . ASP A 1 655 ? -31.556 -12.766 20.288 1.00 97.62 655 ASP A CA 1
ATOM 5242 C C . ASP A 1 655 ? -30.388 -11.791 20.424 1.00 97.62 655 ASP A C 1
ATOM 5244 O O . ASP A 1 655 ? -29.941 -11.174 19.458 1.00 97.62 655 ASP A O 1
ATOM 5248 N N . LEU A 1 656 ? -29.841 -11.676 21.637 1.00 98.00 656 LEU A N 1
ATOM 5249 C CA . LEU A 1 656 ? -28.755 -10.741 21.922 1.00 98.00 656 LEU A CA 1
ATOM 5250 C C . LEU A 1 656 ? -27.497 -11.447 22.426 1.00 98.00 656 LEU A C 1
ATOM 5252 O O . LEU A 1 656 ? -27.431 -11.910 23.571 1.00 98.00 656 LEU A O 1
ATOM 5256 N N . PHE A 1 657 ? -26.451 -11.448 21.603 1.00 98.25 657 PHE A N 1
ATOM 5257 C CA . PHE A 1 657 ? -25.101 -11.813 22.020 1.00 98.25 657 PHE A CA 1
ATOM 5258 C C . PHE A 1 657 ? -24.322 -10.598 22.524 1.00 98.25 657 PHE A C 1
ATOM 5260 O O . PHE A 1 657 ? -24.354 -9.524 21.925 1.00 98.25 657 PHE A O 1
ATOM 5267 N N . ILE A 1 658 ? -23.573 -10.776 23.614 1.00 97.00 658 ILE A N 1
ATOM 5268 C CA . ILE A 1 658 ? -22.745 -9.737 24.224 1.00 97.00 658 ILE A CA 1
ATOM 5269 C C . ILE A 1 658 ? -21.350 -10.282 24.529 1.00 97.00 658 ILE A C 1
ATOM 5271 O O . ILE A 1 658 ? -21.162 -11.139 25.399 1.00 97.00 658 ILE A O 1
ATOM 5275 N N . GLY A 1 659 ? -20.359 -9.685 23.868 1.00 95.75 659 GLY A N 1
ATOM 5276 C CA . GLY A 1 659 ? -18.942 -9.866 24.151 1.00 95.75 659 GLY A CA 1
ATOM 5277 C C . GLY A 1 659 ? -18.508 -9.044 25.366 1.00 95.75 659 GLY A C 1
ATOM 5278 O O . GLY A 1 659 ? -18.654 -7.815 25.384 1.00 95.75 659 GLY A O 1
ATOM 5279 N N . LEU A 1 660 ? -17.942 -9.700 26.381 1.00 94.19 660 LEU A N 1
ATOM 5280 C CA . LEU A 1 660 ? -17.496 -9.060 27.619 1.00 94.19 660 LEU A CA 1
ATOM 5281 C C . LEU A 1 660 ? -15.982 -9.197 27.795 1.00 94.19 660 LEU A C 1
ATOM 5283 O O . LEU A 1 660 ? -15.415 -10.280 27.773 1.00 94.19 660 LEU A O 1
ATOM 5287 N N . ARG A 1 661 ? -15.299 -8.079 28.073 1.00 91.94 661 ARG A N 1
ATOM 5288 C CA . ARG A 1 661 ? -13.833 -8.107 28.243 1.00 91.94 661 ARG A CA 1
ATOM 5289 C C . ARG A 1 661 ? -13.381 -8.688 29.585 1.00 91.94 661 ARG A C 1
ATOM 5291 O O . ARG A 1 661 ? -12.216 -9.022 29.745 1.00 91.94 661 ARG A O 1
ATOM 5298 N N . ASN A 1 662 ? -14.239 -8.696 30.600 1.00 92.12 662 ASN A N 1
ATOM 5299 C CA . ASN A 1 662 ? -13.851 -9.007 31.983 1.00 92.12 662 ASN A CA 1
ATOM 5300 C C . ASN A 1 662 ? -14.655 -10.148 32.619 1.00 92.12 662 ASN A C 1
ATOM 5302 O O . ASN A 1 662 ? -14.522 -10.372 33.824 1.00 92.12 662 ASN A O 1
ATOM 5306 N N . LYS A 1 663 ? -15.513 -10.812 31.846 1.00 93.06 663 LYS A N 1
ATOM 5307 C CA . LYS A 1 663 ? -16.407 -11.892 32.269 1.00 93.06 663 LYS A CA 1
ATOM 5308 C C . LYS A 1 663 ? -16.701 -12.794 31.063 1.00 93.06 663 LYS A C 1
ATOM 5310 O O . LYS A 1 663 ? -16.488 -12.331 29.949 1.00 93.06 663 LYS A O 1
ATOM 5315 N N . PRO A 1 664 ? -17.216 -14.016 31.287 1.00 97.31 664 PRO A N 1
ATOM 5316 C CA . PRO A 1 664 ? -17.771 -14.839 30.220 1.00 97.31 664 PRO A CA 1
ATOM 5317 C C . PRO A 1 664 ? -18.771 -14.085 29.343 1.00 97.31 664 PRO A C 1
ATOM 5319 O O . PRO A 1 664 ? -19.569 -13.307 29.875 1.00 97.31 664 PRO A O 1
ATOM 5322 N N . ASN A 1 665 ? -18.735 -14.341 28.036 1.00 97.62 665 ASN A N 1
ATOM 5323 C CA . ASN A 1 665 ? -19.713 -13.818 27.083 1.00 97.62 665 ASN A CA 1
ATOM 5324 C C . ASN A 1 665 ? -21.144 -14.261 27.434 1.00 97.62 665 ASN A C 1
ATOM 5326 O O . ASN A 1 665 ? -21.364 -15.235 28.161 1.00 97.62 665 ASN A O 1
ATOM 5330 N N . VAL A 1 666 ? -22.130 -13.514 26.937 1.00 97.44 666 VAL A N 1
ATOM 5331 C CA . VAL A 1 666 ? -23.554 -13.750 27.203 1.00 97.44 666 VAL A CA 1
ATOM 5332 C C . VAL A 1 666 ? -24.299 -13.918 25.883 1.00 97.44 666 VAL A C 1
ATOM 5334 O O . VAL A 1 666 ? -24.044 -13.183 24.940 1.00 97.44 666 VAL A O 1
ATOM 5337 N N . LEU A 1 667 ? -25.244 -14.853 25.846 1.00 98.31 667 LEU A N 1
ATOM 5338 C CA . LEU A 1 667 ? -26.222 -15.032 24.781 1.00 98.31 667 LEU A CA 1
ATOM 5339 C C . LEU A 1 667 ? -27.594 -15.053 25.449 1.00 98.31 667 LEU A C 1
ATOM 5341 O O . LEU A 1 667 ? -27.876 -15.936 26.267 1.00 98.31 667 LEU A O 1
ATOM 5345 N N . LEU A 1 668 ? -28.389 -14.024 25.185 1.00 98.00 668 LEU A N 1
ATOM 5346 C CA . LEU A 1 668 ? -29.739 -13.877 25.697 1.00 98.00 668 LEU A CA 1
ATOM 5347 C C . LEU A 1 668 ? -30.720 -14.321 24.620 1.00 98.00 668 LEU A C 1
ATOM 5349 O O . LEU A 1 668 ? -30.921 -13.591 23.656 1.00 98.00 668 LEU A O 1
ATOM 5353 N N . GLN A 1 669 ? -31.325 -15.487 24.827 1.00 97.62 669 GLN A N 1
ATOM 5354 C CA . GLN A 1 669 ? -32.412 -15.963 23.989 1.00 97.62 669 GLN A CA 1
ATOM 5355 C C . GLN A 1 669 ? -33.656 -15.118 24.251 1.00 97.62 669 GLN A C 1
ATOM 5357 O O . GLN A 1 669 ? -34.026 -14.938 25.420 1.00 97.62 669 GLN A O 1
ATOM 5362 N N . ASN A 1 670 ? -34.265 -14.606 23.194 1.00 96.75 670 ASN A N 1
ATOM 5363 C CA . ASN A 1 670 ? -35.506 -13.860 23.232 1.00 96.75 670 ASN A CA 1
ATOM 5364 C C . ASN A 1 670 ? -36.698 -14.809 23.060 1.00 96.75 670 ASN A C 1
ATOM 5366 O O . ASN A 1 670 ? -36.612 -15.876 22.470 1.00 96.75 670 ASN A O 1
ATOM 5370 N N . THR A 1 671 ? -37.824 -14.457 23.659 1.00 91.81 671 THR A N 1
ATOM 5371 C CA . THR A 1 671 ? -39.104 -15.111 23.391 1.00 91.81 671 THR A CA 1
ATOM 5372 C C . THR A 1 671 ? -40.177 -14.052 23.555 1.00 91.81 671 THR A C 1
ATOM 5374 O O . THR A 1 671 ? -40.623 -13.766 24.676 1.00 91.81 671 THR A O 1
ATOM 5377 N N . SER A 1 672 ? -40.548 -13.424 22.441 1.00 85.00 672 SER A N 1
ATOM 5378 C CA . SER A 1 672 ? -41.522 -12.330 22.391 1.00 85.00 672 SER A CA 1
ATOM 5379 C C . SER A 1 672 ? -41.205 -11.198 23.388 1.00 85.00 672 SER A C 1
ATOM 5381 O O . SER A 1 672 ? -42.021 -10.851 24.249 1.00 85.00 672 SER A O 1
ATOM 5383 N N . GLY A 1 673 ? -39.976 -10.680 23.337 1.00 85.25 673 GLY A N 1
ATOM 5384 C CA . GLY A 1 673 ? -39.483 -9.558 24.148 1.00 85.25 673 GLY A CA 1
ATOM 5385 C C . GLY A 1 673 ? -38.986 -9.919 25.557 1.00 85.25 673 GLY A C 1
ATOM 5386 O O . GLY A 1 673 ? -38.643 -9.026 26.338 1.00 85.25 673 GLY A O 1
ATOM 5387 N N . ASN A 1 674 ? -38.952 -11.207 25.920 1.00 86.69 674 ASN A N 1
ATOM 5388 C CA . ASN A 1 674 ? -38.458 -11.680 27.217 1.00 86.69 674 ASN A CA 1
ATOM 5389 C C . ASN A 1 674 ? -37.143 -12.440 27.063 1.00 86.69 674 ASN A C 1
ATOM 5391 O O . ASN A 1 674 ? -37.094 -13.464 26.390 1.00 86.69 674 ASN A O 1
ATOM 5395 N N . PHE A 1 675 ? -36.103 -11.999 27.773 1.00 96.00 675 PHE A N 1
ATOM 5396 C CA . PHE A 1 675 ? -34.763 -12.548 27.596 1.00 96.00 675 PHE A CA 1
ATOM 5397 C C . PHE A 1 675 ? -34.360 -13.563 28.667 1.00 96.00 675 PHE A C 1
ATOM 5399 O O . PHE A 1 675 ? -34.526 -13.347 29.874 1.00 96.00 675 PHE A O 1
ATOM 5406 N N . LYS A 1 676 ? -33.718 -14.651 28.232 1.00 95.44 676 LYS A N 1
ATOM 5407 C CA . LYS A 1 676 ? -33.108 -15.664 29.096 1.00 95.44 676 LYS A CA 1
ATOM 5408 C C . LYS A 1 676 ? -31.655 -15.910 28.700 1.00 95.44 676 LYS A C 1
ATOM 5410 O O . LYS A 1 676 ? -31.352 -16.222 27.559 1.00 95.44 676 LYS A O 1
ATOM 5415 N N . ASN A 1 677 ? -30.738 -15.845 29.665 1.00 96.38 677 ASN A N 1
ATOM 5416 C CA . ASN A 1 677 ? -29.331 -16.159 29.408 1.00 96.38 677 ASN A CA 1
ATOM 5417 C C . ASN A 1 677 ? -29.123 -17.667 29.198 1.00 96.38 677 ASN A C 1
ATOM 5419 O O . ASN A 1 677 ? -29.277 -18.455 30.136 1.00 96.38 677 ASN A O 1
ATOM 5423 N N . MET A 1 678 ? -28.730 -18.037 27.980 1.00 97.88 678 MET A N 1
ATOM 5424 C CA . MET A 1 678 ? -28.490 -19.410 27.540 1.00 97.88 678 MET A CA 1
ATOM 5425 C C . MET A 1 678 ? -27.000 -19.735 27.362 1.00 97.88 678 MET A C 1
ATOM 5427 O O . MET A 1 678 ? -26.661 -20.900 27.165 1.00 97.88 678 MET A O 1
ATOM 5431 N N . ALA A 1 679 ? -26.101 -18.754 27.515 1.00 97.88 679 ALA A N 1
ATOM 5432 C CA . ALA A 1 679 ? -24.685 -18.868 27.142 1.00 97.88 679 ALA A CA 1
ATOM 5433 C C . ALA A 1 679 ? -23.997 -20.128 27.685 1.00 97.88 679 ALA A C 1
ATOM 5435 O O . ALA A 1 679 ? -23.413 -20.903 26.936 1.00 97.88 679 ALA A O 1
ATOM 5436 N N . LYS A 1 680 ? -24.138 -20.372 28.992 1.00 97.69 680 LYS A N 1
ATOM 5437 C CA . LYS A 1 680 ? -23.541 -21.533 29.665 1.00 97.69 680 LYS A CA 1
ATOM 5438 C C . LYS A 1 680 ? -24.209 -22.857 29.296 1.00 97.69 680 LYS A C 1
ATOM 5440 O O . LYS A 1 680 ? -23.578 -23.903 29.354 1.00 97.69 680 LYS A O 1
ATOM 5445 N N . GLN A 1 681 ? -25.507 -22.843 28.999 1.00 98.06 681 GLN A N 1
ATOM 5446 C CA . GLN A 1 681 ? -26.216 -24.057 28.591 1.00 98.06 681 GLN A CA 1
ATOM 5447 C C . GLN A 1 681 ? -25.767 -24.503 27.194 1.00 98.06 681 GLN A C 1
ATOM 5449 O O . GLN A 1 681 ? -25.691 -25.704 26.938 1.00 98.06 681 GLN A O 1
ATOM 5454 N N . LEU A 1 682 ? -25.471 -23.530 26.333 1.00 98.25 682 LEU A N 1
ATOM 5455 C CA . LEU A 1 682 ? -25.067 -23.728 24.950 1.00 98.25 682 LEU A CA 1
ATOM 5456 C C . LEU A 1 682 ? -23.539 -23.741 24.766 1.00 98.25 682 LEU A C 1
ATOM 5458 O O . LEU A 1 682 ? -23.092 -23.858 23.640 1.00 98.25 682 LEU A O 1
ATOM 5462 N N . ASP A 1 683 ? -22.734 -23.654 25.830 1.00 98.19 683 ASP A N 1
ATOM 5463 C CA . ASP A 1 683 ? -21.258 -23.638 25.783 1.00 98.19 683 ASP A CA 1
ATOM 5464 C C . ASP A 1 683 ? -20.639 -22.479 24.951 1.00 98.19 683 ASP A C 1
ATOM 5466 O O . ASP A 1 683 ? -19.553 -22.614 24.387 1.00 98.19 683 ASP A O 1
ATOM 5470 N N . ILE A 1 684 ? -21.296 -21.311 24.914 1.00 97.81 684 ILE A N 1
ATOM 5471 C CA . ILE A 1 684 ? -20.787 -20.069 24.284 1.00 97.81 684 ILE A CA 1
ATOM 5472 C C . ILE A 1 684 ? -20.375 -18.999 25.321 1.00 97.81 684 ILE A C 1
ATOM 5474 O O . ILE A 1 684 ? -20.042 -17.864 24.977 1.00 97.81 684 ILE A O 1
ATOM 5478 N N . ASP A 1 685 ? -20.350 -19.339 26.617 1.00 97.56 685 ASP A N 1
ATOM 5479 C CA . ASP A 1 685 ? -19.878 -18.467 27.704 1.00 97.56 685 ASP A CA 1
ATOM 5480 C C . ASP A 1 685 ? -18.339 -18.373 27.757 1.00 97.56 685 ASP A C 1
ATOM 5482 O O . ASP A 1 685 ? -17.693 -18.637 28.774 1.00 97.56 685 ASP A O 1
ATOM 5486 N N . ASP A 1 686 ? -17.728 -17.974 26.639 1.00 97.19 686 ASP A N 1
ATOM 5487 C CA . ASP A 1 686 ? -16.280 -17.829 26.505 1.00 97.19 686 ASP A CA 1
ATOM 5488 C C . ASP A 1 686 ? -15.728 -16.805 27.502 1.00 97.19 686 ASP A C 1
ATOM 5490 O O . ASP A 1 686 ? -16.111 -15.636 27.495 1.00 97.19 686 ASP A O 1
ATOM 5494 N N . ALA A 1 687 ? -14.814 -17.253 28.363 1.00 96.31 687 ALA A N 1
ATOM 5495 C CA . ALA A 1 687 ? -14.180 -16.434 29.391 1.00 96.31 687 ALA A CA 1
ATOM 5496 C C . ALA A 1 687 ? -12.937 -15.673 28.897 1.00 96.31 687 ALA A C 1
ATOM 5498 O O . ALA A 1 687 ? -12.331 -14.929 29.679 1.00 96.31 687 ALA A O 1
ATOM 5499 N N . ARG A 1 688 ? -12.516 -15.877 27.639 1.00 97.19 688 ARG A N 1
ATOM 5500 C CA . ARG A 1 688 ? -11.449 -15.087 27.009 1.00 97.19 688 ARG A CA 1
ATOM 5501 C C . ARG A 1 688 ? -11.883 -13.630 26.869 1.00 97.19 688 ARG A C 1
ATOM 5503 O O . ARG A 1 688 ? -13.061 -13.293 26.902 1.00 97.19 688 ARG A O 1
ATOM 5510 N N . ARG A 1 689 ? -10.910 -12.727 26.744 1.00 96.19 689 ARG A N 1
ATOM 5511 C CA . ARG A 1 689 ? -11.159 -11.276 26.763 1.00 96.19 689 ARG A CA 1
ATOM 5512 C C . ARG A 1 689 ? -11.664 -10.778 25.413 1.00 96.19 689 ARG A C 1
ATOM 5514 O O . ARG A 1 689 ? -10.911 -10.137 24.674 1.00 96.19 689 ARG A O 1
ATOM 5521 N N . THR A 1 690 ? -12.928 -11.065 25.122 1.00 95.94 690 THR A N 1
ATOM 5522 C CA . THR A 1 690 ? -13.591 -10.696 23.870 1.00 95.94 690 THR A CA 1
ATOM 5523 C C . THR A 1 690 ? -13.704 -9.187 23.713 1.00 95.94 690 THR A C 1
ATOM 5525 O O . THR A 1 690 ? -14.019 -8.450 24.655 1.00 95.94 690 THR A O 1
ATOM 5528 N N . VAL A 1 691 ? -13.407 -8.730 22.498 1.00 94.38 691 VAL A N 1
ATOM 5529 C CA . VAL A 1 691 ? -13.550 -7.337 22.081 1.00 94.38 691 VAL A CA 1
ATOM 5530 C C . VAL A 1 691 ? -14.490 -7.215 20.887 1.00 94.38 691 VAL A C 1
ATOM 5532 O O . VAL A 1 691 ? -15.431 -6.445 20.982 1.00 94.38 691 VAL A O 1
ATOM 5535 N N . GLY A 1 692 ? -14.321 -8.015 19.838 1.00 95.56 692 GLY A N 1
ATOM 5536 C CA . GLY A 1 692 ? -15.219 -8.009 18.678 1.00 95.56 692 GLY A CA 1
ATOM 5537 C C . GLY A 1 692 ? -15.853 -9.373 18.433 1.00 95.56 692 GLY A C 1
ATOM 5538 O O . GLY A 1 692 ? -15.295 -10.391 18.847 1.00 95.56 692 GLY A O 1
ATOM 5539 N N . ALA A 1 693 ? -16.987 -9.401 17.736 1.00 97.06 693 ALA A N 1
ATOM 5540 C CA . ALA A 1 693 ? -17.589 -10.633 17.235 1.00 97.06 693 ALA A CA 1
ATOM 5541 C C . ALA A 1 693 ? -18.343 -10.396 15.921 1.00 97.06 693 ALA A C 1
ATOM 5543 O O . ALA A 1 693 ? -18.787 -9.281 15.663 1.00 97.06 693 ALA A O 1
ATOM 5544 N N . VAL A 1 694 ? -18.465 -11.448 15.112 1.00 97.19 694 VAL A N 1
ATOM 5545 C CA . VAL A 1 694 ? -19.290 -11.504 13.894 1.00 97.19 694 VAL A CA 1
ATOM 5546 C C . VAL A 1 694 ? -20.009 -12.844 13.845 1.00 97.19 694 VAL A C 1
ATOM 5548 O O . VAL A 1 694 ? -19.450 -13.852 14.288 1.00 97.19 694 VAL A O 1
ATOM 5551 N N . TRP A 1 695 ? -21.216 -12.851 13.284 1.00 98.06 695 TRP A N 1
ATOM 5552 C CA . TRP A 1 695 ? -22.018 -14.056 13.095 1.00 98.06 695 TRP A CA 1
ATOM 5553 C C . TRP A 1 695 ? -22.277 -14.338 11.620 1.00 98.06 695 TRP A C 1
ATOM 5555 O O . TRP A 1 695 ? -22.598 -13.419 10.863 1.00 98.06 695 TRP A O 1
ATOM 5565 N N . PHE A 1 696 ? -22.115 -15.594 11.217 1.00 96.81 696 PHE A N 1
ATOM 5566 C CA . PHE A 1 696 ? -22.341 -16.072 9.854 1.00 96.81 696 PHE A CA 1
ATOM 5567 C C . PHE A 1 696 ? -22.395 -17.598 9.839 1.00 96.81 696 PHE A C 1
ATOM 5569 O O . PHE A 1 696 ? -21.780 -18.237 10.680 1.00 96.81 696 PHE A O 1
ATOM 5576 N N . ASP A 1 697 ? -23.098 -18.171 8.870 1.00 95.75 697 ASP A N 1
ATOM 5577 C CA . ASP A 1 697 ? -23.142 -19.620 8.639 1.00 95.75 697 ASP A CA 1
ATOM 5578 C C . ASP A 1 697 ? -21.885 -20.042 7.855 1.00 95.75 697 ASP A C 1
ATOM 5580 O O . ASP A 1 697 ? -21.834 -19.949 6.619 1.00 95.75 697 ASP A O 1
ATOM 5584 N N . TYR A 1 698 ? -20.810 -20.389 8.574 1.00 94.06 698 TYR A N 1
ATOM 5585 C CA . TYR A 1 698 ? -19.485 -20.551 7.963 1.00 94.06 698 TYR A CA 1
ATOM 5586 C C . TYR A 1 698 ? -19.350 -21.865 7.192 1.00 94.06 698 TYR A C 1
ATOM 5588 O O . TYR A 1 698 ? -18.541 -21.926 6.257 1.00 94.06 698 TYR A O 1
ATOM 5596 N N . ASP A 1 699 ? -20.096 -22.905 7.577 1.00 93.50 699 ASP A N 1
ATOM 5597 C CA . ASP A 1 699 ? -20.059 -24.223 6.938 1.00 93.50 699 ASP A CA 1
ATOM 5598 C C . ASP A 1 699 ? -21.330 -24.604 6.158 1.00 93.50 699 ASP A C 1
ATOM 5600 O O . ASP A 1 699 ? -21.380 -25.675 5.540 1.00 93.50 699 ASP A O 1
ATOM 5604 N N . LYS A 1 700 ? -22.245 -23.640 6.007 1.00 93.62 700 LYS A N 1
ATOM 5605 C CA . LYS A 1 700 ? -23.421 -23.653 5.128 1.00 93.62 700 LYS A CA 1
ATOM 5606 C C . LYS A 1 700 ? -24.478 -24.672 5.552 1.00 93.62 700 LYS A C 1
ATOM 5608 O O . LYS A 1 700 ? -25.153 -25.236 4.679 1.00 93.62 700 LYS A O 1
ATOM 5613 N N . ASP A 1 701 ? -24.626 -24.916 6.849 1.00 93.81 701 ASP A N 1
ATOM 5614 C CA . ASP A 1 701 ? -25.609 -25.852 7.395 1.00 93.81 701 ASP A CA 1
ATOM 5615 C C . ASP A 1 701 ? -26.970 -25.203 7.719 1.00 93.81 701 ASP A C 1
ATOM 5617 O O . ASP A 1 701 ? -27.993 -25.897 7.743 1.00 93.81 701 ASP A O 1
ATOM 5621 N N . GLY A 1 702 ? -27.023 -23.870 7.758 1.00 94.00 702 GLY A N 1
ATOM 5622 C CA . GLY A 1 702 ? -28.228 -23.081 7.994 1.00 94.00 702 GLY A CA 1
ATOM 5623 C C . GLY A 1 702 ? -28.377 -22.551 9.410 1.00 94.00 702 GLY A C 1
ATOM 5624 O O . GLY A 1 702 ? -29.402 -21.921 9.674 1.00 94.00 702 GLY A O 1
ATOM 5625 N N . ASP A 1 703 ? -27.382 -22.759 10.266 1.00 95.25 703 ASP A N 1
ATOM 5626 C CA . ASP A 1 703 ? -27.313 -22.178 11.596 1.00 95.25 703 ASP A CA 1
ATOM 5627 C C . ASP A 1 703 ? -26.227 -21.084 11.625 1.00 95.25 703 ASP A C 1
ATOM 5629 O O . ASP A 1 703 ? -25.210 -21.158 10.938 1.00 95.25 703 ASP A O 1
ATOM 5633 N N . LEU A 1 704 ? -26.457 -19.995 12.367 1.00 97.38 704 LEU A N 1
ATOM 5634 C CA . LEU A 1 704 ? -25.450 -18.936 12.487 1.00 97.38 704 LEU A CA 1
ATOM 5635 C C . LEU A 1 704 ? -24.368 -19.332 13.497 1.00 97.38 704 LEU A C 1
ATOM 5637 O O . LEU A 1 704 ? -24.659 -19.620 14.660 1.00 97.38 704 LEU A O 1
ATOM 5641 N N . ASP A 1 705 ? -23.110 -19.241 13.071 1.00 97.88 705 ASP A N 1
ATOM 5642 C CA . ASP A 1 705 ? -21.924 -19.465 13.894 1.00 97.88 705 ASP A CA 1
ATOM 5643 C C . ASP A 1 705 ? -21.329 -18.145 14.379 1.00 97.88 705 ASP A C 1
ATOM 5645 O O . ASP A 1 705 ? -21.490 -17.105 13.742 1.00 97.88 705 ASP A O 1
ATOM 5649 N N . CYS A 1 706 ? -20.584 -18.173 15.486 1.00 98.31 706 CYS A N 1
ATOM 5650 C CA . CYS A 1 706 ? -20.037 -16.967 16.108 1.00 98.31 706 CYS A CA 1
ATOM 5651 C C . CYS A 1 706 ? -18.506 -16.965 16.099 1.00 98.31 706 CYS A C 1
ATOM 5653 O O . CYS A 1 706 ? -17.863 -17.787 16.754 1.00 98.31 706 CYS A O 1
ATOM 5655 N N . TYR A 1 707 ? -17.889 -15.998 15.423 1.00 98.06 707 TYR A N 1
ATOM 5656 C CA . TYR A 1 707 ? -16.459 -15.734 15.569 1.00 98.06 707 TYR A CA 1
ATOM 5657 C C . TYR A 1 707 ? -16.219 -14.627 16.594 1.00 98.06 707 TYR A C 1
ATOM 5659 O O . TYR A 1 707 ? -16.777 -13.539 16.462 1.00 98.06 707 TYR A O 1
ATOM 5667 N N . VAL A 1 708 ? -15.319 -14.851 17.555 1.00 97.88 708 VAL A N 1
ATOM 5668 C CA . VAL A 1 708 ? -14.924 -13.854 18.562 1.00 97.88 708 VAL A CA 1
ATOM 5669 C C . VAL A 1 708 ? -13.440 -13.490 18.462 1.00 97.88 708 VAL A C 1
ATOM 5671 O O . VAL A 1 708 ? -12.545 -14.341 18.417 1.00 97.88 708 VAL A O 1
ATOM 5674 N N . ALA A 1 709 ? -13.171 -12.187 18.472 1.00 97.31 709 ALA A N 1
ATOM 5675 C CA . ALA A 1 709 ? -11.843 -11.598 18.535 1.00 97.31 709 ALA A CA 1
ATOM 5676 C C . ALA A 1 709 ? -11.465 -11.292 19.990 1.00 97.31 709 ALA A C 1
ATOM 5678 O O . ALA A 1 709 ? -12.171 -10.559 20.687 1.00 97.31 709 ALA A O 1
ATOM 5679 N N . ASN A 1 710 ? -10.327 -11.829 20.438 1.00 97.56 710 ASN A N 1
ATOM 5680 C CA . ASN A 1 710 ? -9.881 -11.745 21.826 1.00 97.56 710 ASN A CA 1
ATOM 5681 C C . ASN A 1 710 ? -8.567 -10.953 21.977 1.00 97.56 710 ASN A C 1
ATOM 5683 O O . ASN A 1 710 ? -7.673 -10.992 21.124 1.00 97.56 710 ASN A O 1
ATOM 5687 N N . MET A 1 711 ? -8.423 -10.234 23.093 1.00 95.06 711 MET A N 1
ATOM 5688 C CA . MET A 1 711 ? -7.266 -9.374 23.371 1.00 95.06 711 MET A CA 1
ATOM 5689 C C . MET A 1 711 ? -6.279 -9.929 24.412 1.00 95.06 711 MET A C 1
ATOM 5691 O O . MET A 1 711 ? -6.450 -10.993 25.001 1.00 95.06 711 MET A O 1
ATOM 5695 N N . ASP A 1 712 ? -5.187 -9.181 24.579 1.00 95.00 712 ASP A N 1
ATOM 5696 C CA . ASP A 1 712 ? -4.051 -9.398 25.472 1.00 95.00 712 ASP A CA 1
ATOM 5697 C C . ASP A 1 712 ? -3.490 -10.840 25.496 1.00 95.00 712 ASP A C 1
ATOM 5699 O O . ASP A 1 712 ? -3.153 -11.405 26.541 1.00 95.00 712 ASP A O 1
ATOM 5703 N N . GLY A 1 713 ? -3.326 -11.400 24.298 1.00 94.19 713 GLY A N 1
ATOM 5704 C CA . GLY A 1 713 ? -2.642 -12.662 24.025 1.00 94.19 713 GLY A CA 1
ATOM 5705 C C . GLY A 1 713 ? -3.553 -13.882 23.945 1.00 94.19 713 GLY A C 1
ATOM 5706 O O . GLY A 1 713 ? -3.055 -14.958 23.610 1.00 94.19 713 GLY A O 1
ATOM 5707 N N . ASP A 1 714 ? -4.848 -13.729 24.225 1.00 97.81 714 ASP A N 1
ATOM 5708 C CA . ASP A 1 714 ? -5.817 -14.819 24.118 1.00 97.81 714 ASP A CA 1
ATOM 5709 C C . ASP A 1 714 ? -6.013 -15.231 22.650 1.00 97.81 714 ASP A C 1
ATOM 5711 O O . ASP A 1 714 ? -6.004 -14.394 21.742 1.00 97.81 714 ASP A O 1
ATOM 5715 N N . ALA A 1 715 ? -6.193 -16.534 22.422 1.00 98.12 715 ALA A N 1
ATOM 5716 C CA . ALA A 1 715 ? -6.580 -17.068 21.119 1.00 98.12 715 ALA A CA 1
ATOM 5717 C C . ALA A 1 715 ? -7.999 -16.612 20.752 1.00 98.12 715 ALA A C 1
ATOM 5719 O O . ALA A 1 715 ? -8.862 -16.532 21.626 1.00 98.12 715 ALA A O 1
ATOM 5720 N N . ASN A 1 716 ? -8.257 -16.360 19.472 1.00 98.44 716 ASN A N 1
ATOM 5721 C CA . ASN A 1 716 ? -9.612 -16.123 18.965 1.00 98.44 716 ASN A CA 1
ATOM 5722 C C . ASN A 1 716 ? -10.433 -17.427 18.969 1.00 98.44 716 ASN A C 1
ATOM 5724 O O . ASN A 1 716 ? -9.852 -18.513 19.049 1.00 98.44 716 ASN A O 1
ATOM 5728 N N . GLY A 1 717 ? -11.761 -17.314 18.901 1.00 98.25 717 GLY A N 1
ATOM 5729 C CA . GLY A 1 717 ? -12.690 -18.451 18.871 1.00 98.25 717 GLY A CA 1
ATOM 5730 C C . GLY A 1 717 ? -13.608 -18.409 17.651 1.00 98.25 717 GLY A C 1
ATOM 5731 O O . GLY A 1 717 ? -13.959 -17.325 17.195 1.00 98.25 717 GLY A O 1
ATOM 5732 N N . LEU A 1 718 ? -13.987 -19.579 17.135 1.00 98.50 718 LEU A N 1
ATOM 5733 C CA . LEU A 1 718 ? -15.028 -19.757 16.120 1.00 98.50 718 LEU A CA 1
ATOM 5734 C C . LEU A 1 718 ? -15.960 -20.831 16.655 1.00 98.50 718 LEU A C 1
ATOM 5736 O O . LEU A 1 718 ? -15.615 -22.007 16.642 1.00 98.50 718 LEU A O 1
ATOM 5740 N N . PHE A 1 719 ? -17.099 -20.410 17.168 1.00 98.69 719 PHE A N 1
ATOM 5741 C CA . PHE A 1 719 ? -18.094 -21.242 17.810 1.00 98.69 719 PHE A CA 1
ATOM 5742 C C . PHE A 1 719 ? -19.097 -21.717 16.764 1.00 98.69 719 PHE A C 1
ATOM 5744 O O . PHE A 1 719 ? -19.977 -20.946 16.384 1.00 98.69 719 PHE A O 1
ATOM 5751 N N . ARG A 1 720 ? -18.948 -22.968 16.308 1.00 98.38 720 ARG A N 1
ATOM 5752 C CA . ARG A 1 720 ? -19.914 -23.603 15.406 1.00 98.38 720 ARG A CA 1
ATOM 5753 C C . ARG A 1 720 ? -21.194 -23.943 16.158 1.00 98.38 720 ARG A C 1
ATOM 5755 O O . ARG A 1 720 ? -21.089 -24.566 17.215 1.00 98.38 720 ARG A O 1
ATOM 5762 N N . ASN A 1 721 ? -22.352 -23.572 15.631 1.00 97.81 721 ASN A N 1
ATOM 5763 C CA . ASN A 1 721 ? -23.655 -23.890 16.197 1.00 97.81 721 ASN A CA 1
ATOM 5764 C C . ASN A 1 721 ? -24.106 -25.293 15.756 1.00 97.81 721 ASN A C 1
ATOM 5766 O O . ASN A 1 721 ? -24.570 -25.481 14.647 1.00 97.81 721 ASN A O 1
ATOM 5770 N N . ASP A 1 722 ? -24.017 -26.293 16.638 1.00 95.19 722 ASP A N 1
ATOM 5771 C CA . ASP A 1 722 ? -24.529 -27.650 16.370 1.00 95.19 722 ASP A CA 1
ATOM 5772 C C . ASP A 1 722 ? -26.014 -27.791 16.821 1.00 95.19 722 ASP A C 1
ATOM 5774 O O . ASP A 1 722 ? -26.473 -28.878 17.207 1.00 95.19 722 ASP A O 1
ATOM 5778 N N . GLY A 1 723 ? -26.745 -26.671 16.906 1.00 90.12 723 GLY A N 1
ATOM 5779 C CA . GLY A 1 723 ? -28.133 -26.518 17.361 1.00 90.12 723 GLY A CA 1
ATOM 5780 C C . GLY A 1 723 ? -28.332 -26.661 18.875 1.00 90.12 723 GLY A C 1
ATOM 5781 O O . GLY A 1 723 ? -28.970 -25.840 19.527 1.00 90.12 723 GLY A O 1
ATOM 5782 N N . SER A 1 724 ? -27.778 -27.713 19.484 1.00 91.31 724 SER A N 1
ATOM 5783 C CA . SER A 1 724 ? -27.898 -27.938 20.939 1.00 91.31 724 SER A CA 1
ATOM 5784 C C . SER A 1 724 ? -26.786 -27.291 21.766 1.00 91.31 724 SER A C 1
ATOM 5786 O O . SER A 1 724 ? -26.945 -27.141 22.982 1.00 91.31 724 SER A O 1
ATOM 5788 N N . LYS A 1 725 ? -25.653 -26.976 21.125 1.00 97.06 725 LYS A N 1
ATOM 5789 C CA . LYS A 1 725 ? -24.419 -26.454 21.722 1.00 97.06 725 LYS A CA 1
ATOM 5790 C C . LYS A 1 725 ? -23.569 -25.748 20.669 1.00 97.06 725 LYS A C 1
ATOM 5792 O O . LYS A 1 725 ? -23.639 -26.094 19.495 1.00 97.06 725 LYS A O 1
ATOM 5797 N N . PHE A 1 726 ? -22.692 -24.869 21.132 1.00 98.56 726 PHE A N 1
ATOM 5798 C CA . PHE A 1 726 ? -21.616 -24.271 20.364 1.00 98.56 726 PHE A CA 1
ATOM 5799 C C . PHE A 1 726 ? -20.288 -24.997 20.606 1.00 98.56 726 PHE A C 1
ATOM 5801 O O . PHE A 1 726 ? -19.956 -25.367 21.735 1.00 98.56 726 PHE A O 1
ATOM 5808 N N . VAL A 1 727 ? -19.500 -25.184 19.547 1.00 98.38 727 VAL A N 1
ATOM 5809 C CA . VAL A 1 727 ? -18.195 -25.860 19.602 1.00 98.38 727 VAL A CA 1
ATOM 5810 C C . VAL A 1 727 ? -17.108 -24.943 19.047 1.00 98.38 727 VAL A C 1
ATOM 5812 O O . VAL A 1 727 ? -17.169 -24.553 17.886 1.00 98.38 727 VAL A O 1
ATOM 5815 N N . ASP A 1 728 ? -16.089 -24.611 19.852 1.00 98.50 728 ASP A N 1
ATOM 5816 C CA . ASP A 1 728 ? -14.953 -23.803 19.379 1.00 98.50 728 ASP A CA 1
ATOM 5817 C C . ASP A 1 728 ? -14.043 -24.618 18.445 1.00 98.50 728 ASP A C 1
ATOM 5819 O O . ASP A 1 728 ? -13.291 -25.495 18.879 1.00 98.50 728 ASP A O 1
ATOM 5823 N N . VAL A 1 729 ? -14.097 -24.294 17.157 1.00 98.44 729 VAL A N 1
ATOM 5824 C CA . VAL A 1 729 ? -13.342 -24.922 16.069 1.00 98.44 729 VAL A CA 1
ATOM 5825 C C . VAL A 1 729 ? -12.266 -24.002 15.483 1.00 98.44 729 VAL A C 1
ATOM 5827 O O . VAL A 1 729 ? -11.623 -24.379 14.502 1.00 98.44 729 VAL A O 1
ATOM 5830 N N . ALA A 1 730 ? -12.001 -22.822 16.070 1.00 98.12 730 ALA A N 1
ATOM 5831 C CA . ALA A 1 730 ? -11.072 -21.830 15.498 1.00 98.12 730 ALA A CA 1
ATOM 5832 C C . ALA A 1 730 ? -9.708 -22.420 15.138 1.00 98.12 730 ALA A C 1
ATOM 5834 O O . ALA A 1 730 ? -9.153 -22.112 14.084 1.00 98.12 730 ALA A O 1
ATOM 5835 N N . LYS A 1 731 ? -9.177 -23.285 16.004 1.00 97.38 731 LYS A N 1
ATOM 5836 C CA . LYS A 1 731 ? -7.888 -23.939 15.780 1.00 97.38 731 LYS A CA 1
ATOM 5837 C C . LYS A 1 731 ? -7.909 -24.933 14.626 1.00 97.38 731 LYS A C 1
ATOM 5839 O O . LYS A 1 731 ? -6.933 -25.054 13.893 1.00 97.38 731 LYS A O 1
ATOM 5844 N N . GLU A 1 732 ? -9.003 -25.670 14.486 1.00 97.50 732 GLU A N 1
ATOM 5845 C CA . GLU A 1 732 ? -9.145 -26.695 13.454 1.00 97.50 732 GLU A CA 1
ATOM 5846 C C . GLU A 1 732 ? -9.205 -26.064 12.063 1.00 97.50 732 GLU A C 1
ATOM 5848 O O . GLU A 1 732 ? -8.611 -26.591 11.125 1.00 97.50 732 GLU A O 1
ATOM 5853 N N . VAL A 1 733 ? -9.861 -24.904 11.956 1.00 97.00 733 VAL A N 1
ATOM 5854 C CA . VAL A 1 733 ? -10.041 -24.186 10.688 1.00 97.00 733 VAL A CA 1
ATOM 5855 C C . VAL A 1 733 ? -8.960 -23.134 10.406 1.00 97.00 733 VAL A C 1
ATOM 5857 O O . VAL A 1 733 ? -8.961 -22.542 9.327 1.00 97.00 733 VAL A O 1
ATOM 5860 N N . GLY A 1 734 ? -8.033 -22.907 11.346 1.00 96.19 734 GLY A N 1
ATOM 5861 C CA . GLY A 1 734 ? -6.848 -22.057 11.177 1.00 96.19 734 GLY A CA 1
ATOM 5862 C C . GLY A 1 734 ? -6.999 -20.584 11.573 1.00 96.19 734 GLY A C 1
ATOM 5863 O O . GLY A 1 734 ? -6.167 -19.768 11.179 1.00 96.19 734 GLY A O 1
ATOM 5864 N N . LEU A 1 735 ? -8.024 -20.214 12.342 1.00 97.62 735 LEU A N 1
ATOM 5865 C CA . LEU A 1 735 ? -8.334 -18.825 12.699 1.00 97.62 735 LEU A CA 1
ATOM 5866 C C . LEU A 1 735 ? -7.836 -18.382 14.086 1.00 97.62 735 LEU A C 1
ATOM 5868 O O . LEU A 1 735 ? -7.887 -17.188 14.393 1.00 97.62 735 LEU A O 1
ATOM 5872 N N . GLU A 1 736 ? -7.319 -19.278 14.937 1.00 97.69 736 GLU A N 1
ATOM 5873 C CA . GLU A 1 736 ? -7.121 -18.970 16.366 1.00 97.69 736 GLU A CA 1
ATOM 5874 C C . GLU A 1 736 ? -6.116 -17.835 16.628 1.00 97.69 736 GLU A C 1
ATOM 5876 O O . GLU A 1 736 ? -6.174 -17.155 17.655 1.00 97.69 736 GLU A O 1
ATOM 5881 N N . SER A 1 737 ? -5.192 -17.611 15.692 1.00 96.12 737 SER A N 1
ATOM 5882 C CA . SER A 1 737 ? -4.162 -16.573 15.796 1.00 96.12 737 SER A CA 1
ATOM 5883 C C . SER A 1 737 ? -4.604 -15.207 15.280 1.00 96.12 737 SER A C 1
ATOM 5885 O O . SER A 1 737 ? -3.970 -14.207 15.612 1.00 96.12 737 SER A O 1
ATOM 5887 N N . GLY A 1 738 ? -5.638 -15.129 14.439 1.00 94.00 738 GLY A N 1
ATOM 5888 C CA . GLY A 1 738 ? -6.066 -13.891 13.780 1.00 94.00 738 GLY A CA 1
ATOM 5889 C C . GLY A 1 738 ? -4.963 -13.108 13.049 1.00 94.00 738 GLY A C 1
ATOM 5890 O O . GLY A 1 738 ? -5.183 -11.950 12.736 1.00 94.00 738 GLY A O 1
ATOM 5891 N N . GLY A 1 739 ? -3.789 -13.690 12.782 1.00 92.81 739 GLY A N 1
ATOM 5892 C CA . GLY A 1 739 ? -2.647 -13.054 12.112 1.00 92.81 739 GLY A CA 1
ATOM 5893 C C . GLY A 1 739 ? -1.505 -12.619 13.036 1.00 92.81 739 GLY A C 1
ATOM 5894 O O . GLY A 1 739 ? -0.447 -12.222 12.549 1.00 92.81 739 GLY A O 1
ATOM 5895 N N . ARG A 1 740 ? -1.669 -12.748 14.359 1.00 94.94 740 ARG A N 1
ATOM 5896 C CA . ARG A 1 740 ? -0.710 -12.263 15.367 1.00 94.94 740 ARG A CA 1
ATOM 5897 C C . ARG A 1 740 ? -0.155 -13.390 16.255 1.00 94.94 740 ARG A C 1
ATOM 5899 O O . ARG A 1 740 ? -0.771 -14.450 16.367 1.00 94.94 740 ARG A O 1
ATOM 5906 N N . PRO A 1 741 ? 0.984 -13.177 16.942 1.00 91.50 741 PRO A N 1
ATOM 5907 C CA . PRO A 1 741 ? 1.468 -14.116 17.950 1.00 91.50 741 PRO A CA 1
ATOM 5908 C C . PRO A 1 741 ? 0.524 -14.210 19.159 1.00 91.50 741 PRO A C 1
ATOM 5910 O O . PRO A 1 741 ? 0.042 -13.195 19.660 1.00 91.50 741 PRO A O 1
ATOM 5913 N N . LEU A 1 742 ? 0.324 -15.424 19.675 1.00 94.44 742 LEU A N 1
ATOM 5914 C CA . LEU A 1 742 ? -0.478 -15.686 20.875 1.00 94.44 742 LEU A CA 1
ATOM 5915 C C . LEU A 1 742 ? 0.370 -15.682 22.159 1.00 94.44 742 LEU A C 1
ATOM 5917 O O . LEU A 1 742 ? 1.594 -15.816 22.124 1.00 94.44 742 LEU A O 1
ATOM 5921 N N . GLY A 1 743 ? -0.289 -15.542 23.311 1.00 91.00 743 GLY A N 1
ATOM 5922 C CA . GLY A 1 743 ? 0.304 -15.695 24.645 1.00 91.00 743 GLY A CA 1
ATOM 5923 C C . GLY A 1 743 ? 1.003 -14.457 25.220 1.00 91.00 743 GLY A C 1
ATOM 5924 O O . GLY A 1 743 ? 1.426 -14.485 26.374 1.00 91.00 743 GLY A O 1
ATOM 5925 N N . SER A 1 744 ? 1.119 -13.359 24.465 1.00 91.19 744 SER A N 1
ATOM 5926 C CA . SER A 1 744 ? 1.653 -12.090 24.977 1.00 91.19 744 SER A CA 1
ATOM 5927 C C . SER A 1 744 ? 0.548 -11.060 25.180 1.00 91.19 744 SER A C 1
ATOM 5929 O O . SER A 1 744 ? -0.183 -10.749 24.245 1.00 91.19 744 SER A O 1
ATOM 5931 N N . GLY A 1 745 ? 0.521 -10.434 26.359 1.00 88.25 745 GLY A N 1
ATOM 5932 C CA . GLY A 1 745 ? -0.396 -9.335 26.690 1.00 88.25 745 GLY A CA 1
ATOM 5933 C C . GLY A 1 745 ? -0.284 -8.088 25.803 1.00 88.25 745 GLY A C 1
ATOM 5934 O O . GLY A 1 745 ? -1.093 -7.180 25.935 1.00 88.25 745 GLY A O 1
ATOM 5935 N N . ASN A 1 746 ? 0.705 -8.024 24.911 1.00 87.06 746 ASN A N 1
ATOM 5936 C CA . ASN A 1 746 ? 0.876 -6.915 23.973 1.00 87.06 746 ASN A CA 1
ATOM 5937 C C . ASN A 1 746 ? 0.116 -7.108 22.652 1.00 87.06 746 ASN A C 1
ATOM 5939 O O . ASN A 1 746 ? 0.046 -6.162 21.871 1.00 87.06 746 ASN A O 1
ATOM 5943 N N . TYR A 1 747 ? -0.408 -8.310 22.386 1.00 92.62 747 TYR A N 1
ATOM 5944 C CA . TYR A 1 747 ? -1.096 -8.639 21.138 1.00 92.62 747 TYR A CA 1
ATOM 5945 C C . TYR A 1 747 ? -2.581 -8.908 21.372 1.00 92.62 747 TYR A C 1
ATOM 5947 O O . TYR A 1 747 ? -2.983 -9.356 22.441 1.00 92.62 747 TYR A O 1
ATOM 5955 N N . GLY A 1 748 ? -3.415 -8.660 20.369 1.00 95.62 748 GLY A N 1
ATOM 5956 C CA . GLY A 1 748 ? -4.864 -8.855 20.458 1.00 95.62 748 GLY A CA 1
ATOM 5957 C C . GLY A 1 748 ? -5.542 -8.644 19.110 1.00 95.62 748 GLY A C 1
ATOM 5958 O O . GLY A 1 748 ? -5.034 -7.867 18.309 1.00 95.62 748 GLY A O 1
ATOM 5959 N N . SER A 1 749 ? -6.645 -9.344 18.852 1.00 95.88 749 SER A N 1
ATOM 5960 C CA . SER A 1 749 ? -7.557 -8.979 17.770 1.00 95.88 749 SER A CA 1
ATOM 5961 C C . SER A 1 749 ? -8.601 -8.071 18.372 1.00 95.88 749 SER A C 1
ATOM 5963 O O . SER A 1 749 ? -9.109 -8.349 19.460 1.00 95.88 749 SER A O 1
ATOM 5965 N N . VAL A 1 750 ? -8.889 -6.987 17.669 1.00 93.81 750 VAL A N 1
ATOM 5966 C CA . VAL A 1 750 ? -9.905 -6.029 18.082 1.00 93.81 750 VAL A CA 1
ATOM 5967 C C . VAL A 1 750 ? -11.181 -6.322 17.314 1.00 93.81 750 VAL A C 1
ATOM 5969 O O . VAL A 1 750 ? -12.141 -6.807 17.905 1.00 93.81 750 VAL A O 1
ATOM 5972 N N . ARG A 1 751 ? -11.156 -6.120 15.994 1.00 91.31 751 ARG A N 1
ATOM 5973 C CA . ARG A 1 751 ? -12.339 -6.225 15.139 1.00 91.31 751 ARG A CA 1
ATOM 5974 C C . ARG A 1 751 ? -12.180 -7.319 14.077 1.00 91.31 751 ARG A C 1
ATOM 5976 O O . ARG A 1 751 ? -11.250 -7.227 13.268 1.00 91.31 751 ARG A O 1
ATOM 5983 N N . PRO A 1 752 ? -13.085 -8.312 14.044 1.00 95.38 752 PRO A N 1
ATOM 5984 C CA . PRO A 1 752 ? -13.324 -9.139 12.872 1.00 95.38 752 PRO A CA 1
ATOM 5985 C C . PRO A 1 752 ? -14.271 -8.455 11.883 1.00 95.38 752 PRO A C 1
ATOM 5987 O O . PRO A 1 752 ? -15.172 -7.722 12.283 1.00 95.38 752 PRO A O 1
ATOM 5990 N N . SER A 1 753 ? -14.084 -8.660 10.581 1.00 95.06 753 SER A N 1
ATOM 5991 C CA . SER A 1 753 ? -15.016 -8.167 9.555 1.00 95.06 753 SER A CA 1
ATOM 5992 C C . SER A 1 753 ? -15.098 -9.113 8.370 1.00 95.06 753 SER A C 1
ATOM 5994 O O . SER A 1 753 ? -14.069 -9.506 7.815 1.00 95.06 753 SER A O 1
ATOM 5996 N N . LEU A 1 754 ? -16.331 -9.464 8.010 1.00 96.00 754 LEU A N 1
ATOM 5997 C CA . LEU A 1 754 ? -16.655 -10.412 6.951 1.00 96.00 754 LEU A CA 1
ATOM 5998 C C . LEU A 1 754 ? -16.780 -9.705 5.603 1.00 96.00 754 LEU A C 1
ATOM 6000 O O . LEU A 1 754 ? -17.349 -8.619 5.529 1.00 96.00 754 LEU A O 1
ATOM 6004 N N . GLY A 1 755 ? -16.267 -10.329 4.549 1.00 94.75 755 GLY A N 1
ATOM 6005 C CA . GLY A 1 755 ? -16.419 -9.860 3.174 1.00 94.75 755 GLY A CA 1
ATOM 6006 C C . GLY A 1 755 ? -15.893 -10.896 2.188 1.00 94.75 755 GLY A C 1
ATOM 6007 O O . GLY A 1 755 ? -14.972 -11.631 2.518 1.00 94.75 755 GLY A O 1
ATOM 6008 N N . ASP A 1 756 ? -16.478 -10.970 0.998 1.00 95.12 756 ASP A N 1
ATOM 6009 C CA . ASP A 1 756 ? -15.980 -11.794 -0.111 1.00 95.12 756 ASP A CA 1
ATOM 6010 C C . ASP A 1 756 ? -15.070 -10.911 -0.977 1.00 95.12 756 ASP A C 1
ATOM 6012 O O . ASP A 1 756 ? -15.534 -10.231 -1.893 1.00 95.12 756 ASP A O 1
ATOM 6016 N N . TYR A 1 757 ? -13.789 -10.789 -0.609 1.00 94.12 757 TYR A N 1
ATOM 6017 C CA . TYR A 1 757 ? -12.929 -9.754 -1.209 1.00 94.12 757 TYR A CA 1
ATOM 6018 C C . TYR A 1 757 ? -12.483 -10.108 -2.635 1.00 94.12 757 TYR A C 1
ATOM 6020 O O . TYR A 1 757 ? -12.061 -9.226 -3.391 1.00 94.12 757 TYR A O 1
ATOM 6028 N N . ASP A 1 758 ? -12.535 -11.385 -3.010 1.00 88.69 758 ASP A N 1
ATOM 6029 C CA . ASP A 1 758 ? -12.134 -11.863 -4.333 1.00 88.69 758 ASP A CA 1
ATOM 6030 C C . ASP A 1 758 ? -13.293 -12.393 -5.192 1.00 88.69 758 ASP A C 1
ATOM 6032 O O . ASP A 1 758 ? -13.079 -12.796 -6.344 1.00 88.69 758 ASP A O 1
ATOM 6036 N N . ASN A 1 759 ? -14.522 -12.247 -4.692 1.00 90.06 759 ASN A N 1
ATOM 6037 C CA . ASN A 1 759 ? -15.777 -12.645 -5.319 1.00 90.06 759 ASN A CA 1
ATOM 6038 C C . ASN A 1 759 ? -15.784 -14.134 -5.702 1.00 90.06 759 ASN A C 1
ATOM 6040 O O . ASN A 1 759 ? -16.223 -14.492 -6.804 1.00 90.06 759 ASN A O 1
ATOM 6044 N N . ASP A 1 760 ? -15.278 -15.000 -4.820 1.00 86.50 760 ASP A N 1
ATOM 6045 C CA . ASP A 1 760 ? -15.317 -16.456 -4.991 1.00 86.50 760 ASP A CA 1
ATOM 6046 C C . ASP A 1 760 ? -16.574 -17.116 -4.392 1.00 86.50 760 ASP A C 1
ATOM 6048 O O . ASP A 1 760 ? -16.833 -18.307 -4.614 1.00 86.50 760 ASP A O 1
ATOM 6052 N N . GLY A 1 761 ? -17.426 -16.321 -3.738 1.00 90.06 761 GLY A N 1
ATOM 6053 C CA . GLY A 1 761 ? -18.710 -16.734 -3.182 1.00 90.06 761 GLY A CA 1
ATOM 6054 C C . GLY A 1 761 ? -18.619 -17.329 -1.780 1.00 90.06 761 GLY A C 1
ATOM 6055 O O . GLY A 1 761 ? -19.615 -17.891 -1.298 1.00 90.06 761 GLY A O 1
ATOM 6056 N N . ASN A 1 762 ? -17.455 -17.232 -1.134 1.00 92.31 762 ASN A N 1
ATOM 6057 C CA . ASN A 1 762 ? -17.251 -17.580 0.265 1.00 92.31 762 ASN A CA 1
ATOM 6058 C C . ASN A 1 762 ? -16.853 -16.331 1.055 1.00 92.31 762 ASN A C 1
ATOM 6060 O O . ASN A 1 762 ? -16.077 -15.510 0.589 1.00 92.31 762 ASN A O 1
ATOM 6064 N N . LEU A 1 763 ? -17.388 -16.192 2.268 1.00 95.62 763 LEU A N 1
ATOM 6065 C CA . LEU A 1 763 ? -17.004 -15.087 3.140 1.00 95.62 763 LEU A CA 1
ATOM 6066 C C . LEU A 1 763 ? -15.592 -15.313 3.684 1.00 95.62 763 LEU A C 1
ATOM 6068 O O . LEU A 1 763 ? -15.299 -16.367 4.260 1.00 95.62 763 LE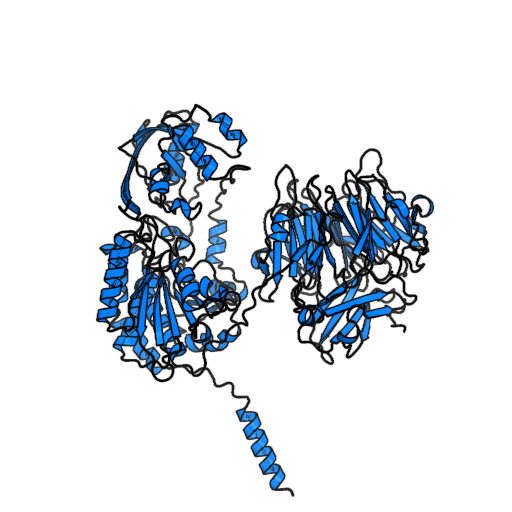U A O 1
ATOM 6072 N N . ASP A 1 764 ? -14.758 -14.291 3.541 1.00 96.38 764 ASP A N 1
ATOM 6073 C CA . ASP A 1 764 ? -13.445 -14.170 4.156 1.00 96.38 764 ASP A CA 1
ATOM 6074 C C . ASP A 1 764 ? -13.529 -13.320 5.423 1.00 96.38 764 ASP A C 1
ATOM 6076 O O . ASP A 1 764 ? -14.512 -12.615 5.665 1.00 96.38 764 ASP A O 1
ATOM 6080 N N . ILE A 1 765 ? -12.476 -13.357 6.241 1.00 97.19 765 ILE A N 1
ATOM 6081 C CA . ILE A 1 765 ? -12.426 -12.591 7.488 1.00 97.19 765 ILE A CA 1
ATOM 6082 C C . ILE A 1 765 ? -11.145 -11.762 7.595 1.00 97.19 765 ILE A C 1
ATOM 6084 O O . ILE A 1 765 ? -10.025 -12.280 7.551 1.00 97.19 765 ILE A O 1
ATOM 6088 N N . PHE A 1 766 ? -11.312 -10.450 7.761 1.00 97.56 766 PHE A N 1
ATOM 6089 C CA . PHE A 1 766 ? -10.236 -9.522 8.105 1.00 97.56 766 PHE A CA 1
ATOM 6090 C C . PHE A 1 766 ? -10.194 -9.276 9.612 1.00 97.56 766 PHE A C 1
ATOM 6092 O O . PHE A 1 766 ? -11.236 -9.171 10.257 1.00 97.56 766 PHE A O 1
ATOM 6099 N N . LEU A 1 767 ? -8.986 -9.178 10.171 1.00 97.06 767 LEU A N 1
ATOM 6100 C CA . LEU A 1 767 ? -8.734 -8.960 11.591 1.00 97.06 767 LEU A CA 1
ATOM 6101 C C . LEU A 1 767 ? -7.835 -7.735 11.768 1.00 97.06 767 LEU A C 1
ATOM 6103 O O . LEU A 1 767 ? -6.634 -7.789 11.471 1.00 97.06 767 LEU A O 1
ATOM 6107 N N . ALA A 1 768 ? -8.409 -6.662 12.315 1.00 95.75 768 ALA A N 1
ATOM 6108 C CA . ALA A 1 768 ? -7.640 -5.541 12.842 1.00 95.75 768 ALA A CA 1
ATOM 6109 C C . ALA A 1 768 ? -6.996 -5.953 14.169 1.00 95.75 768 ALA A C 1
ATOM 6111 O O . ALA A 1 768 ? -7.679 -6.419 15.092 1.00 95.75 768 ALA A O 1
ATOM 6112 N N . ASN A 1 769 ? -5.674 -5.813 14.252 1.00 95.56 769 ASN A N 1
ATOM 6113 C CA . ASN A 1 769 ? -4.895 -6.350 15.356 1.00 95.56 769 ASN A CA 1
ATOM 6114 C C . ASN A 1 769 ? -4.020 -5.307 16.042 1.00 95.56 769 ASN A C 1
ATOM 6116 O O . ASN A 1 769 ? -3.492 -4.367 15.452 1.00 95.56 769 ASN A O 1
ATOM 6120 N N . TYR A 1 770 ? -3.762 -5.584 17.314 1.00 94.00 770 TYR A N 1
ATOM 6121 C CA . TYR A 1 770 ? -2.534 -5.183 17.974 1.00 94.00 770 TYR A CA 1
ATOM 6122 C C . TYR A 1 770 ? -1.516 -6.284 17.668 1.00 94.00 770 TYR A C 1
ATOM 6124 O O . TYR A 1 770 ? -1.612 -7.397 18.193 1.00 94.00 770 TYR A O 1
ATOM 6132 N N . GLY A 1 771 ? -0.588 -5.982 16.765 1.00 91.44 771 GLY A N 1
ATOM 6133 C CA . GLY A 1 771 ? 0.262 -6.925 16.043 1.00 91.44 771 GLY A CA 1
ATOM 6134 C C . GLY A 1 771 ? 0.014 -6.856 14.530 1.00 91.44 771 GLY A C 1
ATOM 6135 O O . GLY A 1 771 ? -0.657 -5.940 14.057 1.00 91.44 771 GLY A O 1
ATOM 6136 N N . PRO A 1 772 ? 0.537 -7.818 13.751 1.00 91.69 772 PRO A N 1
ATOM 6137 C CA . PRO A 1 772 ? 0.247 -7.911 12.323 1.00 91.69 772 PRO A CA 1
ATOM 6138 C C . PRO A 1 772 ? -1.243 -8.156 12.085 1.00 91.69 772 PRO A C 1
ATOM 6140 O O . PRO A 1 772 ? -1.790 -9.093 12.665 1.00 91.69 772 PRO A O 1
ATOM 6143 N N . ASN A 1 773 ? -1.894 -7.359 11.233 1.00 95.25 773 ASN A N 1
ATOM 6144 C CA . ASN A 1 773 ? -3.270 -7.633 10.788 1.00 95.25 773 ASN A CA 1
ATOM 6145 C C . ASN A 1 773 ? -3.377 -8.990 10.069 1.00 95.25 773 ASN A C 1
ATOM 6147 O O . ASN A 1 773 ? -2.406 -9.488 9.489 1.00 95.25 773 ASN A O 1
ATOM 6151 N N . GLY A 1 774 ? -4.571 -9.579 10.098 1.00 96.31 774 GLY A N 1
ATOM 6152 C CA . GLY A 1 774 ? -4.883 -10.831 9.411 1.00 96.31 774 GLY A CA 1
ATOM 6153 C C . GLY A 1 774 ? -5.910 -10.629 8.302 1.00 96.31 774 GLY A C 1
ATOM 6154 O O . GLY A 1 774 ? -6.856 -9.872 8.473 1.00 96.31 774 GLY A O 1
ATOM 6155 N N . LEU A 1 775 ? -5.750 -11.341 7.190 1.00 97.38 775 LEU A N 1
ATOM 6156 C CA . LEU A 1 775 ? -6.783 -11.522 6.171 1.00 97.38 775 LEU A CA 1
ATOM 6157 C C . LEU A 1 775 ? -6.817 -13.007 5.870 1.00 97.38 775 LEU A C 1
ATOM 6159 O O . LEU A 1 775 ? -5.825 -13.561 5.399 1.00 97.38 775 LEU A O 1
ATOM 6163 N N . TYR A 1 776 ? -7.925 -13.643 6.199 1.00 97.88 776 TYR A N 1
ATOM 6164 C CA . TYR A 1 776 ? -8.082 -15.079 6.139 1.00 97.88 776 TYR A CA 1
ATOM 6165 C C . TYR A 1 776 ? -9.044 -15.428 5.027 1.00 97.88 776 TYR A C 1
ATOM 6167 O O . TYR A 1 776 ? -10.252 -15.254 5.174 1.00 97.88 776 TYR A O 1
ATOM 6175 N N . ARG A 1 777 ? -8.471 -15.934 3.936 1.00 95.94 777 ARG A N 1
ATOM 6176 C CA . ARG A 1 777 ? -9.229 -16.405 2.791 1.00 95.94 777 ARG A CA 1
ATOM 6177 C C . ARG A 1 777 ? -9.874 -17.747 3.103 1.00 95.94 777 ARG A C 1
ATOM 6179 O O . ARG A 1 777 ? -9.169 -18.659 3.550 1.00 95.94 777 ARG A O 1
ATOM 6186 N N . ASN A 1 778 ? -11.160 -17.890 2.822 1.00 95.06 778 ASN A N 1
ATOM 6187 C CA . ASN A 1 778 ? -11.859 -19.163 2.877 1.00 95.06 778 ASN A CA 1
ATOM 6188 C C . ASN A 1 778 ? -11.498 -20.017 1.648 1.00 95.06 778 ASN A C 1
ATOM 6190 O O . ASN A 1 778 ? -11.883 -19.726 0.525 1.00 95.06 778 ASN A O 1
ATOM 6194 N N . ILE A 1 779 ? -10.717 -21.083 1.839 1.00 87.12 779 ILE A N 1
ATOM 6195 C CA . ILE A 1 779 ? -10.091 -21.825 0.723 1.00 87.12 779 ILE A CA 1
ATOM 6196 C C . ILE A 1 779 ? -10.885 -23.047 0.241 1.00 87.12 779 ILE A C 1
ATOM 6198 O O . ILE A 1 779 ? -10.516 -23.667 -0.757 1.00 87.12 779 ILE A O 1
ATOM 6202 N N . ASN A 1 780 ? -11.933 -23.454 0.958 1.00 80.25 780 ASN A N 1
ATOM 6203 C CA . ASN A 1 780 ? -12.747 -24.623 0.597 1.00 80.25 780 ASN A CA 1
ATOM 6204 C C . ASN A 1 780 ? -14.157 -24.601 1.206 1.00 80.25 780 ASN A C 1
ATOM 6206 O O . ASN A 1 780 ? -14.732 -25.658 1.465 1.00 80.25 780 ASN A O 1
ATOM 6210 N N . GLY A 1 781 ? -14.692 -23.406 1.461 1.00 82.88 781 GLY A N 1
ATOM 6211 C CA . GLY A 1 781 ? -15.981 -23.215 2.123 1.00 82.88 781 GLY A CA 1
ATOM 6212 C C . GLY A 1 781 ? -15.994 -23.650 3.590 1.00 82.88 781 GLY A C 1
ATOM 6213 O O . GLY A 1 781 ? -17.072 -23.875 4.120 1.00 82.88 781 GLY A O 1
ATOM 6214 N N . ARG A 1 782 ? -14.827 -23.838 4.229 1.00 88.06 782 ARG A N 1
ATOM 6215 C CA . ARG A 1 782 ? -14.743 -24.294 5.630 1.00 88.06 782 ARG A CA 1
ATOM 6216 C C . ARG A 1 782 ? -13.454 -23.910 6.357 1.00 88.06 782 ARG A C 1
ATOM 6218 O O . ARG A 1 782 ? -13.492 -23.594 7.539 1.00 88.06 782 ARG A O 1
ATOM 6225 N N . ASN A 1 783 ? -12.308 -24.004 5.683 1.00 93.44 783 ASN A N 1
ATOM 6226 C CA . ASN A 1 783 ? -10.984 -23.725 6.249 1.00 93.44 783 ASN A CA 1
ATOM 6227 C C . ASN A 1 783 ? -10.462 -22.378 5.769 1.00 93.44 783 ASN A C 1
ATOM 6229 O O . ASN A 1 783 ? -10.752 -21.955 4.649 1.00 93.44 783 ASN A O 1
ATOM 6233 N N . PHE A 1 784 ? -9.603 -21.770 6.582 1.00 97.00 784 PHE A N 1
ATOM 6234 C CA . PHE A 1 784 ? -9.105 -20.429 6.345 1.00 97.00 784 PHE A CA 1
ATOM 6235 C C . PHE A 1 784 ? -7.579 -20.395 6.239 1.00 97.00 784 PHE A C 1
ATOM 6237 O O . PHE A 1 784 ? -6.861 -20.998 7.039 1.00 97.00 784 PHE A O 1
ATOM 6244 N N . LYS A 1 785 ? -7.062 -19.643 5.263 1.00 95.25 785 LYS A N 1
ATOM 6245 C CA . LYS A 1 785 ? -5.625 -19.383 5.091 1.00 95.25 785 LYS A CA 1
ATOM 6246 C C . LYS A 1 785 ? -5.346 -17.897 5.283 1.00 95.25 785 LYS A C 1
ATOM 6248 O O . LYS A 1 785 ? -5.919 -17.073 4.581 1.00 95.25 785 LYS A O 1
ATOM 6253 N N . ASN A 1 786 ? -4.402 -17.554 6.160 1.00 94.62 786 ASN A N 1
ATOM 6254 C CA . ASN A 1 786 ? -3.921 -16.176 6.260 1.00 94.62 786 ASN A CA 1
ATOM 6255 C C . ASN A 1 786 ? -3.127 -15.784 5.000 1.00 94.62 786 ASN A C 1
ATOM 6257 O O . ASN A 1 786 ? -2.032 -16.300 4.773 1.00 94.62 786 ASN A O 1
ATOM 6261 N N . VAL A 1 787 ? -3.666 -14.853 4.217 1.00 88.38 787 VAL A N 1
ATOM 6262 C CA . VAL A 1 787 ? -3.077 -14.298 2.988 1.00 88.38 787 VAL A CA 1
ATOM 6263 C C . VAL A 1 787 ? -2.614 -12.845 3.156 1.00 88.38 787 VAL A C 1
ATOM 6265 O O . VAL A 1 787 ? -1.995 -12.286 2.252 1.00 88.38 787 VAL A O 1
ATOM 6268 N N . ALA A 1 788 ? -2.828 -12.223 4.323 1.00 78.31 788 ALA A N 1
ATOM 6269 C CA . ALA A 1 788 ? -2.412 -10.836 4.562 1.00 78.31 788 ALA A CA 1
ATOM 6270 C C . ALA A 1 788 ? -0.917 -10.558 4.301 1.00 78.31 788 ALA A C 1
ATOM 6272 O O . ALA A 1 788 ? -0.615 -9.491 3.764 1.00 78.31 788 ALA A O 1
ATOM 6273 N N . PRO A 1 789 ? 0.045 -11.451 4.625 1.00 71.62 789 PRO A N 1
ATOM 6274 C CA . PRO A 1 789 ? 1.452 -11.215 4.298 1.00 71.62 789 PRO A CA 1
ATOM 6275 C C . PRO A 1 789 ? 1.730 -11.172 2.790 1.00 71.62 789 PRO A C 1
ATOM 6277 O O . PRO A 1 789 ? 2.521 -10.341 2.347 1.00 71.62 789 PRO A O 1
ATOM 6280 N N . GLU A 1 790 ? 1.076 -12.047 2.018 1.00 72.50 790 GLU A N 1
ATOM 6281 C CA . GLU A 1 790 ? 1.215 -12.155 0.556 1.00 72.50 790 GLU A CA 1
ATOM 6282 C C . GLU A 1 790 ? 0.648 -10.903 -0.136 1.00 72.50 790 GLU A C 1
ATOM 6284 O O . GLU A 1 790 ? 1.218 -10.412 -1.108 1.00 72.50 790 GLU A O 1
ATOM 6289 N N . LEU A 1 791 ? -0.418 -10.331 0.434 1.00 71.62 791 LEU A N 1
ATOM 6290 C CA . LEU A 1 791 ? -1.118 -9.151 -0.084 1.00 71.62 791 LEU A CA 1
ATOM 6291 C C . LEU A 1 791 ? -0.629 -7.817 0.506 1.00 71.62 791 LEU A C 1
ATOM 6293 O O . LEU A 1 791 ? -1.164 -6.762 0.178 1.00 71.62 791 LEU A O 1
ATOM 6297 N N . GLY A 1 792 ? 0.383 -7.837 1.381 1.00 71.00 792 GLY A N 1
ATOM 6298 C CA . GLY A 1 792 ? 0.933 -6.626 2.004 1.00 71.00 792 GLY A CA 1
ATOM 6299 C C . GLY A 1 792 ? 0.039 -5.981 3.072 1.00 71.00 792 GLY A C 1
ATOM 6300 O O . GLY A 1 792 ? 0.301 -4.849 3.475 1.00 71.00 792 GLY A O 1
ATOM 6301 N N . LEU A 1 793 ? -0.977 -6.698 3.557 1.00 81.56 793 LEU A N 1
ATOM 6302 C CA . LEU A 1 793 ? -1.927 -6.242 4.574 1.00 81.56 793 LEU A CA 1
ATOM 6303 C C . LEU A 1 793 ? -1.506 -6.586 6.010 1.00 81.56 793 LEU A C 1
ATOM 6305 O O . LEU A 1 793 ? -2.059 -6.019 6.946 1.00 81.56 793 LEU A O 1
ATOM 6309 N N . ALA A 1 794 ? -0.518 -7.470 6.209 1.00 81.50 794 ALA A N 1
ATOM 6310 C CA . ALA A 1 794 ? -0.021 -7.878 7.533 1.00 81.50 794 ALA A CA 1
ATOM 6311 C C . ALA A 1 794 ? 0.866 -6.803 8.193 1.00 81.50 794 ALA A C 1
ATOM 6313 O O . ALA A 1 794 ? 2.037 -7.027 8.513 1.00 81.50 794 ALA A O 1
ATOM 6314 N N . ILE A 1 795 ? 0.321 -5.599 8.350 1.00 81.00 795 ILE A N 1
ATOM 6315 C CA . ILE A 1 795 ? 1.025 -4.459 8.927 1.00 81.00 795 ILE A CA 1
ATOM 6316 C C . ILE A 1 795 ? 1.085 -4.640 10.442 1.00 81.00 795 ILE A C 1
ATOM 6318 O O . ILE A 1 795 ? 0.059 -4.766 11.098 1.00 81.00 795 ILE A O 1
ATOM 6322 N N . ASP A 1 796 ? 2.301 -4.677 10.983 1.00 86.50 796 ASP A N 1
ATOM 6323 C CA . ASP A 1 796 ? 2.570 -4.924 12.403 1.00 86.50 796 ASP A CA 1
ATOM 6324 C C . ASP A 1 796 ? 2.528 -3.618 13.211 1.00 86.50 796 ASP A C 1
ATOM 6326 O O . ASP A 1 796 ? 3.509 -2.864 13.244 1.00 86.50 796 ASP A O 1
ATOM 6330 N N . ASN A 1 797 ? 1.364 -3.312 13.795 1.00 87.69 797 ASN A N 1
ATOM 6331 C CA . ASN A 1 797 ? 1.104 -2.079 14.551 1.00 87.69 797 ASN A CA 1
ATOM 6332 C C . ASN A 1 797 ? -0.121 -2.237 15.480 1.00 87.69 797 ASN A C 1
ATOM 6334 O O . ASN A 1 797 ? -0.378 -3.337 15.954 1.00 87.69 797 ASN A O 1
ATOM 6338 N N . SER A 1 798 ? -0.827 -1.158 15.832 1.00 91.31 798 SER A N 1
ATOM 6339 C CA . SER A 1 798 ? -2.075 -1.218 16.605 1.00 91.31 798 SER A CA 1
ATOM 6340 C C . SER A 1 798 ? -3.217 -0.636 15.784 1.00 91.31 798 SER A C 1
ATOM 6342 O O . SER A 1 798 ? -3.185 0.551 15.459 1.00 91.31 798 SER A O 1
ATOM 6344 N N . TYR A 1 799 ? -4.178 -1.493 15.450 1.00 92.69 799 TYR A N 1
ATOM 6345 C CA . TYR A 1 799 ? -5.366 -1.173 14.668 1.00 92.69 799 TYR A CA 1
ATOM 6346 C C . TYR A 1 799 ? -6.610 -1.600 15.436 1.00 92.69 799 TYR A C 1
ATOM 6348 O O . TYR A 1 799 ? -6.634 -2.686 16.022 1.00 92.69 799 TYR A O 1
ATOM 6356 N N . ASP A 1 800 ? -7.634 -0.755 15.412 1.00 91.44 800 ASP A N 1
ATOM 6357 C CA . ASP A 1 800 ? -8.882 -0.986 16.140 1.00 91.44 800 ASP A CA 1
ATOM 6358 C C . ASP A 1 800 ? -10.012 -1.470 15.222 1.00 91.44 800 ASP A C 1
ATOM 6360 O O . ASP A 1 800 ? -10.854 -2.254 15.655 1.00 91.44 800 ASP A O 1
ATOM 6364 N N . THR A 1 801 ? -10.011 -1.070 13.949 1.00 91.38 801 THR A N 1
ATOM 6365 C CA . THR A 1 801 ? -11.046 -1.420 12.973 1.00 91.38 801 THR A CA 1
ATOM 6366 C C . THR A 1 801 ? -10.458 -1.706 11.587 1.00 91.38 801 THR A C 1
ATOM 6368 O O . THR A 1 801 ? -9.535 -1.037 11.128 1.00 91.38 801 THR A O 1
ATOM 6371 N N . GLY A 1 802 ? -11.042 -2.688 10.889 1.00 93.00 802 GLY A N 1
ATOM 6372 C CA . GLY A 1 802 ? -11.035 -2.786 9.430 1.00 93.00 802 GLY A CA 1
ATOM 6373 C C . GLY A 1 802 ? -12.471 -2.851 8.902 1.00 93.00 802 GLY A C 1
ATOM 6374 O O . GLY A 1 802 ? -13.308 -3.465 9.553 1.00 93.00 802 GLY A O 1
ATOM 6375 N N . SER A 1 803 ? -12.782 -2.208 7.776 1.00 94.25 803 SER A N 1
ATOM 6376 C CA . SER A 1 803 ? -14.137 -2.169 7.209 1.00 94.25 803 SER A CA 1
ATOM 6377 C C . SER A 1 803 ? -14.117 -2.322 5.690 1.00 94.25 803 SER A C 1
ATOM 6379 O O . SER A 1 803 ? -13.350 -1.636 5.008 1.00 94.25 803 SER A O 1
ATOM 6381 N N . TRP A 1 804 ? -14.979 -3.202 5.180 1.00 95.94 804 TRP A N 1
ATOM 6382 C CA . TRP A 1 804 ? -15.134 -3.494 3.755 1.00 95.94 804 TRP A CA 1
ATOM 6383 C C . TRP A 1 804 ? -16.161 -2.574 3.101 1.00 95.94 804 TRP A C 1
ATOM 6385 O O . TRP A 1 804 ? -17.238 -2.377 3.661 1.00 95.94 804 TRP A O 1
ATOM 6395 N N . GLY A 1 805 ? -15.846 -2.047 1.922 1.00 94.94 805 GLY A N 1
ATOM 6396 C CA . GLY A 1 805 ? -16.769 -1.250 1.112 1.00 94.94 805 GLY A CA 1
ATOM 6397 C C . GLY A 1 805 ? -16.230 -1.067 -0.300 1.00 94.94 805 GLY A C 1
ATOM 6398 O O . GLY A 1 805 ? -15.022 -1.009 -0.485 1.00 94.94 805 GLY A O 1
ATOM 6399 N N . ASP A 1 806 ? -17.106 -1.010 -1.295 1.00 94.44 806 ASP A N 1
ATOM 6400 C CA . ASP A 1 806 ? -16.745 -0.746 -2.693 1.00 94.44 806 ASP A CA 1
ATOM 6401 C C . ASP A 1 806 ? -16.862 0.760 -2.959 1.00 94.44 806 ASP A C 1
ATOM 6403 O O . ASP A 1 806 ? -17.884 1.243 -3.446 1.00 94.44 806 ASP A O 1
ATOM 6407 N N . TYR A 1 807 ? -15.850 1.528 -2.541 1.00 92.00 807 TYR A N 1
ATOM 6408 C CA . TYR A 1 807 ? -15.945 2.997 -2.513 1.00 92.00 807 TYR A CA 1
ATOM 6409 C C . TYR A 1 807 ? -15.941 3.618 -3.917 1.00 92.00 807 TYR A C 1
ATOM 6411 O O . TYR A 1 807 ? -16.225 4.805 -4.066 1.00 92.00 807 TYR A O 1
ATOM 6419 N N . ASP A 1 808 ? -15.550 2.858 -4.944 1.00 90.25 808 ASP A N 1
ATOM 6420 C CA . ASP A 1 808 ? -15.425 3.322 -6.330 1.00 90.25 808 ASP A CA 1
ATOM 6421 C C . ASP A 1 808 ? -16.439 2.678 -7.305 1.00 90.25 808 ASP A C 1
ATOM 6423 O O . ASP A 1 808 ? -16.384 2.910 -8.527 1.00 90.25 808 ASP A O 1
ATOM 6427 N N . ASN A 1 809 ? -17.370 1.902 -6.739 1.00 91.25 809 ASN A N 1
ATOM 6428 C CA . ASN A 1 809 ? -18.442 1.161 -7.390 1.00 91.25 809 ASN A CA 1
ATOM 6429 C C . ASN A 1 809 ? -17.982 0.176 -8.486 1.00 91.25 809 ASN A C 1
ATOM 6431 O O . ASN A 1 809 ? -18.726 -0.099 -9.435 1.00 91.25 809 ASN A O 1
ATOM 6435 N N . ASN A 1 810 ? -16.763 -0.366 -8.418 1.00 86.12 810 ASN A N 1
ATOM 6436 C CA . ASN A 1 810 ? -16.236 -1.259 -9.458 1.00 86.12 810 ASN A CA 1
ATOM 6437 C C . ASN A 1 810 ? -16.668 -2.734 -9.342 1.00 86.12 810 ASN A C 1
ATOM 6439 O O . ASN A 1 810 ? -16.370 -3.508 -10.260 1.00 86.12 810 ASN A O 1
ATOM 6443 N N . GLY A 1 811 ? -17.350 -3.116 -8.265 1.00 87.19 811 GLY A N 1
ATOM 6444 C CA . GLY A 1 811 ? -17.787 -4.478 -7.959 1.00 87.19 811 GLY A CA 1
ATOM 6445 C C . GLY A 1 811 ? -16.806 -5.290 -7.105 1.00 87.19 811 GLY A C 1
ATOM 6446 O O . GLY A 1 811 ? -16.954 -6.511 -7.014 1.00 87.19 811 GLY A O 1
ATOM 6447 N N . ARG A 1 812 ? -15.783 -4.672 -6.509 1.00 87.81 812 ARG A N 1
ATOM 6448 C CA . ARG A 1 812 ? -14.814 -5.313 -5.605 1.00 87.81 812 ARG A CA 1
ATOM 6449 C C . ARG A 1 812 ? -14.827 -4.606 -4.261 1.00 87.81 812 ARG A C 1
ATOM 6451 O O . ARG A 1 812 ? -14.878 -3.387 -4.199 1.00 87.81 812 ARG A O 1
ATOM 6458 N N . LEU A 1 813 ? -14.714 -5.378 -3.184 1.00 95.88 813 LEU A N 1
ATOM 6459 C CA . LEU A 1 813 ? -14.577 -4.804 -1.851 1.00 95.88 813 LEU A CA 1
ATOM 6460 C C . LEU A 1 813 ? -13.171 -4.223 -1.662 1.00 95.88 813 LEU A C 1
ATOM 6462 O O . LEU A 1 813 ? -12.170 -4.938 -1.778 1.00 95.88 813 LEU A O 1
ATOM 6466 N N . ASP A 1 814 ? -13.117 -2.941 -1.318 1.00 95.44 814 ASP A N 1
ATOM 6467 C CA . ASP A 1 814 ? -11.940 -2.243 -0.816 1.00 95.44 814 ASP A CA 1
ATOM 6468 C C . ASP A 1 814 ? -11.899 -2.305 0.716 1.00 95.44 814 ASP A C 1
ATOM 6470 O O . ASP A 1 814 ? -12.894 -2.606 1.383 1.00 95.44 814 ASP A O 1
ATOM 6474 N N . LEU A 1 815 ? -10.731 -2.018 1.295 1.00 96.25 815 LEU A N 1
ATOM 6475 C CA . LEU A 1 815 ? -10.506 -2.148 2.733 1.00 96.25 815 LEU A CA 1
ATOM 6476 C C . LEU A 1 815 ? -10.026 -0.836 3.347 1.00 96.25 815 LEU A C 1
ATOM 6478 O O . LEU A 1 815 ? -8.933 -0.353 3.042 1.00 96.25 815 LEU A O 1
ATOM 6482 N N . TYR A 1 816 ? -10.802 -0.309 4.288 1.00 95.69 816 TYR A N 1
ATOM 6483 C CA . TYR A 1 816 ? -10.355 0.739 5.199 1.00 95.69 816 TYR A CA 1
ATOM 6484 C C . TYR A 1 816 ? -9.845 0.128 6.507 1.00 95.69 816 TYR A C 1
ATOM 6486 O O . TYR A 1 816 ? -10.479 -0.779 7.037 1.00 95.69 816 TYR A O 1
ATOM 6494 N N . VAL A 1 817 ? -8.733 0.623 7.050 1.00 93.50 817 VAL A N 1
ATOM 6495 C CA . VAL A 1 817 ? -8.162 0.205 8.341 1.00 93.50 817 VAL A CA 1
ATOM 6496 C C . VAL A 1 817 ? -7.706 1.442 9.102 1.00 93.50 817 VAL A C 1
ATOM 6498 O O . VAL A 1 817 ? -6.914 2.210 8.563 1.00 93.50 817 VAL A O 1
ATOM 6501 N N . ASN A 1 818 ? -8.135 1.626 10.350 1.00 91.12 818 ASN A N 1
ATOM 6502 C CA . ASN A 1 818 ? -7.691 2.756 11.171 1.00 91.12 818 ASN A CA 1
ATOM 6503 C C . ASN A 1 818 ? -6.684 2.353 12.251 1.00 91.12 818 ASN A C 1
ATOM 6505 O O . ASN A 1 818 ? -6.771 1.292 12.880 1.00 91.12 818 ASN A O 1
ATOM 6509 N N . GLY A 1 819 ? -5.702 3.221 12.458 1.00 88.88 819 GLY A N 1
ATOM 6510 C CA . GLY A 1 819 ? -4.709 3.079 13.503 1.00 88.88 819 GLY A CA 1
ATOM 6511 C C . GLY A 1 819 ? -5.231 3.579 14.847 1.00 88.88 819 GLY A C 1
ATOM 6512 O O . GLY A 1 819 ? -5.859 4.624 14.935 1.00 88.88 819 GLY A O 1
ATOM 6513 N N . THR A 1 820 ? -4.911 2.872 15.927 1.00 85.81 820 THR A N 1
ATOM 6514 C CA . THR A 1 820 ? -5.239 3.311 17.292 1.00 85.81 820 THR A CA 1
ATOM 6515 C C . THR A 1 820 ? -4.600 4.675 17.623 1.00 85.81 820 THR A C 1
ATOM 6517 O O . THR A 1 820 ? -3.479 4.970 17.200 1.00 85.81 820 THR A O 1
ATOM 6520 N N . ILE A 1 821 ? -5.207 5.479 18.502 1.00 82.12 821 ILE A N 1
ATOM 6521 C CA . ILE A 1 821 ? -4.527 6.602 19.162 1.00 82.12 821 ILE A CA 1
ATOM 6522 C C . ILE A 1 821 ? -4.355 6.267 20.642 1.00 82.12 821 ILE A C 1
ATOM 6524 O O . ILE A 1 821 ? -5.287 6.255 21.445 1.00 82.12 821 ILE A O 1
ATOM 6528 N N . THR A 1 822 ? -3.119 5.968 21.046 1.00 71.56 822 THR A N 1
ATOM 6529 C CA . THR A 1 822 ? -2.825 5.576 22.431 1.00 71.56 822 THR A CA 1
ATOM 6530 C C . THR A 1 822 ? -1.442 6.017 22.886 1.00 71.56 822 THR A C 1
ATOM 6532 O O . THR A 1 822 ? -0.476 6.024 22.125 1.00 71.56 822 THR A O 1
ATOM 6535 N N . GLY A 1 823 ? -1.331 6.418 24.157 1.00 66.25 823 GLY A N 1
ATOM 6536 C CA . GLY A 1 823 ? -0.060 6.833 24.759 1.00 66.25 823 GLY A CA 1
ATOM 6537 C C . GLY A 1 823 ? 0.607 8.033 24.075 1.00 66.25 823 GLY A C 1
ATOM 6538 O O . GLY A 1 823 ? 1.831 8.124 24.099 1.00 66.25 823 GLY A O 1
ATOM 6539 N N . GLY A 1 824 ? -0.176 8.919 23.446 1.00 69.12 824 GLY A N 1
ATOM 6540 C CA . GLY A 1 824 ? 0.329 10.069 22.683 1.00 69.12 824 GLY A CA 1
ATOM 6541 C C . GLY A 1 824 ? 0.856 9.726 21.284 1.00 69.12 824 GLY A C 1
ATOM 6542 O O . GLY A 1 824 ? 1.467 10.578 20.647 1.00 69.12 824 GLY A O 1
ATOM 6543 N N . LYS A 1 825 ? 0.639 8.493 20.808 1.00 76.12 825 LYS A N 1
ATOM 6544 C CA . LYS A 1 825 ? 1.005 8.037 19.467 1.00 76.12 825 LYS A CA 1
ATOM 6545 C C . LYS A 1 825 ? -0.258 7.768 18.648 1.00 76.12 825 LYS A C 1
ATOM 6547 O O . LYS A 1 825 ? -1.120 7.025 19.107 1.00 76.12 825 LYS A O 1
ATOM 6552 N N . SER A 1 826 ? -0.303 8.332 17.444 1.00 81.75 826 SER A N 1
ATOM 6553 C CA . SER A 1 826 ? -1.274 8.009 16.395 1.00 81.75 826 SER A CA 1
ATOM 6554 C C . SER A 1 826 ? -0.639 7.006 15.425 1.00 81.75 826 SER A C 1
ATOM 6556 O O . SER A 1 826 ? 0.511 7.193 14.996 1.00 81.75 826 SER A O 1
ATOM 6558 N N . TYR A 1 827 ? -1.320 5.890 15.173 1.00 84.06 827 TYR A N 1
ATOM 6559 C CA . TYR A 1 827 ? -0.933 4.923 14.145 1.00 84.06 827 TYR A CA 1
ATOM 6560 C C . TYR A 1 827 ? -1.589 5.312 12.812 1.00 84.06 827 TYR A C 1
ATOM 6562 O O . TYR A 1 827 ? -2.634 5.940 12.794 1.00 84.06 827 TYR A O 1
ATOM 6570 N N . GLU A 1 828 ? -0.940 4.999 11.690 1.00 84.12 828 GLU A N 1
ATOM 6571 C CA . GLU A 1 828 ? -1.412 5.447 10.372 1.00 84.12 828 GLU A CA 1
ATOM 6572 C C . GLU A 1 828 ? -2.658 4.670 9.923 1.00 84.12 828 GLU A C 1
ATOM 6574 O O . GLU A 1 828 ? -2.655 3.438 9.969 1.00 84.12 828 GLU A O 1
ATOM 6579 N N . ASP A 1 829 ? -3.657 5.404 9.431 1.00 89.31 829 ASP A N 1
ATOM 6580 C CA . ASP A 1 829 ? -4.826 4.876 8.725 1.00 89.31 829 ASP A CA 1
ATOM 6581 C C . ASP A 1 829 ? -4.482 4.457 7.294 1.00 89.31 829 ASP A C 1
ATOM 6583 O O . ASP A 1 829 ? -3.612 5.040 6.632 1.00 89.31 829 ASP A O 1
ATOM 6587 N N . TYR A 1 830 ? -5.220 3.477 6.783 1.00 90.06 830 TYR A N 1
ATOM 6588 C CA . TYR A 1 830 ? -5.071 2.958 5.437 1.00 90.06 830 TYR A CA 1
ATOM 6589 C C . TYR A 1 830 ? -6.410 2.826 4.717 1.00 90.06 830 TYR A C 1
ATOM 6591 O O . TYR A 1 830 ? -7.330 2.192 5.216 1.00 90.06 830 TYR A O 1
ATOM 6599 N N . LEU A 1 831 ? -6.477 3.348 3.493 1.00 92.81 831 LEU A N 1
ATOM 6600 C CA . LEU A 1 831 ? -7.453 2.949 2.482 1.00 92.81 831 LEU A CA 1
ATOM 6601 C C . LEU A 1 831 ? -6.728 2.116 1.423 1.00 92.81 831 LEU A C 1
ATOM 6603 O O . LEU A 1 831 ? -5.816 2.612 0.751 1.00 92.81 831 LEU A O 1
ATOM 6607 N N . PHE A 1 832 ? -7.112 0.852 1.301 1.00 89.31 832 PHE A N 1
ATOM 6608 C CA . PHE A 1 832 ? -6.579 -0.086 0.328 1.00 89.31 832 PHE A CA 1
ATOM 6609 C C . PHE A 1 832 ? -7.588 -0.338 -0.777 1.00 89.31 832 PHE A C 1
ATOM 6611 O O . PHE A 1 832 ? -8.647 -0.902 -0.528 1.00 89.31 832 PHE A O 1
ATOM 6618 N N . HIS A 1 833 ? -7.202 0.021 -1.995 1.00 87.69 833 HIS A N 1
ATOM 6619 C CA . HIS A 1 833 ? -7.962 -0.281 -3.191 1.00 87.69 833 HIS A CA 1
ATOM 6620 C C . HIS A 1 833 ? -7.672 -1.705 -3.685 1.00 87.69 833 HIS A C 1
ATOM 6622 O O . HIS A 1 833 ? -6.496 -2.077 -3.790 1.00 87.69 833 HIS A O 1
ATOM 66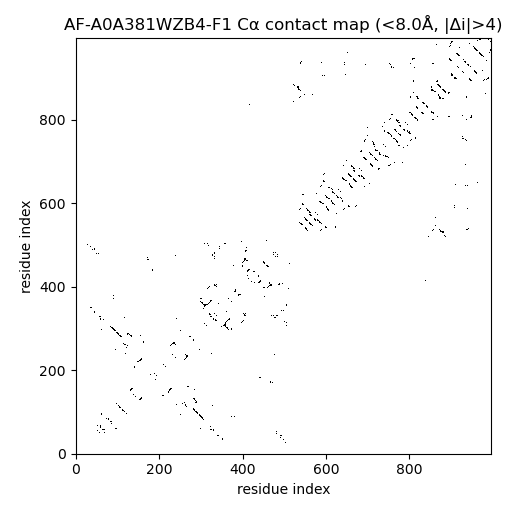28 N N . ASN A 1 834 ? -8.715 -2.462 -4.014 1.00 84.19 834 ASN A N 1
ATOM 6629 C CA . ASN A 1 834 ? -8.657 -3.829 -4.523 1.00 84.19 834 ASN A CA 1
ATOM 6630 C C . ASN A 1 834 ? -8.888 -3.883 -6.042 1.00 84.19 834 ASN A C 1
ATOM 6632 O O . ASN A 1 834 ? -9.997 -3.675 -6.531 1.00 84.19 834 ASN A O 1
ATOM 6636 N N . ASP A 1 835 ? -7.851 -4.259 -6.795 1.00 69.12 835 ASP A N 1
ATOM 6637 C CA . ASP A 1 835 ? -7.909 -4.363 -8.261 1.00 69.12 835 ASP A CA 1
ATOM 6638 C C . ASP A 1 835 ? -8.010 -5.812 -8.779 1.00 69.12 835 ASP A C 1
ATOM 6640 O O . ASP A 1 835 ? -7.712 -6.089 -9.945 1.00 69.12 835 ASP A O 1
ATOM 6644 N N . ALA A 1 836 ? -8.422 -6.745 -7.912 1.00 65.94 836 ALA A N 1
ATOM 6645 C CA . ALA A 1 836 ? -8.414 -8.201 -8.091 1.00 65.94 836 ALA A CA 1
ATOM 6646 C C . ALA A 1 836 ? -7.028 -8.869 -8.117 1.00 65.94 836 ALA A C 1
ATOM 6648 O O . ALA A 1 836 ? -6.940 -10.076 -7.896 1.00 65.94 836 ALA A O 1
ATOM 6649 N N . SER A 1 837 ? -5.946 -8.129 -8.384 1.00 59.78 837 SER A N 1
ATOM 6650 C CA . SER A 1 837 ? -4.577 -8.659 -8.311 1.00 59.78 837 SER A CA 1
ATOM 6651 C C . SER A 1 837 ? -3.948 -8.477 -6.928 1.00 59.78 837 SER A C 1
ATOM 6653 O O . SER A 1 837 ? -2.958 -9.133 -6.598 1.00 59.78 837 SER A O 1
ATOM 6655 N N . GLY A 1 838 ? -4.542 -7.611 -6.109 1.00 68.94 838 GLY A N 1
ATOM 6656 C CA . GLY A 1 838 ? -4.195 -7.400 -4.715 1.00 68.94 838 GLY A CA 1
ATOM 6657 C C . GLY A 1 838 ? -4.652 -6.030 -4.230 1.00 68.94 838 GLY A C 1
ATOM 6658 O O . GLY A 1 838 ? -5.501 -5.382 -4.838 1.00 68.94 838 GLY A O 1
ATOM 6659 N N . PHE A 1 839 ? -4.050 -5.588 -3.129 1.00 79.06 839 PHE A N 1
ATOM 6660 C CA . PHE A 1 839 ? -4.395 -4.334 -2.475 1.00 79.06 839 PHE A CA 1
ATOM 6661 C C . PHE A 1 839 ? -3.321 -3.267 -2.694 1.00 79.06 839 PHE A C 1
ATOM 6663 O O . PHE A 1 839 ? -2.127 -3.497 -2.481 1.00 79.06 839 PHE A O 1
ATOM 6670 N N . THR A 1 840 ? -3.747 -2.060 -3.065 1.00 77.00 840 THR A N 1
ATOM 6671 C CA . THR A 1 840 ? -2.882 -0.881 -3.184 1.00 77.00 840 THR A CA 1
ATOM 6672 C C . THR A 1 840 ? -3.302 0.186 -2.182 1.00 77.00 840 THR A C 1
ATOM 6674 O O . THR A 1 840 ? -4.438 0.639 -2.186 1.00 77.00 840 THR A O 1
ATOM 6677 N N . ASN A 1 841 ? -2.368 0.649 -1.349 1.00 79.62 841 ASN A N 1
ATOM 6678 C CA . ASN A 1 841 ? -2.612 1.782 -0.455 1.00 79.62 841 ASN A CA 1
ATOM 6679 C C . ASN A 1 841 ? -2.811 3.076 -1.266 1.00 79.62 841 ASN A C 1
ATOM 6681 O O . ASN A 1 841 ? -1.872 3.563 -1.904 1.00 79.62 841 ASN A O 1
ATOM 6685 N N . ILE A 1 842 ? -4.011 3.645 -1.182 1.00 81.81 842 ILE A N 1
ATOM 6686 C CA . ILE A 1 842 ? -4.430 4.882 -1.854 1.00 81.81 842 ILE A CA 1
ATOM 6687 C C . ILE A 1 842 ? -4.823 5.993 -0.870 1.00 81.81 842 ILE A C 1
ATOM 6689 O O . ILE A 1 842 ? -5.398 6.998 -1.274 1.00 81.81 842 ILE A O 1
ATOM 6693 N N . THR A 1 843 ? -4.493 5.833 0.413 1.00 83.25 843 THR A N 1
ATOM 6694 C CA . THR A 1 843 ? -4.963 6.695 1.509 1.00 83.25 843 THR A CA 1
ATOM 6695 C C . THR A 1 843 ? -4.788 8.193 1.210 1.00 83.25 843 THR A C 1
ATOM 6697 O O . THR A 1 843 ? -3.646 8.678 1.150 1.00 83.25 843 THR A O 1
ATOM 6700 N N . PRO A 1 844 ? -5.888 8.952 1.052 1.00 83.75 844 PRO A N 1
ATOM 6701 C CA . PRO A 1 844 ? -5.839 10.376 0.778 1.00 83.75 844 PRO A CA 1
ATOM 6702 C C . PRO A 1 844 ? -5.425 11.164 2.019 1.00 83.75 844 PRO A C 1
ATOM 6704 O O . PRO A 1 844 ? -5.584 10.727 3.157 1.00 83.75 844 PRO A O 1
ATOM 6707 N N . LYS A 1 845 ? -4.916 12.380 1.798 1.00 83.50 845 LYS A N 1
ATOM 6708 C CA . LYS A 1 845 ? -4.442 13.250 2.883 1.00 83.50 845 LYS A CA 1
ATOM 6709 C C . LYS A 1 845 ? -5.532 13.529 3.926 1.00 83.50 845 LYS A C 1
ATOM 6711 O O . LYS A 1 845 ? -5.234 13.506 5.109 1.00 83.50 845 LYS A O 1
ATOM 6716 N N . ILE A 1 846 ? -6.774 13.746 3.486 1.00 85.69 846 ILE A N 1
ATOM 6717 C CA . ILE A 1 846 ? -7.909 14.029 4.376 1.00 85.69 846 ILE A CA 1
ATOM 6718 C C . ILE A 1 846 ? -8.158 12.908 5.392 1.00 85.69 846 ILE A C 1
ATOM 6720 O O . ILE A 1 846 ? -8.432 13.222 6.540 1.00 85.69 846 ILE A O 1
ATOM 6724 N N . ILE A 1 847 ? -7.979 11.641 4.998 1.00 86.44 847 ILE A N 1
ATOM 6725 C CA . ILE A 1 847 ? -8.052 10.487 5.904 1.00 86.44 847 ILE A CA 1
ATOM 6726 C C . ILE A 1 847 ? -6.844 10.481 6.847 1.00 86.44 847 ILE A C 1
ATOM 6728 O O . ILE A 1 847 ? -7.009 10.391 8.055 1.00 86.44 847 ILE A O 1
ATOM 6732 N N . LYS A 1 848 ? -5.625 10.679 6.323 1.00 82.12 848 LYS A N 1
ATOM 6733 C CA . LYS A 1 848 ? -4.403 10.710 7.154 1.00 82.12 848 LYS A CA 1
ATOM 6734 C C . LYS A 1 848 ? -4.397 11.809 8.215 1.00 82.12 848 LYS A C 1
ATOM 6736 O O . LYS A 1 848 ? -3.709 11.672 9.218 1.00 82.12 848 LYS A O 1
ATOM 6741 N N . ASP A 1 849 ? -5.092 12.911 7.956 1.00 79.50 849 ASP A N 1
ATOM 6742 C CA . ASP A 1 849 ? -5.196 14.049 8.868 1.00 79.50 849 ASP A CA 1
ATOM 6743 C C . ASP A 1 849 ? -6.383 13.924 9.844 1.00 79.50 849 ASP A C 1
ATOM 6745 O O . ASP A 1 849 ? -6.635 14.858 10.604 1.00 79.50 849 ASP A O 1
ATOM 6749 N N . ASN A 1 850 ? -7.179 12.852 9.764 1.00 70.31 850 ASN A N 1
ATOM 6750 C CA . ASN A 1 850 ? -8.479 12.789 10.432 1.00 70.31 850 ASN A CA 1
ATOM 6751 C C . ASN A 1 850 ? -8.414 12.331 11.896 1.00 70.31 850 ASN A C 1
ATOM 6753 O O . ASN A 1 850 ? -9.425 12.448 12.584 1.00 70.31 850 ASN A O 1
ATOM 6757 N N . ASP A 1 851 ? -7.258 11.827 12.352 1.00 69.50 851 ASP A N 1
ATOM 6758 C CA . ASP A 1 851 ? -7.032 11.293 13.706 1.00 69.50 851 ASP A CA 1
ATOM 6759 C C . ASP A 1 851 ? -8.177 10.361 14.178 1.00 69.50 851 ASP A C 1
ATOM 6761 O O . ASP A 1 851 ? -8.621 10.419 15.328 1.00 69.50 851 ASP A O 1
ATOM 6765 N N . GLY A 1 852 ? -8.692 9.523 13.268 1.00 74.31 852 GLY A N 1
ATOM 6766 C CA . GLY A 1 852 ? -9.725 8.534 13.569 1.00 74.31 852 GLY A CA 1
ATOM 6767 C C . GLY A 1 852 ? -9.099 7.237 14.071 1.00 74.31 852 GLY A C 1
ATOM 6768 O O . GLY A 1 852 ? -8.073 6.821 13.550 1.00 74.31 852 GLY A O 1
ATOM 6769 N N . ASP A 1 853 ? -9.688 6.589 15.078 1.00 76.94 853 ASP A N 1
ATOM 6770 C CA . ASP A 1 853 ? -8.978 5.501 15.762 1.00 76.94 853 ASP A CA 1
ATOM 6771 C C . ASP A 1 853 ? -9.819 4.363 16.336 1.00 76.94 853 ASP A C 1
ATOM 6773 O O . ASP A 1 853 ? -9.231 3.354 16.673 1.00 76.94 853 ASP A O 1
ATOM 6777 N N . HIS A 1 854 ? -11.149 4.462 16.448 1.00 85.31 854 HIS A N 1
ATOM 6778 C CA . HIS A 1 854 ? -11.985 3.353 16.937 1.00 85.31 854 HIS A CA 1
ATOM 6779 C C . HIS A 1 854 ? -12.886 2.793 15.827 1.00 85.31 854 HIS A C 1
ATOM 6781 O O . HIS A 1 854 ? -12.464 1.904 15.094 1.00 85.31 854 HIS A O 1
ATOM 6787 N N . GLY A 1 855 ? -14.125 3.262 15.696 1.00 87.31 855 GLY A N 1
ATOM 6788 C CA . GLY A 1 855 ? -15.109 2.856 14.690 1.00 87.31 855 GLY A CA 1
ATOM 6789 C C . GLY A 1 855 ? -14.930 3.497 13.315 1.00 87.31 855 GLY A C 1
ATOM 6790 O O . GLY A 1 855 ? -14.550 4.667 13.210 1.00 87.31 855 GLY A O 1
ATOM 6791 N N . ALA A 1 856 ? -15.227 2.700 12.285 1.00 92.19 856 ALA A N 1
ATOM 6792 C CA . ALA A 1 856 ? -15.315 3.102 10.887 1.00 92.19 856 ALA A CA 1
ATOM 6793 C C . ALA A 1 856 ? -16.404 2.293 10.166 1.00 92.19 856 ALA A C 1
ATOM 6795 O O . ALA A 1 856 ? -16.444 1.062 10.316 1.00 92.19 856 ALA A O 1
ATOM 6796 N N . HIS A 1 857 ? -17.242 2.982 9.390 1.00 93.12 857 HIS A N 1
ATOM 6797 C CA . HIS A 1 857 ? -18.340 2.409 8.608 1.00 93.12 857 HIS A CA 1
ATOM 6798 C C . HIS A 1 857 ? -18.387 3.034 7.222 1.00 93.12 857 HIS A C 1
ATOM 6800 O O . HIS A 1 857 ? -18.195 4.243 7.090 1.00 93.12 857 HIS A O 1
ATOM 6806 N N . TRP A 1 858 ? -18.672 2.202 6.225 1.00 95.31 858 TRP A N 1
ATOM 6807 C CA . TRP A 1 858 ? -19.097 2.672 4.916 1.00 95.31 858 TRP A CA 1
ATOM 6808 C C . TRP A 1 858 ? -20.614 2.824 4.918 1.00 95.31 858 TRP A C 1
ATOM 6810 O O . TRP A 1 858 ? -21.307 1.941 5.425 1.00 95.31 858 TRP A O 1
ATOM 6820 N N . VAL A 1 859 ? -21.105 3.937 4.389 1.00 95.75 859 VAL A N 1
ATOM 6821 C CA . VAL A 1 859 ? -22.529 4.285 4.346 1.00 95.75 859 VAL A CA 1
ATOM 6822 C C . VAL A 1 859 ? -22.756 5.229 3.175 1.00 95.75 859 VAL A C 1
ATOM 6824 O O . VAL A 1 859 ? -21.888 6.034 2.900 1.00 95.75 859 VAL A O 1
ATOM 6827 N N . ASP A 1 860 ? -23.887 5.144 2.495 1.00 95.62 860 ASP A N 1
ATOM 6828 C CA . ASP A 1 860 ? -24.324 6.157 1.526 1.00 95.62 860 ASP A CA 1
ATOM 6829 C C . ASP A 1 860 ? -25.329 7.053 2.254 1.00 95.62 860 ASP A C 1
ATOM 6831 O O . ASP A 1 860 ? -26.512 6.717 2.351 1.00 95.62 860 ASP A O 1
ATOM 6835 N N . PHE A 1 861 ? -24.845 8.091 2.943 1.00 95.56 861 PHE A N 1
ATOM 6836 C CA . PHE A 1 861 ? -25.711 8.838 3.866 1.00 95.56 861 PHE A CA 1
ATOM 6837 C C . PHE A 1 861 ? -26.538 9.920 3.167 1.00 95.56 861 PHE A C 1
ATOM 6839 O O . PHE A 1 861 ? -27.483 10.441 3.762 1.00 95.56 861 PHE A O 1
ATOM 6846 N N . ASP A 1 862 ? -26.167 10.312 1.950 1.00 94.19 862 ASP A N 1
ATOM 6847 C CA . ASP A 1 862 ? -26.887 11.305 1.153 1.00 94.19 862 ASP A CA 1
ATOM 6848 C C . ASP A 1 862 ? -27.594 10.707 -0.075 1.00 94.19 862 ASP A C 1
ATOM 6850 O O . ASP A 1 862 ? -28.214 11.446 -0.845 1.00 94.19 862 ASP A O 1
ATOM 6854 N N . GLN A 1 863 ? -27.587 9.374 -0.179 1.00 93.56 863 GLN A N 1
ATOM 6855 C CA . GLN A 1 863 ? -28.302 8.568 -1.165 1.00 93.56 863 GLN A CA 1
ATOM 6856 C C . GLN A 1 863 ? -27.910 8.875 -2.618 1.00 93.56 863 GLN A C 1
ATOM 6858 O O . GLN A 1 863 ? -28.735 8.745 -3.535 1.00 93.56 863 GLN A O 1
ATOM 6863 N N . ASP A 1 864 ? -26.664 9.297 -2.852 1.00 92.81 864 ASP A N 1
ATOM 6864 C CA . ASP A 1 864 ? -26.162 9.611 -4.192 1.00 92.81 864 ASP A CA 1
ATOM 6865 C C . ASP A 1 864 ? -25.575 8.387 -4.933 1.00 92.81 864 ASP A C 1
ATOM 6867 O O . ASP A 1 864 ? -25.368 8.421 -6.157 1.00 92.81 864 ASP A O 1
ATOM 6871 N N . GLY A 1 865 ? -25.465 7.257 -4.226 1.00 92.94 865 GLY A N 1
ATOM 6872 C CA . GLY A 1 865 ? -25.126 5.945 -4.757 1.00 92.94 865 GLY A CA 1
ATOM 6873 C C . GLY A 1 865 ? -23.655 5.567 -4.608 1.00 92.94 865 GLY A C 1
ATOM 6874 O O . GLY A 1 865 ? -23.297 4.435 -4.965 1.00 92.94 865 GLY A O 1
ATOM 6875 N N . ASP A 1 866 ? -22.791 6.451 -4.111 1.00 93.81 866 ASP A N 1
ATOM 6876 C CA . ASP A 1 866 ? -21.460 6.065 -3.657 1.00 93.81 866 ASP A CA 1
ATOM 6877 C C . ASP A 1 866 ? -21.397 5.839 -2.136 1.00 93.81 866 ASP A C 1
ATOM 6879 O O . ASP A 1 866 ? -22.329 6.112 -1.390 1.00 93.81 866 ASP A O 1
ATOM 6883 N N . LEU A 1 867 ? -20.330 5.176 -1.680 1.00 96.06 867 LEU A N 1
ATOM 6884 C CA . LEU A 1 867 ? -20.118 4.956 -0.252 1.00 96.06 867 LEU A CA 1
ATOM 6885 C C . LEU A 1 867 ? -19.247 6.068 0.331 1.00 96.06 867 LEU A C 1
ATOM 6887 O O . LEU A 1 867 ? -18.089 6.241 -0.067 1.00 96.06 867 LEU A O 1
ATOM 6891 N N . ASP A 1 868 ? -19.775 6.715 1.359 1.00 96.31 868 ASP A N 1
ATOM 6892 C CA . ASP A 1 868 ? -19.106 7.624 2.275 1.00 96.31 868 ASP A CA 1
ATOM 6893 C C . ASP A 1 868 ? -18.457 6.886 3.446 1.00 96.31 868 ASP A C 1
ATOM 6895 O O . ASP A 1 868 ? -18.764 5.731 3.751 1.00 96.31 868 ASP A O 1
ATOM 6899 N N . LEU A 1 869 ? -17.570 7.581 4.162 1.00 95.00 869 LEU A N 1
ATOM 6900 C CA . LEU A 1 869 ? -16.849 7.016 5.298 1.00 95.00 869 LEU A CA 1
ATOM 6901 C C . LEU A 1 869 ? -17.164 7.762 6.599 1.00 95.00 869 LEU A C 1
ATOM 6903 O O . LEU A 1 869 ? -16.797 8.925 6.778 1.00 95.00 869 LEU A O 1
ATOM 6907 N N . ALA A 1 870 ? -17.778 7.062 7.550 1.00 94.44 870 ALA A N 1
ATOM 6908 C CA . ALA A 1 870 ? -18.065 7.561 8.890 1.00 94.44 870 ALA A CA 1
ATOM 6909 C C . ALA A 1 870 ? -17.025 7.064 9.897 1.00 94.44 870 ALA A C 1
ATOM 6911 O O . ALA A 1 870 ? -16.823 5.857 10.037 1.00 94.44 870 ALA A O 1
ATOM 6912 N N . LEU A 1 871 ? -16.387 7.979 10.631 1.00 92.75 871 LEU A N 1
ATOM 6913 C CA . LEU A 1 871 ? -15.266 7.679 11.529 1.00 92.75 871 LEU A CA 1
ATOM 6914 C C . LEU A 1 871 ? -15.556 8.090 12.976 1.00 92.75 871 LEU A C 1
ATOM 6916 O O . LEU A 1 871 ? -16.405 8.933 13.241 1.00 92.75 871 LEU A O 1
ATOM 6920 N N . THR A 1 872 ? -14.799 7.536 13.922 1.00 91.12 872 THR A N 1
ATOM 6921 C CA . THR A 1 872 ? -14.763 7.992 15.326 1.00 91.12 872 THR A CA 1
ATOM 6922 C C . THR A 1 872 ? -13.332 8.302 15.761 1.00 91.12 872 THR A C 1
ATOM 6924 O O . THR A 1 872 ? -12.381 7.770 15.186 1.00 91.12 872 THR A O 1
ATOM 6927 N N . GLY A 1 873 ? -13.183 9.135 16.793 1.00 89.00 873 GLY A N 1
ATOM 6928 C CA . GLY A 1 873 ? -11.897 9.562 17.337 1.00 89.00 873 GLY A CA 1
ATOM 6929 C C . GLY A 1 873 ? -11.943 9.634 18.862 1.00 89.00 873 GLY A C 1
ATOM 6930 O O . GLY A 1 873 ? -12.591 10.508 19.446 1.00 89.00 873 GLY A O 1
ATOM 6931 N N . ALA A 1 874 ? -11.238 8.719 19.524 1.00 86.19 874 ALA A N 1
ATOM 6932 C CA . ALA A 1 874 ? -11.273 8.546 20.973 1.00 86.19 874 ALA A CA 1
ATOM 6933 C C . ALA A 1 874 ? -10.416 9.549 21.752 1.00 86.19 874 ALA A C 1
ATOM 6935 O O . ALA A 1 874 ? -10.556 9.652 22.982 1.00 86.19 874 ALA A O 1
ATOM 6936 N N . SER A 1 875 ? -9.517 10.274 21.083 1.00 84.31 875 SER A N 1
ATOM 6937 C CA . SER A 1 875 ? -8.786 11.376 21.704 1.00 84.31 875 SER A CA 1
ATOM 6938 C C . SER A 1 875 ? -9.715 12.571 21.940 1.00 84.31 875 SER A C 1
ATOM 6940 O O . SER A 1 875 ? -10.746 12.733 21.292 1.00 84.31 875 SER A O 1
ATOM 6942 N N . SER A 1 876 ? -9.376 13.419 22.912 1.00 82.00 876 SER A N 1
ATOM 6943 C CA . SER A 1 876 ? -10.204 14.583 23.266 1.00 82.00 876 SER A CA 1
ATOM 6944 C C . SER A 1 876 ? -10.305 15.623 22.148 1.00 82.00 876 SER A C 1
ATOM 6946 O O . SER A 1 876 ? -11.256 16.398 22.126 1.00 82.00 876 SER A O 1
ATOM 6948 N N . ASP A 1 877 ? -9.298 15.656 21.278 1.00 77.06 877 ASP A N 1
ATOM 6949 C CA . ASP A 1 877 ? -9.169 16.493 20.084 1.00 77.06 877 ASP A CA 1
ATOM 6950 C C . ASP A 1 877 ? -9.454 15.737 18.777 1.00 77.06 877 ASP A C 1
ATOM 6952 O O . ASP A 1 877 ? -9.493 16.361 17.719 1.00 77.06 877 ASP A O 1
ATOM 6956 N N . GLY A 1 878 ? -9.661 14.419 18.852 1.00 77.75 878 GLY A N 1
ATOM 6957 C CA . GLY A 1 878 ? -10.077 13.595 17.725 1.00 77.75 878 GLY A CA 1
ATOM 6958 C C . GLY A 1 878 ? -11.470 14.008 17.281 1.00 77.75 878 GLY A C 1
ATOM 6959 O O . GLY A 1 878 ? -12.223 14.602 18.044 1.00 77.75 878 GLY A O 1
ATOM 6960 N N . MET A 1 879 ? -11.828 13.732 16.039 1.00 79.69 879 MET A N 1
ATOM 6961 C CA . MET A 1 879 ? -13.143 14.091 15.512 1.00 79.69 879 MET A CA 1
ATOM 6962 C C . MET A 1 879 ? -13.825 12.836 14.973 1.00 79.69 879 MET A C 1
ATOM 6964 O O . MET A 1 879 ? -13.163 11.875 14.589 1.00 79.69 879 MET A O 1
ATOM 6968 N N . HIS A 1 880 ? -15.156 12.828 14.945 1.00 90.00 880 HIS A N 1
ATOM 6969 C CA . HIS A 1 880 ? -15.948 11.717 14.402 1.00 90.00 880 HIS A CA 1
ATOM 6970 C C . HIS A 1 880 ? -16.576 12.109 13.071 1.00 90.00 880 HIS A C 1
ATOM 6972 O O . HIS A 1 880 ? -17.790 12.120 12.893 1.00 90.00 880 HIS A O 1
ATOM 6978 N N . HIS A 1 881 ? -15.714 12.552 12.162 1.00 90.56 881 HIS A N 1
ATOM 6979 C CA . HIS A 1 881 ? -16.141 13.106 10.891 1.00 90.56 881 HIS A CA 1
ATOM 6980 C C . HIS A 1 881 ? -16.892 12.095 10.026 1.00 90.56 881 HIS A C 1
ATOM 6982 O O . HIS A 1 881 ? -16.494 10.934 9.921 1.00 90.56 881 HIS A O 1
ATOM 6988 N N . LEU A 1 882 ? -17.898 12.615 9.326 1.00 94.25 882 LEU A N 1
ATOM 6989 C CA . LEU A 1 882 ? -18.408 12.046 8.090 1.00 94.25 882 LEU A CA 1
ATOM 6990 C C . LEU A 1 882 ? -17.574 12.580 6.926 1.00 94.25 882 LEU A C 1
ATOM 6992 O O . LEU A 1 882 ? -17.412 13.796 6.766 1.00 94.25 882 LEU A O 1
ATOM 6996 N N . LEU A 1 883 ? -16.993 11.669 6.157 1.00 94.88 883 LEU A N 1
ATOM 6997 C CA . LEU A 1 883 ? -16.239 11.974 4.954 1.00 94.88 883 LEU A CA 1
ATOM 6998 C C . LEU A 1 883 ? -17.101 11.628 3.749 1.00 94.88 883 LEU A C 1
ATOM 7000 O O . LEU A 1 883 ? -17.251 10.449 3.437 1.00 94.88 883 LEU A O 1
ATOM 7004 N N . ARG A 1 884 ? -17.627 12.661 3.091 1.00 95.94 884 ARG A N 1
ATOM 7005 C CA . ARG A 1 884 ? -18.421 12.503 1.880 1.00 95.94 884 ARG A CA 1
ATOM 7006 C C . ARG A 1 884 ? -17.526 12.083 0.723 1.00 95.94 884 ARG A C 1
ATOM 7008 O O . ARG A 1 884 ? -16.494 12.736 0.523 1.00 95.94 884 ARG A O 1
ATOM 7015 N N . ASN A 1 885 ? -17.875 11.033 -0.000 1.00 94.50 885 ASN A N 1
ATOM 7016 C CA . ASN A 1 885 ? -17.223 10.662 -1.244 1.00 94.50 885 ASN A CA 1
ATOM 7017 C C . ASN A 1 885 ? -17.713 11.591 -2.364 1.00 94.50 885 ASN A C 1
ATOM 7019 O O . ASN A 1 885 ? -18.873 11.955 -2.470 1.00 94.50 885 ASN A O 1
ATOM 7023 N N . GLU A 1 886 ? -16.773 12.120 -3.136 1.00 91.62 886 GLU A N 1
ATOM 7024 C CA . GLU A 1 886 ? -17.049 13.107 -4.182 1.00 91.62 886 GLU A CA 1
ATOM 7025 C C . GLU A 1 886 ? -16.862 12.437 -5.546 1.00 91.62 886 GLU A C 1
ATOM 7027 O O . GLU A 1 886 ? -16.146 12.952 -6.426 1.00 91.62 886 GLU A O 1
ATOM 7032 N N . MET A 1 887 ? -17.407 11.225 -5.698 1.00 88.06 887 MET A N 1
ATOM 7033 C CA . MET A 1 887 ? -17.385 10.532 -6.974 1.00 88.06 887 MET A CA 1
ATOM 7034 C C . MET A 1 887 ? -18.223 11.311 -7.991 1.00 88.06 887 MET A C 1
ATOM 7036 O O . MET A 1 887 ? -19.155 12.040 -7.670 1.00 88.06 887 MET A O 1
ATOM 7040 N N . ALA A 1 888 ? -17.864 11.195 -9.270 1.00 85.62 888 ALA A N 1
ATOM 7041 C CA . ALA A 1 888 ? -18.712 11.740 -10.320 1.00 85.62 888 ALA A CA 1
ATOM 7042 C C . ALA A 1 888 ? -20.080 11.042 -10.287 1.00 85.62 888 ALA A C 1
ATOM 7044 O O . ALA A 1 888 ? -20.126 9.811 -10.271 1.00 85.62 888 ALA A O 1
ATOM 7045 N N . GLU A 1 889 ? -21.155 11.827 -10.345 1.00 86.88 889 GLU A N 1
ATOM 7046 C CA . GLU A 1 889 ? -22.546 11.3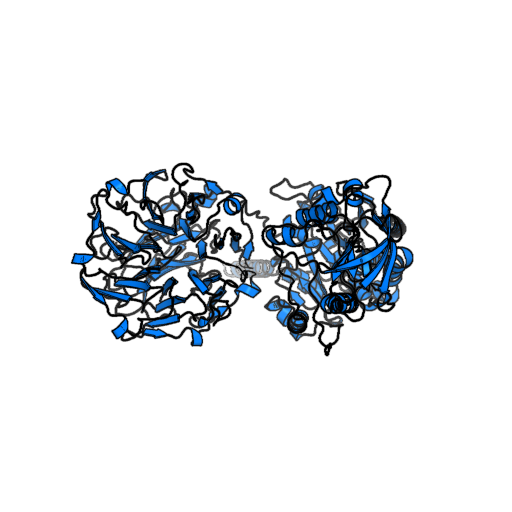67 -10.262 1.00 86.88 889 GLU A CA 1
ATOM 7047 C C . GLU A 1 889 ? -22.831 10.183 -11.199 1.00 86.88 889 GLU A C 1
ATOM 7049 O O . GLU A 1 889 ? -23.461 9.204 -10.804 1.00 86.88 889 GLU A O 1
ATOM 7054 N N . GLU A 1 890 ? -22.296 10.200 -12.427 1.00 83.88 890 GLU A N 1
ATOM 7055 C CA . GLU A 1 890 ? -22.546 9.115 -13.379 1.00 83.88 890 GLU A CA 1
ATOM 7056 C C . GLU A 1 890 ? -21.941 7.775 -12.942 1.00 83.88 890 GLU A C 1
ATOM 7058 O O . GLU A 1 890 ? -22.351 6.734 -13.452 1.00 83.88 890 GLU A O 1
ATOM 7063 N N . LEU A 1 891 ? -20.932 7.786 -12.069 1.00 85.69 891 LEU A N 1
ATOM 7064 C CA . LEU A 1 891 ? -20.306 6.597 -11.490 1.00 85.69 891 LEU A CA 1
ATOM 7065 C C . LEU A 1 891 ? -20.920 6.233 -10.132 1.00 85.69 891 LEU A C 1
ATOM 7067 O O . LEU A 1 891 ? -21.094 5.041 -9.876 1.00 85.69 891 LEU A O 1
ATOM 7071 N N . ALA A 1 892 ? -21.269 7.229 -9.312 1.00 89.12 892 ALA A N 1
ATOM 7072 C CA . ALA A 1 892 ? -21.957 7.033 -8.035 1.00 89.12 892 ALA A CA 1
ATOM 7073 C C . ALA A 1 892 ? -23.282 6.281 -8.250 1.00 89.12 892 ALA A C 1
ATOM 7075 O O . ALA A 1 892 ? -23.505 5.221 -7.683 1.00 89.12 892 ALA A O 1
ATOM 7076 N N . GLN A 1 893 ? -24.066 6.684 -9.252 1.00 90.19 893 GLN A N 1
ATOM 7077 C CA . GLN A 1 893 ? -25.342 6.048 -9.610 1.00 90.19 893 GLN A CA 1
ATOM 7078 C C . GLN A 1 893 ? -25.221 4.635 -10.226 1.00 90.19 893 GLN A C 1
ATOM 7080 O O . GLN A 1 893 ? -26.203 4.074 -10.714 1.00 90.19 893 GLN A O 1
ATOM 7085 N N . GLN A 1 894 ? -24.029 4.038 -10.282 1.00 91.12 894 GLN A N 1
ATOM 7086 C CA . GLN A 1 894 ? -23.830 2.667 -10.765 1.00 91.12 894 GLN A CA 1
ATOM 7087 C C . GLN A 1 894 ? -23.660 1.704 -9.595 1.00 91.12 894 GLN A C 1
ATOM 7089 O O . GLN A 1 894 ? -22.659 0.994 -9.514 1.00 91.12 894 GLN A O 1
ATOM 7094 N N . SER A 1 895 ? -24.650 1.666 -8.712 1.00 95.50 895 SER A N 1
ATOM 7095 C CA . SER A 1 895 ? -24.688 0.798 -7.539 1.00 95.50 895 SER A CA 1
ATOM 7096 C C . SER A 1 895 ? -26.081 0.199 -7.325 1.00 95.50 895 SER A C 1
ATOM 7098 O O . SER A 1 895 ? -27.042 0.535 -8.023 1.00 95.50 895 SER A O 1
ATOM 7100 N N . LEU A 1 896 ? -26.182 -0.757 -6.403 1.00 97.62 896 LEU A N 1
ATOM 7101 C CA . LEU A 1 896 ? -27.451 -1.255 -5.881 1.00 97.62 896 LEU A CA 1
ATOM 7102 C C . LEU A 1 896 ? -27.330 -1.493 -4.380 1.00 97.62 896 LEU A C 1
ATOM 7104 O O . LEU A 1 896 ? -26.425 -2.201 -3.934 1.00 97.62 896 LEU A O 1
ATOM 7108 N N . GLN A 1 897 ? -28.302 -0.976 -3.639 1.00 97.38 897 GLN A N 1
ATOM 7109 C CA . GLN A 1 897 ? -28.473 -1.239 -2.219 1.00 97.38 897 GLN A CA 1
ATOM 7110 C C . GLN A 1 897 ? -29.635 -2.198 -1.979 1.00 97.38 897 GLN A C 1
ATOM 7112 O O . GLN A 1 897 ? -30.688 -2.095 -2.617 1.00 97.38 897 GLN A O 1
ATOM 7117 N N . VAL A 1 898 ? -29.436 -3.167 -1.084 1.00 97.81 898 VAL A N 1
ATOM 7118 C CA . VAL A 1 898 ? -30.421 -4.218 -0.795 1.00 97.81 898 VAL A CA 1
ATOM 7119 C C . VAL A 1 898 ? -30.694 -4.286 0.702 1.00 97.81 898 VAL A C 1
ATOM 7121 O O . VAL A 1 898 ? -29.777 -4.494 1.494 1.00 97.81 898 VAL A O 1
ATOM 7124 N N . VAL A 1 899 ? -31.969 -4.168 1.074 1.00 95.88 899 VAL A N 1
ATOM 7125 C CA . VAL A 1 899 ? -32.466 -4.386 2.440 1.00 95.88 899 VAL A CA 1
ATOM 7126 C C . VAL A 1 899 ? -33.194 -5.724 2.481 1.00 95.88 899 VAL A C 1
ATOM 7128 O O . VAL A 1 899 ? -34.014 -6.022 1.607 1.00 95.88 899 VAL A O 1
ATOM 7131 N N . VAL A 1 900 ? -32.913 -6.530 3.502 1.00 96.44 900 VAL A N 1
ATOM 7132 C CA . VAL A 1 900 ? -33.581 -7.816 3.729 1.00 96.44 900 VAL A CA 1
ATOM 7133 C C . VAL A 1 900 ? -34.396 -7.720 5.010 1.00 96.44 900 VAL A C 1
ATOM 7135 O O . VAL A 1 900 ? -33.845 -7.446 6.070 1.00 96.44 900 VAL A O 1
ATOM 7138 N N . LEU A 1 901 ? -35.699 -7.959 4.894 1.00 94.88 901 LEU A N 1
ATOM 7139 C CA . LEU A 1 901 ? -36.658 -7.904 5.999 1.00 94.88 901 LEU A CA 1
ATOM 7140 C C . LEU A 1 901 ? -37.389 -9.240 6.113 1.00 94.88 901 LEU A C 1
ATOM 7142 O O . LEU A 1 901 ? -37.382 -10.056 5.179 1.00 94.88 901 LEU A O 1
ATOM 7146 N N . ASP A 1 902 ? -38.061 -9.467 7.236 1.00 93.50 902 ASP A N 1
ATOM 7147 C CA . ASP A 1 902 ? -38.978 -10.596 7.337 1.00 93.50 902 ASP A CA 1
ATOM 7148 C C . ASP A 1 902 ? -40.272 -10.411 6.515 1.00 93.50 902 ASP A C 1
ATOM 7150 O O . ASP A 1 902 ? -40.391 -9.526 5.662 1.00 93.50 902 ASP A O 1
ATOM 7154 N N . GLY A 1 903 ? -41.231 -11.322 6.704 1.00 92.69 903 GLY A N 1
ATOM 7155 C CA . GLY A 1 903 ? -42.490 -11.310 5.964 1.00 92.69 903 GLY A CA 1
ATOM 7156 C C . GLY A 1 903 ? -43.411 -10.142 6.320 1.00 92.69 903 GLY A C 1
ATOM 7157 O O . GLY A 1 903 ? -44.215 -9.743 5.478 1.00 92.69 903 GLY A O 1
ATOM 7158 N N . ASP A 1 904 ? -43.271 -9.595 7.524 1.00 92.00 904 ASP A N 1
ATOM 7159 C CA . ASP A 1 904 ? -44.095 -8.505 8.041 1.00 92.00 904 ASP A CA 1
ATOM 7160 C C . ASP A 1 904 ? -43.405 -7.142 7.837 1.00 92.00 904 ASP A C 1
ATOM 7162 O O . ASP A 1 904 ? -44.067 -6.110 7.736 1.00 92.00 904 ASP A O 1
ATOM 7166 N N . GLY A 1 905 ? -42.100 -7.155 7.551 1.00 90.75 905 GLY A N 1
ATOM 7167 C CA . GLY A 1 905 ? -41.303 -5.981 7.209 1.00 90.75 905 GLY A CA 1
ATOM 7168 C C . GLY A 1 905 ? -40.362 -5.542 8.324 1.00 90.75 905 GLY A C 1
ATOM 7169 O O . GLY A 1 905 ? -39.953 -4.388 8.314 1.00 90.75 905 GLY A O 1
ATOM 7170 N N . HIS A 1 906 ? -40.022 -6.434 9.252 1.00 91.75 906 HIS A N 1
ATOM 7171 C CA . HIS A 1 906 ? -39.178 -6.132 10.404 1.00 91.75 906 HIS A CA 1
ATOM 7172 C C . HIS A 1 906 ? -37.701 -6.457 10.140 1.00 91.75 906 HIS A C 1
ATOM 7174 O O . HIS A 1 906 ? -37.360 -7.291 9.287 1.00 91.75 906 HIS A O 1
ATOM 7180 N N . TYR A 1 907 ? -36.813 -5.809 10.899 1.00 90.38 907 TYR A N 1
ATOM 7181 C CA . TYR A 1 907 ? -35.351 -5.905 10.777 1.00 90.38 907 TYR A CA 1
ATOM 7182 C C . TYR A 1 907 ? -34.763 -7.131 11.500 1.00 90.38 907 TYR A C 1
ATOM 7184 O O . TYR A 1 907 ? -33.753 -7.041 12.189 1.00 90.38 907 TYR A O 1
ATOM 7192 N N . THR A 1 908 ? -35.366 -8.305 11.321 1.00 91.44 908 THR A N 1
ATOM 7193 C CA . THR A 1 908 ? -35.043 -9.546 12.058 1.00 91.44 908 THR A CA 1
ATOM 7194 C C . THR A 1 908 ? -34.131 -10.510 11.281 1.00 91.44 908 THR A C 1
ATOM 7196 O O . THR A 1 908 ? -34.040 -11.695 11.583 1.00 91.44 908 THR A O 1
ATOM 7199 N N . ARG A 1 909 ? -33.457 -10.036 10.222 1.00 92.94 909 ARG A N 1
ATOM 7200 C CA . ARG A 1 909 ? -32.753 -10.885 9.234 1.00 92.94 909 ARG A CA 1
ATOM 7201 C C . ARG A 1 909 ? -31.229 -10.717 9.203 1.00 92.94 909 ARG A C 1
ATOM 7203 O O . ARG A 1 909 ? -30.601 -11.029 8.185 1.00 92.94 909 ARG A O 1
ATOM 7210 N N . SER A 1 910 ? -30.623 -10.257 10.295 1.00 94.62 910 SER A N 1
ATOM 7211 C CA . SER A 1 910 ? -29.162 -10.193 10.466 1.00 94.62 910 SER A CA 1
ATOM 7212 C C . SER A 1 910 ? -28.500 -11.542 10.159 1.00 94.62 910 SER A C 1
ATOM 7214 O O . SER A 1 910 ? -29.021 -12.593 10.521 1.00 94.62 910 SER A O 1
ATOM 7216 N N . GLY A 1 911 ? -27.369 -11.533 9.449 1.00 95.44 911 GLY A N 1
ATOM 7217 C CA . GLY A 1 911 ? -26.678 -12.756 9.015 1.00 95.44 911 GLY A CA 1
ATOM 7218 C C . GLY A 1 911 ? -27.168 -13.337 7.684 1.00 95.44 911 GLY A C 1
ATOM 7219 O O . GLY A 1 911 ? -26.568 -14.280 7.167 1.00 95.44 911 GLY A O 1
ATOM 7220 N N . SER A 1 912 ? -28.214 -12.761 7.082 1.00 96.56 912 SER A N 1
ATOM 7221 C CA . SER A 1 912 ? -28.645 -13.128 5.729 1.00 96.56 912 SER A CA 1
ATOM 7222 C C . SER A 1 912 ? -27.604 -12.734 4.684 1.00 96.56 912 SER A C 1
ATOM 7224 O O . SER A 1 912 ? -26.970 -11.686 4.772 1.00 96.56 912 SER A O 1
ATOM 7226 N N . GLU A 1 913 ? -27.459 -13.546 3.645 1.00 97.38 913 GLU A N 1
ATOM 7227 C CA . GLU A 1 913 ? -26.491 -13.326 2.572 1.00 97.38 913 GLU A CA 1
ATOM 7228 C C . GLU A 1 913 ? -27.176 -12.770 1.323 1.00 97.38 913 GLU A C 1
ATOM 7230 O O . GLU A 1 913 ? -28.203 -13.294 0.885 1.00 97.38 913 GLU A O 1
ATOM 7235 N N . VAL A 1 914 ? -26.564 -11.771 0.691 1.00 98.25 914 VAL A N 1
ATOM 7236 C CA . VAL A 1 914 ? -27.001 -11.223 -0.596 1.00 98.25 914 VAL A CA 1
ATOM 7237 C C . VAL A 1 914 ? -25.909 -11.462 -1.631 1.00 98.25 914 VAL A C 1
ATOM 7239 O O . VAL A 1 914 ? -24.758 -11.070 -1.439 1.00 98.25 914 VAL A O 1
ATOM 7242 N N . ARG A 1 915 ? -26.265 -12.106 -2.743 1.00 97.94 915 ARG A N 1
ATOM 7243 C CA . ARG A 1 915 ? -25.380 -12.346 -3.888 1.00 97.94 915 ARG A CA 1
ATOM 7244 C C . ARG A 1 915 ? -25.953 -11.701 -5.135 1.00 97.94 915 ARG A C 1
ATOM 7246 O O . ARG A 1 915 ? -27.145 -11.830 -5.412 1.00 97.94 915 ARG A O 1
ATOM 7253 N N . LEU A 1 916 ? -25.088 -11.078 -5.928 1.00 97.69 916 LEU A N 1
ATOM 7254 C CA . LEU A 1 916 ? -25.454 -10.602 -7.256 1.00 97.69 916 LEU A CA 1
ATOM 7255 C C . LEU A 1 916 ? -24.769 -11.411 -8.331 1.00 97.69 916 LEU A C 1
ATOM 7257 O O . LEU A 1 916 ? -23.557 -11.611 -8.308 1.00 97.69 916 LEU A O 1
ATOM 7261 N N . TYR A 1 917 ? -25.550 -11.798 -9.325 1.00 94.62 917 TYR A N 1
ATOM 7262 C CA . TYR A 1 917 ? -25.068 -12.442 -10.528 1.00 94.62 917 TYR A CA 1
ATOM 7263 C C . TYR A 1 917 ? -25.291 -11.540 -11.729 1.00 94.62 917 TYR A C 1
ATOM 7265 O O . TYR A 1 917 ? -26.245 -10.761 -11.795 1.00 94.62 917 TYR A O 1
ATOM 7273 N N . LYS A 1 918 ? -24.436 -11.688 -12.738 1.00 89.56 918 LYS A N 1
ATOM 7274 C CA . LYS A 1 918 ? -24.714 -11.111 -14.049 1.00 89.56 918 LYS A CA 1
ATOM 7275 C C . LYS A 1 918 ? -26.006 -11.723 -14.588 1.00 89.56 918 LYS A C 1
ATOM 7277 O O . LYS A 1 918 ? -26.082 -12.949 -14.704 1.00 89.56 918 LYS A O 1
ATOM 7282 N N . ALA A 1 919 ? -26.962 -10.869 -14.955 1.00 93.44 919 ALA A N 1
ATOM 7283 C CA . ALA A 1 919 ? -28.317 -11.273 -15.323 1.00 93.44 919 ALA A CA 1
ATOM 7284 C C . ALA A 1 919 ? -28.357 -12.439 -16.326 1.00 93.44 919 ALA A C 1
ATOM 7286 O O . ALA A 1 919 ? -27.684 -12.424 -17.364 1.00 93.44 919 ALA A O 1
ATOM 7287 N N . GLY A 1 920 ? -29.154 -13.459 -16.007 1.00 91.06 920 GLY A N 1
ATOM 7288 C CA . GLY A 1 920 ? -29.335 -14.671 -16.803 1.00 91.06 920 GLY A CA 1
ATOM 7289 C C . GLY A 1 920 ? -28.147 -15.640 -16.777 1.00 91.06 920 GLY A C 1
ATOM 7290 O O . GLY A 1 920 ? -28.111 -16.577 -17.580 1.00 91.06 920 GLY A O 1
ATOM 7291 N N . THR A 1 921 ? -27.161 -15.436 -15.899 1.00 90.75 921 THR A N 1
ATOM 7292 C CA . THR A 1 921 ? -25.953 -16.270 -15.799 1.00 90.75 921 THR A CA 1
ATOM 7293 C C . THR A 1 921 ? -25.661 -16.679 -14.354 1.00 90.75 921 THR A C 1
ATOM 7295 O O . THR A 1 921 ? -26.287 -16.205 -13.418 1.00 90.75 921 THR A O 1
ATOM 7298 N N . LYS A 1 922 ? -24.672 -17.561 -14.161 1.00 84.50 922 LYS A N 1
ATOM 7299 C CA . LYS A 1 922 ? -24.150 -17.930 -12.832 1.00 84.50 922 LYS A CA 1
ATOM 7300 C C . LYS A 1 922 ? -22.854 -17.200 -12.466 1.00 84.50 922 LYS A C 1
ATOM 7302 O O . LYS A 1 922 ? -22.151 -17.622 -11.555 1.00 84.50 922 LYS A O 1
ATOM 7307 N N . GLN A 1 923 ? -22.485 -16.163 -13.215 1.00 83.12 923 GLN A N 1
ATOM 7308 C CA . GLN A 1 923 ? -21.279 -15.396 -12.928 1.00 83.12 923 GLN A CA 1
ATOM 7309 C C . GLN A 1 923 ? -21.548 -14.478 -11.733 1.00 83.12 923 GLN A C 1
ATOM 7311 O O . GLN A 1 923 ? -22.308 -13.521 -11.877 1.00 83.12 923 GLN A O 1
ATOM 7316 N N . LEU A 1 924 ? -20.932 -14.777 -10.587 1.00 89.44 924 LEU A N 1
ATOM 7317 C CA . LEU A 1 924 ? -20.996 -13.938 -9.392 1.00 89.44 924 LEU A CA 1
ATOM 7318 C C . LEU A 1 924 ? -20.310 -12.594 -9.672 1.00 89.44 924 LEU A C 1
ATOM 7320 O O . LEU A 1 924 ? -19.216 -12.547 -10.239 1.00 89.44 924 LEU A O 1
ATOM 7324 N N . LEU A 1 925 ? -20.990 -11.513 -9.314 1.00 86.75 925 LEU A N 1
ATOM 7325 C CA . LEU A 1 925 ? -20.485 -10.146 -9.375 1.00 86.75 925 LEU A CA 1
ATOM 7326 C C . LEU A 1 925 ? -19.984 -9.690 -8.011 1.00 86.75 925 LEU A C 1
ATOM 7328 O O . LEU A 1 925 ? -18.964 -9.021 -7.971 1.00 86.75 925 LEU A O 1
ATOM 7332 N N . GLY A 1 926 ? -20.646 -10.102 -6.930 1.00 92.38 926 GLY A N 1
ATOM 7333 C CA . GLY A 1 926 ? -20.238 -9.829 -5.556 1.00 92.38 926 GLY A CA 1
ATOM 7334 C C . GLY A 1 926 ? -21.190 -10.472 -4.550 1.00 92.38 926 GLY A C 1
ATOM 7335 O O . GLY A 1 926 ? -22.302 -10.884 -4.904 1.00 92.38 926 GLY A O 1
ATOM 7336 N N . MET A 1 927 ? -20.741 -10.554 -3.301 1.00 95.25 927 MET A N 1
ATOM 7337 C CA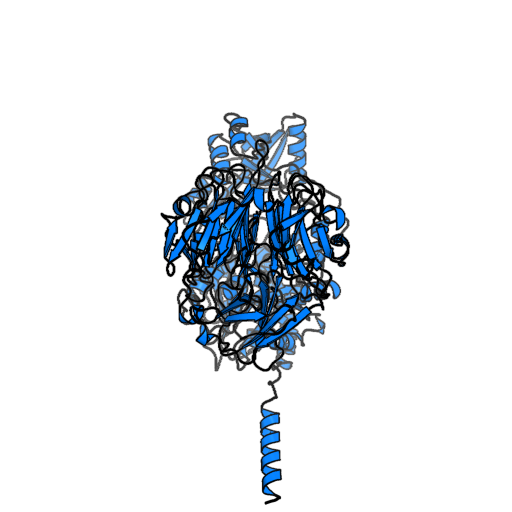 . MET A 1 927 ? -21.500 -11.075 -2.168 1.00 95.25 927 MET A CA 1
ATOM 7338 C C . MET A 1 927 ? -21.296 -10.181 -0.942 1.00 95.25 927 MET A C 1
ATOM 7340 O O . MET A 1 927 ? -20.192 -9.705 -0.695 1.00 95.25 927 MET A O 1
ATOM 7344 N N . ASN A 1 928 ? -22.359 -9.984 -0.166 1.00 95.25 928 ASN A N 1
ATOM 7345 C CA . ASN A 1 928 ? -22.309 -9.290 1.116 1.00 95.25 928 ASN A CA 1
ATOM 7346 C C . ASN A 1 928 ? -23.277 -9.943 2.119 1.00 95.25 928 ASN A C 1
ATOM 7348 O O . ASN A 1 928 ? -24.105 -10.775 1.734 1.00 95.25 928 ASN A O 1
ATOM 7352 N N . ILE A 1 929 ? -23.164 -9.594 3.398 1.00 95.81 929 ILE A N 1
ATOM 7353 C CA . ILE A 1 929 ? -23.973 -10.147 4.491 1.00 95.81 929 ILE A CA 1
ATOM 7354 C C . ILE A 1 929 ? -24.653 -9.013 5.263 1.00 95.81 929 ILE A C 1
ATOM 7356 O O . ILE A 1 929 ? -24.051 -7.963 5.476 1.00 95.81 929 ILE A O 1
ATOM 7360 N N . ILE A 1 930 ? -25.908 -9.217 5.670 1.00 96.06 930 ILE A N 1
ATOM 7361 C CA . ILE A 1 930 ? -26.609 -8.289 6.563 1.00 96.06 930 ILE A CA 1
ATOM 7362 C C . ILE A 1 930 ? -25.883 -8.270 7.905 1.00 96.06 930 ILE A C 1
ATOM 7364 O O . ILE A 1 930 ? -25.603 -9.325 8.477 1.00 96.06 930 ILE A O 1
ATOM 7368 N N . ASP A 1 931 ? -25.575 -7.068 8.381 1.00 94.44 931 ASP A N 1
ATOM 7369 C CA . ASP A 1 931 ? -24.650 -6.841 9.484 1.00 94.44 931 ASP A CA 1
ATOM 7370 C C . ASP A 1 931 ? -25.043 -7.595 10.768 1.00 94.44 931 ASP A C 1
ATOM 7372 O O . ASP A 1 931 ? -26.165 -7.499 11.262 1.00 94.44 931 ASP A O 1
ATOM 7376 N N . THR A 1 932 ? -24.088 -8.335 11.327 1.00 94.31 932 THR A N 1
ATOM 7377 C CA . THR A 1 932 ? -24.200 -9.054 12.609 1.00 94.31 932 THR A CA 1
ATOM 7378 C C . THR A 1 932 ? -23.223 -8.528 13.656 1.00 94.31 932 THR A C 1
ATOM 7380 O O . THR A 1 932 ? -23.131 -9.053 14.768 1.00 94.31 932 THR A O 1
ATOM 7383 N N . GLY A 1 933 ? -22.446 -7.511 13.301 1.00 88.69 933 GLY A N 1
ATOM 7384 C CA . GLY A 1 933 ? -21.324 -7.027 14.076 1.00 88.69 933 GLY A CA 1
ATOM 7385 C C . GLY A 1 933 ? -20.332 -6.346 13.148 1.00 88.69 933 GLY A C 1
ATOM 7386 O O . GLY A 1 933 ? -19.598 -6.987 12.398 1.00 88.69 933 GLY A O 1
ATOM 7387 N N . SER A 1 934 ? -20.278 -5.027 13.213 1.00 79.94 934 SER A N 1
ATOM 7388 C CA . SER A 1 934 ? -19.327 -4.223 12.462 1.00 79.94 934 SER A CA 1
ATOM 7389 C C . SER A 1 934 ? -18.927 -3.001 13.288 1.00 79.94 934 SER A C 1
ATOM 7391 O O . SER A 1 934 ? -19.114 -2.951 14.501 1.00 79.94 934 SER A O 1
ATOM 7393 N N . GLY A 1 935 ? -18.288 -2.013 12.676 1.00 75.19 935 GLY A N 1
ATOM 7394 C CA . GLY A 1 935 ? -17.728 -0.898 13.432 1.00 75.19 935 GLY A CA 1
ATOM 7395 C C . GLY A 1 935 ? -16.663 -1.312 14.439 1.00 75.19 935 GLY A C 1
ATOM 7396 O O . GLY A 1 935 ? -16.245 -2.465 14.538 1.00 75.19 935 GLY A O 1
ATOM 7397 N N . TYR A 1 936 ? -16.245 -0.352 15.253 1.00 82.00 936 TYR A N 1
ATOM 7398 C CA . TYR A 1 936 ? -15.675 -0.719 16.537 1.00 82.00 936 TYR A CA 1
ATOM 7399 C C . TYR A 1 936 ? -16.848 -1.039 17.435 1.00 82.00 936 TYR A C 1
ATOM 7401 O O . TYR A 1 936 ? -17.529 -0.120 17.911 1.00 82.00 936 TYR A O 1
ATOM 7409 N N . ASN A 1 937 ? -17.035 -2.335 17.687 1.00 86.06 937 ASN A N 1
ATOM 7410 C CA . ASN A 1 937 ? -17.932 -2.809 18.723 1.00 86.06 937 ASN A CA 1
ATOM 7411 C C . ASN A 1 937 ? -19.411 -2.459 18.465 1.00 86.06 937 ASN A C 1
ATOM 7413 O O . ASN A 1 937 ? -20.139 -2.179 19.414 1.00 86.06 937 ASN A O 1
ATOM 7417 N N . ALA A 1 938 ? -19.859 -2.417 17.211 1.00 92.38 938 ALA A N 1
ATOM 7418 C CA . ALA A 1 938 ? -21.190 -1.943 16.839 1.00 92.38 938 ALA A CA 1
ATOM 7419 C C . ALA A 1 938 ? -21.969 -2.953 15.981 1.00 92.38 938 ALA A C 1
ATOM 7421 O O . ALA A 1 938 ? -21.433 -3.979 15.567 1.00 92.38 938 ALA A O 1
ATOM 7422 N N . GLN A 1 939 ? -23.235 -2.658 15.706 1.00 95.44 939 GLN A N 1
ATOM 7423 C CA . GLN A 1 939 ? -24.024 -3.298 14.654 1.00 95.44 939 GLN A CA 1
ATOM 7424 C C . GLN A 1 939 ? -25.000 -2.277 14.076 1.00 95.44 939 GLN A C 1
ATOM 7426 O O . GLN A 1 939 ? -25.684 -1.576 14.825 1.00 95.44 939 GLN A O 1
ATOM 7431 N N . ASN A 1 940 ? -25.049 -2.197 12.751 1.00 95.19 940 ASN A N 1
ATOM 7432 C CA . ASN A 1 940 ? -25.951 -1.308 12.031 1.00 95.19 940 ASN A CA 1
ATOM 7433 C C . ASN A 1 940 ? -27.215 -2.047 11.580 1.00 95.19 940 ASN A C 1
ATOM 7435 O O . ASN A 1 940 ? -27.184 -3.257 11.362 1.00 95.19 940 ASN A O 1
ATOM 7439 N N . ALA A 1 941 ? -28.275 -1.288 11.321 1.00 93.50 941 ALA A N 1
ATOM 7440 C CA . ALA A 1 941 ? -29.414 -1.714 10.517 1.00 93.50 941 ALA A CA 1
ATOM 7441 C C . ALA A 1 941 ? -29.384 -0.934 9.190 1.00 93.50 941 ALA A C 1
ATOM 7443 O O . ALA A 1 941 ? -30.045 0.086 9.033 1.00 93.50 941 ALA A O 1
ATOM 7444 N N . MET A 1 942 ? -28.539 -1.382 8.255 1.00 92.31 942 MET A N 1
ATOM 7445 C CA . MET A 1 942 ? -28.293 -0.725 6.962 1.00 92.31 942 MET A CA 1
ATOM 7446 C C . MET A 1 942 ? -28.507 -1.685 5.786 1.00 92.31 942 MET A C 1
ATOM 7448 O O . MET A 1 942 ? -28.346 -2.900 5.951 1.00 92.31 942 MET A O 1
ATOM 7452 N N . PRO A 1 943 ? -28.796 -1.165 4.579 1.00 94.81 943 PRO A N 1
ATOM 7453 C CA . PRO A 1 943 ? -28.676 -1.945 3.357 1.00 94.81 943 PRO A CA 1
ATOM 7454 C C . PRO A 1 943 ? -27.241 -2.433 3.127 1.00 94.81 943 PRO A C 1
ATOM 7456 O O . PRO A 1 943 ? -26.266 -1.782 3.503 1.00 94.81 943 PRO A O 1
ATOM 7459 N N . VAL A 1 944 ? -27.107 -3.552 2.416 1.00 96.06 944 VAL A N 1
ATOM 7460 C CA . VAL A 1 944 ? -25.824 -3.943 1.817 1.00 96.06 944 VAL A CA 1
ATOM 7461 C C . VAL A 1 944 ? -25.647 -3.276 0.460 1.00 96.06 944 VAL A C 1
ATOM 7463 O O . VAL A 1 944 ? -26.585 -3.209 -0.334 1.00 96.06 944 VAL A O 1
ATOM 7466 N N . HIS A 1 945 ? -24.426 -2.823 0.186 1.00 97.19 945 HIS A N 1
ATOM 7467 C CA . HIS A 1 945 ? -24.073 -2.076 -1.019 1.00 97.19 945 HIS A CA 1
ATOM 7468 C C . HIS A 1 945 ? -23.289 -2.915 -2.025 1.00 97.19 945 HIS A C 1
ATOM 7470 O O . HIS A 1 945 ? -22.441 -3.726 -1.639 1.00 97.19 945 HIS A O 1
ATOM 7476 N N . PHE A 1 946 ? -23.522 -2.660 -3.313 1.00 97.06 946 PHE A N 1
ATOM 7477 C CA . PHE A 1 946 ? -22.784 -3.265 -4.417 1.00 97.06 946 PHE A CA 1
ATOM 7478 C C . PHE A 1 946 ? -22.501 -2.254 -5.523 1.00 97.06 946 PHE A C 1
ATOM 7480 O O . PHE A 1 946 ? -23.434 -1.687 -6.092 1.00 97.06 946 PHE A O 1
ATOM 7487 N N . GLY A 1 947 ? -21.232 -2.103 -5.903 1.00 93.94 947 GLY A N 1
ATOM 7488 C CA . GLY A 1 947 ? -20.853 -1.400 -7.119 1.00 93.94 947 GLY A CA 1
ATOM 7489 C C . GLY A 1 947 ? -21.127 -2.229 -8.368 1.00 93.94 947 GLY A C 1
ATOM 7490 O O . GLY A 1 947 ? -20.836 -3.423 -8.446 1.00 93.94 947 GLY A O 1
ATOM 7491 N N . LEU A 1 948 ? -21.710 -1.588 -9.372 1.00 90.56 948 LEU A N 1
ATOM 7492 C CA . LEU A 1 948 ? -22.226 -2.209 -10.589 1.00 90.56 948 LEU A CA 1
ATOM 7493 C C . LEU A 1 948 ? -21.757 -1.467 -11.838 1.00 90.56 948 LEU A C 1
ATOM 7495 O O . LEU A 1 948 ? -22.468 -1.386 -12.842 1.00 90.56 948 LEU A O 1
ATOM 7499 N N . ARG A 1 949 ? -20.533 -0.933 -11.807 1.00 81.50 949 ARG A N 1
ATOM 7500 C CA . ARG A 1 949 ? -19.994 -0.146 -12.914 1.00 81.50 949 ARG A CA 1
ATOM 7501 C C . ARG A 1 949 ? -20.063 -0.883 -14.256 1.00 81.50 949 ARG A C 1
ATOM 7503 O O . ARG A 1 949 ? -19.404 -1.897 -14.477 1.00 81.50 949 ARG A O 1
ATOM 7510 N N . GLY A 1 950 ? -20.818 -0.316 -15.194 1.00 77.19 950 GLY A N 1
ATOM 7511 C CA . GLY A 1 950 ? -21.044 -0.860 -16.534 1.00 77.19 950 GLY A CA 1
ATOM 7512 C C . GLY A 1 950 ? -22.006 -2.052 -16.595 1.00 77.19 950 GLY A C 1
ATOM 7513 O O . GLY A 1 950 ? -22.041 -2.731 -17.622 1.00 77.19 950 GLY A O 1
ATOM 7514 N N . ILE A 1 951 ? -22.767 -2.322 -15.530 1.00 81.94 951 ILE A N 1
ATOM 7515 C CA . ILE A 1 951 ? -23.748 -3.407 -15.451 1.00 81.94 951 ILE A CA 1
ATOM 7516 C C . ILE A 1 951 ? -25.163 -2.821 -15.467 1.00 81.94 951 ILE A C 1
ATOM 7518 O O . ILE A 1 951 ? -25.580 -2.136 -14.542 1.00 81.94 951 ILE A O 1
ATOM 7522 N N . ASP A 1 952 ? -25.924 -3.116 -16.522 1.00 88.06 952 ASP A N 1
ATOM 7523 C CA . ASP A 1 952 ? -27.296 -2.604 -16.672 1.00 88.06 952 ASP A CA 1
ATOM 7524 C C . ASP A 1 952 ? -28.352 -3.436 -15.926 1.00 88.06 952 ASP A C 1
ATOM 7526 O O . ASP A 1 952 ? -29.450 -2.951 -15.673 1.00 88.06 952 ASP A O 1
ATOM 7530 N N . SER A 1 953 ? -28.070 -4.709 -15.635 1.00 95.25 953 SER A N 1
ATOM 7531 C CA . SER A 1 953 ? -29.010 -5.601 -14.945 1.00 95.25 953 SER A CA 1
ATOM 7532 C C . SER A 1 953 ? -28.302 -6.744 -14.227 1.00 95.25 953 SER A C 1
ATOM 7534 O O . SER A 1 953 ? -27.239 -7.210 -14.653 1.00 95.25 953 SER A O 1
ATOM 7536 N N . VAL A 1 954 ? -28.926 -7.211 -13.149 1.00 97.56 954 VAL A N 1
ATOM 7537 C CA . VAL A 1 954 ? -28.397 -8.225 -12.230 1.00 97.56 954 VAL A CA 1
ATOM 7538 C C . VAL A 1 954 ? -29.487 -9.205 -11.807 1.00 97.56 954 VAL A C 1
ATOM 7540 O O . VAL A 1 954 ? -30.666 -8.853 -11.771 1.00 97.56 954 VAL A O 1
ATOM 7543 N N . ASP A 1 955 ? -29.097 -10.430 -11.466 1.00 98.38 955 ASP A N 1
ATOM 7544 C CA . ASP A 1 955 ? -29.952 -11.329 -10.692 1.00 98.38 955 ASP A CA 1
ATOM 7545 C C . ASP A 1 955 ? -29.532 -11.238 -9.220 1.00 98.38 955 ASP A C 1
ATOM 7547 O O . ASP A 1 955 ? -28.346 -11.367 -8.913 1.00 98.38 955 ASP A O 1
ATOM 7551 N N . VAL A 1 956 ? -30.487 -10.999 -8.319 1.00 98.44 956 VAL A N 1
ATOM 7552 C CA . VAL A 1 956 ? -30.241 -10.846 -6.876 1.00 98.44 956 VAL A CA 1
ATOM 7553 C C . VAL A 1 956 ? -30.724 -12.099 -6.161 1.00 98.44 956 VAL A C 1
ATOM 7555 O O . VAL A 1 956 ? -31.913 -12.420 -6.201 1.00 98.44 956 VAL A O 1
ATOM 7558 N N . GLU A 1 957 ? -29.810 -12.813 -5.516 1.00 98.31 957 GLU A N 1
ATOM 7559 C CA . GLU A 1 957 ? -30.117 -13.939 -4.640 1.00 98.31 957 GLU A CA 1
ATOM 7560 C C . GLU A 1 957 ? -29.998 -13.497 -3.182 1.00 98.31 957 GLU A C 1
ATOM 7562 O O . GLU A 1 957 ? -28.957 -12.996 -2.767 1.00 98.31 957 GLU A O 1
ATOM 7567 N N . VAL A 1 958 ? -31.053 -13.718 -2.401 1.00 98.25 958 VAL A N 1
ATOM 7568 C CA . VAL A 1 958 ? -31.044 -13.509 -0.949 1.00 98.25 958 VAL A CA 1
ATOM 7569 C C . VAL A 1 958 ? -31.192 -14.859 -0.270 1.00 98.25 958 VAL A C 1
ATOM 7571 O O . VAL A 1 958 ? -32.158 -15.571 -0.546 1.00 98.25 958 VAL A O 1
ATOM 7574 N N . THR A 1 959 ? -30.245 -15.212 0.597 1.00 97.50 959 THR A N 1
ATOM 7575 C CA . THR A 1 959 ? -30.277 -16.436 1.405 1.00 97.50 959 THR A CA 1
ATOM 7576 C C . THR A 1 959 ? -30.481 -16.092 2.872 1.00 97.50 959 THR A C 1
ATOM 7578 O O . THR A 1 959 ? -29.693 -15.341 3.436 1.00 97.50 959 THR A O 1
ATOM 7581 N N . VAL A 1 960 ? -31.517 -16.667 3.477 1.00 96.44 960 VAL A N 1
ATOM 7582 C CA . VAL A 1 960 ? -31.849 -16.508 4.898 1.00 96.44 960 VAL A CA 1
ATOM 7583 C C . VAL A 1 960 ? -31.729 -17.843 5.627 1.00 96.44 960 VAL A C 1
ATOM 7585 O O . VAL A 1 960 ? -31.933 -18.909 5.022 1.00 96.44 960 VAL A O 1
ATOM 7588 N N . MET A 1 961 ? -31.435 -17.772 6.921 1.00 94.69 961 MET A N 1
ATOM 7589 C CA . MET A 1 961 ? -31.469 -18.918 7.826 1.00 94.69 961 MET A CA 1
ATOM 7590 C C . MET A 1 961 ? -32.909 -19.141 8.306 1.00 94.69 961 MET A C 1
ATOM 7592 O O . MET A 1 961 ? -33.681 -18.190 8.450 1.00 94.69 961 MET A O 1
ATOM 7596 N N . THR A 1 962 ? -33.327 -20.406 8.396 1.00 91.88 962 THR A N 1
ATOM 7597 C CA . THR A 1 962 ? -34.689 -20.790 8.801 1.00 91.88 962 THR A CA 1
ATOM 7598 C C . THR A 1 962 ? -34.650 -22.111 9.560 1.00 91.88 962 THR A C 1
ATOM 7600 O O . THR A 1 962 ? -33.757 -22.922 9.336 1.00 91.88 962 THR A O 1
ATOM 7603 N N . ASN A 1 963 ? -35.710 -22.415 10.314 1.00 88.56 963 ASN A N 1
ATOM 7604 C CA . ASN A 1 963 ? -35.905 -23.692 11.021 1.00 88.56 963 ASN A CA 1
ATOM 7605 C C . ASN A 1 963 ? -35.810 -24.972 10.159 1.00 88.56 963 ASN A C 1
ATOM 7607 O O . ASN A 1 963 ? -35.834 -26.089 10.674 1.00 88.56 963 ASN A O 1
ATOM 7611 N N . VAL A 1 964 ? -35.772 -24.848 8.829 1.00 86.25 964 VAL A N 1
ATOM 7612 C CA . VAL A 1 964 ? -35.602 -25.962 7.880 1.00 86.25 964 VAL A CA 1
ATOM 7613 C C . VAL A 1 964 ? -34.349 -25.782 7.005 1.00 86.25 964 VAL A C 1
ATOM 7615 O O . VAL A 1 964 ? -34.323 -26.225 5.845 1.00 86.25 964 VAL A O 1
ATOM 7618 N N . GLY A 1 965 ? -33.340 -25.100 7.555 1.00 89.81 965 GLY A N 1
ATOM 7619 C CA . GLY A 1 965 ? -32.046 -24.777 6.957 1.00 89.81 965 GLY A CA 1
ATOM 7620 C C . GLY A 1 965 ? -32.080 -23.561 6.028 1.00 89.81 965 GLY A C 1
ATOM 7621 O O . GLY A 1 965 ? -33.080 -22.846 5.929 1.00 89.81 965 GLY A O 1
ATOM 7622 N N . ARG A 1 966 ? -30.998 -23.370 5.268 1.00 95.12 966 ARG A N 1
ATOM 7623 C CA . ARG A 1 966 ? -30.834 -22.259 4.312 1.00 95.12 966 ARG A CA 1
ATOM 7624 C C . ARG A 1 966 ? -31.967 -22.205 3.277 1.00 95.12 966 ARG A C 1
ATOM 7626 O O . ARG A 1 966 ? -32.324 -23.226 2.666 1.00 95.12 966 ARG A O 1
ATOM 7633 N N . LYS A 1 967 ? -32.511 -21.010 3.025 1.00 96.06 967 LYS A N 1
ATOM 7634 C CA . LYS A 1 967 ? -33.494 -20.754 1.954 1.00 96.06 967 LYS A CA 1
ATOM 7635 C C . LYS A 1 967 ? -33.086 -19.557 1.119 1.00 96.06 967 LYS A C 1
ATOM 7637 O O . LYS A 1 967 ? -32.885 -18.474 1.650 1.00 96.06 967 LYS A O 1
ATOM 7642 N N . SER A 1 968 ? -33.030 -19.762 -0.194 1.00 95.94 968 SER A N 1
ATOM 7643 C CA . SER A 1 968 ? -32.642 -18.730 -1.151 1.00 95.94 968 SER A CA 1
ATOM 7644 C C . SER A 1 968 ? -33.820 -18.316 -2.027 1.00 95.94 968 SER A C 1
ATOM 7646 O O . SER A 1 968 ? -34.573 -19.156 -2.531 1.00 95.94 968 SER A O 1
ATOM 7648 N N . VAL A 1 969 ? -33.959 -17.012 -2.241 1.00 96.69 969 VAL A N 1
ATOM 7649 C CA . VAL A 1 969 ? -34.906 -16.402 -3.177 1.00 96.69 969 VAL A CA 1
ATOM 7650 C C . VAL A 1 969 ? -34.111 -15.698 -4.266 1.00 96.69 969 VAL A C 1
ATOM 7652 O O . VAL A 1 969 ? -33.221 -14.913 -3.962 1.00 96.69 969 VAL A O 1
ATOM 7655 N N . LEU A 1 970 ? -34.478 -15.933 -5.528 1.00 96.75 970 LEU A N 1
ATOM 7656 C CA . LEU A 1 970 ? -33.856 -15.298 -6.689 1.00 96.75 970 LEU A CA 1
ATOM 7657 C C . LEU A 1 970 ? -34.802 -14.281 -7.342 1.00 96.75 970 LEU A C 1
ATOM 7659 O O . LEU A 1 970 ? -35.921 -14.618 -7.742 1.00 96.75 970 LEU A O 1
ATOM 7663 N N . LEU A 1 971 ? -34.330 -13.048 -7.497 1.00 97.50 971 LEU A N 1
ATOM 7664 C CA . LEU A 1 971 ? -34.963 -11.992 -8.275 1.00 97.50 971 LEU A CA 1
ATOM 7665 C C . LEU A 1 971 ? -34.195 -11.848 -9.587 1.00 97.50 971 LEU A C 1
ATOM 7667 O O . LEU A 1 971 ? -33.045 -11.425 -9.588 1.00 97.50 971 LEU A O 1
ATOM 7671 N N . ASN A 1 972 ? -34.830 -12.205 -10.701 1.00 97.25 972 ASN A N 1
ATOM 7672 C CA . ASN A 1 972 ? -34.180 -12.160 -12.009 1.00 97.25 972 ASN A CA 1
ATOM 7673 C C . ASN A 1 972 ? -34.309 -10.778 -12.651 1.00 97.25 972 ASN A C 1
ATOM 7675 O O . ASN A 1 972 ? -35.384 -10.172 -12.600 1.00 97.25 972 ASN A O 1
ATOM 7679 N N . ASN A 1 973 ? -33.258 -10.356 -13.353 1.00 96.56 973 ASN A N 1
ATOM 7680 C CA . ASN A 1 973 ? -33.241 -9.180 -14.217 1.00 96.56 973 ASN A CA 1
ATOM 7681 C C . ASN A 1 973 ? -33.695 -7.894 -13.497 1.00 96.56 973 ASN A C 1
ATOM 7683 O O . ASN A 1 973 ? -34.525 -7.130 -14.005 1.00 96.56 973 ASN A O 1
ATOM 7687 N N . VAL A 1 974 ? -33.164 -7.684 -12.292 1.00 97.75 974 VAL A N 1
ATOM 7688 C CA . VAL A 1 974 ? -33.283 -6.434 -11.539 1.00 97.75 974 VAL A CA 1
ATOM 7689 C C . VAL A 1 974 ? -32.493 -5.357 -12.279 1.00 97.75 974 VAL A C 1
ATOM 7691 O O . VAL A 1 974 ? -31.353 -5.581 -12.680 1.00 97.75 974 VAL A O 1
ATOM 7694 N N . ASP A 1 975 ? -33.123 -4.203 -12.480 1.00 96.25 975 ASP A N 1
ATOM 7695 C CA . ASP A 1 975 ? -32.533 -3.016 -13.103 1.00 96.25 975 ASP A CA 1
ATOM 7696 C C . ASP A 1 975 ? -32.133 -2.034 -11.989 1.00 96.25 975 ASP A C 1
ATOM 7698 O O . ASP A 1 975 ? -33.036 -1.430 -11.396 1.00 96.25 975 ASP A O 1
ATOM 7702 N N . PRO A 1 976 ? -30.829 -1.886 -11.675 1.00 94.88 976 PRO A N 1
ATOM 7703 C CA . PRO A 1 976 ? -30.364 -1.022 -10.590 1.00 94.88 976 PRO A CA 1
ATOM 7704 C C . PRO A 1 976 ? -30.818 0.433 -10.733 1.00 94.88 976 PRO A C 1
ATOM 7706 O O . PRO A 1 976 ? -31.115 1.084 -9.738 1.00 94.88 976 PRO A O 1
ATOM 7709 N N . LYS A 1 977 ? -31.005 0.929 -11.966 1.00 91.31 977 LYS A N 1
ATOM 7710 C CA . LYS A 1 977 ? -31.411 2.323 -12.221 1.00 91.31 977 LYS A CA 1
ATOM 7711 C C . LYS A 1 977 ? -32.812 2.654 -11.700 1.00 91.31 977 LYS A C 1
ATOM 7713 O O . LYS A 1 977 ? -33.162 3.825 -11.589 1.00 91.31 977 LYS A O 1
ATOM 7718 N N . LYS A 1 978 ? -33.635 1.644 -11.399 1.00 94.69 978 LYS A N 1
ATOM 7719 C CA . LYS A 1 978 ? -34.960 1.834 -10.780 1.00 94.69 978 LYS A CA 1
ATOM 7720 C C . LYS A 1 978 ? -34.896 2.092 -9.277 1.00 94.69 978 LYS A C 1
ATOM 7722 O O . LYS A 1 978 ? -35.922 2.440 -8.704 1.00 94.69 978 LYS A O 1
ATOM 7727 N N . TYR A 1 979 ? -33.726 1.904 -8.677 1.00 94.06 979 TYR A N 1
ATOM 7728 C CA . TYR A 1 979 ? -33.467 2.025 -7.248 1.00 94.06 979 TYR A CA 1
ATOM 7729 C C . TYR A 1 979 ? -32.416 3.114 -6.972 1.00 94.06 979 TYR A C 1
ATOM 7731 O O . TYR A 1 979 ? -31.710 3.064 -5.980 1.00 94.06 979 TYR A O 1
ATOM 7739 N N . LEU A 1 980 ? -32.280 4.114 -7.850 1.00 87.50 980 LEU A N 1
ATOM 7740 C CA . LEU A 1 980 ? -31.448 5.281 -7.541 1.00 87.50 980 LEU A CA 1
ATOM 7741 C C . LEU A 1 980 ? -32.097 6.079 -6.405 1.00 87.50 980 LEU A C 1
ATOM 7743 O O . LEU A 1 980 ? -33.296 6.377 -6.475 1.00 87.50 980 LEU A O 1
ATOM 7747 N N . GLY A 1 981 ? -31.315 6.373 -5.364 1.00 85.50 981 GLY A N 1
ATOM 7748 C CA . GLY A 1 981 ? -31.788 7.002 -4.128 1.00 85.50 981 GLY A CA 1
ATOM 7749 C C . GLY A 1 981 ? -32.878 6.205 -3.404 1.00 85.50 981 GLY A C 1
ATOM 7750 O O . GLY A 1 981 ? -33.765 6.798 -2.806 1.00 85.50 981 GLY A O 1
ATOM 7751 N N . ASN A 1 982 ? -32.934 4.880 -3.593 1.00 91.12 982 ASN A N 1
ATOM 7752 C CA . ASN A 1 982 ? -33.904 3.999 -2.942 1.00 91.12 982 ASN A CA 1
ATOM 7753 C C . ASN A 1 982 ? -33.315 2.597 -2.749 1.00 91.12 982 ASN A C 1
ATOM 7755 O O . ASN A 1 982 ? -32.533 2.110 -3.558 1.00 91.12 982 ASN A O 1
ATOM 7759 N N . ASN A 1 983 ? -33.794 1.867 -1.749 1.00 94.25 983 ASN A N 1
ATOM 7760 C CA . ASN A 1 983 ? -33.354 0.496 -1.507 1.00 94.25 983 ASN A CA 1
ATOM 7761 C C . ASN A 1 983 ? -34.183 -0.547 -2.274 1.00 94.25 983 ASN A C 1
ATOM 7763 O O . ASN A 1 983 ? -35.412 -0.457 -2.359 1.00 94.25 983 ASN A O 1
ATOM 7767 N N . LEU A 1 984 ? -33.539 -1.615 -2.762 1.00 96.81 984 LEU A N 1
ATOM 7768 C CA . LEU A 1 984 ? -34.248 -2.845 -3.121 1.00 96.81 984 LEU A CA 1
ATOM 7769 C C . LEU A 1 984 ? -34.629 -3.589 -1.837 1.00 96.81 984 LEU A C 1
ATOM 7771 O O . LEU A 1 984 ? -33.793 -4.244 -1.217 1.00 96.81 984 LEU A O 1
ATOM 7775 N N . ILE A 1 985 ? -35.906 -3.533 -1.465 1.00 96.00 985 ILE A N 1
ATOM 7776 C CA . ILE A 1 985 ? -36.430 -4.254 -0.300 1.00 96.00 985 ILE A CA 1
ATOM 7777 C C . ILE A 1 985 ? -36.825 -5.683 -0.699 1.00 96.00 985 ILE A C 1
ATOM 7779 O O . ILE A 1 985 ? -37.653 -5.896 -1.593 1.00 96.00 985 ILE A O 1
ATOM 7783 N N . VAL A 1 986 ? -36.269 -6.676 -0.004 1.00 97.25 986 VAL A N 1
ATOM 7784 C CA . VAL A 1 986 ? -36.607 -8.096 -0.162 1.00 97.25 986 VAL A CA 1
ATOM 7785 C C . VAL A 1 986 ? -37.175 -8.638 1.150 1.00 97.25 986 VAL A C 1
ATOM 7787 O O . VAL A 1 986 ? -36.449 -8.839 2.116 1.00 97.25 986 VAL A O 1
ATOM 7790 N N . LYS A 1 987 ? -38.486 -8.908 1.164 1.00 96.69 987 LYS A N 1
ATOM 7791 C CA . LYS A 1 987 ? -39.208 -9.471 2.314 1.00 96.69 987 LYS A CA 1
ATOM 7792 C C . LYS A 1 987 ? -39.292 -10.990 2.230 1.00 96.69 987 LYS A C 1
ATOM 7794 O O . LYS A 1 987 ? -39.792 -11.523 1.230 1.00 96.69 987 LYS A O 1
ATOM 7799 N N . ILE A 1 988 ? -38.829 -11.695 3.260 1.00 95.12 988 ILE A N 1
ATOM 7800 C CA . ILE A 1 988 ? -38.812 -13.164 3.311 1.00 95.12 988 ILE A CA 1
ATOM 7801 C C . ILE A 1 988 ? -39.443 -13.650 4.616 1.00 95.12 988 ILE A C 1
ATOM 7803 O O . ILE A 1 988 ? -38.960 -13.370 5.708 1.00 95.12 988 ILE A O 1
ATOM 7807 N N . ASN A 1 989 ? -40.529 -14.415 4.505 1.00 91.44 989 ASN A N 1
ATOM 7808 C CA . ASN A 1 989 ? -41.208 -14.967 5.676 1.00 91.44 989 ASN A CA 1
ATOM 7809 C C . ASN A 1 989 ? -40.430 -16.134 6.314 1.00 91.44 989 ASN A C 1
ATOM 7811 O O . ASN A 1 989 ? -39.515 -16.691 5.710 1.00 91.44 989 ASN A O 1
ATOM 7815 N N . ALA A 1 990 ? -40.864 -16.577 7.497 1.00 88.00 990 ALA A N 1
ATOM 7816 C CA . ALA A 1 990 ? -40.240 -17.678 8.242 1.00 88.00 990 ALA A CA 1
ATOM 7817 C C . ALA A 1 990 ? -40.157 -19.018 7.474 1.00 88.00 990 ALA A C 1
ATOM 7819 O O . ALA A 1 990 ? -39.346 -19.879 7.801 1.00 88.00 990 ALA A O 1
ATOM 7820 N N . ALA A 1 991 ? -40.961 -19.214 6.420 1.00 88.00 991 ALA A N 1
ATOM 7821 C CA . ALA A 1 991 ? -40.875 -20.393 5.553 1.00 88.00 991 ALA A CA 1
ATOM 7822 C C . ALA A 1 991 ? -39.818 -20.254 4.435 1.00 88.00 991 ALA A C 1
ATOM 7824 O O . ALA A 1 991 ? -39.751 -21.109 3.543 1.00 88.00 991 ALA A O 1
ATOM 7825 N N . GLY A 1 992 ? -39.044 -19.164 4.431 1.00 90.44 992 GLY A N 1
ATOM 7826 C CA . GLY A 1 992 ? -38.052 -18.840 3.410 1.00 90.44 992 GLY A CA 1
ATOM 7827 C C . GLY A 1 992 ? -38.660 -18.459 2.063 1.00 90.44 992 GLY A C 1
ATOM 7828 O O . GLY A 1 992 ? -38.031 -18.653 1.022 1.00 90.44 992 GLY A O 1
ATOM 7829 N N . LYS A 1 993 ? -39.911 -17.979 2.046 1.00 92.88 993 LYS A N 1
ATOM 7830 C CA . LYS A 1 993 ? -40.588 -17.546 0.819 1.00 92.88 993 LYS A CA 1
ATOM 7831 C C . LYS A 1 993 ? -40.655 -16.032 0.758 1.00 92.88 993 LYS A C 1
ATOM 7833 O O . LYS A 1 993 ? -41.043 -15.380 1.725 1.00 92.88 993 LYS A O 1
ATOM 7838 N N . ARG A 1 994 ? -40.367 -15.498 -0.429 1.00 93.81 994 ARG A N 1
ATOM 7839 C CA . ARG A 1 994 ? -40.595 -14.089 -0.732 1.00 93.81 994 ARG A CA 1
ATOM 7840 C C . ARG A 1 994 ? -42.073 -13.745 -0.607 1.00 93.81 994 ARG A C 1
ATOM 7842 O O . ARG A 1 994 ? -42.921 -14.470 -1.135 1.00 93.81 994 ARG A O 1
ATOM 7849 N N . VAL A 1 995 ? -42.348 -12.615 0.024 1.00 92.25 995 VAL A N 1
ATOM 7850 C CA . VAL A 1 995 ? -43.661 -11.967 0.027 1.00 92.25 995 VAL A CA 1
ATOM 7851 C C . VAL A 1 995 ? -43.567 -10.623 -0.698 1.00 92.25 995 VAL A C 1
ATOM 7853 O O . VAL A 1 995 ? -42.469 -10.100 -0.902 1.00 92.25 995 VAL A O 1
ATOM 7856 N N . ASN A 1 996 ? -44.707 -10.145 -1.197 1.00 78.62 996 ASN A N 1
ATOM 7857 C CA . ASN A 1 996 ? -44.782 -8.911 -1.982 1.00 78.62 996 ASN A CA 1
ATOM 7858 C C . ASN A 1 996 ? -44.932 -7.685 -1.097 1.00 78.62 996 ASN A C 1
ATOM 7860 O O . ASN A 1 996 ? -45.665 -7.795 -0.090 1.00 78.62 996 ASN A O 1
#

Solvent-accessible surface area (backbone atoms only — not comparable to full-atom values): 49650 Å² total; per-residue (Å²): 124,80,68,60,55,56,54,51,51,52,51,50,51,52,52,56,58,60,74,66,58,74,74,73,67,85,72,65,60,73,58,45,54,52,41,45,50,42,29,62,81,66,52,55,37,62,63,43,33,48,44,46,23,75,74,35,28,31,15,28,60,51,13,72,34,30,50,53,45,50,54,49,51,52,51,53,44,51,74,66,66,41,40,86,62,42,78,43,70,38,61,70,64,30,35,17,55,44,82,78,44,74,48,40,32,35,63,33,86,58,77,41,82,45,64,60,48,69,30,42,67,39,26,43,44,98,52,77,42,77,32,46,55,45,84,46,84,64,56,33,54,78,41,51,70,79,47,65,89,66,39,58,60,22,32,34,36,63,52,73,77,65,89,84,76,90,83,90,72,78,65,60,45,71,72,52,73,66,40,46,48,42,27,30,78,65,60,42,54,50,73,56,51,57,50,54,68,73,60,73,68,84,72,75,75,76,38,41,92,49,55,73,65,58,52,52,51,49,42,53,75,36,40,46,62,33,42,38,38,56,18,55,64,63,96,82,33,32,36,50,60,61,74,85,73,65,79,71,44,43,33,65,66,41,16,70,70,44,64,30,36,31,29,23,18,28,73,58,43,34,53,56,49,52,39,48,76,72,69,45,74,36,31,35,36,44,33,31,42,53,49,68,51,98,58,62,38,58,40,51,25,43,36,31,24,51,74,24,59,92,38,40,83,30,34,28,35,40,27,18,34,55,29,20,51,73,64,24,18,14,21,35,47,19,26,36,22,35,18,23,45,53,34,16,53,46,46,46,53,75,70,66,62,80,36,28,18,14,41,34,44,37,35,28,22,32,45,98,74,72,30,44,25,42,43,28,44,39,58,69,45,20,29,22,82,87,85,45,62,31,92,47,40,88,29,51,27,39,35,44,29,40,71,66,30,32,37,38,51,31,28,37,26,40,52,73,36,68,84,40,47,72,52,54,57,47,70,29,58,90,33,47,92,67,54,22,75,41,64,20,63,42,63,77,78,92,58,58,32,47,52,35,42,75,38,44,38,45,28,28,44,55,35,52,22,42,41,33,25,93,67,50,26,67,51,14,44,55,8,30,65,91,74,56,45,61,71,30,38,31,53,40,13,30,51,51,31,45,51,51,46,50,62,17,60,48,95,61,66,58,65,62,62,85,74,73,80,80,74,71,44,66,46,75,45,65,54,84,79,31,50,63,32,18,23,35,16,44,32,38,30,42,60,61,75,80,82,41,54,18,43,37,36,26,12,53,84,39,53,22,41,29,29,47,40,56,86,58,44,74,44,80,44,15,69,76,28,68,54,43,50,57,60,34,28,31,16,34,24,43,34,22,49,68,69,80,63,34,48,16,42,38,38,24,18,52,63,68,88,80,19,44,52,44,33,30,43,45,71,72,72,65,50,48,47,44,82,39,21,74,83,32,57,63,72,49,73,47,29,38,17,18,32,26,50,32,41,65,81,36,82,67,50,31,18,42,38,36,30,17,46,77,42,51,20,44,30,27,45,46,59,91,48,41,48,43,82,41,15,73,77,27,58,54,38,48,67,55,31,23,32,15,38,34,44,37,49,66,73,72,73,27,43,49,18,42,38,37,18,11,31,54,12,43,63,28,43,28,29,43,50,71,85,72,36,36,44,77,43,15,70,83,32,56,47,23,50,49,55,30,74,68,76,38,68,81,19,25,32,31,16,45,34,76,40,26,63,82,44,81,85,43,69,20,42,36,24,14,12,27,32,23,19,22,29,29,43,47,78,73,58,65,36,40,44,77,45,14,71,80,46,71,53,38,52,72,45,47,25,29,17,46,39,71,39,38,62,81,15,72,34,40,41,18,41,40,35,30,7,29,71,54,97,94,42,76,42,79,53,43,33,29,46,45,77,86,88,44,56,42,84,58,56,40,68,71,64,66,71,40,60,38,19,28,13,41,44,66,42,53,59,61,44,61,45,42,40,20,43,40,36,12,1,56,45,78,83,14,23,34,40,40,31,38,56,63,64,59,63,85,51,16,55,23,27,46,38,40,36,63,24,26,58,90,60,26,63,48,40,40,43,21,37,42,36,34,20,42,47,95,52,88,49,66,48,35,46,50,58,35,49,27,21,37,38,15,20,6,13,37,50,62,60,44,79,44,24,33,60,94,58,75,42,29,22,44,36,42,35,39,64,23,79,84,28,64,27,70,44,78,45,74,64,42,50,41,79,83,36,68,71,43,68,46,76,46,29,34,26,83,86,47,42,76,52,136

Secondary structure (DSSP, 8-state):
-TTHHHHHHHHHHHHHHHSS--PPPP--HHHHHHHHHHHHHT--HHHHHHIIIIIS----TTSHHHHHHHHHHHHHHHHTT-EEEEEEEEEEEE--EEEEEEEEEEEESS-EE--EEEPBTPPPPSS-EEEEEEE----BGGGHHHHTTT-TT-EEE-SPPPP-----S-S-B---HHHHHHHHHT---HHHHHHHHHS---PPPPPBT--HHHHHHHHHHTT--EEEEE-B-STT--B--B--S-GGGGSHHHHHTS--EEEE-HHHHHHHHHHHHTT---EEEEEEEEEE-SS-EEEEEEEEEE--STEEEEEEEEEEE----SSS--IIIIIHHHHHHHHHHHHHHHTT---SEEEEEEEESSSTTTSHHHHHHHHHHTEETTTEE-TTGGGEEEEEE--S-SPPEEEEE-TT-GGGHHHHHHHHGGGTTTT--EEE-SPP-SSTHHHHHTTT--EEEEEE--BTIIIIITTBTT-SGGG--HHHHHHHHHHHHHHHHHHHH-SSPPPPPP-------EEEESTTTS----EEEEEEE-SSSSSSPEEEEEESSS--EEEEESSS-EEE-HHHHT----S-EEEEEEE-SSSSSS-EEEEEE--SSS--EEEEEE-SSSS-EEE-TTTTT----S-EEEEEEE-SSSSSSPEEEEEESSS--EEEEEETTEEEE-TTTTT----S-EEEEEEE-SSSSSS-EEEEEE-TTPPPEEEEE-SS-EEE-HHHHT-TTTTS-SS-TT-EEEEEEEE-SS-SSS-EEEEEEEEE-EEEEESSSS-EEE-TTTTT---EEEEEEEEEE-TT-SSS-EEEEEE-EETTEEPPPEEEEE-SS-EEE---HHHHTS---S-EEEE-SSSSSSPEEEE---STT----EEEE---HHHHTSEEEEEEEESSS-S--TT-EEEEEETTS--EEEEEE--SSBTTTEE-B--EEEE-TT-S-EEEEEEE--TTS-EEEEEEEE-GGGGTTS-EEEEE-TTS-EE-

Mean predicted aligned error: 14.65 Å

Foldseek 3Di:
DVPVVVVVVVVVVVVVVVVPPPPQQDAPLVVLVLLLCCLPVVFCLLVLLCCLPVVLFAQAFQAPSVVVNLVVLLVLQVVLVFPPWDFAFLDDFFKHKAFPDKWKWWVPPHTDTFQKDWFPLAAWAPFKAKAWEDEQEAQEPVSLVVCPLPQASYAYEHEDQWDDDDDPDDLFDFDDPVQLVCCQPQVDNVVVVVVCVVRPTPPRRHRYPDDPVNVQVSCVVSNHQEYEYAADADPSKGFHHHPDDDPVSRDPVNNVPGHRYMHTHSVRSNVSVVCVVVVHIIMMIIGTHMDIDPTTHTGTKIKTKDAADQLRLAEEEEEEASHDDNLHRCSFVPSLQVSLLSRLSSSCSVVVHHFRYMYMYMHAHCLSVPQSRLLSVCCPAANAPPRDGHPCNVRYQAYEYEHQGAFAFQEKEQQQLVVCVSNRQVLCVSCVVVNNHHYHPDDDDRGNLVSQVLRQHHGMYTDGRNTNSVHHQVSMSNVHPVSHDSVSSSNSSSSSSSVSRSQRHDPDGRDTDPDDDPPQDWDFQPCVQFQFAQWFFKFWDPQLPPFFIWMWTFGAAFFTFIWDADLSDTDTCCVQAVRRDRARWAEKEWFDQLQPFGIWIKTFHADDPFGWIWTWPRPNNSGYTDTCCVVQVVTDGAGWAAWFFAPQLFPLGTWIWTQGQQFFTWIWDDDNSHTDTCCVQQVRRDGARFHFKFWAQQQQFQGIWMWTWGAQQFFTFIWHCPNRHTDTCCVVQVNRQQLFHHDGHQKIWHYWDWFPQLLPPHIWIWTQMQAFTFTWDDDPSGHTDTCCVSQVRRDTHHWNAKEWDPQQLPLGTWIWTAFACPPNDGDAIFTWDCPSSHTDTSDDPCRRPQQFGHWKDWDPRNLLQGTWIFTHHSDRSHTRTIIDRPDDSVQSLQKAWAAEAAQVRGLRFFNKKKWKDQAPDPHTSTIDTQWRTHIRNYTYRGTDMHRHVPRQWIKMWIWGRANVRIAIDIDGTDGSNVARSHHHYWYAYRVNDTDD

Radius of gyration: 32.67 Å; Cα contacts (8 Å, |Δi|>4): 2659; chains: 1; bounding box: 90×53×93 Å

InterPro domains:
  IPR007484 Peptidase M28 [PF04389] (301-497)
  IPR013517 FG-GAP repeat [PF13517] (542-603)
  IPR013517 FG-GAP repeat [PF13517] (647-708)
  IPR013517 FG-GAP repeat [PF13517] (756-817)
  IPR028994 Integrin alpha, N-terminal [G3DSA:2.130.10.130] (555-783)
  IPR028994 Integrin alpha, N-terminal [SSF69318] (533-879)
  IPR039866 Carboxypeptidase Q [PTHR12053] (257-512)

Sequence (996 aa):
MKSGLKRIISIIVFLLLSSLALSQEEIHWDIVDRIREEGSDRSKVDEYIWTLTELHGPRWTASPNMRAAQDWVKTIIDQMELENTALEPWGGKYVSWDLEYVSIHMLEPDYQMVIGYPIALTRGTKRKITQEAMIVNIQQKADLDKYKGKLKNKIILVSPIREYAPRFEADALRHDENSLNVYATEGVDINMAERRKQVFMKRSPRPKDINNDELEAFYKAEGVKAVLYSGTGGDGTVRVTSRQTRKQDRTNDAVRNSLPMLAITGEHYNRVYRLLEKKHTVKMEINVRVKLGNTELEGRNVVGEIRGSDLADEIVMIGAHLDSYHTGTGAADNASGSAVVLEAMRILKSLGLKPRRTIRMALWTGEEWGFFGSRGYVAKHFGNPDEGKKSAYDKLSVYFNMDNGTGQFRGIHLQGHTAASPILEAWMKPFQDLKMKTLSQFSNTGTDHYTFVKAGLPGFQFLQDRIDYRTRTWHYNMDVYDHIVVDDLKINAIVLASFAYHAAMRDKMMPRIPFKRWKSNFSKHQPELFKDGGSLTNAFADYDNDGDLDLFVGFKDKPNRLYRNNNGTFENVADQVGLADSNVTRTAAWGDYDGDGHVDLFVGFVSRNESSNKLYRNEGDGKSFTDVTRTSGVNLTGSFRQASWVDYDNDGDLDLFIGLRNKPNVLLQNTSGNFKNMAKQLDIDDARRTVGAVWFDYDKDGDLDCYVANMDGDANGLFRNDGSKFVDVAKEVGLESGGRPLGSGNYGSVRPSLGDYDNDGNLDIFLANYGPNGLYRNINGRNFKNVAPELGLAIDNSYDTGSWGDYDNNGRLDLYVNGTITGGKSYEDYLFHNDASGFTNITPKIIKDNDGDHGAHWVDFDQDGDLDLALTGASSDGMHHLLRNEMAEELAQQSLQVVVLDGDGHYTRSGSEVRLYKAGTKQLLGMNIIDTGSGYNAQNAMPVHFGLRGIDSVDVEVTVMTNVGRKSVLLNNVDPKKYLGNNLIVKINAAGKRVN